Protein AF-A0A177FK13-F1 (afdb_monomer)

Sequence (898 aa):
MCAEFEETIWEPNLYNSSQAAIFFPEDPGKGYSPIYGTWGGYDPDDDSSVFIERKGFCKDAYTLSHDICSAAGRTSLLLWASTICNPTVEFGWPKDWRDTLLVSNTTIVKSSTFIPPTAPGPNHCSIIVNNTIHRCTSDVCIVERNNCTEINSAVDKRCFCKGMDLQNKCNATAIERTELNLWLNKTCEDIPEYPGLPNGWEDGLMLMNTSYQDQSDFSWPSCLEANGCFDVLNRTEQDCSTFLCDLDPRGGNCSATTVGFKASCFCRPVGYETTCKGNCKLSWEREGYLKWLNSTCSSVADWNGLPRNWLTLLRVQDDELLPWNWRIQITPTKALDATEPLPPRECPSTASSLVAFAAVNAAMALLVPVFGRRDVMKKLTRGRCGHRGSRMWLLTGPATVMLHVTSNVIGAYIIKSTPGYSAVQVGQLVLLWCTRPRITWMIIALIPWQAEDAIYFSVASSTLLAEVILQALGAYYMGVATNYARVQKFYQVGRLQQAPRGKDAAVMYAGSIMWLSVMFIAVATCLWSMLGMSNYVAAVAFTIRGFKRKAARSKSLAEARVMKVRSLRTNLDAWSPTGADLEREKQALGNAYTETIRALEALARAWQALQTYVTSDTERLVTASKALRQQRERGPAGNAEEAYFRAYSIWIQLPSKQLVDLGASKGAFAQLNSAVRANRAASTDQINSTSMEITFLKAALVKTQVKVRTLQFLIDEYRKQRQQTPRYAVSENGLVLKHISDLQHQLYNYPNSRKPTQHQELSHLRQIDAALVRGVSLGTQLQNLIGGGQNTGGDQDSVASLEASIRNQETKQRSELRVLQAWNELCTFCAQVGAEHARLTKIWAGLEKKRRKEDEERRKGNGALLKKIALRSIAGMFGCWAAQWVWWVGYVRASGDE

Organism: NCBI:txid254056

Foldseek 3Di:
DFPCCCPQQNVVFKDWLVRCCVVCVPDRPPFDDDDDDDPDDDDCVPGPTIGGPLLSNLLCLQPVLVPRDDLQRNLQSNLVNCVVNVDDVSSVQDPVNNVSHQEDDPQKAFLVVLDADPDPDPKDPVVVLVVQQVVQWDFGFYDDPSHRPDTGTIGRLQSNQLSPPVVVPIDDDLARLQQRLQSSCLRPVPHPNRPDDDVCSVVSAQAPDPQWDAPVPDDDQPFCPPPCLCVQLVVQQVVQKDWGFYADPVRSHGPDTGIIGGLLSSQQCAADCRSRNPILPQLCSLLVVLVSNCVSRVPHPPRPRYDPCSVVSNADELCLLALDPDFQDQDPPPPPDDPDPDPPPDDDDLVNVVVVLVVVLVVLQVVLVVCLFLVNVCVVVVNPGRDDPDPCLVVLLVVVLVVLLVVLLVVLVVQCPPPSNVPDDSVVSSLCCLLFQHPNLCLLVCCLVPVPRCRNVSSNSSPVSNNVVSVVSNLVSLVSLLVSCVVSVLVDPPRQVPYPQSVLSNLQNQLSVLLVVLVVVLVVLLCCLVVVCVVVVVCVCPPDPPQVVVLVVLLVVLVVVLVVLVVLLVVLVVLPDPDPVQVVVVVLCPVLSVLLSVLSVLLSVLSVLSNCLSPVLVVQLVVLVVVVVVCVVVDPDDCSVVSNVVSLVCNQCVLVVSLVSLVSSVVSLVSSLVSLVVVLVVLVVVLVVLVVVLVVLVVLLVLLVVLLVLLVVLVVVQVVVCVVCVPDNDDSLNSLVVVLVVLVVVCVVCVPVDDVVSVSSNVSSVVVNVVVVVVQDSVNVSCLQCVNDPDDPHPCSHNVNSVVVSVVSVVVSVVSVVSSVSSVVVNVSSVVVVVSSVVSSVVSVVSNVVSVVVVVVVVVPCSVSSVVSSVSSVVSSVSSSVSSVSSVSSVSSSNDDD

Solvent-accessible surface area (backbone atoms only — not comparable to full-atom values): 49100 Å² total; per-residue (Å²): 92,53,56,64,45,57,73,71,39,47,54,78,26,56,31,45,51,75,54,44,48,67,78,39,72,91,54,80,80,77,53,52,64,82,87,75,88,72,93,80,90,80,74,63,95,83,49,97,36,53,28,34,44,61,63,58,32,44,24,38,52,58,66,48,32,70,79,40,20,42,66,32,29,27,30,39,49,46,40,49,47,38,76,75,54,62,78,42,66,91,35,72,41,58,98,60,52,72,79,76,42,51,58,69,44,99,56,35,41,52,46,91,76,65,73,74,84,81,72,91,65,96,49,66,45,64,58,56,51,51,52,40,46,57,73,26,44,43,63,27,21,40,71,54,95,67,37,61,78,46,80,44,60,20,28,32,44,62,58,31,29,54,67,57,64,54,84,88,69,43,77,57,55,63,52,54,46,29,45,49,49,40,48,43,46,76,72,28,66,91,39,90,67,30,83,66,80,62,91,68,52,76,81,63,46,42,57,74,47,96,62,42,44,58,59,90,76,62,82,75,63,89,47,35,74,81,75,59,34,44,56,56,51,51,48,41,42,58,77,28,44,43,72,22,35,38,66,32,94,90,69,68,31,65,70,46,77,45,62,27,25,34,47,61,61,41,35,65,76,43,30,70,64,72,59,40,65,85,54,30,76,47,50,62,38,33,26,49,45,53,51,48,51,43,74,72,31,68,85,36,84,92,57,72,33,63,61,98,60,45,78,62,56,51,38,49,49,79,81,67,66,49,83,57,99,72,79,85,54,85,62,79,72,80,72,76,85,62,95,64,89,74,76,83,82,76,74,81,49,75,66,56,55,52,49,53,54,49,51,55,31,50,51,46,46,57,48,48,62,58,55,35,27,27,71,50,31,18,60,75,48,74,61,77,41,56,57,91,89,52,71,58,28,73,55,50,6,57,50,50,37,52,51,54,51,50,52,35,46,52,53,30,49,53,48,32,68,38,91,68,32,66,86,57,58,47,70,61,50,30,39,52,60,36,42,57,58,66,55,52,61,59,52,43,71,50,42,69,78,40,56,89,77,44,48,50,45,46,38,30,52,10,44,50,52,21,47,52,53,36,48,58,54,11,43,55,55,36,48,49,43,34,52,41,34,58,77,53,46,53,81,43,87,69,56,34,71,80,20,99,49,22,66,31,32,46,38,18,44,50,11,24,48,47,23,54,53,33,46,52,51,34,49,52,54,47,48,45,57,72,68,32,44,71,58,44,50,53,41,51,61,50,69,75,67,47,42,70,54,48,37,49,52,48,33,52,49,27,50,54,47,30,51,48,46,50,49,51,49,50,52,59,69,64,62,64,58,90,50,81,77,46,50,54,56,58,58,72,44,51,68,36,52,59,44,31,54,55,27,47,52,52,52,31,50,50,34,51,48,51,32,42,47,60,42,60,45,46,50,47,31,53,52,21,50,50,45,35,52,54,33,72,75,73,44,90,82,70,68,33,59,60,50,26,51,54,31,44,51,53,67,60,46,48,34,58,53,50,49,56,60,52,55,64,31,49,56,30,53,51,50,34,46,50,53,44,51,54,52,36,50,54,44,49,53,50,43,52,53,50,51,50,53,45,52,52,45,50,53,51,40,53,57,42,50,51,53,46,50,54,46,49,52,52,51,50,52,50,53,50,51,50,69,75,38,73,90,59,83,77,48,75,60,58,55,48,54,49,53,46,51,54,52,49,50,49,54,66,76,40,68,88,71,73,50,77,62,58,60,52,49,49,54,48,50,53,53,53,44,59,38,38,77,70,69,44,50,72,68,58,55,42,32,51,44,54,55,73,60,95,81,68,84,80,57,70,75,8,46,52,48,33,52,52,50,41,52,54,48,53,54,49,43,53,54,47,50,52,53,39,48,56,34,49,53,51,49,53,48,44,53,52,53,49,51,53,52,54,50,52,48,52,52,32,53,53,48,34,55,51,44,54,50,54,49,53,53,56,74,55,40,72,59,56,55,52,37,53,52,46,52,53,51,49,52,30,50,50,48,32,34,53,16,26,43,41,19,48,57,10,41,52,61,48,62,52,81,134

Nearest PDB structures (foldseek):
  8snb-assembly1_1G  TM=4.358E-01  e=2.616E+00  Strongylocentrotus purpuratus
  6h2f-assembly1_A  TM=2.635E-01  e=2.616E+00  Aeromonas hydrophila subsp. hydrophila AL09-71
  3zx6-assembly1_B  TM=2.070E-01  e=9.097E+00  Archaeoglobus fulgidus DSM 4304

Structure (mmCIF, N/CA/C/O backbone):
data_AF-A0A177FK13-F1
#
_entry.id   AF-A0A177FK13-F1
#
loop_
_atom_site.group_PDB
_atom_site.id
_atom_site.type_symbol
_atom_site.label_atom_id
_atom_site.label_alt_id
_atom_site.label_comp_id
_atom_site.label_asym_id
_atom_site.label_entity_id
_atom_site.label_seq_id
_atom_site.pdbx_PDB_ins_code
_atom_site.Cartn_x
_atom_site.Cartn_y
_atom_site.Cartn_z
_atom_site.occupancy
_atom_site.B_iso_or_equiv
_atom_site.auth_seq_id
_atom_site.auth_comp_id
_atom_site.auth_asym_id
_atom_site.auth_atom_id
_atom_site.pdbx_PDB_model_num
ATOM 1 N N . MET A 1 1 ? -47.833 47.103 73.560 1.00 62.91 1 MET A N 1
ATOM 2 C CA . MET A 1 1 ? -47.678 48.336 74.367 1.00 62.91 1 MET A CA 1
ATOM 3 C C . MET A 1 1 ? -48.602 48.264 75.580 1.00 62.91 1 MET A C 1
ATOM 5 O O . MET A 1 1 ? -49.504 47.431 75.566 1.00 62.91 1 MET A O 1
ATOM 9 N N . CYS A 1 2 ? -48.330 49.041 76.632 1.00 75.19 2 CYS A N 1
ATOM 10 C CA . CYS A 1 2 ? -49.189 49.144 77.816 1.00 75.19 2 CYS A CA 1
ATOM 11 C C . CYS A 1 2 ? -50.267 50.196 77.570 1.00 75.19 2 CYS A C 1
ATOM 13 O O . CYS A 1 2 ? -49.928 51.356 77.355 1.00 75.19 2 CYS A O 1
ATOM 15 N N . ALA A 1 3 ? -51.530 49.782 77.522 1.00 72.62 3 ALA A N 1
ATOM 16 C CA . ALA A 1 3 ? -52.647 50.712 77.435 1.00 72.62 3 ALA A CA 1
ATOM 17 C C . ALA A 1 3 ? -52.785 51.449 78.775 1.00 72.62 3 ALA A C 1
ATOM 19 O O . ALA A 1 3 ? -52.510 50.857 79.813 1.00 72.62 3 ALA A O 1
ATOM 20 N N . GLU A 1 4 ? -53.157 52.732 78.746 1.00 76.31 4 GLU A N 1
ATOM 21 C CA . GLU A 1 4 ? -53.508 53.513 79.950 1.00 76.31 4 GLU A CA 1
ATOM 22 C C . GLU A 1 4 ? -52.390 53.622 81.010 1.00 76.31 4 GLU A C 1
ATOM 24 O O . GLU A 1 4 ? -52.654 53.969 82.158 1.00 76.31 4 GLU A O 1
ATOM 29 N N . PHE A 1 5 ? -51.129 53.357 80.636 1.00 78.56 5 PHE A N 1
ATOM 30 C CA . PHE A 1 5 ? -49.981 53.367 81.554 1.00 78.56 5 PHE A CA 1
ATOM 31 C C . PHE A 1 5 ? -49.844 54.686 82.329 1.00 78.56 5 PHE A C 1
ATOM 33 O O . PHE A 1 5 ? -49.585 54.658 83.535 1.00 78.56 5 PHE A O 1
ATOM 40 N N . GLU A 1 6 ? -50.020 55.822 81.643 1.00 74.56 6 GLU A N 1
ATOM 41 C CA . GLU A 1 6 ? -49.971 57.144 82.273 1.00 74.56 6 GLU A CA 1
ATOM 42 C C . GLU A 1 6 ? -51.058 57.284 83.345 1.00 74.56 6 GLU A C 1
ATOM 44 O O . GLU A 1 6 ? -50.731 57.529 84.500 1.00 74.56 6 GLU A O 1
ATOM 49 N N . GLU A 1 7 ? -52.321 57.012 83.019 1.00 76.81 7 GLU A N 1
ATOM 50 C CA . GLU A 1 7 ? -53.451 57.210 83.940 1.00 76.81 7 GLU A CA 1
ATOM 51 C C . GLU A 1 7 ? -53.471 56.222 85.122 1.00 76.81 7 GLU A C 1
ATOM 53 O O . GLU A 1 7 ? -53.893 56.574 86.222 1.00 76.81 7 GLU A O 1
ATOM 58 N N . THR A 1 8 ? -53.027 54.973 84.931 1.00 77.19 8 THR A N 1
ATOM 59 C CA . THR A 1 8 ? -53.198 53.911 85.950 1.00 77.19 8 THR A CA 1
ATOM 60 C C . THR A 1 8 ? -51.973 53.627 86.805 1.00 77.19 8 THR A C 1
ATOM 62 O O . THR A 1 8 ? -52.128 53.170 87.936 1.00 77.19 8 THR A O 1
ATOM 65 N N . ILE A 1 9 ? -50.762 53.864 86.298 1.00 78.75 9 ILE A N 1
ATOM 66 C CA . ILE A 1 9 ? -49.523 53.590 87.043 1.00 78.75 9 ILE A CA 1
ATOM 67 C C . ILE A 1 9 ? -48.768 54.886 87.332 1.00 78.75 9 ILE A C 1
ATOM 69 O O . ILE A 1 9 ? -48.221 55.042 88.425 1.00 78.75 9 ILE A O 1
ATOM 73 N N . TRP A 1 10 ? -48.721 55.813 86.372 1.00 77.56 10 TRP A N 1
ATOM 74 C CA . TRP A 1 10 ? -47.893 57.014 86.476 1.00 77.56 10 TRP A CA 1
ATOM 75 C C . TRP A 1 10 ? -48.559 58.121 87.306 1.00 77.56 10 TRP A C 1
ATOM 77 O O . TRP A 1 10 ? -48.040 58.489 88.359 1.00 77.56 10 TRP A O 1
ATOM 87 N N . GLU A 1 11 ? -49.723 58.613 86.879 1.00 76.81 11 GLU A N 1
ATOM 88 C CA . GLU A 1 11 ? -50.460 59.721 87.503 1.00 76.81 11 GLU A CA 1
ATOM 89 C C . GLU A 1 11 ? -50.818 59.498 88.981 1.00 76.81 11 GLU A C 1
ATOM 91 O O . GLU A 1 11 ? -50.577 60.410 89.775 1.00 76.81 11 GLU A O 1
ATOM 96 N N . PRO A 1 12 ? -51.308 58.317 89.418 1.00 78.12 12 PRO A N 1
ATOM 97 C CA . PRO A 1 12 ? -51.702 58.107 90.814 1.00 78.12 12 PRO A CA 1
ATOM 98 C C . PRO A 1 12 ? -50.533 58.171 91.802 1.00 78.12 12 PRO A C 1
ATOM 100 O O . PRO A 1 12 ? -50.743 58.335 93.001 1.00 78.12 12 PRO A O 1
ATOM 103 N N . ASN A 1 13 ? -49.303 58.026 91.304 1.00 75.56 13 ASN A N 1
ATOM 104 C CA . ASN A 1 13 ? -48.088 57.986 92.108 1.00 75.56 13 ASN A CA 1
ATOM 105 C C . ASN A 1 13 ? -47.290 59.304 92.059 1.00 75.56 13 ASN A C 1
ATOM 107 O O . ASN A 1 13 ? -46.201 59.370 92.639 1.00 75.56 13 ASN A O 1
ATOM 111 N N . LEU A 1 14 ? -47.809 60.340 91.385 1.00 74.31 14 LEU A N 1
ATOM 112 C CA . LEU A 1 14 ? -47.206 61.670 91.276 1.00 74.31 14 LEU A CA 1
ATOM 113 C C . LEU A 1 14 ? -47.786 62.633 92.320 1.00 74.31 14 LEU A C 1
ATOM 115 O O . LEU A 1 14 ? -48.996 62.813 92.428 1.00 74.31 14 LEU A O 1
ATOM 119 N N . TYR A 1 15 ? -46.905 63.311 93.050 1.00 67.19 15 TYR A N 1
ATOM 120 C CA . TYR A 1 15 ? -47.265 64.275 94.086 1.00 67.19 15 TYR A CA 1
ATOM 121 C C . TYR A 1 15 ? -46.550 65.601 93.854 1.00 67.19 15 TYR A C 1
ATOM 123 O O . TYR A 1 15 ? -45.364 65.620 93.528 1.00 67.19 15 TYR A O 1
ATOM 131 N N . ASN A 1 16 ? -47.236 66.721 94.084 1.00 65.88 16 ASN A N 1
ATOM 132 C CA . ASN A 1 16 ? -46.571 68.026 94.119 1.00 65.88 16 ASN A CA 1
ATOM 133 C C . ASN A 1 16 ? -45.847 68.265 95.465 1.00 65.88 16 ASN A C 1
ATOM 135 O O . ASN A 1 16 ? -46.046 67.528 96.434 1.00 65.88 16 ASN A O 1
ATOM 139 N N . SER A 1 17 ? -45.027 69.315 95.562 1.00 58.69 17 SER A N 1
ATOM 140 C CA . SER A 1 17 ? -44.140 69.562 96.710 1.00 58.69 17 SER A CA 1
ATOM 141 C C . SER A 1 17 ? -44.900 69.717 98.019 1.00 58.69 17 SER A C 1
ATOM 143 O O . SER A 1 17 ? -44.480 69.199 99.054 1.00 58.69 17 SER A O 1
ATOM 145 N N . SER A 1 18 ? -46.057 70.377 97.967 1.00 58.28 18 SER A N 1
ATOM 146 C CA . SER A 1 18 ? -46.928 70.549 99.125 1.00 58.28 18 SER A CA 1
ATOM 147 C C . SER A 1 18 ? -47.584 69.241 99.578 1.00 58.28 18 SER A C 1
ATOM 149 O O . SER A 1 18 ? -47.705 69.009 100.778 1.00 58.28 18 SER A O 1
ATOM 151 N N . GLN A 1 19 ? -47.958 68.356 98.650 1.00 63.28 19 GLN A N 1
ATOM 152 C CA . GLN A 1 19 ? -48.532 67.045 98.965 1.00 63.28 19 GLN A CA 1
ATOM 153 C C . GLN A 1 19 ? -47.472 66.067 99.483 1.00 63.28 19 GLN A C 1
ATOM 155 O O . GLN A 1 19 ? -47.714 65.363 100.465 1.00 63.28 19 GLN A O 1
ATOM 160 N N . ALA A 1 20 ? -46.278 66.067 98.885 1.00 60.34 20 ALA A N 1
ATOM 161 C CA . ALA A 1 20 ? -45.162 65.237 99.324 1.00 60.34 20 ALA A CA 1
ATOM 162 C C . ALA A 1 20 ? -44.740 65.561 100.771 1.00 60.34 20 ALA A C 1
ATOM 164 O O . ALA A 1 20 ? -44.464 64.650 101.549 1.00 60.34 20 ALA A O 1
ATOM 165 N N . ALA A 1 21 ? -44.770 66.841 101.168 1.00 55.94 21 ALA A N 1
ATOM 166 C CA . ALA A 1 21 ? -44.464 67.263 102.537 1.00 55.94 21 ALA A CA 1
ATOM 167 C C . ALA A 1 21 ? -45.475 66.755 103.588 1.00 55.94 21 ALA A C 1
ATOM 169 O O . ALA A 1 21 ? -45.113 66.584 104.750 1.00 55.94 21 ALA A O 1
ATOM 170 N N . ILE A 1 22 ? -46.730 66.501 103.196 1.00 58.25 22 ILE A N 1
ATOM 171 C CA . ILE A 1 22 ? -47.779 65.984 104.092 1.00 58.25 22 ILE A CA 1
ATOM 172 C C . ILE A 1 22 ? -47.681 64.461 104.233 1.00 58.25 22 ILE A C 1
ATOM 174 O O . ILE A 1 22 ? -47.828 63.936 105.335 1.00 58.25 22 ILE A O 1
ATOM 178 N N . PHE A 1 23 ? -47.446 63.752 103.128 1.00 56.72 23 PHE A N 1
ATOM 179 C CA . PHE A 1 23 ? -47.427 62.286 103.113 1.00 56.72 23 PHE A CA 1
ATOM 180 C C . PHE A 1 23 ? -46.110 61.675 103.610 1.00 56.72 23 PHE A C 1
ATOM 182 O O . PHE A 1 23 ? -46.125 60.564 104.139 1.00 56.72 23 PHE A O 1
ATOM 189 N N . PHE A 1 24 ? -44.988 62.400 103.516 1.00 59.88 24 PHE A N 1
ATOM 190 C CA . PHE A 1 24 ? -43.671 61.948 103.987 1.00 59.88 24 PHE A CA 1
ATOM 191 C C . PHE A 1 24 ? -43.085 62.902 105.048 1.00 59.88 24 PHE A C 1
ATOM 193 O O . PHE A 1 24 ? -42.040 63.515 104.821 1.00 59.88 24 PHE A O 1
ATOM 200 N N . PRO A 1 25 ? -43.734 63.053 106.220 1.00 52.41 25 PRO A N 1
ATOM 201 C CA . PRO A 1 25 ? -43.374 64.082 107.199 1.00 52.41 25 PRO A CA 1
ATOM 202 C C . PRO A 1 25 ? -42.007 63.861 107.867 1.00 52.41 25 PRO A C 1
ATOM 204 O O . PRO A 1 25 ? -41.445 64.800 108.425 1.00 52.41 25 PRO A O 1
ATOM 207 N N . GLU A 1 26 ? -41.458 62.643 107.813 1.00 47.91 26 GLU A N 1
ATOM 208 C CA . GLU A 1 26 ? -40.188 62.298 108.470 1.00 47.91 26 GLU A CA 1
ATOM 209 C C . GLU A 1 26 ? -38.937 62.557 107.606 1.00 47.91 26 GLU A C 1
ATOM 211 O O . GLU A 1 26 ? -37.829 62.507 108.129 1.00 47.91 26 GLU A O 1
ATOM 216 N N . ASP A 1 27 ? -39.078 62.864 106.309 1.00 53.53 27 ASP A N 1
ATOM 217 C CA . ASP A 1 27 ? -37.943 63.049 105.383 1.00 53.53 27 ASP A CA 1
ATOM 218 C C . ASP A 1 27 ? -38.315 63.983 104.195 1.00 53.53 27 ASP A C 1
ATOM 220 O O . ASP A 1 27 ? -38.438 63.537 103.045 1.00 53.53 27 ASP A O 1
ATOM 224 N N . PRO A 1 28 ? -38.510 65.298 104.423 1.00 44.94 28 PRO A N 1
ATOM 225 C CA . PRO A 1 28 ? -38.805 66.246 103.349 1.00 44.94 28 PRO A CA 1
ATOM 226 C C . PRO A 1 28 ? -37.598 66.360 102.401 1.00 44.94 28 PRO A C 1
ATOM 228 O O . PRO A 1 28 ? -36.581 66.961 102.740 1.00 44.94 28 PRO A O 1
ATOM 231 N N . GLY A 1 29 ? -37.696 65.748 101.213 1.00 50.88 29 GLY A N 1
ATOM 232 C CA . GLY A 1 29 ? -36.662 65.802 100.166 1.00 50.88 29 GLY A CA 1
ATOM 233 C C . GLY A 1 29 ? -36.241 64.466 99.535 1.00 50.88 29 GLY A C 1
ATOM 234 O O . GLY A 1 29 ? -35.371 64.471 98.670 1.00 50.88 29 GLY A O 1
ATOM 235 N N . LYS A 1 30 ? -36.832 63.322 99.918 1.00 46.78 30 LYS A N 1
ATOM 236 C CA . LYS A 1 30 ? -36.516 61.993 99.331 1.00 46.78 30 LYS A CA 1
ATOM 237 C C . LYS A 1 30 ? -37.490 61.498 98.254 1.00 46.78 30 LYS A C 1
ATOM 239 O O . LYS A 1 30 ? -37.498 60.310 97.930 1.00 46.78 30 LYS A O 1
ATOM 244 N N . GLY A 1 31 ? -38.301 62.379 97.679 1.00 50.47 31 GLY A N 1
ATOM 245 C CA . GLY A 1 31 ? -39.054 62.032 96.479 1.00 50.47 31 GLY A CA 1
ATOM 246 C C . GLY A 1 31 ? -38.134 62.017 95.254 1.00 50.47 31 GLY A C 1
ATOM 247 O O . GLY A 1 31 ? -37.232 62.844 95.129 1.00 50.47 31 GLY A O 1
ATOM 248 N N . TYR A 1 32 ? -38.342 61.063 94.353 1.00 49.25 32 TYR A N 1
ATOM 249 C CA . TYR A 1 32 ? -37.590 60.989 93.102 1.00 49.25 32 TYR A CA 1
ATOM 250 C C . TYR A 1 32 ? -38.207 61.991 92.115 1.00 49.25 32 TYR A C 1
ATOM 252 O O . TYR A 1 32 ? -39.390 61.855 91.800 1.00 49.25 32 TYR A O 1
ATOM 260 N N . SER A 1 33 ? -37.442 62.989 91.660 1.00 44.31 33 SER A N 1
ATOM 261 C CA . SER A 1 33 ? -37.850 63.856 90.546 1.00 44.31 33 SER A CA 1
ATOM 262 C C . SER A 1 33 ? -37.437 63.179 89.232 1.00 44.31 33 SER A C 1
ATOM 264 O O . SER A 1 33 ? -36.247 62.891 89.047 1.00 44.31 33 SER A O 1
ATOM 266 N N . PRO A 1 34 ? -38.384 62.816 88.352 1.00 47.81 34 PRO A N 1
ATOM 267 C CA . PRO A 1 34 ? -38.055 62.152 87.100 1.00 47.81 34 PRO A CA 1
ATOM 268 C C . PRO A 1 34 ? -37.473 63.158 86.094 1.00 47.81 34 PRO A C 1
ATOM 270 O O . PRO A 1 34 ? -38.148 64.093 85.677 1.00 47.81 34 PRO A O 1
ATOM 273 N N . ILE A 1 35 ? -36.242 62.929 85.627 1.00 39.88 35 ILE A N 1
ATOM 274 C CA . ILE A 1 35 ? -35.742 63.568 84.400 1.00 39.88 35 ILE A CA 1
ATOM 275 C C . ILE A 1 35 ? -36.371 62.822 83.221 1.00 39.88 35 ILE A C 1
ATOM 277 O O . ILE A 1 35 ? -36.004 61.676 82.949 1.00 39.88 35 ILE A O 1
ATOM 281 N N . TYR A 1 36 ? -37.309 63.461 82.520 1.00 40.44 36 TYR A N 1
ATOM 282 C CA . TYR A 1 36 ? -37.855 62.946 81.265 1.00 40.44 36 TYR A CA 1
ATOM 283 C C . TYR A 1 36 ? -37.291 63.743 80.084 1.00 40.44 36 TYR A C 1
ATOM 285 O O . TYR A 1 36 ? -37.563 64.929 79.915 1.00 40.44 36 TYR A O 1
ATOM 293 N N . GLY A 1 37 ? -36.495 63.079 79.246 1.00 35.78 37 GLY A N 1
ATOM 294 C CA . GLY A 1 37 ? -36.051 63.613 77.961 1.00 35.78 37 GLY A CA 1
ATOM 295 C C . GLY A 1 37 ? -37.187 63.559 76.938 1.00 35.78 37 GLY A C 1
ATOM 296 O O . GLY A 1 37 ? -37.418 62.518 76.335 1.00 35.78 37 GLY A O 1
ATOM 297 N N . THR A 1 38 ? -37.891 64.685 76.817 1.00 43.06 38 THR A N 1
ATOM 298 C CA . THR A 1 38 ? -38.758 65.198 75.735 1.00 43.06 38 THR A CA 1
ATOM 299 C C . THR A 1 38 ? -39.225 64.265 74.606 1.00 43.06 38 THR A C 1
ATOM 301 O O . THR A 1 38 ? -38.413 63.787 73.819 1.00 43.06 38 THR A O 1
ATOM 304 N N . TRP A 1 39 ? -40.535 64.315 74.329 1.00 40.28 39 TRP A N 1
ATOM 305 C CA . TRP A 1 39 ? -41.020 64.973 73.101 1.00 40.28 39 TRP A CA 1
ATOM 306 C C . TRP A 1 39 ? -42.079 66.039 73.454 1.00 40.28 39 TRP A C 1
ATOM 308 O O . TRP A 1 39 ? -43.269 65.828 73.281 1.00 40.28 39 TRP A O 1
ATOM 318 N N . GLY A 1 40 ? -41.606 67.193 73.946 1.00 40.06 40 GLY A N 1
ATOM 319 C CA . GLY A 1 40 ? -42.317 68.482 73.940 1.00 40.06 40 GLY A CA 1
ATOM 320 C C . GLY A 1 40 ? -43.314 68.770 75.074 1.00 40.06 40 GLY A C 1
ATOM 321 O O . GLY A 1 40 ? -44.471 68.386 74.970 1.00 40.06 40 GLY A O 1
ATOM 322 N N . GLY A 1 41 ? -42.903 69.587 76.063 1.00 41.28 41 GLY A N 1
ATOM 323 C CA . GLY A 1 41 ? -43.833 70.509 76.739 1.00 41.28 41 GLY A CA 1
ATOM 324 C C . GLY A 1 41 ? -43.940 70.546 78.271 1.00 41.28 41 GLY A C 1
ATOM 325 O O . GLY A 1 41 ? -44.977 70.990 78.744 1.00 41.28 41 GLY A O 1
ATOM 326 N N . TYR A 1 42 ? -42.923 70.158 79.043 1.00 37.75 42 TYR A N 1
ATOM 327 C CA . TYR A 1 42 ? -42.692 70.667 80.408 1.00 37.75 42 TYR A CA 1
ATOM 328 C C . TYR A 1 42 ? -41.180 70.656 80.651 1.00 37.75 42 TYR A C 1
ATOM 330 O O . TYR A 1 42 ? -40.542 69.633 80.402 1.00 37.75 42 TYR A O 1
ATOM 338 N N . ASP A 1 43 ? -40.613 71.804 81.023 1.00 40.91 43 ASP A N 1
ATOM 339 C CA . ASP A 1 43 ? -39.190 71.986 81.327 1.00 40.91 43 ASP A CA 1
ATOM 340 C C . ASP A 1 43 ? -39.013 71.920 82.855 1.00 40.91 43 ASP A C 1
ATOM 342 O O . ASP A 1 43 ? -39.414 72.859 83.546 1.00 40.91 43 ASP A O 1
ATOM 346 N N . PRO A 1 44 ? -38.502 70.808 83.414 1.00 42.62 44 PRO A N 1
ATOM 347 C CA . PRO A 1 44 ? -38.391 70.632 84.857 1.00 42.62 44 PRO A CA 1
ATOM 348 C C . PRO A 1 44 ? -37.193 71.355 85.476 1.00 42.62 44 PRO A C 1
ATOM 350 O O . PRO A 1 44 ? -37.070 71.322 86.700 1.00 42.62 44 PRO A O 1
ATOM 353 N N . ASP A 1 45 ? -36.318 72.006 84.697 1.00 45.12 45 ASP A N 1
ATOM 354 C CA . ASP A 1 45 ? -35.234 72.796 85.299 1.00 45.12 45 ASP A CA 1
ATOM 355 C C . ASP A 1 45 ? -35.791 73.966 86.145 1.00 45.12 45 ASP A C 1
ATOM 357 O O . ASP A 1 45 ? -35.100 74.455 87.040 1.00 45.12 45 ASP A O 1
ATOM 361 N N . ASP A 1 46 ? -37.062 74.348 85.943 1.00 48.75 46 ASP A N 1
ATOM 362 C CA . ASP A 1 46 ? -37.754 75.415 86.680 1.00 48.75 46 ASP A CA 1
ATOM 363 C C . ASP A 1 46 ? -38.741 74.925 87.762 1.00 48.75 46 ASP A C 1
ATOM 365 O O . ASP A 1 46 ? -39.320 75.745 88.480 1.00 48.75 46 ASP A O 1
ATOM 369 N N . ASP A 1 47 ? -38.938 73.610 87.940 1.00 48.00 47 ASP A N 1
ATOM 370 C CA . ASP A 1 47 ? -39.956 73.103 88.869 1.00 48.00 47 ASP A CA 1
ATOM 371 C C . ASP A 1 47 ? -39.484 71.875 89.664 1.00 48.00 47 ASP A C 1
ATOM 373 O O . ASP A 1 47 ? -39.802 70.714 89.406 1.00 48.00 47 ASP A O 1
ATOM 377 N N . SER A 1 48 ? -38.730 72.161 90.725 1.00 49.38 48 SER A N 1
ATOM 378 C CA . SER A 1 48 ? -38.284 71.206 91.752 1.00 49.38 48 SER A CA 1
ATOM 379 C C . SER A 1 48 ? -39.427 70.645 92.623 1.00 49.38 48 SER A C 1
ATOM 381 O O . SER A 1 48 ? -39.191 70.199 93.749 1.00 49.38 48 SER A O 1
ATOM 383 N N . SER A 1 49 ? -40.672 70.671 92.131 1.00 52.78 49 SER A N 1
ATOM 384 C CA . SER A 1 49 ? -41.865 70.444 92.940 1.00 52.78 49 SER A CA 1
ATOM 385 C C . SER A 1 49 ? -42.662 69.173 92.641 1.00 52.78 49 SER A C 1
ATOM 387 O O . SER A 1 49 ? -43.673 68.981 93.302 1.00 52.78 49 SER A O 1
ATOM 389 N N . VAL A 1 50 ? -42.234 68.265 91.754 1.00 58.78 50 VAL A N 1
ATOM 390 C CA . VAL A 1 50 ? -42.957 66.994 91.517 1.00 58.78 50 VAL A CA 1
ATOM 391 C C . VAL A 1 50 ? -42.141 65.778 91.962 1.00 58.78 50 VAL A C 1
ATOM 393 O O . VAL A 1 50 ? -40.991 65.588 91.572 1.00 58.78 50 VAL A O 1
ATOM 396 N N . PHE A 1 51 ? -42.757 64.935 92.787 1.00 61.94 51 PHE A N 1
ATOM 397 C CA . PHE A 1 51 ? -42.151 63.782 93.438 1.00 61.94 51 PHE A CA 1
ATOM 398 C C . PHE A 1 51 ? -42.968 62.519 93.163 1.00 61.94 51 PHE A C 1
ATOM 400 O O . PHE A 1 51 ? -44.187 62.523 93.314 1.00 61.94 51 PHE A O 1
ATOM 407 N N . ILE A 1 52 ? -42.298 61.419 92.814 1.00 70.50 52 ILE A N 1
ATOM 408 C CA . ILE A 1 52 ? -42.946 60.104 92.700 1.00 70.50 52 ILE A CA 1
ATOM 409 C C . ILE A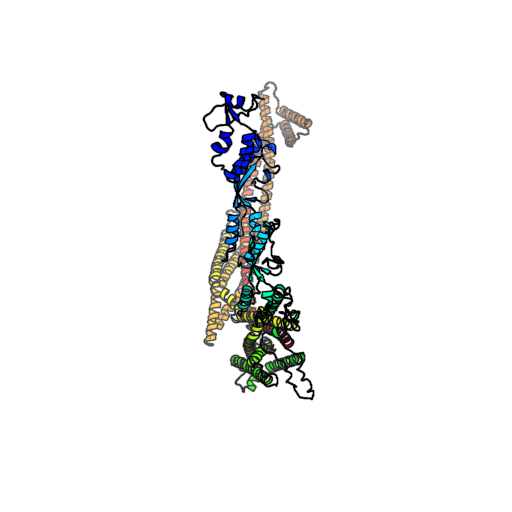 1 52 ? -42.843 59.348 94.028 1.00 70.50 52 ILE A C 1
ATOM 411 O O . ILE A 1 52 ? -41.748 59.210 94.590 1.00 70.50 52 ILE A O 1
ATOM 415 N N . GLU A 1 53 ? -43.955 58.771 94.496 1.00 76.00 53 GLU A N 1
ATOM 416 C CA . GLU A 1 53 ? -43.911 57.749 95.544 1.00 76.00 53 GLU A CA 1
ATOM 417 C C . GLU A 1 53 ? -43.322 56.461 94.960 1.00 76.00 53 GLU A C 1
ATOM 419 O O . GLU A 1 53 ? -44.013 55.607 94.406 1.00 76.00 53 GLU A O 1
ATOM 424 N N . ARG A 1 54 ? -42.004 56.299 95.106 1.00 74.75 54 ARG A N 1
ATOM 425 C CA . ARG A 1 54 ? -41.272 55.149 94.560 1.00 74.75 54 ARG A CA 1
ATOM 426 C C . ARG A 1 54 ? -41.866 53.808 95.005 1.00 74.75 54 ARG A C 1
ATOM 428 O O . ARG A 1 54 ? -41.894 52.877 94.214 1.00 74.75 54 ARG A O 1
ATOM 435 N N . LYS A 1 55 ? -42.347 53.689 96.247 1.00 74.31 55 LYS A N 1
ATOM 436 C CA . LYS A 1 55 ? -42.913 52.430 96.761 1.00 74.31 55 LYS A CA 1
ATOM 437 C C . LYS A 1 55 ? -44.246 52.074 96.092 1.00 74.31 55 LYS A C 1
ATOM 439 O O . LYS A 1 55 ? -44.417 50.912 95.726 1.00 74.31 55 LYS A O 1
ATOM 444 N N . GLY A 1 56 ? -45.133 53.054 95.919 1.00 77.50 56 GLY A N 1
ATOM 445 C CA . GLY A 1 56 ? -46.407 52.916 95.209 1.00 77.50 56 GLY A CA 1
ATOM 446 C C . GLY A 1 56 ? -46.183 52.610 93.733 1.00 77.50 56 GLY A C 1
ATOM 447 O O . GLY A 1 56 ? -46.544 51.530 93.275 1.00 77.50 56 GLY A O 1
ATOM 448 N N . PHE A 1 57 ? -45.410 53.456 93.044 1.00 82.94 57 PHE A N 1
ATOM 449 C CA . PHE A 1 57 ? -45.084 53.275 91.628 1.00 82.94 57 PHE A CA 1
ATOM 450 C C . PHE A 1 57 ? -44.455 51.907 91.344 1.00 82.94 57 PHE A C 1
ATOM 452 O O . PHE A 1 57 ? -44.879 51.202 90.434 1.00 82.94 57 PHE A O 1
ATOM 459 N N . CYS A 1 58 ? -43.450 51.498 92.125 1.00 82.00 58 CYS A N 1
ATOM 460 C CA . CYS A 1 58 ? -42.789 50.216 91.906 1.00 82.00 58 CYS A CA 1
ATOM 461 C C . CYS A 1 58 ? -43.730 49.037 92.148 1.00 82.00 58 CYS A C 1
ATOM 463 O O . CYS A 1 58 ? -43.655 48.054 91.415 1.00 82.00 58 CYS A O 1
ATOM 465 N N . LYS A 1 59 ? -44.624 49.124 93.135 1.00 82.12 59 LYS A N 1
ATOM 466 C CA . LYS A 1 59 ? -45.634 48.094 93.381 1.00 82.12 59 LYS A CA 1
ATOM 467 C C . LYS A 1 59 ? -46.619 48.004 92.218 1.00 82.12 59 LYS A C 1
ATOM 469 O O . LYS A 1 59 ? -46.781 46.922 91.653 1.00 82.12 59 LYS A O 1
ATOM 474 N N . ASP A 1 60 ? -47.167 49.139 91.805 1.00 83.62 60 ASP A N 1
ATOM 475 C CA . ASP A 1 60 ? -48.169 49.238 90.745 1.00 83.62 60 ASP A CA 1
ATOM 476 C C . ASP A 1 60 ? -47.602 48.846 89.375 1.00 83.62 60 ASP A C 1
ATOM 478 O O . ASP A 1 60 ? -48.237 48.101 88.629 1.00 83.62 60 ASP A O 1
ATOM 482 N N . ALA A 1 61 ? -46.354 49.226 89.080 1.00 82.88 61 ALA A N 1
ATOM 483 C CA . ALA A 1 61 ? -45.632 48.812 87.878 1.00 82.88 61 ALA A CA 1
ATOM 484 C C . ALA A 1 61 ? -45.567 47.286 87.723 1.00 82.88 61 ALA A C 1
ATOM 486 O O . ALA A 1 61 ? -45.561 46.785 86.599 1.00 82.88 61 ALA A O 1
ATOM 487 N N . TYR A 1 62 ? -45.546 46.523 88.819 1.00 83.25 62 TYR A N 1
ATOM 488 C CA . TYR A 1 62 ? -45.558 45.062 88.761 1.00 83.25 62 TYR A CA 1
ATOM 489 C C . TYR A 1 62 ? -46.952 44.463 88.809 1.00 83.25 62 TYR A C 1
ATOM 491 O O . TYR A 1 62 ? -47.260 43.576 88.010 1.00 83.25 62 TYR A O 1
ATOM 499 N N . THR A 1 63 ? -47.798 44.937 89.721 1.00 80.06 63 THR A N 1
ATOM 500 C CA . THR A 1 63 ? -49.132 44.367 89.914 1.00 80.06 63 THR A CA 1
ATOM 501 C C . THR A 1 63 ? -50.060 44.704 88.756 1.00 80.06 63 THR A C 1
ATOM 503 O O . THR A 1 63 ? -50.696 43.801 88.226 1.00 80.06 63 THR A O 1
ATOM 506 N N . LEU A 1 64 ? -50.085 45.961 88.304 1.00 80.69 64 LEU A N 1
ATOM 507 C CA . LEU A 1 64 ? -51.028 46.429 87.283 1.00 80.69 64 LEU A CA 1
ATOM 508 C C . LEU A 1 64 ? -50.548 46.160 85.855 1.00 80.69 64 LEU A C 1
ATOM 510 O O . LEU A 1 64 ? -51.364 45.993 84.952 1.00 80.69 64 LEU A O 1
ATOM 514 N N . SER A 1 65 ? -49.236 46.026 85.628 1.00 76.62 65 SER A N 1
ATOM 515 C CA . SER A 1 65 ? -48.709 45.711 84.289 1.00 76.62 65 SER A CA 1
ATOM 516 C C . SER A 1 65 ? -49.160 44.356 83.745 1.00 76.62 65 SER A C 1
ATOM 518 O O . SER A 1 65 ? -49.073 44.128 82.540 1.00 76.62 65 SER A O 1
ATOM 520 N N . HIS A 1 66 ? -49.640 43.452 84.601 1.00 76.56 66 HIS A N 1
ATOM 521 C CA . HIS A 1 66 ? -50.257 42.198 84.171 1.00 76.56 66 HIS A CA 1
ATOM 522 C C . HIS A 1 66 ? -51.542 42.425 83.372 1.00 76.56 66 HIS A C 1
ATOM 524 O O . HIS A 1 66 ? -51.778 41.701 82.407 1.00 76.56 66 HIS A O 1
ATOM 530 N N . ASP A 1 67 ? -52.322 43.432 83.758 1.00 78.88 67 ASP A N 1
ATOM 531 C CA . ASP A 1 67 ? -53.675 43.641 83.251 1.00 78.88 67 ASP A CA 1
ATOM 532 C C . ASP A 1 67 ? -53.697 44.637 82.089 1.00 78.88 67 ASP A C 1
ATOM 534 O O . ASP A 1 67 ? -54.469 44.477 81.145 1.00 78.88 67 ASP A O 1
ATOM 538 N N . ILE A 1 68 ? -52.811 45.637 82.118 1.00 78.00 68 ILE A N 1
ATOM 539 C CA . ILE A 1 68 ? -52.853 46.756 81.163 1.00 78.00 68 ILE A CA 1
ATOM 540 C C . ILE A 1 68 ? -51.833 46.640 80.020 1.00 78.00 68 ILE A C 1
ATOM 542 O O . ILE A 1 68 ? -51.870 47.407 79.057 1.00 78.00 68 ILE A O 1
ATOM 546 N N . CYS A 1 69 ? -50.900 45.684 80.084 1.00 75.88 69 CYS A N 1
ATOM 547 C CA . CYS A 1 69 ? -49.848 45.526 79.081 1.00 75.88 69 CYS A CA 1
ATOM 548 C C . CYS A 1 69 ? -49.961 44.232 78.272 1.00 75.88 69 CYS A C 1
ATOM 550 O O . CYS A 1 69 ? -50.063 43.137 78.815 1.00 75.88 69 CYS A O 1
ATOM 552 N N . SER A 1 70 ? -49.747 44.330 76.951 1.00 76.44 70 SER A N 1
ATOM 553 C CA . SER A 1 70 ? -49.331 43.168 76.141 1.00 76.44 70 SER A CA 1
ATOM 554 C C . SER A 1 70 ? -48.083 42.520 76.756 1.00 76.44 70 SER A C 1
ATOM 556 O O . SER A 1 70 ? -47.230 43.257 77.247 1.00 76.44 70 SER A O 1
ATOM 558 N N . ALA A 1 71 ? -47.881 41.209 76.639 1.00 71.19 71 ALA A N 1
ATOM 559 C CA . ALA A 1 71 ? -46.765 40.527 77.305 1.00 71.19 71 ALA A CA 1
ATOM 560 C C . ALA A 1 71 ? -45.355 41.080 76.949 1.00 71.19 71 ALA A C 1
ATOM 562 O O . ALA A 1 71 ? -44.504 41.228 77.832 1.00 71.19 71 ALA A O 1
ATOM 563 N N . ALA A 1 72 ? -45.123 41.497 75.694 1.00 69.88 72 ALA A N 1
ATOM 564 C CA . ALA A 1 72 ? -43.903 42.215 75.292 1.00 69.88 72 ALA A CA 1
ATOM 565 C C . ALA A 1 72 ? -43.809 43.619 75.918 1.00 69.88 72 ALA A C 1
ATOM 567 O O . ALA A 1 72 ? -42.767 44.006 76.444 1.00 69.88 72 ALA A O 1
ATOM 568 N N . GLY A 1 73 ? -44.918 44.367 75.919 1.00 73.31 73 GLY A N 1
ATOM 569 C CA . GLY A 1 73 ? -45.020 45.673 76.581 1.00 73.31 73 GLY A CA 1
ATOM 570 C C . GLY A 1 73 ? -44.783 45.592 78.090 1.00 73.31 73 GLY A C 1
ATOM 571 O O . GLY A 1 73 ? -44.059 46.417 78.634 1.00 73.31 73 GLY A O 1
ATOM 572 N N . ARG A 1 74 ? -45.302 44.549 78.743 1.00 80.62 74 ARG A N 1
ATOM 573 C CA . ARG A 1 74 ? -45.070 44.250 80.154 1.00 80.62 74 ARG A CA 1
ATOM 574 C C . ARG A 1 74 ? -43.596 43.974 80.412 1.00 80.62 74 ARG A C 1
ATOM 576 O O . ARG A 1 74 ? -43.021 44.535 81.332 1.00 80.62 74 ARG A O 1
ATOM 583 N N . THR A 1 75 ? -42.973 43.147 79.575 1.00 78.56 75 THR A N 1
ATOM 584 C CA . THR A 1 75 ? -41.539 42.847 79.681 1.00 78.56 75 THR A CA 1
ATOM 585 C C . THR A 1 75 ? -40.699 44.117 79.555 1.00 78.56 75 THR A C 1
ATOM 587 O O . THR A 1 75 ? -39.825 44.358 80.385 1.00 78.56 75 THR A O 1
ATOM 590 N N . SER A 1 76 ? -41.014 44.966 78.573 1.00 76.06 76 SER A N 1
ATOM 591 C CA . SER A 1 76 ? -40.369 46.269 78.393 1.00 76.06 76 SER A CA 1
ATOM 592 C C . SER A 1 76 ? -40.556 47.180 79.612 1.00 76.06 76 SER A C 1
ATOM 594 O O . SER A 1 76 ? -39.580 47.747 80.102 1.00 76.06 76 SER A O 1
ATOM 596 N N . LEU A 1 77 ? -41.784 47.290 80.131 1.00 79.50 77 LEU A N 1
ATOM 597 C CA . LEU A 1 77 ? -42.108 48.124 81.288 1.00 79.50 77 LEU A CA 1
ATOM 598 C C . LEU A 1 77 ? -41.390 47.643 82.553 1.00 79.50 77 LEU A C 1
ATOM 600 O O . LEU A 1 77 ? -40.794 48.449 83.255 1.00 79.50 77 LEU A O 1
ATOM 604 N N . LEU A 1 78 ? -41.403 46.338 82.832 1.00 82.31 78 LEU A N 1
ATOM 605 C CA . LEU A 1 78 ? -40.768 45.766 84.020 1.00 82.31 78 LEU A CA 1
ATOM 606 C C . LEU A 1 78 ? -39.243 45.853 83.963 1.00 82.31 78 LEU A C 1
ATOM 608 O O . LEU A 1 78 ? -38.607 46.126 84.980 1.00 82.31 78 LEU A O 1
ATOM 612 N N . LEU A 1 79 ? -38.638 45.665 82.787 1.00 80.44 79 LEU A N 1
ATOM 613 C CA . LEU A 1 79 ? -37.200 45.864 82.609 1.00 80.44 79 LEU A CA 1
ATOM 614 C C . LEU A 1 79 ? -36.806 47.314 82.891 1.00 80.44 79 LEU A C 1
ATOM 616 O O . LEU A 1 79 ? -35.896 47.541 83.690 1.00 80.44 79 LEU A O 1
ATOM 620 N N . TRP A 1 80 ? -37.535 48.280 82.327 1.00 77.94 80 TRP A N 1
ATOM 621 C CA . TRP A 1 80 ? -37.312 49.698 82.595 1.00 77.94 80 TRP A CA 1
ATOM 622 C C . TRP A 1 80 ? -37.556 50.050 84.069 1.00 77.94 80 TRP A C 1
ATOM 624 O O . TRP A 1 80 ? -36.658 50.563 84.737 1.00 77.94 80 TRP A O 1
ATOM 634 N N . ALA A 1 81 ? -38.712 49.684 84.627 1.00 77.81 81 ALA A N 1
ATOM 635 C CA . ALA A 1 81 ? -39.056 49.946 86.023 1.00 77.81 81 ALA A CA 1
ATOM 636 C C . ALA A 1 81 ? -38.033 49.329 86.988 1.00 77.81 81 ALA A C 1
ATOM 638 O O . ALA A 1 81 ? -37.696 49.940 87.999 1.00 77.81 81 ALA A O 1
ATOM 639 N N . SER A 1 82 ? -37.445 48.172 86.660 1.00 80.75 82 SER A N 1
ATOM 640 C CA . SER A 1 82 ? -36.409 47.552 87.494 1.00 80.75 82 SER A CA 1
ATOM 641 C C . SER A 1 82 ? -35.150 48.410 87.659 1.00 80.75 82 SER A C 1
ATOM 643 O O . SER A 1 82 ? -34.501 48.327 88.704 1.00 80.75 82 SER A O 1
ATOM 645 N N . THR A 1 83 ? -34.827 49.262 86.677 1.00 77.56 83 THR A N 1
ATOM 646 C CA . THR A 1 83 ? -33.683 50.186 86.760 1.00 77.56 83 THR A CA 1
ATOM 647 C C . THR A 1 83 ? -33.911 51.296 87.790 1.00 77.56 83 THR A C 1
ATOM 649 O O . THR A 1 83 ? -32.961 51.752 88.421 1.00 77.56 83 THR A O 1
ATOM 652 N N . ILE A 1 84 ? -35.174 51.671 88.015 1.00 74.62 84 ILE A N 1
ATOM 653 C CA . ILE A 1 84 ? -35.594 52.697 88.977 1.00 74.62 84 ILE A CA 1
ATOM 654 C C . ILE A 1 84 ? -35.857 52.061 90.345 1.00 74.62 84 ILE A C 1
ATOM 656 O O . ILE A 1 84 ? -35.445 52.572 91.384 1.00 74.62 84 ILE A O 1
ATOM 660 N N . CYS A 1 85 ? -36.541 50.923 90.371 1.00 77.81 85 CYS A N 1
ATOM 661 C CA . CYS A 1 85 ? -37.075 50.325 91.587 1.00 77.81 85 CYS A CA 1
ATOM 662 C C . CYS A 1 85 ? -36.047 49.530 92.390 1.00 77.81 85 CYS A C 1
ATOM 664 O O . CYS A 1 85 ? -36.197 49.432 93.602 1.00 77.81 85 CYS A O 1
ATOM 666 N N . ASN A 1 86 ? -34.998 49.005 91.746 1.00 75.12 86 ASN A N 1
ATOM 667 C CA . ASN A 1 86 ? -34.108 47.990 92.317 1.00 75.12 86 ASN A CA 1
ATOM 668 C C . ASN A 1 86 ? -34.917 46.884 93.037 1.00 75.12 86 ASN A C 1
ATOM 670 O O . ASN A 1 86 ? -34.969 46.856 94.266 1.00 75.12 86 ASN A O 1
ATOM 674 N N . PRO A 1 87 ? -35.637 46.043 92.276 1.00 72.06 87 PRO A N 1
ATOM 675 C CA . PRO A 1 87 ? -36.801 45.306 92.756 1.00 72.06 87 PRO A CA 1
ATOM 676 C C . PRO A 1 87 ? -36.485 44.391 93.941 1.00 72.06 87 PRO A C 1
ATOM 678 O O . PRO A 1 87 ? -35.657 43.484 93.852 1.00 72.06 87 PRO A O 1
ATOM 681 N N . THR A 1 88 ? -37.193 44.622 95.044 1.00 72.75 88 THR A N 1
ATOM 682 C CA . THR A 1 88 ? -37.174 43.809 96.261 1.00 72.75 88 THR A CA 1
ATOM 683 C C . THR A 1 88 ? -38.584 43.304 96.569 1.00 72.75 88 THR A C 1
ATOM 685 O O . THR A 1 88 ? -39.582 43.836 96.077 1.00 72.75 88 THR A O 1
ATOM 688 N N . VAL A 1 89 ? -38.676 42.296 97.442 1.00 73.56 89 VAL A N 1
ATOM 689 C CA . VAL A 1 89 ? -39.961 41.743 97.911 1.00 73.56 89 VAL A CA 1
ATOM 690 C C . VAL A 1 89 ? -40.822 42.813 98.601 1.00 73.56 89 VAL A C 1
ATOM 692 O O . VAL A 1 89 ? -42.045 42.723 98.597 1.00 73.56 89 VAL A O 1
ATOM 695 N N . GLU A 1 90 ? -40.204 43.870 99.138 1.00 70.81 90 GLU A N 1
ATOM 696 C CA . GLU A 1 90 ? -40.904 44.990 99.780 1.00 70.81 90 GLU A CA 1
ATOM 697 C C . GLU A 1 90 ? -41.786 45.798 98.817 1.00 70.81 90 GLU A C 1
ATOM 699 O O . GLU A 1 90 ? -42.753 46.419 99.259 1.00 70.81 90 GLU A O 1
ATOM 704 N N . PHE A 1 91 ? -41.493 45.762 97.512 1.00 75.31 91 PHE A N 1
ATOM 705 C CA . PHE A 1 91 ? -42.319 46.374 96.467 1.00 75.31 91 PHE A CA 1
ATOM 706 C C . PHE A 1 91 ? -43.337 45.396 95.864 1.00 75.31 91 PHE A C 1
ATOM 708 O O . PHE A 1 91 ? -44.005 45.733 94.898 1.00 75.31 91 PHE A O 1
ATOM 715 N N . GLY A 1 92 ? -43.468 44.176 96.396 1.00 73.88 92 GLY A N 1
ATOM 716 C CA . GLY A 1 92 ? -44.386 43.162 95.864 1.00 73.88 92 GLY A CA 1
ATOM 717 C C . GLY A 1 92 ? -43.870 42.418 94.628 1.00 73.88 92 GLY A C 1
ATOM 718 O O . GLY A 1 92 ? -44.607 41.620 94.054 1.00 73.88 92 GLY A O 1
ATOM 719 N N . TRP A 1 93 ? -42.610 42.635 94.233 1.00 84.31 93 TRP A N 1
ATOM 720 C CA . TRP A 1 93 ? -41.973 41.870 93.161 1.00 84.31 93 TRP A CA 1
ATOM 721 C C . TRP A 1 93 ? -41.465 40.536 93.731 1.00 84.31 93 TRP A C 1
ATOM 723 O O . TRP A 1 93 ? -40.746 40.534 94.737 1.00 84.31 93 TRP A O 1
ATOM 733 N N . PRO A 1 94 ? -41.788 39.391 93.114 1.00 81.12 94 PRO A N 1
ATOM 734 C CA . PRO A 1 94 ? -41.229 38.108 93.508 1.00 81.12 94 PRO A CA 1
ATOM 735 C C . PRO A 1 94 ? -39.726 38.056 93.185 1.00 81.12 94 PRO A C 1
ATOM 737 O O . PRO A 1 94 ? -39.232 38.766 92.306 1.00 81.12 94 PRO A O 1
ATOM 740 N N . LYS A 1 95 ? -38.963 37.230 93.915 1.00 76.56 95 LYS A N 1
ATOM 741 C CA . LYS A 1 95 ? -37.492 37.151 93.764 1.00 76.56 95 LYS A CA 1
ATOM 742 C C . LYS A 1 95 ? -37.061 36.719 92.354 1.00 76.56 95 LYS A C 1
ATOM 744 O O . LYS A 1 95 ? -35.985 37.091 91.902 1.00 76.56 95 LYS A O 1
ATOM 749 N N . ASP A 1 96 ? -37.922 35.976 91.681 1.00 77.19 96 ASP A N 1
ATOM 750 C CA . ASP A 1 96 ? -37.811 35.392 90.348 1.00 77.19 96 ASP A CA 1
ATOM 751 C C . ASP A 1 96 ? -38.606 36.175 89.289 1.00 77.19 96 ASP A C 1
ATOM 753 O O . ASP A 1 96 ? -38.887 35.668 88.210 1.00 77.19 96 ASP A O 1
ATOM 757 N N . TRP A 1 97 ? -38.954 37.443 89.538 1.00 79.31 97 TRP A N 1
ATOM 758 C CA . TRP A 1 97 ? -39.746 38.243 88.592 1.00 79.31 97 TRP A CA 1
ATOM 759 C C . TRP A 1 97 ? -39.169 38.283 87.165 1.00 79.31 97 TRP A C 1
ATOM 761 O O . TRP A 1 97 ? -39.929 38.416 86.206 1.00 79.31 97 TRP A O 1
ATOM 771 N N . ARG A 1 98 ? -37.843 38.155 87.001 1.00 75.12 98 ARG A N 1
ATOM 772 C CA . ARG A 1 98 ? -37.190 38.109 85.682 1.00 75.12 98 ARG A CA 1
ATOM 773 C C . ARG A 1 98 ? -37.567 36.865 84.879 1.00 75.12 98 ARG A C 1
ATOM 775 O O . ARG A 1 98 ? -37.619 36.954 83.658 1.00 75.12 98 ARG A O 1
ATOM 782 N N . ASP A 1 99 ? -37.895 35.763 85.545 1.00 74.50 99 ASP A N 1
ATOM 783 C CA . ASP A 1 99 ? -38.313 34.512 84.902 1.00 74.50 99 ASP A CA 1
ATOM 784 C C . ASP A 1 99 ? -39.722 34.634 84.299 1.00 74.50 99 ASP A C 1
ATOM 786 O O . ASP A 1 99 ? -40.111 33.851 83.437 1.00 74.50 99 ASP A O 1
ATOM 790 N N . THR A 1 100 ? -40.478 35.666 84.698 1.00 68.75 100 THR A N 1
ATOM 791 C CA . THR A 1 100 ? -41.800 35.992 84.137 1.00 68.75 100 THR A CA 1
ATOM 792 C C . THR A 1 100 ? -41.737 36.879 82.885 1.00 68.75 100 THR A C 1
ATOM 794 O O . THR A 1 100 ? -42.776 37.208 82.312 1.00 68.75 100 THR A O 1
ATOM 797 N N . LEU A 1 101 ? -40.536 37.284 82.450 1.00 73.81 101 LEU A N 1
ATOM 798 C CA . LEU A 1 101 ? -40.332 38.129 81.272 1.00 73.81 101 LEU A CA 1
ATOM 799 C C . LEU A 1 101 ? -40.254 37.292 79.988 1.00 73.81 101 LEU A C 1
ATOM 801 O O . LEU A 1 101 ? -39.534 36.298 79.920 1.00 73.81 101 LEU A O 1
ATOM 805 N N . LEU A 1 102 ? -40.916 37.748 78.922 1.00 69.56 102 LEU A N 1
ATOM 806 C CA . LEU A 1 102 ? -40.781 37.159 77.587 1.00 69.56 102 LEU A CA 1
ATOM 807 C C . LEU A 1 102 ? -39.579 37.778 76.871 1.00 69.56 102 LEU A C 1
ATOM 809 O O . LEU A 1 102 ? -39.701 38.780 76.160 1.00 69.56 102 LEU A O 1
ATOM 813 N N . VAL A 1 103 ? -38.412 37.169 77.074 1.00 67.94 103 VAL A N 1
ATOM 814 C CA . VAL A 1 103 ? -37.145 37.559 76.442 1.00 67.94 103 VAL A CA 1
ATOM 815 C C . VAL A 1 103 ? -36.675 36.455 75.500 1.00 67.94 103 VAL A C 1
ATOM 817 O O . VAL A 1 103 ? -36.779 35.272 75.820 1.00 67.94 103 VAL A O 1
ATOM 820 N N . SER A 1 104 ? -36.134 36.834 74.339 1.00 61.16 104 SER A N 1
ATOM 821 C CA . SER A 1 104 ? -35.521 35.886 73.399 1.00 61.16 104 SER A CA 1
ATOM 822 C C . SER A 1 104 ? -34.424 35.059 74.094 1.00 61.16 104 SER A C 1
ATOM 824 O O . SER A 1 104 ? -33.400 35.603 74.503 1.00 61.16 104 SER A O 1
ATOM 826 N N . ASN A 1 105 ? -34.620 33.744 74.197 1.00 65.88 105 ASN A N 1
ATOM 827 C CA . ASN A 1 105 ? -33.675 32.772 74.767 1.00 65.88 105 ASN A CA 1
ATOM 828 C C . ASN A 1 105 ? -33.623 31.513 73.869 1.00 65.88 105 ASN A C 1
ATOM 830 O O . ASN A 1 105 ? -34.310 31.451 72.857 1.00 65.88 105 ASN A O 1
ATOM 834 N N . THR A 1 106 ? -32.845 30.484 74.206 1.00 59.88 106 THR A N 1
ATOM 835 C CA . THR A 1 106 ? -32.663 29.260 73.396 1.00 59.88 106 THR A CA 1
ATOM 836 C C . THR A 1 106 ? -33.963 28.514 73.057 1.00 59.88 106 THR A C 1
ATOM 838 O O . THR A 1 106 ? -34.035 27.830 72.030 1.00 59.88 106 THR A O 1
ATOM 841 N N . THR A 1 107 ? -35.003 28.673 73.879 1.00 68.62 107 THR A N 1
ATOM 842 C CA . THR A 1 107 ? -36.342 28.093 73.688 1.00 68.62 107 THR A CA 1
ATOM 843 C C . THR A 1 107 ? -37.282 28.965 72.855 1.00 68.62 107 THR A C 1
ATOM 845 O O . THR A 1 107 ? -38.287 28.457 72.375 1.00 68.62 107 THR A O 1
ATOM 848 N N . ILE A 1 108 ? -36.968 30.244 72.641 1.00 77.12 108 ILE A N 1
ATOM 849 C CA . ILE A 1 108 ? -37.809 31.193 71.904 1.00 77.12 108 ILE A CA 1
ATOM 850 C C . ILE A 1 108 ? -37.034 31.666 70.674 1.00 77.12 108 ILE A C 1
ATOM 852 O O . ILE A 1 108 ? -36.076 32.428 70.781 1.00 77.12 108 ILE A O 1
ATOM 856 N N . VAL A 1 109 ? -37.435 31.199 69.492 1.00 80.75 109 VAL A N 1
ATOM 857 C CA . VAL A 1 109 ? -36.687 31.422 68.245 1.00 80.75 109 VAL A CA 1
ATOM 858 C C . VAL A 1 109 ? -37.463 32.332 67.308 1.00 80.75 109 VAL A C 1
ATOM 860 O O . VAL A 1 109 ? -38.682 32.235 67.210 1.00 80.75 109 VAL A O 1
ATOM 863 N N . LYS A 1 110 ? -36.761 33.218 66.592 1.00 80.62 110 LYS A N 1
ATOM 864 C CA . LYS A 1 110 ? -37.376 34.097 65.589 1.00 80.62 110 LYS A CA 1
ATOM 865 C C . LYS A 1 110 ? -38.190 33.274 64.589 1.00 80.62 110 LYS A C 1
ATOM 867 O O . LYS A 1 110 ? -37.679 32.313 64.013 1.00 80.62 110 LYS A O 1
ATOM 872 N N . SER A 1 111 ? -39.436 33.685 64.350 1.00 80.56 111 SER A N 1
ATOM 873 C CA . SER A 1 111 ? -40.340 32.980 63.432 1.00 80.56 111 SER A CA 1
ATOM 874 C C . SER A 1 111 ? -39.752 32.875 62.016 1.00 80.56 111 SER A C 1
ATOM 876 O O . SER A 1 111 ? -39.819 31.825 61.385 1.00 80.56 111 SER A O 1
ATOM 878 N N . SER A 1 112 ? -39.028 33.907 61.564 1.00 76.25 112 SER A N 1
ATOM 879 C CA . SER A 1 112 ? -38.363 33.938 60.253 1.00 76.25 112 SER A CA 1
ATOM 880 C C . SER A 1 112 ? -37.250 32.901 60.062 1.00 76.25 112 SER A C 1
ATOM 882 O O . SER A 1 112 ? -36.923 32.573 58.925 1.00 76.25 112 SER A O 1
ATOM 884 N N . THR A 1 113 ? -36.664 32.376 61.141 1.00 76.25 113 THR A N 1
ATOM 885 C CA . THR A 1 113 ? -35.626 31.334 61.079 1.00 76.25 113 THR A CA 1
ATOM 886 C C . THR A 1 113 ? -36.163 29.948 61.436 1.00 76.25 113 THR A C 1
ATOM 888 O O . THR A 1 113 ? -35.448 28.959 61.293 1.00 76.25 113 THR A O 1
ATOM 891 N N . PHE A 1 114 ? -37.412 29.859 61.900 1.00 79.81 114 PHE A N 1
ATOM 892 C CA . PHE A 1 114 ? -38.080 28.616 62.279 1.00 79.81 114 PHE A CA 1
ATOM 893 C C . PHE A 1 114 ? -38.903 28.076 61.103 1.00 79.81 114 PHE A C 1
ATOM 895 O O . PHE A 1 114 ? -40.132 28.050 61.125 1.00 79.81 114 PHE A O 1
ATOM 902 N N . ILE A 1 115 ? -38.203 27.699 60.031 1.00 76.69 115 ILE A N 1
ATOM 903 C CA . ILE A 1 115 ? -38.820 27.287 58.767 1.00 76.69 115 ILE A CA 1
ATOM 904 C C . ILE A 1 115 ? -39.020 25.761 58.778 1.00 76.69 115 ILE A C 1
ATOM 906 O O . ILE A 1 115 ? -38.026 25.032 58.887 1.00 76.69 115 ILE A O 1
ATOM 910 N N . PRO A 1 116 ? -40.264 25.256 58.675 1.00 73.44 116 PRO A N 1
ATOM 911 C CA . PRO A 1 116 ? -40.519 23.830 58.511 1.00 73.44 116 PRO A CA 1
ATOM 912 C C . PRO A 1 116 ? -40.162 23.362 57.087 1.00 73.44 116 PRO A C 1
ATOM 914 O O . PRO A 1 116 ? -40.145 24.178 56.161 1.00 73.44 116 PRO A O 1
ATOM 917 N N . PRO A 1 117 ? -39.900 22.060 56.877 1.00 68.69 117 PRO A N 1
ATOM 918 C CA . PRO A 1 117 ? -39.647 21.518 55.544 1.00 68.69 117 PRO A CA 1
ATOM 919 C C . PRO A 1 117 ? -40.830 21.801 54.601 1.00 68.69 117 PRO A C 1
ATOM 921 O O . PRO A 1 117 ? -41.994 21.608 54.954 1.00 68.69 117 PRO A O 1
ATOM 924 N N . THR A 1 118 ? -40.529 22.285 53.395 1.00 60.03 118 THR A N 1
ATOM 925 C CA . THR A 1 118 ? -41.494 22.764 52.388 1.00 60.03 118 THR A CA 1
ATOM 926 C C . THR A 1 118 ? -41.985 21.668 51.437 1.00 60.03 118 THR A C 1
ATOM 928 O O . THR A 1 118 ? -42.386 21.976 50.314 1.00 60.03 118 THR A O 1
ATOM 931 N N . ALA A 1 119 ? -41.954 20.402 51.864 1.00 54.56 119 ALA A N 1
ATOM 932 C CA . ALA A 1 119 ? -42.216 19.240 51.018 1.00 54.56 119 ALA A CA 1
ATOM 933 C C . ALA A 1 119 ? -43.454 19.432 50.108 1.00 54.56 119 ALA A C 1
ATOM 935 O O . ALA A 1 119 ? -44.557 19.692 50.607 1.00 54.56 119 ALA A O 1
ATOM 936 N N . PRO A 1 120 ? -43.304 19.316 48.777 1.00 46.31 120 PRO A N 1
ATOM 937 C CA . PRO A 1 120 ? -44.410 19.421 47.844 1.00 46.31 120 PRO A CA 1
ATOM 938 C C . PRO A 1 120 ? -45.156 18.085 47.812 1.00 46.31 120 PRO A C 1
ATOM 940 O O . PRO A 1 120 ? -44.820 17.187 47.043 1.00 46.31 120 PRO A O 1
ATOM 943 N N . GLY A 1 121 ? -46.188 17.948 48.637 1.00 50.59 121 GLY A N 1
ATOM 944 C CA . GLY A 1 121 ? -47.084 16.802 48.569 1.00 50.59 121 GLY A CA 1
ATOM 945 C C . GLY A 1 121 ? -48.520 17.137 48.983 1.00 50.59 121 GLY A C 1
ATOM 946 O O . GLY A 1 121 ? -48.773 18.131 49.666 1.00 50.59 121 GLY A O 1
ATOM 947 N N . PRO A 1 122 ? -49.505 16.350 48.513 1.00 46.56 122 PRO A N 1
ATOM 948 C CA . PRO A 1 122 ? -50.934 16.652 48.659 1.00 46.56 122 PRO A CA 1
ATOM 949 C C . PRO A 1 122 ? -51.456 16.547 50.107 1.00 46.56 122 PRO A C 1
ATOM 951 O O . PRO A 1 122 ? -52.566 16.999 50.407 1.00 46.56 122 PRO A O 1
ATOM 954 N N . ASN A 1 123 ? -50.667 15.994 51.032 1.00 54.88 123 ASN A N 1
ATOM 955 C CA . ASN A 1 123 ? -51.139 15.567 52.345 1.00 54.88 123 ASN A CA 1
ATOM 956 C C . ASN A 1 123 ? -50.607 16.445 53.492 1.00 54.88 123 ASN A C 1
ATOM 958 O O . ASN A 1 123 ? -49.752 16.036 54.263 1.00 54.88 123 ASN A O 1
ATOM 962 N N . HIS A 1 124 ? -51.177 17.645 53.627 1.00 57.66 124 HIS A N 1
ATOM 963 C CA . HIS A 1 124 ? -51.690 18.300 54.851 1.00 57.66 124 HIS A CA 1
ATOM 964 C C . HIS A 1 124 ? -50.900 18.296 56.197 1.00 57.66 124 HIS A C 1
ATOM 966 O O . HIS A 1 124 ? -51.403 18.884 57.157 1.00 57.66 124 HIS A O 1
ATOM 972 N N . CYS A 1 125 ? -49.683 17.748 56.342 1.00 68.12 125 CYS A N 1
ATOM 973 C CA . CYS A 1 125 ? -48.905 17.898 57.589 1.00 68.12 125 CYS A CA 1
ATOM 974 C C . CYS A 1 125 ? -48.375 19.332 57.750 1.00 68.12 125 CYS A C 1
ATOM 976 O O . CYS A 1 125 ? -48.323 19.845 58.867 1.00 68.12 125 CYS A O 1
ATOM 978 N N . SER A 1 126 ? -48.061 20.014 56.643 1.00 71.25 126 SER A N 1
ATOM 979 C CA . SER A 1 126 ? -47.624 21.417 56.637 1.00 71.25 126 SER A CA 1
ATOM 980 C C . SER A 1 126 ? -48.659 22.355 57.263 1.00 71.25 126 SER A C 1
ATOM 982 O O . SER A 1 126 ? -48.292 23.272 57.987 1.00 71.25 126 SER A O 1
ATOM 984 N N . ILE A 1 127 ? -49.956 22.089 57.070 1.00 73.69 127 ILE A N 1
ATOM 985 C CA . ILE A 1 127 ? -51.045 22.867 57.679 1.00 73.69 127 ILE A CA 1
ATOM 986 C C . ILE A 1 127 ? -51.034 22.709 59.201 1.00 73.69 127 ILE A C 1
ATOM 988 O O . ILE A 1 127 ? -51.157 23.694 59.921 1.00 73.69 127 ILE A O 1
ATOM 992 N N . ILE A 1 128 ? -50.866 21.487 59.711 1.00 77.50 128 ILE A N 1
ATOM 993 C CA . ILE A 1 128 ? -50.843 21.221 61.157 1.00 77.50 128 ILE A CA 1
ATOM 994 C C . ILE A 1 128 ? -49.601 21.843 61.796 1.00 77.50 128 ILE A C 1
ATOM 996 O O . ILE A 1 128 ? -49.713 22.498 62.833 1.00 77.50 128 ILE A O 1
ATOM 1000 N N . VAL A 1 129 ? -48.441 21.685 61.153 1.00 81.06 129 VAL A N 1
ATOM 1001 C CA . VAL A 1 129 ? -47.178 22.293 61.584 1.00 81.06 129 VAL A CA 1
ATOM 1002 C C . VAL A 1 129 ? -47.313 23.817 61.608 1.00 81.06 129 VAL A C 1
ATOM 1004 O O . VAL A 1 129 ? -47.116 24.416 62.660 1.00 81.06 129 VAL A O 1
ATOM 1007 N N . ASN A 1 130 ? -47.756 24.441 60.512 1.00 82.62 130 ASN A N 1
ATOM 1008 C CA . ASN A 1 130 ? -47.921 25.895 60.419 1.00 82.62 130 ASN A CA 1
ATOM 1009 C C . ASN A 1 130 ? -48.969 26.433 61.399 1.00 82.62 130 ASN A C 1
ATOM 1011 O O . ASN A 1 130 ? -48.740 27.460 62.031 1.00 82.62 130 ASN A O 1
ATOM 1015 N N . ASN A 1 131 ? -50.091 25.732 61.588 1.00 82.56 131 ASN A N 1
ATOM 1016 C CA . ASN A 1 131 ? -51.101 26.114 62.575 1.00 82.56 131 ASN A CA 1
ATOM 1017 C C . ASN A 1 131 ? -50.551 26.041 64.004 1.00 82.56 131 ASN A C 1
ATOM 1019 O O . ASN A 1 131 ? -50.895 26.878 64.835 1.00 82.56 131 ASN A O 1
ATOM 1023 N N . THR A 1 132 ? -49.703 25.055 64.302 1.00 84.31 132 THR A N 1
ATOM 1024 C CA . THR A 1 132 ? -49.071 24.920 65.622 1.00 84.31 132 THR A CA 1
ATOM 1025 C C . THR A 1 132 ? -48.002 25.991 65.823 1.00 84.31 132 THR A C 1
ATOM 1027 O O . THR A 1 132 ? -47.993 26.632 66.869 1.00 84.31 132 THR A O 1
ATOM 1030 N N . ILE A 1 133 ? -47.181 26.269 64.802 1.00 85.75 133 ILE A N 1
ATOM 1031 C CA . ILE A 1 133 ? -46.239 27.400 64.787 1.00 85.75 133 ILE A CA 1
ATOM 1032 C C . ILE A 1 133 ? -46.991 28.701 65.066 1.00 85.75 133 ILE A C 1
ATOM 1034 O O . ILE A 1 133 ? -46.625 29.425 65.984 1.00 85.75 133 ILE A O 1
ATOM 1038 N N . HIS A 1 134 ? -48.081 28.970 64.343 1.00 83.44 134 HIS A N 1
ATOM 1039 C CA . HIS A 1 134 ? -48.872 30.186 64.520 1.00 83.44 134 HIS A CA 1
ATOM 1040 C C . HIS A 1 134 ? -49.486 30.276 65.925 1.00 83.44 134 HIS A C 1
ATOM 1042 O O . HIS A 1 134 ? -49.483 31.350 66.521 1.00 83.44 134 HIS A O 1
ATOM 1048 N N . ARG A 1 135 ? -50.003 29.173 66.484 1.00 84.31 135 ARG A N 1
ATOM 1049 C CA . ARG A 1 135 ? -50.536 29.153 67.862 1.00 84.31 135 ARG A CA 1
ATOM 1050 C C . ARG A 1 135 ? -49.464 29.391 68.923 1.00 84.31 135 ARG A C 1
ATOM 1052 O O . ARG A 1 135 ? -49.779 29.928 69.975 1.00 84.31 135 ARG A O 1
ATOM 1059 N N . CYS A 1 136 ? -48.232 28.978 68.647 1.00 86.12 136 CYS A N 1
ATOM 1060 C CA . CYS A 1 136 ? -47.087 29.119 69.543 1.00 86.12 136 CYS A CA 1
ATOM 1061 C C . CYS A 1 136 ? -46.209 30.332 69.215 1.00 86.12 136 CYS A C 1
ATOM 1063 O O . CYS A 1 136 ? -45.124 30.473 69.779 1.00 86.12 136 CYS A O 1
ATOM 1065 N N . THR A 1 137 ? -46.654 31.192 68.297 1.00 85.81 137 THR A N 1
ATOM 1066 C CA . THR A 1 137 ? -45.978 32.447 67.983 1.00 85.81 137 THR A CA 1
ATOM 1067 C C . THR A 1 137 ? -46.519 33.535 68.895 1.00 85.81 137 THR A C 1
ATOM 1069 O O . THR A 1 137 ? -47.726 33.753 68.975 1.00 85.81 137 THR A O 1
ATOM 1072 N N . SER A 1 138 ? -45.614 34.247 69.550 1.00 81.19 138 SER A N 1
ATOM 1073 C CA . SER A 1 138 ? -45.919 35.448 70.319 1.00 81.19 138 SER A CA 1
ATOM 1074 C C . SER A 1 138 ? -44.923 36.545 69.975 1.00 81.19 138 SER A C 1
ATOM 1076 O O . SER A 1 138 ? -43.797 36.260 69.565 1.00 81.19 138 SER A O 1
ATOM 1078 N N . ASP A 1 139 ? -45.310 37.796 70.181 1.00 80.31 139 ASP A N 1
ATOM 1079 C CA . ASP A 1 139 ? -44.371 38.906 70.088 1.00 80.31 139 ASP A CA 1
ATOM 1080 C C . ASP A 1 139 ? -43.497 38.941 71.341 1.00 80.31 139 ASP A C 1
ATOM 1082 O O . ASP A 1 139 ? -43.993 38.972 72.471 1.00 80.31 139 ASP A O 1
ATOM 1086 N N . VAL A 1 140 ? -42.184 38.903 71.134 1.00 78.81 140 VAL A N 1
ATOM 1087 C CA . VAL A 1 140 ? -41.178 38.795 72.190 1.00 78.81 140 VAL A CA 1
ATOM 1088 C C . VAL A 1 140 ? -40.198 39.949 72.072 1.00 78.81 140 VAL A C 1
ATOM 1090 O O . VAL A 1 140 ? -39.886 40.434 70.984 1.00 78.81 140 VAL A O 1
ATOM 1093 N N . CYS A 1 141 ? -39.718 40.394 73.224 1.00 74.12 141 CYS A N 1
ATOM 1094 C CA . CYS A 1 141 ? -38.751 41.463 73.325 1.00 74.12 141 CYS A CA 1
ATOM 1095 C C . CYS A 1 141 ? -37.314 40.943 73.131 1.00 74.12 141 CYS A C 1
ATOM 1097 O O . CYS A 1 141 ? -36.890 39.981 73.784 1.00 74.12 141 CYS A O 1
ATOM 1099 N N . ILE A 1 142 ? -36.536 41.603 72.271 1.00 73.50 142 ILE A N 1
ATOM 1100 C CA . ILE A 1 142 ? -35.080 41.439 72.212 1.00 73.50 142 ILE A CA 1
ATOM 1101 C C . ILE A 1 142 ? -34.464 42.393 73.232 1.00 73.50 142 ILE A C 1
ATOM 1103 O O . ILE A 1 142 ? -34.651 43.606 73.152 1.00 73.50 142 ILE A O 1
ATOM 1107 N N . VAL A 1 143 ? -33.755 41.834 74.214 1.00 69.38 143 VAL A N 1
ATOM 1108 C CA . VAL A 1 143 ? -33.191 42.607 75.322 1.00 69.38 143 VAL A CA 1
ATOM 1109 C C . VAL A 1 143 ? -31.702 42.833 75.107 1.00 69.38 143 VAL A C 1
ATOM 1111 O O . VAL A 1 143 ? -30.924 41.882 75.085 1.00 69.38 143 VAL A O 1
ATOM 1114 N N . GLU A 1 144 ? -31.292 44.099 75.055 1.00 70.12 144 GLU A N 1
ATOM 1115 C CA . GLU A 1 144 ? -29.891 44.504 75.185 1.00 70.12 144 GLU A CA 1
ATOM 1116 C C . GLU A 1 144 ? -29.739 45.423 76.398 1.00 70.12 144 GLU A C 1
ATOM 1118 O O . GLU A 1 144 ? -30.454 46.411 76.543 1.00 70.12 144 GLU A O 1
ATOM 1123 N N . ARG A 1 145 ? -28.800 45.096 77.297 1.00 64.56 145 ARG A N 1
ATOM 1124 C CA . ARG A 1 145 ? -28.470 45.904 78.492 1.00 64.56 145 ARG A CA 1
ATOM 1125 C C . ARG A 1 145 ? -29.700 46.341 79.316 1.00 64.56 145 ARG A C 1
ATOM 1127 O O . ARG A 1 145 ? -29.794 47.495 79.717 1.00 64.56 145 ARG A O 1
ATOM 1134 N N . ASN A 1 146 ? -30.615 45.408 79.602 1.00 67.31 146 ASN A N 1
ATOM 1135 C CA . ASN A 1 146 ? -31.870 45.642 80.340 1.00 67.31 146 ASN A CA 1
ATOM 1136 C C . ASN A 1 146 ? -32.870 46.592 79.655 1.00 67.31 146 ASN A C 1
ATOM 1138 O O . ASN A 1 146 ? -33.766 47.095 80.326 1.00 67.31 146 ASN A O 1
ATOM 1142 N N . ASN A 1 147 ? -32.761 46.814 78.342 1.00 68.69 147 ASN A N 1
ATOM 1143 C CA . ASN A 1 147 ? -33.774 47.532 77.577 1.00 68.69 147 ASN A CA 1
ATOM 1144 C C . ASN A 1 147 ? -34.324 46.671 76.436 1.00 68.69 147 ASN A C 1
ATOM 1146 O O . ASN A 1 147 ? -33.595 45.873 75.847 1.00 68.69 147 ASN A O 1
ATOM 1150 N N . CYS A 1 148 ? -35.607 46.853 76.134 1.00 73.81 148 CYS A N 1
ATOM 1151 C CA . CYS A 1 148 ? -36.246 46.241 74.982 1.00 73.81 148 CYS A CA 1
ATOM 1152 C C . CYS A 1 148 ? -35.896 47.034 73.725 1.00 73.81 148 CYS A C 1
ATOM 1154 O O . CYS A 1 148 ? -36.393 48.143 73.545 1.00 73.81 148 CYS A O 1
ATOM 1156 N N . THR A 1 149 ? -35.021 46.504 72.875 1.00 73.06 149 THR A N 1
ATOM 1157 C CA . THR A 1 149 ? -34.564 47.226 71.679 1.00 73.06 149 THR A CA 1
ATOM 1158 C C . THR A 1 149 ? -35.466 46.991 70.474 1.00 73.06 149 THR A C 1
ATOM 1160 O O . THR A 1 149 ? -35.650 47.894 69.663 1.00 73.06 149 THR A O 1
ATOM 1163 N N . GLU A 1 150 ? -36.056 45.801 70.364 1.00 77.31 150 GLU A N 1
ATOM 1164 C CA . GLU A 1 150 ? -36.907 45.416 69.238 1.00 77.31 150 GLU A CA 1
ATOM 1165 C C . GLU A 1 150 ? -37.966 44.397 69.683 1.00 77.31 150 GLU A C 1
ATOM 1167 O O . GLU A 1 150 ? -37.686 43.506 70.490 1.00 77.31 150 GLU A O 1
ATOM 1172 N N . ILE A 1 151 ? -39.179 44.509 69.137 1.00 76.00 151 ILE A N 1
ATOM 1173 C CA . ILE A 1 151 ? -40.243 43.512 69.297 1.00 76.00 151 ILE A CA 1
ATOM 1174 C C . ILE A 1 151 ? -40.272 42.662 68.027 1.00 76.00 151 ILE A C 1
ATOM 1176 O O . ILE A 1 151 ? -40.482 43.190 66.940 1.00 76.00 151 ILE A O 1
ATOM 1180 N N . ASN A 1 152 ? -40.070 41.352 68.166 1.00 79.38 152 ASN A N 1
ATOM 1181 C CA . ASN A 1 152 ? -40.084 40.405 67.053 1.00 79.38 152 ASN A CA 1
ATOM 1182 C C . ASN A 1 152 ? -41.050 39.253 67.333 1.00 79.38 152 ASN A C 1
ATOM 1184 O O . ASN A 1 152 ? -41.108 38.744 68.454 1.00 79.38 152 ASN A O 1
ATOM 1188 N N . SER A 1 153 ? -41.751 38.783 66.301 1.00 81.38 153 SER A N 1
ATOM 1189 C CA . SER A 1 153 ? -42.557 37.566 66.406 1.00 81.38 153 SER A CA 1
ATOM 1190 C C . SER A 1 153 ? -41.640 36.346 66.521 1.00 81.38 153 SER A C 1
ATOM 1192 O O . SER A 1 153 ? -40.809 36.064 65.647 1.00 81.38 153 SER A O 1
ATOM 1194 N N . ALA A 1 154 ? -41.784 35.613 67.617 1.00 82.25 154 ALA A N 1
ATOM 1195 C CA . ALA A 1 154 ? -40.962 34.462 67.941 1.00 82.25 154 ALA A CA 1
ATOM 1196 C C . ALA A 1 154 ? -41.833 33.261 68.313 1.00 82.25 154 ALA A C 1
ATOM 1198 O O . ALA A 1 154 ? -42.903 33.403 68.901 1.00 82.25 154 ALA A O 1
ATOM 1199 N N . VAL A 1 155 ? -41.362 32.075 67.944 1.00 85.94 155 VAL A N 1
ATOM 1200 C CA . VAL A 1 155 ? -42.007 30.796 68.229 1.00 85.94 155 VAL A CA 1
ATOM 1201 C C . VAL A 1 155 ? -41.419 30.248 69.519 1.00 85.94 155 VAL A C 1
ATOM 1203 O O . VAL A 1 155 ? -40.203 30.055 69.619 1.00 85.94 155 VAL A O 1
ATOM 1206 N N . ASP A 1 156 ? -42.278 29.964 70.493 1.00 85.19 156 ASP A N 1
ATOM 1207 C CA . ASP A 1 156 ? -41.890 29.181 71.660 1.00 85.19 156 ASP A CA 1
ATOM 1208 C C . ASP A 1 156 ? -41.768 27.702 71.262 1.00 85.19 156 ASP A C 1
ATOM 1210 O O . ASP A 1 156 ? -42.763 27.020 70.990 1.00 85.19 156 ASP A O 1
ATOM 1214 N N . LYS A 1 157 ? -40.529 27.199 71.241 1.00 84.81 157 LYS A N 1
ATOM 1215 C CA . LYS A 1 157 ? -40.216 25.798 70.946 1.00 84.81 157 LYS A CA 1
ATOM 1216 C C . LYS A 1 157 ? -40.884 24.847 71.928 1.00 84.81 157 LYS A C 1
ATOM 1218 O O . LYS A 1 157 ? -41.303 23.779 71.502 1.00 84.81 157 LYS A O 1
ATOM 1223 N N . ARG A 1 158 ? -41.023 25.201 73.212 1.00 84.69 158 ARG A N 1
ATOM 1224 C CA . ARG A 1 158 ? -41.679 24.317 74.191 1.00 84.69 158 ARG A CA 1
ATOM 1225 C C . ARG A 1 158 ? -43.160 24.173 73.885 1.00 84.69 158 ARG A C 1
ATOM 1227 O O . ARG A 1 158 ? -43.658 23.050 73.839 1.00 84.69 158 ARG A O 1
ATOM 1234 N N . CYS A 1 159 ? -43.843 25.286 73.611 1.00 86.62 159 CYS A N 1
ATOM 1235 C CA . CYS A 1 159 ? -45.228 25.269 73.139 1.00 86.62 159 CYS A CA 1
ATOM 1236 C C . CYS A 1 159 ? -45.367 24.431 71.865 1.00 86.62 159 CYS A C 1
ATOM 1238 O O . CYS A 1 159 ? -46.230 23.553 71.795 1.00 86.62 159 CYS A O 1
ATOM 1240 N N . PHE A 1 160 ? -44.494 24.680 70.882 1.00 88.50 160 PHE A N 1
ATOM 1241 C CA . PHE A 1 160 ? -44.524 23.985 69.604 1.00 88.50 160 PHE A CA 1
ATOM 1242 C C . PHE A 1 160 ? -44.333 22.480 69.806 1.00 88.50 160 PHE A C 1
ATOM 1244 O O . PHE A 1 160 ? -45.259 21.715 69.551 1.00 88.50 160 PHE A O 1
ATOM 1251 N N . CYS A 1 161 ? -43.190 22.057 70.350 1.00 87.31 161 CYS A N 1
ATOM 1252 C CA . CYS A 1 161 ? -42.822 20.652 70.514 1.00 87.31 161 CYS A CA 1
ATOM 1253 C C . CYS A 1 161 ? -43.825 19.874 71.378 1.00 87.31 161 CYS A C 1
ATOM 1255 O O . CYS A 1 161 ? -44.180 18.753 71.029 1.00 87.31 161 CYS A O 1
ATOM 1257 N N . LYS A 1 162 ? -44.390 20.478 72.432 1.00 85.06 162 LYS A N 1
ATOM 1258 C CA . LYS A 1 162 ? -45.460 19.856 73.232 1.00 85.06 162 LYS A CA 1
ATOM 1259 C C . LYS A 1 162 ? -46.730 19.569 72.418 1.00 85.06 162 LYS A C 1
ATOM 1261 O O . LYS A 1 162 ? -47.441 18.604 72.689 1.00 85.06 162 LYS A O 1
ATOM 1266 N N . GLY A 1 163 ? -47.048 20.417 71.437 1.00 77.88 163 GLY A N 1
ATOM 1267 C CA . GLY A 1 163 ? -48.208 20.259 70.552 1.00 77.88 163 GLY A CA 1
ATOM 1268 C C . GLY A 1 163 ? -48.001 19.264 69.403 1.00 77.88 163 GLY A C 1
ATOM 1269 O O . GLY A 1 163 ? -48.985 18.822 68.789 1.00 77.88 163 GLY A O 1
ATOM 1270 N N . MET A 1 164 ? -46.747 18.897 69.127 1.00 79.31 164 MET A N 1
ATOM 1271 C CA . MET A 1 164 ? -46.353 18.037 68.014 1.00 79.31 164 MET A CA 1
ATOM 1272 C C . MET A 1 164 ? -46.497 16.549 68.362 1.00 79.31 164 MET A C 1
ATOM 1274 O O . MET A 1 164 ? -45.529 15.865 68.662 1.00 79.31 164 MET A O 1
ATOM 1278 N N . ASP A 1 165 ? -47.726 16.040 68.250 1.00 70.25 165 ASP A N 1
ATOM 1279 C CA . ASP A 1 165 ? -48.024 14.603 68.128 1.00 70.25 165 ASP A CA 1
ATOM 1280 C C . ASP A 1 165 ? -48.550 14.331 66.712 1.00 70.25 165 ASP A C 1
ATOM 1282 O O . ASP A 1 165 ? -49.751 14.407 66.443 1.00 70.25 165 ASP A O 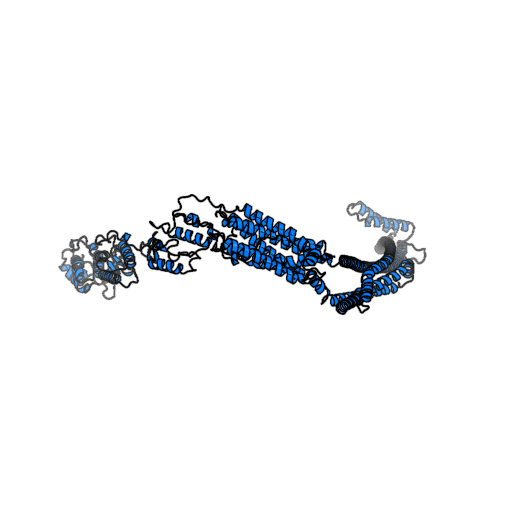1
ATOM 1286 N N . LEU A 1 166 ? -47.632 14.135 65.767 1.00 64.62 166 LEU A N 1
ATOM 1287 C CA . LEU A 1 166 ? -47.968 14.051 64.343 1.00 64.62 166 LEU A CA 1
ATOM 1288 C C . LEU A 1 166 ? -48.436 12.667 63.902 1.00 64.62 166 LEU A C 1
ATOM 1290 O O . LEU A 1 166 ? -49.201 12.582 62.940 1.00 64.62 166 LEU A O 1
ATOM 1294 N N . GLN A 1 167 ? -48.027 11.603 64.598 1.00 59.75 167 GLN A N 1
ATOM 1295 C CA . GLN A 1 167 ? -48.357 10.230 64.203 1.00 59.75 167 GLN A CA 1
ATOM 1296 C C . GLN A 1 167 ? -49.862 9.973 64.163 1.00 59.75 167 GLN A C 1
ATOM 1298 O O . GLN A 1 167 ? -50.336 9.241 63.298 1.00 59.75 167 GLN A O 1
ATOM 1303 N N . ASN A 1 168 ? -50.609 10.623 65.052 1.00 62.25 168 ASN A N 1
ATOM 1304 C CA . ASN A 1 168 ? -52.060 10.489 65.127 1.00 62.25 168 ASN A CA 1
ATOM 1305 C C . ASN A 1 168 ? -52.814 11.535 64.294 1.00 62.25 168 ASN A C 1
ATOM 1307 O O . ASN A 1 168 ? -54.035 11.450 64.165 1.00 62.25 168 ASN A O 1
ATOM 1311 N N . LYS A 1 169 ? -52.118 12.548 63.758 1.00 67.44 169 LYS A N 1
ATOM 1312 C CA . LYS A 1 169 ? -52.755 13.764 63.230 1.00 67.44 169 LYS A CA 1
ATOM 1313 C C . LYS A 1 169 ? -52.570 13.984 61.732 1.00 67.44 169 LYS A C 1
ATOM 1315 O O . LYS A 1 169 ? -53.355 14.742 61.168 1.00 67.44 169 LYS A O 1
ATOM 1320 N N . CYS A 1 170 ? -51.600 13.349 61.068 1.00 72.94 170 CYS A N 1
ATOM 1321 C CA . CYS A 1 170 ? -51.471 13.472 59.614 1.00 72.94 170 CYS A CA 1
ATOM 1322 C C . CYS A 1 170 ? -51.058 12.182 58.891 1.00 72.94 170 CYS A C 1
ATOM 1324 O O . CYS A 1 170 ? -50.303 11.360 59.401 1.00 72.94 170 CYS A O 1
ATOM 1326 N N . ASN A 1 171 ? -51.552 12.026 57.659 1.00 69.81 171 ASN A N 1
ATOM 1327 C CA . ASN A 1 171 ? 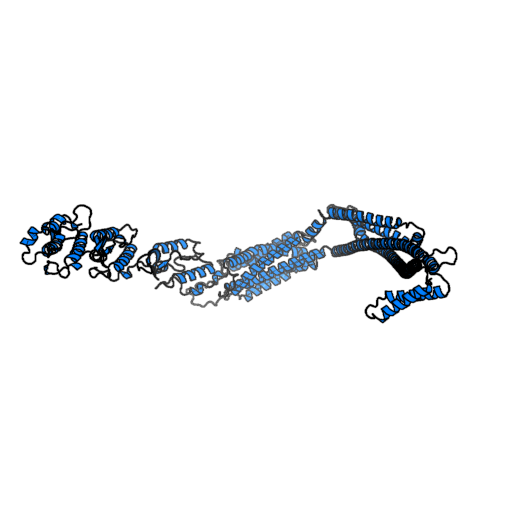-51.243 10.898 56.782 1.00 69.81 171 ASN A CA 1
ATOM 1328 C C . ASN A 1 171 ? -50.137 11.278 55.775 1.00 69.81 171 ASN A C 1
ATOM 1330 O O . ASN A 1 171 ? -50.409 11.500 54.594 1.00 69.81 171 ASN A O 1
ATOM 1334 N N . ALA A 1 172 ? -48.902 11.416 56.269 1.00 69.62 172 ALA A N 1
ATOM 1335 C CA . ALA A 1 172 ? -47.731 11.775 55.462 1.00 69.62 172 ALA A CA 1
ATOM 1336 C C . ALA A 1 172 ? -47.274 10.623 54.553 1.00 69.62 172 ALA A C 1
ATOM 1338 O O . ALA A 1 172 ? -47.243 9.463 54.992 1.00 69.62 172 ALA A O 1
ATOM 1339 N N . THR A 1 173 ? -46.821 10.949 53.339 1.00 72.75 173 THR A N 1
ATOM 1340 C CA . THR A 1 173 ? -46.015 10.035 52.511 1.00 72.75 173 THR A CA 1
ATOM 1341 C C . THR A 1 173 ? -44.685 9.701 53.203 1.00 72.75 173 THR A C 1
ATOM 1343 O O . THR A 1 173 ? -44.267 10.370 54.150 1.00 72.75 173 THR A O 1
ATOM 1346 N N . ALA A 1 174 ? -44.000 8.641 52.764 1.00 75.12 174 ALA A N 1
ATOM 1347 C CA . ALA A 1 174 ? -42.774 8.179 53.421 1.00 75.12 174 ALA A CA 1
ATOM 1348 C C . ALA A 1 174 ? -41.632 9.217 53.388 1.00 75.12 174 ALA A C 1
ATOM 1350 O O . ALA A 1 174 ? -40.909 9.361 54.375 1.00 75.12 174 ALA A O 1
ATOM 1351 N N . ILE A 1 175 ? -41.497 9.971 52.289 1.00 75.50 175 ILE A N 1
ATOM 1352 C CA . ILE A 1 175 ? -40.480 11.024 52.160 1.00 75.50 175 ILE A CA 1
ATOM 1353 C C . ILE A 1 175 ? -40.832 12.255 53.006 1.00 75.50 175 ILE A C 1
ATOM 1355 O O . ILE A 1 175 ? -39.989 12.717 53.766 1.00 75.50 175 ILE A O 1
ATOM 1359 N N . GLU A 1 176 ? -42.095 12.699 53.006 1.00 73.94 176 GLU A N 1
ATOM 1360 C CA . GLU A 1 176 ? -42.561 13.790 53.879 1.00 73.94 176 GLU A CA 1
ATOM 1361 C C . GLU A 1 176 ? -42.347 13.450 55.358 1.00 73.94 176 GLU A C 1
ATOM 1363 O O . GLU A 1 176 ? -41.916 14.291 56.143 1.00 73.94 176 GLU A O 1
ATOM 1368 N N . ARG A 1 177 ? -42.602 12.194 55.745 1.00 77.12 177 ARG A N 1
ATOM 1369 C CA . ARG A 1 177 ? -42.348 11.704 57.104 1.00 77.12 177 ARG A CA 1
ATOM 1370 C C . ARG A 1 177 ? -40.860 11.704 57.444 1.00 77.12 177 ARG A C 1
ATOM 1372 O O . ARG A 1 177 ? -40.510 12.011 58.576 1.00 77.12 177 ARG A O 1
ATOM 1379 N N . THR A 1 178 ? -40.001 11.379 56.480 1.00 79.38 178 THR A N 1
ATOM 1380 C CA . THR A 1 178 ? -38.540 11.397 56.644 1.00 79.38 178 THR A CA 1
ATOM 1381 C C . THR A 1 178 ? -38.044 12.820 56.888 1.00 79.38 178 THR A C 1
ATOM 1383 O O . THR A 1 178 ? -37.396 13.069 57.901 1.00 79.38 178 THR A O 1
ATOM 1386 N N . GLU A 1 179 ? -38.410 13.772 56.023 1.00 77.50 179 GLU A N 1
ATOM 1387 C CA . GLU A 1 179 ? -38.028 15.183 56.175 1.00 77.50 179 GLU A CA 1
ATOM 1388 C C . GLU A 1 179 ? -38.544 15.778 57.490 1.00 77.50 179 GLU A C 1
ATOM 1390 O O . GLU A 1 179 ? -37.811 16.467 58.202 1.00 77.50 179 GLU A O 1
ATOM 1395 N N . LEU A 1 180 ? -39.799 15.473 57.835 1.00 79.44 180 LEU A N 1
ATOM 1396 C CA . LEU A 1 180 ? -40.452 15.978 59.035 1.00 79.44 180 LEU A CA 1
ATOM 1397 C C . LEU A 1 180 ? -39.858 15.381 60.314 1.00 79.44 180 LEU A C 1
ATOM 1399 O O . LEU A 1 180 ? -39.607 16.128 61.253 1.00 79.44 180 LEU A O 1
ATOM 1403 N N . ASN A 1 181 ? -39.589 14.073 60.358 1.00 82.69 181 ASN A N 1
ATOM 1404 C CA . ASN A 1 181 ? -38.965 13.435 61.519 1.00 82.69 181 ASN A CA 1
ATOM 1405 C C . ASN A 1 181 ? -37.535 13.941 61.743 1.00 82.69 181 ASN A C 1
ATOM 1407 O O . ASN A 1 181 ? -37.189 14.249 62.879 1.00 82.69 181 ASN A O 1
ATOM 1411 N N . LEU A 1 182 ? -36.733 14.091 60.679 1.00 83.44 182 LEU A N 1
ATOM 1412 C CA . LEU A 1 182 ? -35.382 14.663 60.773 1.00 83.44 182 LEU A CA 1
ATOM 1413 C C . LEU A 1 182 ? -35.420 16.093 61.323 1.00 83.44 182 LEU A C 1
ATOM 1415 O O . LEU A 1 182 ? -34.672 16.436 62.239 1.00 83.44 182 LEU A O 1
ATOM 1419 N N . TRP A 1 183 ? -36.334 16.916 60.801 1.00 83.38 183 TRP A N 1
ATOM 1420 C CA . TRP A 1 183 ? -36.497 18.291 61.261 1.00 83.38 183 TRP A CA 1
ATOM 1421 C C . TRP A 1 183 ? -37.003 18.364 62.707 1.00 83.38 183 TRP A C 1
ATOM 1423 O O . TRP A 1 183 ? -36.484 19.162 63.486 1.00 83.38 183 TRP A O 1
ATOM 1433 N N . LEU A 1 184 ? -37.968 17.526 63.100 1.00 84.56 184 LEU A N 1
ATOM 1434 C CA . LEU A 1 184 ? -38.480 17.474 64.473 1.00 84.56 184 LEU A CA 1
ATOM 1435 C C . LEU A 1 184 ? -37.445 16.968 65.462 1.00 84.56 184 LEU A C 1
ATOM 1437 O O . LEU A 1 184 ? -37.359 17.544 66.540 1.00 84.56 184 LEU A O 1
ATOM 1441 N N . ASN A 1 185 ? -36.657 15.949 65.104 1.00 85.56 185 ASN A N 1
ATOM 1442 C CA . ASN A 1 185 ? -35.576 15.472 65.960 1.00 85.56 185 ASN A CA 1
ATOM 1443 C C . ASN A 1 185 ? -34.642 16.639 66.281 1.00 85.56 185 ASN A C 1
ATOM 1445 O O . ASN A 1 185 ? -34.529 17.076 67.417 1.00 85.56 185 ASN A O 1
ATOM 1449 N N . LYS A 1 186 ? -34.129 17.292 65.239 1.00 83.00 186 LYS A N 1
ATOM 1450 C CA . LYS A 1 186 ? -33.257 18.457 65.387 1.00 83.00 186 LYS A CA 1
ATOM 1451 C C . LYS A 1 186 ? -33.886 19.614 66.172 1.00 83.00 186 LYS A C 1
ATOM 1453 O O . LYS A 1 186 ? -33.181 20.375 66.829 1.00 83.00 186 LYS A O 1
ATOM 1458 N N . THR A 1 187 ? -35.193 19.814 66.039 1.00 83.50 187 THR A N 1
ATOM 1459 C CA . THR A 1 187 ? -35.876 20.997 66.577 1.00 83.50 187 THR A CA 1
ATOM 1460 C C . THR A 1 187 ? -36.374 20.801 68.011 1.00 83.50 187 THR A C 1
ATOM 1462 O O . THR A 1 187 ? -36.415 21.775 68.767 1.00 83.50 187 THR A O 1
ATOM 1465 N N . CYS A 1 188 ? -36.756 19.575 68.373 1.00 86.50 188 CYS A N 1
ATOM 1466 C CA . CYS A 1 188 ? -37.504 19.252 69.586 1.00 86.50 188 CYS A CA 1
ATOM 1467 C C . CYS A 1 188 ? -36.842 18.208 70.496 1.00 86.50 188 CYS A C 1
ATOM 1469 O O . CYS A 1 188 ? -37.319 18.048 71.614 1.00 86.50 188 CYS A O 1
ATOM 1471 N N . GLU A 1 189 ? -35.775 17.521 70.071 1.00 83.38 189 GLU A N 1
ATOM 1472 C CA . GLU A 1 189 ? -35.099 16.483 70.876 1.00 83.38 189 GLU A CA 1
ATOM 1473 C C . GLU A 1 189 ? -34.623 17.009 72.239 1.00 83.38 189 GLU A C 1
ATOM 1475 O O . GLU A 1 189 ? -34.809 16.344 73.255 1.00 83.38 189 GLU A O 1
ATOM 1480 N N . ASP A 1 190 ? -34.122 18.246 72.287 1.00 81.06 190 ASP A N 1
ATOM 1481 C CA . ASP A 1 190 ? -33.640 18.885 73.520 1.00 81.06 190 ASP A CA 1
ATOM 1482 C C . ASP A 1 190 ? -34.766 19.407 74.442 1.00 81.06 190 ASP A C 1
ATOM 1484 O O . ASP A 1 190 ? -34.491 20.015 75.481 1.00 81.06 190 ASP A O 1
ATOM 1488 N N . ILE A 1 191 ? -36.042 19.235 74.069 1.00 85.19 191 ILE A N 1
ATOM 1489 C CA . ILE A 1 191 ? -37.197 19.743 74.821 1.00 85.19 191 ILE A CA 1
ATOM 1490 C C . ILE A 1 191 ? -37.814 18.613 75.665 1.00 85.19 191 ILE A C 1
ATOM 1492 O O . ILE A 1 191 ? -38.419 17.703 75.101 1.00 85.19 191 ILE A O 1
ATOM 1496 N N . PRO A 1 192 ? -37.754 18.676 77.012 1.00 80.69 192 PRO A N 1
ATOM 1497 C CA . PRO A 1 192 ? -38.254 17.611 77.891 1.00 80.69 192 PRO A CA 1
ATOM 1498 C C . PRO A 1 192 ? -39.746 17.294 77.727 1.00 80.69 192 PRO A C 1
ATOM 1500 O O . PRO A 1 192 ? -40.180 16.181 78.006 1.00 80.69 192 PRO A O 1
ATOM 1503 N N . GLU A 1 193 ? -40.545 18.281 77.316 1.00 80.81 193 GLU A N 1
ATOM 1504 C CA . GLU A 1 193 ? -41.990 18.155 77.118 1.00 80.81 193 GLU A CA 1
ATOM 1505 C C . GLU A 1 193 ? -42.378 17.624 75.724 1.00 80.81 193 GLU A C 1
ATOM 1507 O O . GLU A 1 193 ? -43.571 17.499 75.430 1.00 80.81 193 GLU A O 1
ATOM 1512 N N . TYR A 1 194 ? -41.403 17.335 74.855 1.00 85.25 194 TYR A N 1
ATOM 1513 C CA . TYR A 1 194 ? -41.645 16.713 73.558 1.00 85.25 194 TYR A CA 1
ATOM 1514 C C . TYR A 1 194 ? -42.058 15.243 73.766 1.00 85.25 194 TYR A C 1
ATOM 1516 O O . TYR A 1 194 ? -41.316 14.498 74.404 1.00 85.25 194 TYR A O 1
ATOM 1524 N N . PRO A 1 195 ? -43.208 14.781 73.227 1.00 77.62 195 PRO A N 1
ATOM 1525 C CA . PRO A 1 195 ? -43.653 13.387 73.364 1.00 77.62 195 PRO A CA 1
ATOM 1526 C C . PRO A 1 195 ? -42.691 12.355 72.749 1.00 77.62 195 PRO A C 1
ATOM 1528 O O . PRO A 1 195 ? -42.875 11.156 72.954 1.00 77.62 195 PRO A O 1
ATOM 1531 N N . GLY A 1 196 ? -41.662 12.816 72.034 1.00 76.06 196 GLY A N 1
ATOM 1532 C CA . GLY A 1 196 ? -40.643 11.988 71.415 1.00 76.06 196 GLY A CA 1
ATOM 1533 C C . GLY A 1 196 ? -41.029 11.549 70.009 1.00 76.06 196 GLY A C 1
ATOM 1534 O O . GLY A 1 196 ? -42.189 11.604 69.594 1.00 76.06 196 GLY A O 1
ATOM 1535 N N . LEU A 1 197 ? -40.021 11.115 69.255 1.00 80.44 197 LEU A N 1
ATOM 1536 C CA . LEU A 1 197 ? -40.248 10.402 68.008 1.00 80.44 197 LEU A CA 1
ATOM 1537 C C . LEU A 1 197 ? -40.594 8.928 68.295 1.00 80.44 197 LEU A C 1
ATOM 1539 O O . LEU A 1 197 ? -40.262 8.402 69.356 1.00 80.44 197 LEU A O 1
ATOM 1543 N N . PRO A 1 198 ? -41.262 8.242 67.357 1.00 76.12 198 PRO A N 1
ATOM 1544 C CA . PRO A 1 198 ? -41.647 6.840 67.513 1.00 76.12 198 PRO A CA 1
ATOM 1545 C C . PRO A 1 198 ? -40.435 5.936 67.742 1.00 76.12 198 PRO A C 1
ATOM 1547 O O . PRO A 1 198 ? -39.380 6.149 67.147 1.00 76.12 198 PRO A O 1
ATOM 1550 N N . ASN A 1 199 ? -40.589 4.870 68.527 1.00 72.81 199 ASN A N 1
ATOM 1551 C CA . ASN A 1 199 ? -39.524 3.875 68.674 1.00 72.81 199 ASN A CA 1
ATOM 1552 C C . ASN A 1 199 ? -39.145 3.295 67.298 1.00 72.81 199 ASN A C 1
ATOM 1554 O O . ASN A 1 199 ? -40.016 2.815 66.572 1.00 72.81 199 ASN A O 1
ATOM 1558 N N . GLY A 1 200 ? -37.855 3.349 66.946 1.00 71.56 200 GLY A N 1
ATOM 1559 C CA . GLY A 1 200 ? -37.348 2.889 65.646 1.00 71.56 200 GLY A CA 1
ATOM 1560 C C . GLY A 1 200 ? -37.667 3.820 64.469 1.00 71.56 200 GLY A C 1
ATOM 1561 O O . GLY A 1 200 ? -37.672 3.378 63.325 1.00 71.56 200 GLY A O 1
ATOM 1562 N N . TRP A 1 201 ? -37.965 5.104 64.708 1.00 77.88 201 TRP A N 1
ATOM 1563 C CA . TRP A 1 201 ? -38.264 6.058 63.628 1.00 77.88 201 TRP A CA 1
ATOM 1564 C C . TRP A 1 201 ? -37.131 6.199 62.601 1.00 77.88 201 TRP A C 1
ATOM 1566 O O . TRP A 1 201 ? -37.416 6.455 61.430 1.00 77.88 201 TRP A O 1
ATOM 1576 N N . GLU A 1 202 ? -35.880 5.998 63.026 1.00 75.56 202 GLU A N 1
ATOM 1577 C CA . GLU A 1 202 ? -34.687 6.012 62.172 1.00 75.56 202 GLU A CA 1
ATOM 1578 C C . GLU A 1 202 ? -34.722 4.903 61.110 1.00 75.56 202 GLU A C 1
ATOM 1580 O O . GLU A 1 202 ? -34.354 5.137 59.959 1.00 75.56 202 GLU A O 1
ATOM 1585 N N . ASP A 1 203 ? -35.266 3.728 61.450 1.00 72.25 203 ASP A N 1
ATOM 1586 C CA . ASP A 1 203 ? -35.401 2.589 60.529 1.00 72.25 203 ASP A CA 1
ATOM 1587 C C . ASP A 1 203 ? -36.409 2.869 59.400 1.00 72.25 203 ASP A C 1
ATOM 1589 O O . ASP A 1 203 ? -36.402 2.214 58.355 1.00 72.25 203 ASP A O 1
ATOM 1593 N N . GLY A 1 204 ? -37.298 3.845 59.609 1.00 69.56 204 GLY A N 1
ATOM 1594 C CA . GLY A 1 204 ? -38.301 4.284 58.644 1.00 69.56 204 GLY A CA 1
ATOM 1595 C C . GLY A 1 204 ? -37.849 5.420 57.722 1.00 69.56 204 GLY A C 1
ATOM 1596 O O . GLY A 1 204 ? -38.659 5.864 56.904 1.00 69.56 204 GLY A O 1
ATOM 1597 N N . LEU A 1 205 ? -36.611 5.916 57.854 1.00 78.69 205 LEU A N 1
ATOM 1598 C CA . LEU A 1 205 ? 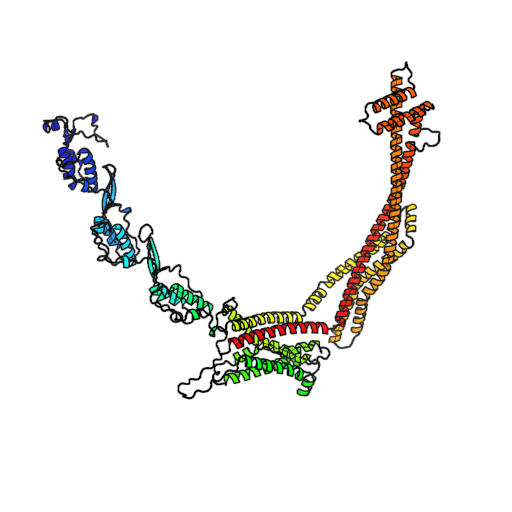-36.112 7.043 57.066 1.00 78.69 205 LEU A CA 1
ATOM 1599 C C . LEU A 1 205 ? -35.745 6.625 55.635 1.00 78.69 205 LEU A C 1
ATOM 1601 O O . LEU A 1 205 ? -34.968 5.699 55.398 1.00 78.69 205 LEU A O 1
ATOM 1605 N N . MET A 1 206 ? -36.266 7.365 54.659 1.00 79.38 206 MET A N 1
ATOM 1606 C CA . MET A 1 206 ? -35.972 7.193 53.234 1.00 79.38 206 MET A CA 1
ATOM 1607 C C . MET A 1 206 ? -34.698 7.954 52.853 1.00 79.38 206 MET A C 1
ATOM 1609 O O . MET A 1 206 ? -34.755 8.960 52.152 1.00 79.38 206 MET A O 1
ATOM 1613 N N . LEU A 1 207 ? -33.549 7.503 53.359 1.00 80.56 207 LEU A N 1
ATOM 1614 C CA . LEU A 1 207 ? -32.245 8.133 53.126 1.00 80.56 207 LEU A CA 1
ATOM 1615 C C . LEU A 1 207 ? -31.483 7.464 51.986 1.00 80.56 207 LEU A C 1
ATOM 1617 O O . LEU A 1 207 ? -31.545 6.241 51.822 1.00 80.56 207 LEU A O 1
ATOM 1621 N N . MET A 1 208 ? -30.684 8.254 51.267 1.00 73.62 208 MET A N 1
ATOM 1622 C CA . MET A 1 208 ? -29.662 7.695 50.389 1.00 73.62 208 MET A CA 1
ATOM 1623 C C . MET A 1 208 ? -28.623 6.949 51.238 1.00 73.62 208 MET A C 1
ATOM 1625 O O . MET A 1 208 ? -27.932 7.532 52.071 1.00 73.62 208 MET A O 1
ATOM 1629 N N . ASN A 1 209 ? -28.547 5.630 51.077 1.00 72.00 209 ASN A N 1
ATOM 1630 C CA . ASN A 1 209 ? -27.646 4.763 51.833 1.00 72.00 209 ASN A CA 1
ATOM 1631 C C . ASN A 1 209 ? -27.073 3.665 50.922 1.00 72.00 209 ASN A C 1
ATOM 1633 O O . ASN A 1 209 ? -27.365 3.618 49.731 1.00 72.00 209 ASN A O 1
ATOM 1637 N N . THR A 1 210 ? -26.296 2.732 51.476 1.00 63.88 210 THR A N 1
ATOM 1638 C CA . THR A 1 210 ? -25.693 1.618 50.715 1.00 63.88 210 THR A CA 1
ATOM 1639 C C . THR A 1 210 ? -26.700 0.644 50.087 1.00 63.88 210 THR A C 1
ATOM 1641 O O . THR A 1 210 ? -26.318 -0.174 49.252 1.00 63.88 210 THR A O 1
ATOM 1644 N N . SER A 1 211 ? -27.973 0.693 50.484 1.00 69.50 211 SER A N 1
ATOM 1645 C CA . SER A 1 211 ? -29.048 -0.161 49.962 1.00 69.50 211 SER A CA 1
ATOM 1646 C C . SER A 1 211 ? -29.755 0.427 48.734 1.00 69.50 211 SER A C 1
ATOM 1648 O O . SER A 1 211 ? -30.517 -0.294 48.077 1.00 69.50 211 SER A O 1
ATOM 1650 N N . TYR A 1 212 ? -29.510 1.703 48.424 1.00 77.44 212 TYR A N 1
ATOM 1651 C CA . TYR A 1 212 ? -30.066 2.410 47.274 1.00 77.44 212 TYR A CA 1
ATOM 1652 C C . TYR A 1 212 ? -28.953 2.787 46.291 1.00 77.44 212 TYR A C 1
ATOM 1654 O O . TYR A 1 212 ? -27.855 3.166 46.693 1.00 77.44 212 TYR A O 1
ATOM 1662 N N . GLN A 1 213 ? -29.229 2.649 44.996 1.00 76.12 213 GLN A N 1
ATOM 1663 C CA . GLN A 1 213 ? -28.326 3.073 43.924 1.00 76.12 213 GLN A CA 1
ATOM 1664 C C . GLN A 1 213 ? -28.906 4.298 43.220 1.00 76.12 213 GLN A C 1
ATOM 1666 O O . GLN A 1 213 ? -30.127 4.425 43.092 1.00 76.12 213 GLN A O 1
ATOM 1671 N N . ASP A 1 214 ? -28.024 5.205 42.804 1.00 76.12 214 ASP A N 1
ATOM 1672 C CA . ASP A 1 214 ? -28.409 6.403 42.063 1.00 76.12 214 ASP A CA 1
ATOM 1673 C C . ASP A 1 214 ? -28.831 6.004 40.645 1.00 76.12 214 ASP A C 1
ATOM 1675 O O . ASP A 1 214 ? -28.102 5.301 39.940 1.00 76.12 214 ASP A O 1
ATOM 1679 N N . GLN A 1 215 ? -30.021 6.444 40.240 1.00 75.75 215 GLN A N 1
ATOM 1680 C CA . GLN A 1 215 ? -30.555 6.184 38.908 1.00 75.75 215 GLN A CA 1
ATOM 1681 C C . GLN A 1 215 ? -29.728 6.880 37.811 1.00 75.75 215 GLN A C 1
ATOM 1683 O O . GLN A 1 215 ? -29.619 6.377 36.693 1.00 75.75 215 GLN A O 1
ATOM 1688 N N . SER A 1 216 ? -29.131 8.036 38.110 1.00 68.75 216 SER A N 1
ATOM 1689 C CA . SER A 1 216 ? -28.396 8.843 37.129 1.00 68.75 216 SER A CA 1
ATOM 1690 C C . SER A 1 216 ? -27.042 8.242 36.723 1.00 68.75 216 SER A C 1
ATOM 1692 O O . SER A 1 216 ? -26.598 8.455 35.594 1.00 68.75 216 SER A O 1
ATOM 1694 N N . ASP A 1 217 ? -26.447 7.412 37.584 1.00 68.31 217 ASP A N 1
ATOM 1695 C CA . ASP A 1 217 ? -25.156 6.745 37.359 1.00 68.31 217 ASP A CA 1
ATOM 1696 C C . ASP A 1 217 ? -25.296 5.290 36.868 1.00 68.31 217 ASP A C 1
ATOM 1698 O O . ASP A 1 217 ? -24.312 4.546 36.744 1.00 68.31 217 ASP A O 1
ATOM 1702 N N . PHE A 1 218 ? -26.518 4.852 36.556 1.00 79.25 218 PHE A N 1
ATOM 1703 C CA . PHE A 1 218 ? -26.777 3.465 36.201 1.00 79.25 218 PHE A CA 1
ATOM 1704 C C . PHE A 1 218 ? -26.367 3.141 34.753 1.00 79.25 218 PHE A C 1
ATOM 1706 O O . PHE A 1 218 ? -27.072 3.409 33.778 1.00 79.25 218 PHE A O 1
ATOM 1713 N N . SER A 1 219 ? -25.183 2.540 34.594 1.00 82.94 219 SER A N 1
ATOM 1714 C CA . SER A 1 219 ? -24.653 2.161 33.278 1.00 82.94 219 SER A CA 1
ATOM 1715 C C . SER A 1 219 ? -25.228 0.832 32.769 1.00 82.94 219 SER A C 1
ATOM 1717 O O . SER A 1 219 ? -24.990 -0.239 33.331 1.00 82.94 219 SER A O 1
ATOM 1719 N N . TRP A 1 220 ? -25.965 0.890 31.660 1.00 86.44 220 TRP A N 1
ATOM 1720 C CA . TRP A 1 220 ? -26.538 -0.284 31.000 1.00 86.44 220 TRP A CA 1
ATOM 1721 C C . TRP A 1 220 ? -25.546 -0.955 30.032 1.00 86.44 220 TRP A C 1
ATOM 1723 O O . TRP A 1 220 ? -24.820 -0.268 29.305 1.00 86.44 220 TRP A O 1
ATOM 1733 N N . PRO A 1 221 ? -25.519 -2.297 29.931 1.00 86.31 221 PRO A N 1
ATOM 1734 C CA . PRO A 1 221 ? -24.740 -2.969 28.904 1.00 86.31 221 PRO A CA 1
ATOM 1735 C C . PRO A 1 221 ? -25.319 -2.703 27.507 1.00 86.31 221 PRO A C 1
ATOM 1737 O O . PRO A 1 221 ? -26.506 -2.885 27.255 1.00 86.31 221 PRO A O 1
ATOM 1740 N N . SER A 1 222 ? -24.441 -2.355 26.561 1.00 82.69 222 SER A N 1
ATOM 1741 C CA . SER A 1 222 ? -24.801 -1.991 25.173 1.00 82.69 222 SER A CA 1
ATOM 1742 C C . SER A 1 222 ? -25.630 -3.023 24.387 1.00 82.69 222 SER A C 1
ATOM 1744 O O . SER A 1 222 ? -26.193 -2.699 23.350 1.00 82.69 222 SER A O 1
ATOM 1746 N N . CYS A 1 223 ? -25.710 -4.273 24.846 1.00 84.81 223 CYS A N 1
ATOM 1747 C CA . CYS A 1 223 ? -26.400 -5.359 24.148 1.00 84.81 223 CYS A CA 1
ATOM 1748 C C . CYS A 1 223 ? -27.895 -5.500 24.500 1.00 84.81 223 CYS A C 1
ATOM 1750 O O . CYS A 1 223 ? -28.560 -6.387 23.959 1.00 84.81 223 CYS A O 1
ATOM 1752 N N . LEU A 1 224 ? -28.432 -4.667 25.401 1.00 83.44 224 LEU A N 1
ATOM 1753 C CA . LEU A 1 224 ? -29.818 -4.779 25.885 1.00 83.44 224 LEU A CA 1
ATOM 1754 C C . LEU A 1 224 ? -30.872 -4.179 24.938 1.00 83.44 224 LEU A C 1
ATOM 1756 O O . LEU A 1 224 ? -32.051 -4.518 25.055 1.00 83.44 224 LEU A O 1
ATOM 1760 N N . GLU A 1 225 ? -30.463 -3.339 23.985 1.00 70.00 225 GLU A N 1
ATOM 1761 C CA . GLU A 1 225 ? -31.367 -2.636 23.059 1.00 70.00 225 GLU A CA 1
ATOM 1762 C C . GLU A 1 225 ? -32.026 -3.568 22.025 1.00 70.00 225 GLU A C 1
ATOM 1764 O O . GLU A 1 225 ? -33.075 -3.252 21.471 1.00 70.00 225 GLU A O 1
ATOM 1769 N N . ALA A 1 226 ? -31.441 -4.740 21.760 1.00 59.88 226 ALA A N 1
ATOM 1770 C CA . ALA A 1 226 ? -31.782 -5.526 20.577 1.00 59.88 226 ALA A CA 1
ATOM 1771 C C . ALA A 1 226 ? -33.135 -6.266 20.634 1.00 59.88 226 ALA A C 1
ATOM 1773 O O . ALA A 1 226 ? -33.647 -6.603 19.571 1.00 59.88 226 ALA A O 1
ATOM 1774 N N . ASN A 1 227 ? -33.728 -6.537 21.811 1.00 61.41 227 ASN A N 1
ATOM 1775 C CA . ASN A 1 227 ? -35.010 -7.271 21.909 1.00 61.41 227 ASN A CA 1
ATOM 1776 C C . ASN A 1 227 ? -35.864 -6.919 23.153 1.00 61.41 227 ASN A C 1
ATOM 1778 O O . ASN A 1 227 ? -36.331 -7.823 23.847 1.00 61.41 227 ASN A O 1
ATOM 1782 N N . GLY A 1 228 ? -36.036 -5.636 23.493 1.00 69.56 228 GLY A N 1
ATOM 1783 C CA . GLY A 1 228 ? -36.979 -5.199 24.547 1.00 69.56 228 GLY A CA 1
ATOM 1784 C C . GLY A 1 228 ? -36.627 -5.615 25.986 1.00 69.56 228 GLY A C 1
ATOM 1785 O O . GLY A 1 228 ? -37.384 -5.361 26.917 1.00 69.56 228 GLY A O 1
ATOM 1786 N N . CYS A 1 229 ? -35.467 -6.241 26.205 1.00 84.62 229 CYS A N 1
ATOM 1787 C CA . CYS A 1 229 ? -34.959 -6.525 27.551 1.00 84.62 229 CYS A CA 1
ATOM 1788 C C . CYS A 1 229 ? -34.621 -5.241 28.301 1.00 84.62 229 CYS A C 1
ATOM 1790 O O . CYS A 1 229 ? -34.864 -5.163 29.502 1.00 84.62 229 CYS A O 1
ATOM 1792 N N . PHE A 1 230 ? -34.128 -4.228 27.583 1.00 88.06 230 PHE A N 1
ATOM 1793 C CA . PHE A 1 230 ? -34.008 -2.890 28.139 1.00 88.06 230 PHE A CA 1
ATOM 1794 C C . PHE A 1 230 ? -35.342 -2.407 28.725 1.00 88.06 230 PHE A C 1
ATOM 1796 O O . PHE A 1 230 ? -35.351 -1.941 29.853 1.00 88.06 230 PHE A O 1
ATOM 1803 N N . ASP A 1 231 ? -36.475 -2.614 28.046 1.00 86.06 231 ASP A N 1
ATOM 1804 C CA . ASP A 1 231 ? -37.784 -2.173 28.547 1.00 86.06 231 ASP A CA 1
ATOM 1805 C C . ASP A 1 231 ? -38.209 -2.912 29.822 1.00 86.06 231 ASP A C 1
ATOM 1807 O O . ASP A 1 231 ? -38.755 -2.300 30.737 1.00 86.06 231 ASP A O 1
ATOM 1811 N N . VAL A 1 232 ? -37.946 -4.223 29.908 1.00 87.12 232 VAL A N 1
ATOM 1812 C CA . VAL A 1 232 ? -38.244 -5.025 31.110 1.00 87.12 232 VAL A CA 1
ATOM 1813 C C . VAL A 1 232 ? -37.389 -4.567 32.288 1.00 87.12 232 VAL A C 1
ATOM 1815 O O . VAL A 1 232 ? -37.906 -4.384 33.390 1.00 87.12 232 VAL A O 1
ATOM 1818 N N . LEU A 1 233 ? -36.090 -4.366 32.062 1.00 89.12 233 LEU A N 1
ATOM 1819 C CA . LEU A 1 233 ? -35.170 -3.933 33.108 1.00 89.12 233 LEU A CA 1
ATOM 1820 C C . LEU A 1 233 ? -35.429 -2.481 33.527 1.00 89.12 233 LEU A C 1
ATOM 1822 O O . LEU A 1 233 ? -35.484 -2.220 34.719 1.00 89.12 233 LEU A O 1
ATOM 1826 N N . ASN A 1 234 ? -35.674 -1.573 32.585 1.00 89.50 234 ASN A N 1
ATOM 1827 C CA . ASN A 1 234 ? -36.028 -0.176 32.848 1.00 89.50 234 ASN A CA 1
ATOM 1828 C C . ASN A 1 234 ? -37.366 -0.073 33.596 1.00 89.50 234 ASN A C 1
ATOM 1830 O O . ASN A 1 234 ? -37.486 0.685 34.549 1.00 89.50 234 ASN A O 1
ATOM 1834 N N . ARG A 1 235 ? -38.369 -0.890 33.244 1.00 89.25 235 ARG A N 1
ATOM 1835 C CA . ARG A 1 235 ? -39.619 -0.953 34.019 1.00 89.25 235 ARG A CA 1
ATOM 1836 C C . ARG A 1 235 ? -39.376 -1.465 35.437 1.00 89.25 235 ARG A C 1
ATOM 1838 O O . ARG A 1 235 ? -39.900 -0.892 36.377 1.00 89.25 235 ARG A O 1
ATOM 1845 N N . THR A 1 236 ? -38.553 -2.502 35.593 1.00 89.50 236 THR A N 1
ATOM 1846 C CA . THR A 1 236 ? -38.202 -3.038 36.920 1.00 89.50 236 THR A CA 1
ATOM 1847 C C . THR A 1 236 ? -37.434 -2.010 37.754 1.00 89.50 236 THR A C 1
ATOM 1849 O O . THR A 1 236 ? -37.661 -1.905 38.953 1.00 89.50 236 THR A O 1
ATOM 1852 N N . GLU A 1 237 ? -36.536 -1.242 37.134 1.00 89.94 237 GLU A N 1
ATOM 1853 C CA . GLU A 1 237 ? -35.848 -0.119 37.774 1.00 89.94 237 GLU A CA 1
ATOM 1854 C C . GLU A 1 237 ? -36.866 0.928 38.235 1.00 89.94 237 GLU A C 1
ATOM 1856 O O . GLU A 1 237 ? -36.902 1.235 39.420 1.00 89.94 237 GLU A O 1
ATOM 1861 N N . GLN A 1 238 ? -37.752 1.387 37.343 1.00 87.88 238 GLN A N 1
ATOM 1862 C CA . GLN A 1 238 ? -38.799 2.369 37.650 1.00 87.88 238 GLN A CA 1
ATOM 1863 C C . GLN A 1 238 ? -39.745 1.909 38.767 1.00 87.88 238 GLN A C 1
ATOM 1865 O O . GLN A 1 238 ? -40.040 2.691 39.666 1.00 87.88 238 GLN A O 1
ATOM 1870 N N . ASP A 1 239 ? -40.178 0.646 38.750 1.00 89.19 239 ASP A N 1
ATOM 1871 C CA . ASP A 1 239 ? -41.047 0.058 39.779 1.00 89.19 239 ASP A CA 1
ATOM 1872 C C . ASP A 1 239 ? -40.341 -0.048 41.146 1.00 89.19 239 ASP A C 1
ATOM 1874 O O . ASP A 1 239 ? -40.989 -0.090 42.193 1.00 89.19 239 ASP A O 1
ATOM 1878 N N . CYS A 1 240 ? -39.006 -0.088 41.144 1.00 89.31 240 CYS A N 1
ATOM 1879 C CA . CYS A 1 240 ? -38.165 -0.144 42.337 1.00 89.31 240 CYS A CA 1
ATOM 1880 C C . CYS A 1 240 ? -37.561 1.214 42.731 1.00 89.31 240 CYS A C 1
ATOM 1882 O O . CYS A 1 240 ? -36.825 1.276 43.727 1.00 89.31 240 CYS A O 1
ATOM 1884 N N . SER A 1 241 ? -37.856 2.274 41.977 1.00 87.88 241 SER A N 1
ATOM 1885 C CA . SER A 1 241 ? -37.423 3.642 42.243 1.00 87.88 241 SER A CA 1
ATOM 1886 C C . SER A 1 241 ? -38.319 4.317 43.274 1.00 87.88 241 SER A C 1
ATOM 1888 O O . SER A 1 241 ? -39.540 4.180 43.271 1.00 87.88 241 SER A O 1
ATOM 1890 N N . THR A 1 242 ? -37.706 5.098 44.157 1.00 85.06 242 THR A N 1
ATOM 1891 C CA . THR A 1 242 ? -38.402 5.968 45.105 1.00 85.06 242 THR A CA 1
ATOM 1892 C C . THR A 1 242 ? -37.643 7.280 45.250 1.00 85.06 242 THR A C 1
ATOM 1894 O O . THR A 1 242 ? -36.439 7.355 45.005 1.00 85.06 242 THR A O 1
ATOM 1897 N N . PHE A 1 243 ? -38.346 8.329 45.668 1.00 82.81 243 PHE A N 1
ATOM 1898 C CA . PHE A 1 243 ? -37.695 9.558 46.101 1.00 82.81 243 PHE A CA 1
ATOM 1899 C C . PHE A 1 243 ? -37.028 9.317 47.455 1.00 82.81 243 PHE A C 1
ATOM 1901 O O . PHE A 1 243 ? -37.659 8.799 48.382 1.00 82.81 243 PHE A O 1
ATOM 1908 N N . LEU A 1 244 ? -35.752 9.671 47.538 1.00 83.44 244 LEU A N 1
ATOM 1909 C CA . LEU A 1 244 ? -34.913 9.563 48.720 1.00 83.44 244 LEU A CA 1
ATOM 1910 C C . LEU A 1 244 ? -34.416 10.943 49.113 1.00 83.44 244 LEU A C 1
ATOM 1912 O O . LEU A 1 244 ? -34.247 11.830 48.278 1.00 83.44 244 LEU A O 1
ATOM 1916 N N . CYS A 1 245 ? -34.169 11.090 50.401 1.00 81.50 245 CYS A N 1
ATOM 1917 C CA . CYS A 1 245 ? -33.634 12.288 50.994 1.00 81.50 245 CYS A CA 1
ATOM 1918 C C . CYS A 1 245 ? -32.100 12.276 50.966 1.00 81.50 245 CYS A C 1
ATOM 1920 O O . CYS A 1 245 ? -31.479 11.330 51.463 1.00 81.50 245 CYS A O 1
ATOM 1922 N N . ASP A 1 246 ? -31.506 13.338 50.420 1.00 80.75 246 ASP A N 1
ATOM 1923 C CA . ASP A 1 246 ? -30.068 13.593 50.475 1.00 80.75 246 ASP A CA 1
ATOM 1924 C C . ASP A 1 246 ? -29.737 14.498 51.671 1.00 80.75 246 ASP A C 1
ATOM 1926 O O . ASP A 1 246 ? -30.200 15.644 51.762 1.00 80.75 246 ASP A O 1
ATOM 1930 N N . LEU A 1 247 ? -28.975 13.969 52.627 1.00 78.00 247 LEU A N 1
ATOM 1931 C CA . LEU A 1 247 ? -28.705 14.637 53.898 1.00 78.00 247 LEU A CA 1
ATOM 1932 C C . LEU A 1 247 ? -27.676 15.758 53.733 1.00 78.00 247 LEU A C 1
ATOM 1934 O O . LEU A 1 247 ? -26.585 15.541 53.217 1.00 78.00 247 LEU A O 1
ATOM 1938 N N . ASP A 1 248 ? -27.977 16.938 54.280 1.00 74.88 248 ASP A N 1
ATOM 1939 C CA . ASP A 1 248 ? -26.986 18.000 54.450 1.00 74.88 248 ASP A CA 1
ATOM 1940 C C . ASP A 1 248 ? -25.887 17.529 55.425 1.00 74.88 248 ASP A C 1
ATOM 1942 O O . ASP A 1 248 ? -26.183 17.327 56.614 1.00 74.88 248 ASP A O 1
ATOM 1946 N N . PRO A 1 249 ? -24.615 17.433 54.985 1.00 66.25 249 PRO A N 1
ATOM 1947 C CA . PRO A 1 249 ? -23.501 16.995 55.824 1.00 66.25 249 PRO A CA 1
ATOM 1948 C C . PRO A 1 249 ? -23.306 17.831 57.095 1.00 66.25 249 PRO A C 1
ATOM 1950 O O . PRO A 1 249 ? -22.678 17.366 58.043 1.00 66.25 249 PRO A O 1
ATOM 1953 N N . ARG A 1 250 ? -23.789 19.082 57.117 1.00 63.19 250 ARG A N 1
ATOM 1954 C CA . ARG A 1 250 ? -23.652 19.994 58.268 1.00 63.19 250 ARG A CA 1
ATOM 1955 C C . ARG A 1 250 ? -24.887 20.027 59.158 1.00 63.19 250 ARG A C 1
ATOM 1957 O O . ARG A 1 250 ? -24.794 20.440 60.310 1.00 63.19 250 ARG A O 1
ATOM 1964 N N . GLY A 1 251 ? -26.042 19.674 58.603 1.00 64.25 251 GLY A N 1
ATOM 1965 C CA . GLY A 1 251 ? -27.339 20.002 59.179 1.00 64.25 251 GLY A CA 1
ATOM 1966 C C . GLY A 1 251 ? -28.181 18.807 59.599 1.00 64.25 251 GLY A C 1
ATOM 1967 O O . GLY A 1 251 ? -29.123 19.037 60.357 1.00 64.25 251 GLY A O 1
ATOM 1968 N N . GLY A 1 252 ? -27.893 17.597 59.101 1.00 66.94 252 GLY A N 1
ATOM 1969 C CA . GLY A 1 252 ? -28.702 16.394 59.348 1.00 66.94 252 GLY A CA 1
ATOM 1970 C C . GLY A 1 252 ? -30.125 16.463 58.774 1.00 66.94 252 GLY A C 1
ATOM 1971 O O . GLY A 1 252 ? -30.937 15.582 59.029 1.00 66.94 252 GLY A O 1
ATOM 1972 N N . ASN A 1 253 ? -30.429 17.512 58.006 1.00 73.75 253 ASN A N 1
ATOM 1973 C CA . ASN A 1 253 ? -31.721 17.738 57.372 1.00 73.75 253 ASN A CA 1
ATOM 1974 C C . ASN A 1 253 ? -31.680 17.271 55.920 1.00 73.75 253 ASN A C 1
ATOM 1976 O O . ASN A 1 253 ? -30.612 17.195 55.313 1.00 73.75 253 ASN A O 1
ATOM 1980 N N . CYS A 1 254 ? -32.858 17.059 55.342 1.00 77.12 254 CYS A N 1
ATOM 1981 C CA . CYS A 1 254 ? -32.977 16.857 53.909 1.00 77.12 254 CYS A CA 1
ATOM 1982 C C . CYS A 1 254 ? -32.613 18.124 53.137 1.00 77.12 254 CYS A C 1
ATOM 1984 O O . CYS A 1 254 ? -33.260 19.156 53.311 1.00 77.12 254 CYS A O 1
ATOM 1986 N N . SER A 1 255 ? -31.574 18.051 52.309 1.00 74.00 255 SER A N 1
ATOM 1987 C CA . SER A 1 255 ? -31.124 19.165 51.469 1.00 74.00 255 SER A CA 1
ATOM 1988 C C . SER A 1 255 ? -31.767 19.138 50.082 1.00 74.00 255 SER A C 1
ATOM 1990 O O . SER A 1 255 ? -32.113 20.188 49.540 1.00 74.00 255 SER A O 1
ATOM 1992 N N . ALA A 1 256 ? -31.959 17.939 49.532 1.00 76.06 256 ALA A N 1
ATOM 1993 C CA . ALA A 1 256 ? -32.580 17.693 48.241 1.00 76.06 256 ALA A CA 1
ATOM 1994 C C . ALA A 1 256 ? -33.247 16.311 48.221 1.00 76.06 256 ALA A C 1
ATOM 1996 O O . ALA A 1 256 ? -32.929 15.437 49.031 1.00 76.06 256 ALA A O 1
ATOM 1997 N N . THR A 1 257 ? -34.162 16.115 47.271 1.00 77.50 257 THR A N 1
ATOM 1998 C CA . THR A 1 257 ? -34.732 14.801 46.965 1.00 77.50 257 THR A CA 1
ATOM 1999 C C . THR A 1 257 ? -34.143 14.269 45.661 1.00 77.50 257 THR A C 1
ATOM 2001 O O . THR A 1 257 ? -34.173 14.949 44.635 1.00 77.50 257 THR A O 1
ATOM 2004 N N . THR A 1 258 ? -33.622 13.043 45.698 1.00 80.69 258 THR A N 1
ATOM 2005 C CA . THR A 1 258 ? -33.034 12.348 44.541 1.00 80.69 258 THR A CA 1
ATOM 2006 C C . THR A 1 258 ? -33.802 11.059 44.285 1.00 80.69 258 THR A C 1
ATOM 2008 O O . THR A 1 258 ? -34.317 10.435 45.215 1.00 80.69 258 THR A O 1
ATOM 2011 N N . VAL A 1 259 ? -33.913 10.649 43.022 1.00 83.19 259 VAL A N 1
ATOM 2012 C CA . VAL A 1 259 ? -34.512 9.357 42.678 1.00 83.19 259 VAL A CA 1
ATOM 2013 C C . VAL A 1 259 ? -33.439 8.281 42.781 1.00 83.19 259 VAL A C 1
ATOM 2015 O O . VAL A 1 259 ? -32.474 8.280 42.019 1.00 83.19 259 VAL A O 1
ATOM 2018 N N . GLY A 1 260 ? -33.612 7.364 43.726 1.00 83.69 260 GLY A N 1
ATOM 2019 C CA . GLY A 1 260 ? -32.788 6.166 43.838 1.00 83.69 260 GLY A CA 1
ATOM 2020 C C . GLY A 1 260 ? -33.661 4.925 43.781 1.00 83.69 260 GLY A C 1
ATOM 2021 O O . GLY A 1 260 ? -34.824 4.950 44.189 1.00 83.69 260 GLY A O 1
ATOM 2022 N N . PHE A 1 261 ? -33.108 3.819 43.294 1.00 86.56 261 PHE A N 1
ATOM 2023 C CA . PHE A 1 261 ? -33.817 2.543 43.294 1.00 86.56 261 PHE A CA 1
ATOM 2024 C C . PHE A 1 261 ? -33.225 1.586 44.319 1.00 86.56 261 PHE A C 1
ATOM 2026 O O . PHE A 1 261 ? -32.022 1.560 44.596 1.00 86.56 261 PHE A O 1
ATOM 2033 N N . LYS A 1 262 ? -34.100 0.781 44.921 1.00 86.88 262 LYS A N 1
ATOM 2034 C CA . LYS A 1 262 ? -33.693 -0.203 45.922 1.00 86.88 262 LYS A CA 1
ATOM 2035 C C . LYS A 1 262 ? -33.048 -1.395 45.222 1.00 86.88 262 LYS A C 1
ATOM 2037 O O . LYS A 1 262 ? -33.748 -2.187 44.588 1.00 86.88 262 LYS A O 1
ATOM 2042 N N . ALA A 1 263 ? -31.738 -1.583 45.399 1.00 84.88 263 ALA A N 1
ATOM 2043 C CA . ALA A 1 263 ? -30.986 -2.637 44.708 1.00 84.88 263 ALA A CA 1
ATOM 2044 C C . ALA A 1 263 ? -31.572 -4.039 44.963 1.00 84.88 263 ALA A C 1
ATOM 2046 O O . ALA A 1 263 ? -31.679 -4.854 44.052 1.00 84.88 263 ALA A O 1
ATOM 2047 N N . SER A 1 264 ? -32.051 -4.308 46.184 1.00 88.31 264 SER A N 1
ATOM 2048 C CA . SER A 1 264 ? -32.703 -5.585 46.511 1.00 88.31 264 SER A CA 1
ATOM 2049 C C . SER A 1 264 ? -34.068 -5.786 45.843 1.00 88.31 264 SER A C 1
ATOM 2051 O O . SER A 1 264 ? -34.422 -6.925 45.547 1.00 88.31 264 SER A O 1
ATOM 2053 N N . CYS A 1 265 ? -34.822 -4.715 45.578 1.00 89.94 265 CYS A N 1
ATOM 2054 C CA . CYS A 1 265 ? -36.062 -4.785 44.802 1.00 89.94 265 CYS A CA 1
ATOM 2055 C C . CYS A 1 265 ? -35.750 -5.110 43.339 1.00 89.94 265 CYS A C 1
ATOM 2057 O O . CYS A 1 265 ? -36.326 -6.046 42.791 1.00 89.94 265 CYS A O 1
ATOM 2059 N N . PHE A 1 266 ? -34.782 -4.398 42.753 1.00 91.19 266 PHE A N 1
ATOM 2060 C CA . PHE A 1 266 ? -34.395 -4.557 41.353 1.00 91.19 266 PHE A CA 1
ATOM 2061 C C . PHE A 1 266 ? -33.766 -5.926 41.074 1.00 91.19 266 PHE A C 1
ATOM 2063 O O . PHE A 1 266 ? -34.151 -6.614 40.136 1.00 91.19 266 PHE A O 1
ATOM 2070 N N . CYS A 1 267 ? -32.820 -6.364 41.906 1.00 91.75 267 CYS A N 1
ATOM 2071 C CA . CYS A 1 267 ? -32.036 -7.565 41.636 1.00 91.75 267 CYS A CA 1
ATOM 2072 C C . CYS A 1 267 ? -32.802 -8.873 41.859 1.00 91.75 267 CYS A C 1
ATOM 2074 O O . CYS A 1 267 ? -32.536 -9.852 41.170 1.00 91.75 267 CYS A O 1
ATOM 2076 N N . ARG A 1 268 ? -33.770 -8.924 42.784 1.00 90.12 268 ARG A N 1
ATOM 2077 C CA . ARG A 1 268 ? -34.542 -10.150 43.078 1.00 90.12 268 ARG A CA 1
ATOM 2078 C C . ARG A 1 268 ? -35.224 -10.784 41.850 1.00 90.12 268 ARG A C 1
ATOM 2080 O O . ARG A 1 268 ? -35.077 -11.993 41.685 1.00 90.12 268 ARG A O 1
ATOM 2087 N N . PRO A 1 269 ? -35.950 -10.037 40.996 1.00 89.88 269 PRO A N 1
ATOM 2088 C CA . PRO A 1 269 ? -36.540 -10.573 39.766 1.00 89.88 269 PRO A CA 1
ATOM 2089 C C . PRO A 1 269 ? -35.551 -10.665 38.590 1.00 89.88 269 PRO A C 1
ATOM 2091 O O . PRO A 1 269 ? -35.898 -11.226 37.546 1.00 89.88 269 PRO A O 1
ATOM 2094 N N . VAL A 1 270 ? -34.337 -10.119 38.726 1.00 90.50 270 VAL A N 1
ATOM 2095 C CA . VAL A 1 270 ? -33.341 -10.061 37.652 1.00 90.50 270 VAL A CA 1
ATOM 2096 C C . VAL A 1 270 ? -32.427 -11.284 37.693 1.00 90.50 270 VAL A C 1
ATOM 2098 O O . VAL A 1 270 ? -31.668 -11.498 38.637 1.00 90.50 270 VAL A O 1
ATOM 2101 N N . GLY A 1 271 ? -32.462 -12.082 36.629 1.00 89.38 271 GLY A N 1
ATOM 2102 C CA . GLY A 1 271 ? -31.624 -13.260 36.459 1.00 89.38 271 GLY A CA 1
ATOM 2103 C C . GLY A 1 271 ? -31.161 -13.461 35.020 1.00 89.38 271 GLY A C 1
ATOM 2104 O O . GLY A 1 271 ? -31.797 -13.039 34.048 1.00 89.38 271 GLY A O 1
ATOM 2105 N N . TYR A 1 272 ? -30.017 -14.127 34.893 1.00 88.19 272 TYR A N 1
ATOM 2106 C CA . TYR A 1 272 ? -29.454 -14.556 33.623 1.00 88.19 272 TYR A CA 1
ATOM 2107 C C . TYR A 1 272 ? -30.375 -15.604 32.974 1.00 88.19 272 TYR A C 1
ATOM 2109 O O . TYR A 1 272 ? -30.819 -16.541 33.630 1.00 88.19 272 TYR A O 1
ATOM 2117 N N . GLU A 1 273 ? -30.690 -15.421 31.687 1.00 82.25 273 GLU A N 1
ATOM 2118 C CA . GLU A 1 273 ? -31.660 -16.198 30.882 1.00 82.25 273 GLU A CA 1
ATOM 2119 C C . GLU A 1 273 ? -33.141 -16.145 31.296 1.00 82.25 273 GLU A C 1
ATOM 2121 O O . GLU A 1 273 ? -33.996 -16.387 30.439 1.00 82.25 273 GLU A O 1
ATOM 2126 N N . THR A 1 274 ? -33.473 -15.795 32.542 1.00 85.62 274 THR A N 1
ATOM 2127 C CA . THR A 1 274 ? -34.867 -15.672 33.005 1.00 85.62 274 THR A CA 1
ATOM 2128 C C . THR A 1 274 ? -35.480 -14.326 32.635 1.00 85.62 274 THR A C 1
ATOM 2130 O O . THR A 1 274 ? -36.580 -14.291 32.087 1.00 85.62 274 THR A O 1
ATOM 2133 N N . THR A 1 275 ? -34.766 -13.224 32.872 1.00 86.06 275 THR A N 1
ATOM 2134 C CA . THR A 1 275 ? -35.275 -11.866 32.611 1.00 86.06 275 THR A CA 1
ATOM 2135 C C . THR A 1 275 ? -35.089 -11.466 31.153 1.00 86.06 275 THR A C 1
ATOM 2137 O O . THR A 1 275 ? -35.987 -10.914 30.527 1.00 86.06 275 THR A O 1
ATOM 2140 N N . CYS A 1 276 ? -33.928 -11.786 30.581 1.00 79.69 276 CYS A N 1
ATOM 2141 C CA . CYS A 1 276 ? -33.534 -11.340 29.246 1.00 79.69 276 CYS A CA 1
ATOM 2142 C C . CYS A 1 276 ? -33.181 -12.514 28.337 1.00 79.69 276 CYS A C 1
ATOM 2144 O O . CYS A 1 276 ? -32.056 -12.639 27.844 1.00 79.69 276 CYS A O 1
ATOM 2146 N N . LYS A 1 277 ? -34.162 -13.392 28.108 1.00 80.81 277 LYS A N 1
ATOM 2147 C CA . LYS A 1 277 ? -33.969 -14.601 27.309 1.00 80.81 277 LYS A CA 1
ATOM 2148 C C . LYS A 1 277 ? -33.547 -14.259 25.880 1.00 80.81 277 LYS A C 1
ATOM 2150 O O . LYS A 1 277 ? -34.306 -13.692 25.101 1.00 80.81 277 LYS A O 1
ATOM 2155 N N . GLY A 1 278 ? -32.332 -14.663 25.520 1.00 71.50 278 GLY A N 1
ATOM 2156 C CA . GLY A 1 278 ? -31.813 -14.525 24.163 1.00 71.50 278 GLY A CA 1
ATOM 2157 C C . GLY A 1 278 ? -31.237 -13.153 23.800 1.00 71.50 278 GLY A C 1
ATOM 2158 O O . GLY A 1 278 ? -30.969 -12.941 22.619 1.00 71.50 278 GLY A O 1
ATOM 2159 N N . ASN A 1 279 ? -31.001 -12.268 24.772 1.00 78.19 279 ASN A N 1
ATOM 2160 C CA . ASN A 1 279 ? -30.213 -11.048 24.568 1.00 78.19 279 ASN A CA 1
ATOM 2161 C C . ASN A 1 279 ? -28.727 -11.276 24.853 1.00 78.19 279 ASN A C 1
ATOM 2163 O O . ASN A 1 279 ? -28.363 -12.245 25.517 1.00 78.19 279 ASN A O 1
ATOM 2167 N N . CYS A 1 280 ? -27.875 -10.389 24.324 1.00 82.50 280 CYS A N 1
ATOM 2168 C CA . CYS A 1 280 ? -26.425 -10.427 24.537 1.00 82.50 280 CYS A CA 1
ATOM 2169 C C . CYS A 1 280 ? -25.787 -11.772 24.136 1.00 82.50 280 CYS A C 1
ATOM 2171 O O . CYS A 1 280 ? -24.991 -12.344 24.879 1.00 82.50 280 CYS A O 1
ATOM 2173 N N . LYS A 1 281 ? -26.179 -12.313 22.973 1.00 80.31 281 LYS A N 1
ATOM 2174 C CA . LYS A 1 281 ? -25.748 -13.646 22.513 1.00 80.31 281 LYS A CA 1
ATOM 2175 C C . LYS A 1 281 ? -24.329 -13.682 21.961 1.00 80.31 281 LYS A C 1
ATOM 2177 O O . LYS A 1 281 ? -23.774 -14.770 21.840 1.00 80.31 281 LYS A O 1
ATOM 2182 N N . LEU A 1 282 ? -23.749 -12.547 21.566 1.00 87.00 282 LEU A N 1
ATOM 2183 C CA . LEU A 1 282 ? -22.351 -12.555 21.142 1.00 87.00 282 LEU A CA 1
ATOM 2184 C C . LEU A 1 282 ? -21.472 -12.866 22.351 1.00 87.00 282 LEU A C 1
ATOM 2186 O O . LEU A 1 282 ? -21.724 -12.379 23.450 1.00 87.00 282 LEU A O 1
ATOM 2190 N N . SER A 1 283 ? -20.399 -13.623 22.144 1.00 87.31 283 SER A N 1
ATOM 2191 C CA . SER A 1 283 ? -19.551 -14.089 23.248 1.00 87.31 283 SER A CA 1
ATOM 2192 C C . SER A 1 283 ? -19.021 -12.943 24.127 1.00 87.31 283 SER A C 1
ATOM 2194 O O . SER A 1 283 ? -18.861 -13.098 25.335 1.00 87.31 283 SER A O 1
ATOM 2196 N N . TRP A 1 284 ? -18.751 -11.775 23.532 1.00 87.44 284 TRP A N 1
ATOM 2197 C CA . TRP A 1 284 ? -18.283 -10.575 24.236 1.00 87.44 284 TRP A CA 1
ATOM 2198 C C . TRP A 1 284 ? -19.410 -9.755 24.868 1.00 87.44 284 TRP A C 1
ATOM 2200 O O . TRP A 1 284 ? -19.184 -9.102 25.883 1.00 87.44 284 TRP A O 1
ATOM 2210 N N . GLU A 1 285 ? -20.615 -9.807 24.306 1.00 89.75 285 GLU A N 1
ATOM 2211 C CA . GLU A 1 285 ? -21.803 -9.197 24.906 1.00 89.75 285 GLU A CA 1
ATOM 2212 C C . GLU A 1 285 ? -22.246 -9.992 26.131 1.00 89.75 285 GLU A C 1
ATOM 2214 O O . GLU A 1 285 ? -22.505 -9.396 27.171 1.00 89.75 285 GLU A O 1
ATOM 2219 N N . ARG A 1 286 ? -22.257 -11.331 26.043 1.00 89.88 286 ARG A N 1
ATOM 2220 C CA . ARG A 1 286 ? -22.549 -12.221 27.173 1.00 89.88 286 ARG A CA 1
ATOM 2221 C C . ARG A 1 286 ? -21.594 -11.965 28.327 1.00 89.88 286 ARG A C 1
ATOM 2223 O O . ARG A 1 286 ? -22.034 -11.833 29.463 1.00 89.88 286 ARG A O 1
ATOM 2230 N N . GLU A 1 287 ? -20.296 -11.889 28.044 1.00 89.38 287 GLU A N 1
ATOM 2231 C CA . GLU A 1 287 ? -19.291 -11.582 29.062 1.00 89.38 287 GLU A CA 1
ATOM 2232 C C . GLU A 1 287 ? -19.567 -10.230 29.734 1.00 89.38 287 GLU A C 1
ATOM 2234 O O . GLU A 1 287 ? -19.546 -10.146 30.962 1.00 89.38 287 GLU A O 1
ATOM 2239 N N . GLY A 1 288 ? -19.854 -9.187 28.945 1.00 89.62 288 GLY A N 1
ATOM 2240 C CA . GLY A 1 288 ? -20.206 -7.864 29.463 1.00 89.62 288 GLY A CA 1
ATOM 2241 C C . GLY A 1 288 ? -21.475 -7.887 30.316 1.00 89.62 288 GLY A C 1
ATOM 2242 O O . GLY A 1 288 ? -21.489 -7.318 31.402 1.00 89.62 288 GLY A O 1
ATOM 2243 N N . TYR A 1 289 ? -22.504 -8.607 29.871 1.00 90.62 289 TYR A N 1
ATOM 2244 C CA . TYR A 1 289 ? -23.773 -8.745 30.581 1.00 90.62 289 TYR A CA 1
ATOM 2245 C C . TYR A 1 289 ? -23.633 -9.513 31.899 1.00 90.62 289 TYR A C 1
ATOM 2247 O O . TYR A 1 289 ? -24.151 -9.073 32.919 1.00 90.62 289 TYR A O 1
ATOM 2255 N N . LEU A 1 290 ? -22.884 -10.619 31.915 1.00 91.81 290 LEU A N 1
ATOM 2256 C CA . LEU A 1 290 ? -22.610 -11.385 33.134 1.00 91.81 290 LEU A CA 1
ATOM 2257 C C . LEU A 1 290 ? -21.782 -10.581 34.142 1.00 91.81 290 LEU A C 1
ATOM 2259 O O . LEU A 1 290 ? -22.075 -10.611 35.335 1.00 91.81 290 LEU A O 1
ATOM 2263 N N . LYS A 1 291 ? -20.761 -9.848 33.672 1.00 92.44 291 LYS A N 1
ATOM 2264 C CA . LYS A 1 291 ? -19.959 -8.956 34.524 1.00 92.44 291 LYS A CA 1
ATOM 2265 C C . LYS A 1 291 ? -20.807 -7.842 35.120 1.00 92.44 291 LYS A C 1
ATOM 2267 O O . LYS A 1 291 ? -20.683 -7.595 36.313 1.00 92.44 291 LYS A O 1
ATOM 2272 N N . TRP A 1 292 ? -21.666 -7.230 34.307 1.00 91.81 292 TRP A N 1
ATOM 2273 C CA . TRP A 1 292 ? -22.608 -6.208 34.748 1.00 91.81 292 TRP A CA 1
ATOM 2274 C C . TRP A 1 292 ? -23.606 -6.759 35.776 1.00 91.81 292 TRP A C 1
ATOM 2276 O O . TRP A 1 292 ? -23.717 -6.205 36.861 1.00 91.81 292 TRP A O 1
ATOM 2286 N N . LEU A 1 293 ? -24.249 -7.904 35.507 1.00 91.75 293 LEU A N 1
ATOM 2287 C CA . LEU A 1 293 ? -25.153 -8.560 36.462 1.00 91.75 293 LEU A CA 1
ATOM 2288 C C . LEU A 1 293 ? -24.456 -8.824 37.799 1.00 91.75 293 LEU A C 1
ATOM 2290 O O . LEU A 1 293 ? -25.014 -8.538 38.855 1.00 91.75 293 LEU A O 1
ATOM 2294 N N . ASN A 1 294 ? -23.228 -9.349 37.753 1.00 92.81 294 ASN A N 1
ATOM 2295 C CA . ASN A 1 294 ? -22.440 -9.585 38.953 1.00 92.81 294 ASN A CA 1
ATOM 2296 C C . ASN A 1 294 ? -22.139 -8.271 39.686 1.00 92.81 294 ASN A C 1
ATOM 2298 O O . ASN A 1 294 ? -22.430 -8.175 40.867 1.00 92.81 294 ASN A O 1
ATOM 2302 N N . SER A 1 295 ? -21.616 -7.244 39.009 1.00 90.06 295 SER A N 1
ATOM 2303 C CA . SER A 1 295 ? -21.295 -5.969 39.668 1.00 90.06 295 SER A CA 1
ATOM 2304 C C . SER A 1 295 ? -22.517 -5.268 40.255 1.00 90.06 295 SER A C 1
ATOM 2306 O O . SER A 1 295 ? -22.400 -4.632 41.297 1.00 90.06 295 SER A O 1
ATOM 2308 N N . THR A 1 296 ? -23.674 -5.385 39.604 1.00 88.81 296 THR A N 1
ATOM 2309 C CA . THR A 1 296 ? -24.899 -4.692 40.013 1.00 88.81 296 THR A CA 1
ATOM 2310 C C . THR A 1 296 ? -25.608 -5.405 41.161 1.00 88.81 296 THR A C 1
ATOM 2312 O O . THR A 1 296 ? -26.108 -4.743 42.067 1.00 88.81 296 THR A O 1
ATOM 2315 N N . CYS A 1 297 ? -25.645 -6.741 41.145 1.00 90.75 297 CYS A N 1
ATOM 2316 C CA . CYS A 1 297 ? -26.514 -7.514 42.032 1.00 90.75 297 CYS A CA 1
ATOM 2317 C C . CYS A 1 297 ? -25.795 -8.452 43.008 1.00 90.75 297 CYS A C 1
ATOM 2319 O O . CYS A 1 297 ? -26.444 -8.960 43.920 1.00 90.75 297 CYS A O 1
ATOM 2321 N N . SER A 1 298 ? -24.476 -8.670 42.900 1.00 88.81 298 SER A N 1
ATOM 2322 C CA . SER A 1 298 ? -23.775 -9.621 43.784 1.00 88.81 298 SER A CA 1
ATOM 2323 C C . SER A 1 298 ? -23.743 -9.204 45.254 1.00 88.81 298 SER A C 1
ATOM 2325 O O . SER A 1 298 ? -23.507 -10.045 46.115 1.00 88.81 298 SER A O 1
ATOM 2327 N N . SER A 1 299 ? -23.919 -7.913 45.550 1.00 86.75 299 SER A N 1
ATOM 2328 C CA . SER A 1 299 ? -23.977 -7.390 46.921 1.00 86.75 299 SER A CA 1
ATOM 2329 C C . SER A 1 299 ? -25.338 -7.602 47.592 1.00 86.75 299 SER A C 1
ATOM 2331 O O . SER A 1 299 ? -25.453 -7.430 48.804 1.00 86.75 299 SER A O 1
ATOM 2333 N N . VAL A 1 300 ? -26.372 -7.980 46.832 1.00 88.31 300 VAL A N 1
ATOM 2334 C CA . VAL A 1 300 ? -27.724 -8.199 47.350 1.00 88.31 300 VAL A CA 1
ATOM 2335 C C . VAL A 1 300 ? -27.818 -9.591 47.975 1.00 88.31 300 VAL A C 1
ATOM 2337 O O . VAL A 1 300 ? -27.616 -10.602 47.303 1.00 88.31 300 VAL A O 1
ATOM 2340 N N . ALA A 1 301 ? -28.174 -9.645 49.260 1.00 86.38 301 ALA A N 1
ATOM 2341 C CA . ALA A 1 301 ? -28.404 -10.902 49.966 1.00 86.38 301 ALA A CA 1
ATOM 2342 C C . ALA A 1 301 ? -29.490 -11.753 49.276 1.00 86.38 301 ALA A C 1
ATOM 2344 O O . ALA A 1 301 ? -30.496 -11.227 48.793 1.00 86.38 301 ALA A O 1
ATOM 2345 N N . ASP A 1 302 ? -29.269 -13.069 49.240 1.00 86.38 302 ASP A N 1
ATOM 2346 C CA . ASP A 1 302 ? -30.148 -14.087 48.639 1.00 86.38 302 ASP A CA 1
ATOM 2347 C C . ASP A 1 302 ? -30.376 -13.977 47.120 1.00 86.38 302 ASP A C 1
ATOM 2349 O O . ASP A 1 302 ? -31.214 -14.688 46.554 1.00 86.38 302 ASP A O 1
ATOM 2353 N N . TRP A 1 303 ? -29.618 -13.128 46.420 1.00 92.06 303 TRP A N 1
ATOM 2354 C CA . TRP A 1 303 ? -29.687 -13.060 44.966 1.00 92.06 303 TRP A CA 1
ATOM 2355 C C . TRP A 1 303 ? -28.967 -14.247 44.308 1.00 92.06 303 TRP A C 1
ATOM 2357 O O . TRP A 1 303 ? -27.763 -14.435 44.458 1.00 92.06 303 TRP A O 1
ATOM 2367 N N . ASN A 1 304 ? -29.712 -15.032 43.522 1.00 89.62 304 ASN A N 1
ATOM 2368 C CA . ASN A 1 304 ? -29.222 -16.212 42.796 1.00 89.62 304 ASN A CA 1
ATOM 2369 C C . ASN A 1 304 ? -29.402 -16.074 41.272 1.00 89.62 304 ASN A C 1
ATOM 2371 O O . ASN A 1 304 ? -29.647 -17.056 40.572 1.00 89.62 304 ASN A O 1
ATOM 2375 N N . GLY A 1 305 ? -29.325 -14.846 40.749 1.00 89.50 305 GLY A N 1
ATOM 2376 C CA . GLY A 1 305 ? -29.579 -14.565 39.333 1.00 89.50 305 GLY A CA 1
ATOM 2377 C C . GLY A 1 305 ? -28.502 -15.080 38.372 1.00 89.50 305 GLY A C 1
ATOM 2378 O O . GLY A 1 305 ? -28.762 -15.173 37.175 1.00 89.50 305 GLY A O 1
ATOM 2379 N N . LEU A 1 306 ? -27.308 -15.436 38.859 1.00 92.50 306 LEU A N 1
ATOM 2380 C CA . LEU A 1 306 ? -26.249 -16.048 38.051 1.00 92.50 306 LEU A CA 1
ATOM 2381 C C . LEU A 1 306 ? -26.233 -17.575 38.218 1.00 92.50 306 LEU A C 1
ATOM 2383 O O . LEU A 1 306 ? -26.316 -18.074 39.341 1.00 92.50 306 LEU A O 1
ATOM 2387 N N . PRO A 1 307 ? -26.051 -18.348 37.132 1.00 90.56 307 PRO A N 1
ATOM 2388 C CA . PRO A 1 307 ? -25.889 -19.792 37.239 1.00 90.56 307 PRO A CA 1
ATOM 2389 C C . PRO A 1 307 ? -24.572 -20.137 37.949 1.00 90.56 307 PRO A C 1
ATOM 2391 O O . PRO A 1 307 ? -23.582 -19.413 37.842 1.00 90.56 307 PRO A O 1
ATOM 2394 N N . ARG A 1 308 ? -24.509 -21.286 38.636 1.00 89.50 308 ARG A N 1
ATOM 2395 C CA . ARG A 1 308 ? -23.317 -21.703 39.413 1.00 89.50 308 ARG A CA 1
ATOM 2396 C C . ARG A 1 308 ? -22.024 -21.732 38.587 1.00 89.50 308 ARG A C 1
ATOM 2398 O O . ARG A 1 308 ? -20.942 -21.517 39.118 1.00 89.50 308 ARG A O 1
ATOM 2405 N N . ASN A 1 309 ? -22.133 -21.985 37.286 1.00 89.00 309 ASN A N 1
ATOM 2406 C CA . ASN A 1 309 ? -21.024 -22.043 36.340 1.00 89.00 309 ASN A CA 1
ATOM 2407 C C . ASN A 1 309 ? -20.836 -20.742 35.534 1.00 89.00 309 ASN A C 1
ATOM 2409 O O . ASN A 1 309 ? -20.182 -20.778 34.494 1.00 89.00 309 ASN A O 1
ATOM 2413 N N . TRP A 1 310 ? -21.364 -19.591 35.963 1.00 90.81 310 TRP A N 1
ATOM 2414 C CA . TRP A 1 310 ? -21.312 -18.349 35.173 1.00 90.81 310 TRP A CA 1
ATOM 2415 C C . TRP A 1 310 ? -19.890 -17.908 34.786 1.00 90.81 310 TRP A C 1
ATOM 2417 O O . TRP A 1 310 ? -19.688 -17.375 33.698 1.00 90.81 310 TRP A O 1
ATOM 2427 N N . LEU A 1 311 ? -18.878 -18.205 35.611 1.00 90.62 311 LEU A N 1
ATOM 2428 C CA . LEU A 1 311 ? -17.470 -17.951 35.277 1.00 90.62 311 LEU A CA 1
ATOM 2429 C C . LEU A 1 311 ? -17.015 -18.710 34.021 1.00 90.62 311 LEU A C 1
ATOM 2431 O O . LEU A 1 311 ? -16.178 -18.218 33.268 1.00 90.62 311 LEU A O 1
ATOM 2435 N N . THR A 1 312 ? -17.578 -19.895 33.764 1.00 88.88 312 THR A N 1
ATOM 2436 C CA . THR A 1 312 ? -17.319 -20.640 32.522 1.00 88.88 312 THR A CA 1
ATOM 2437 C C . THR A 1 312 ? -17.986 -19.973 31.322 1.00 88.88 312 THR A C 1
ATOM 2439 O O . THR A 1 312 ? -17.398 -19.966 30.244 1.00 88.88 312 THR A O 1
ATOM 2442 N N . LEU A 1 313 ? -19.139 -19.323 31.522 1.00 89.06 313 LEU A N 1
ATOM 2443 C CA . LEU A 1 313 ? -19.873 -18.574 30.495 1.00 89.06 313 LEU A CA 1
ATOM 2444 C C . LEU A 1 313 ? -19.184 -17.254 30.108 1.00 89.06 313 LEU A C 1
ATOM 2446 O O . LEU A 1 313 ? -19.463 -16.711 29.040 1.00 89.06 313 LEU A O 1
ATOM 2450 N N . LEU A 1 314 ? -18.247 -16.747 30.918 1.00 89.69 314 LEU A N 1
ATOM 2451 C CA . LEU A 1 314 ? -17.392 -15.616 30.528 1.00 89.69 314 LEU A CA 1
ATOM 2452 C C . LEU A 1 314 ? -16.455 -15.962 29.365 1.00 89.69 314 LEU A C 1
ATOM 2454 O O . LEU A 1 314 ? -15.983 -15.072 28.659 1.00 89.69 314 LEU A O 1
ATOM 2458 N N . ARG A 1 315 ? -16.164 -17.251 29.168 1.00 90.50 315 ARG A N 1
ATOM 2459 C CA . ARG A 1 315 ? -15.329 -17.729 28.068 1.00 90.50 315 ARG A CA 1
ATOM 2460 C C . ARG A 1 315 ? -16.172 -17.915 26.812 1.00 90.50 315 ARG A C 1
ATOM 2462 O O . ARG A 1 315 ? -17.386 -18.122 26.879 1.00 90.50 315 ARG A O 1
ATOM 2469 N N . VAL A 1 316 ? -15.506 -17.860 25.661 1.00 91.75 316 VAL A N 1
ATOM 2470 C CA . VAL A 1 316 ? -16.106 -18.286 24.392 1.00 91.75 316 VAL A CA 1
ATOM 2471 C C . VAL A 1 316 ? -16.430 -19.773 24.512 1.00 91.75 316 VAL A C 1
ATOM 2473 O O . VAL A 1 316 ? -15.552 -20.566 24.856 1.00 91.75 316 VAL A O 1
ATOM 2476 N N . GLN A 1 317 ? -17.688 -20.120 24.277 1.00 88.81 317 GLN A N 1
ATOM 2477 C CA . GLN A 1 317 ? -18.163 -21.493 24.344 1.00 88.81 317 GLN A CA 1
ATOM 2478 C C . GLN A 1 317 ? -17.839 -22.229 23.049 1.00 88.81 317 GLN A C 1
ATOM 2480 O O . GLN A 1 317 ? -17.698 -21.625 21.980 1.00 88.81 317 GLN A O 1
ATOM 2485 N N . ASP A 1 318 ? -17.749 -23.554 23.134 1.00 85.75 318 ASP A N 1
ATOM 2486 C CA . ASP A 1 318 ? -17.436 -24.364 21.965 1.00 85.75 318 ASP A CA 1
ATOM 2487 C C . ASP A 1 318 ? -18.500 -24.234 20.883 1.00 85.75 318 ASP A C 1
ATOM 2489 O O . ASP A 1 318 ? -18.130 -24.251 19.710 1.00 85.75 318 ASP A O 1
ATOM 2493 N N . ASP A 1 319 ? -19.780 -24.059 21.238 1.00 84.88 319 ASP A N 1
ATOM 2494 C CA . ASP A 1 319 ? -20.908 -23.859 20.318 1.00 84.88 319 ASP A CA 1
ATOM 2495 C C . ASP A 1 319 ? -20.815 -22.547 19.513 1.00 84.88 319 ASP A C 1
ATOM 2497 O O . ASP A 1 319 ? -21.250 -22.502 18.360 1.00 84.88 319 ASP A O 1
ATOM 2501 N N . GLU A 1 320 ? -20.104 -21.547 20.036 1.00 89.75 320 GLU A N 1
ATOM 2502 C CA . GLU A 1 320 ? -19.895 -20.232 19.415 1.00 89.75 320 GLU A CA 1
ATOM 2503 C C . GLU A 1 320 ? -18.695 -20.167 18.467 1.00 89.75 320 GLU A C 1
ATOM 2505 O O . GLU A 1 320 ? -18.550 -19.197 17.718 1.00 89.75 320 GLU A O 1
ATOM 2510 N N . LEU A 1 321 ? -17.807 -21.166 18.494 1.00 91.56 321 LEU A N 1
ATOM 2511 C CA . LEU A 1 321 ? -16.571 -21.148 17.704 1.00 91.56 321 LEU A CA 1
ATOM 2512 C C . LEU A 1 321 ? -16.809 -21.243 16.199 1.00 91.56 321 LEU A C 1
ATOM 2514 O O . LEU A 1 321 ? -15.936 -20.843 15.427 1.00 91.56 321 LEU A O 1
ATOM 2518 N N . LEU A 1 322 ? -17.961 -21.765 15.779 1.00 91.12 322 LEU A N 1
ATOM 2519 C CA . LEU A 1 322 ? -18.299 -21.983 14.379 1.00 91.12 322 LEU A CA 1
ATOM 2520 C C . LEU A 1 322 ? -19.401 -21.013 13.929 1.00 91.12 322 LEU A C 1
ATOM 2522 O O . LEU A 1 322 ? -20.364 -20.803 14.659 1.00 91.12 322 LEU A O 1
ATOM 2526 N N . PRO A 1 323 ? -19.300 -20.450 12.715 1.00 89.81 323 PRO A N 1
ATOM 2527 C CA . PRO A 1 323 ? -20.257 -19.463 12.213 1.00 89.81 323 PRO A CA 1
ATOM 2528 C C . PRO A 1 323 ? -21.567 -20.077 11.686 1.00 89.81 323 PRO A C 1
ATOM 2530 O O . PRO A 1 323 ? -22.474 -19.346 11.293 1.00 89.81 323 PRO A O 1
ATOM 2533 N N . TRP A 1 324 ? -21.663 -21.406 11.617 1.00 85.44 324 TRP A N 1
ATOM 2534 C CA . TRP A 1 324 ? -22.855 -22.126 11.166 1.00 85.44 324 TRP A CA 1
ATOM 2535 C C . TRP A 1 324 ? -23.676 -22.623 12.352 1.00 85.44 324 TRP A C 1
ATOM 2537 O O . TRP A 1 324 ? -23.146 -23.045 13.374 1.00 85.44 324 TRP A O 1
ATOM 2547 N N . ASN A 1 325 ? -24.993 -22.628 12.163 1.00 78.12 325 ASN A N 1
ATOM 2548 C CA . ASN A 1 325 ? -25.981 -23.077 13.142 1.00 78.12 325 ASN A CA 1
ATOM 2549 C C . ASN A 1 325 ? -26.170 -24.603 13.190 1.00 78.12 325 ASN A C 1
ATOM 2551 O O . ASN A 1 325 ? -27.069 -25.085 13.872 1.00 78.12 325 ASN A O 1
ATOM 2555 N N . TRP A 1 326 ? -25.368 -25.362 12.447 1.00 74.25 326 TRP A N 1
ATOM 2556 C CA . TRP A 1 326 ? -25.410 -26.819 12.425 1.00 74.25 326 TRP A CA 1
ATOM 2557 C C . TRP A 1 326 ? -24.076 -27.387 12.897 1.00 74.25 326 TRP A C 1
ATOM 2559 O O . TRP A 1 326 ? -23.009 -26.823 12.643 1.00 74.25 326 TRP A O 1
ATOM 2569 N N . ARG A 1 327 ? -24.149 -28.536 13.569 1.00 68.31 327 ARG A N 1
ATOM 2570 C CA . ARG A 1 327 ? -22.997 -29.341 13.967 1.00 68.31 327 ARG A CA 1
ATOM 2571 C C . ARG A 1 327 ? -23.258 -30.798 13.656 1.00 68.31 327 ARG A C 1
ATOM 2573 O O . ARG A 1 327 ? -24.392 -31.266 13.680 1.00 68.31 327 ARG A O 1
ATOM 2580 N N . ILE A 1 328 ? -22.176 -31.486 13.343 1.00 64.25 328 ILE A N 1
ATOM 2581 C CA . ILE A 1 328 ? -22.136 -32.930 13.186 1.00 64.25 328 ILE A CA 1
ATOM 2582 C C . ILE A 1 328 ? -21.916 -33.454 14.602 1.00 64.25 328 ILE A C 1
ATOM 2584 O O . ILE A 1 328 ? -20.790 -33.450 15.066 1.00 64.25 328 ILE A O 1
ATOM 2588 N N . GLN A 1 329 ? -22.995 -33.795 15.307 1.00 58.75 329 GLN A N 1
ATOM 2589 C CA . GLN A 1 329 ? -22.923 -34.451 16.613 1.00 58.75 329 GLN A CA 1
ATOM 2590 C C . GLN A 1 329 ? -23.403 -35.885 16.444 1.00 58.75 329 GLN A C 1
ATOM 2592 O O . GLN A 1 329 ? -24.476 -36.109 15.875 1.00 58.75 329 GLN A O 1
ATOM 2597 N N . ILE A 1 330 ? -22.644 -36.855 16.951 1.00 57.41 330 ILE A N 1
ATOM 2598 C CA . ILE A 1 330 ? -23.191 -38.198 17.135 1.00 57.41 330 ILE A CA 1
ATOM 2599 C C . ILE A 1 330 ? -24.205 -38.081 18.265 1.00 57.41 330 ILE A C 1
ATOM 2601 O O . ILE A 1 330 ? -23.838 -37.946 19.428 1.00 57.41 330 ILE A O 1
ATOM 2605 N N . THR A 1 331 ? -25.495 -38.098 17.941 1.00 49.00 331 THR A N 1
ATOM 2606 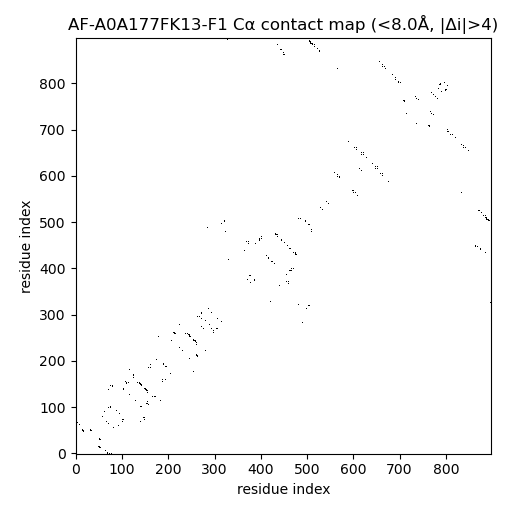C CA . THR A 1 331 ? -26.499 -38.282 18.986 1.00 49.00 331 THR A CA 1
ATOM 2607 C C . THR A 1 331 ? -26.341 -39.721 19.469 1.00 49.00 331 THR A C 1
ATOM 2609 O O . THR A 1 331 ? -26.523 -40.625 18.647 1.00 49.00 331 THR A O 1
ATOM 2612 N N . PRO A 1 332 ? -26.009 -39.986 20.747 1.00 51.41 332 PRO A N 1
ATOM 2613 C CA . PRO A 1 332 ? -26.194 -41.321 21.277 1.00 51.41 332 PRO A CA 1
ATOM 2614 C C . PRO A 1 332 ? -27.695 -41.582 21.175 1.00 51.41 332 PRO A C 1
ATOM 2616 O O . PRO A 1 332 ? -28.501 -40.980 21.886 1.00 51.41 332 PRO A O 1
ATOM 2619 N N . THR A 1 333 ? -28.096 -42.383 20.187 1.00 45.16 333 THR A N 1
ATOM 2620 C CA . THR A 1 333 ? -29.475 -42.845 20.061 1.00 45.16 333 THR A CA 1
ATOM 2621 C C . THR A 1 333 ? -29.870 -43.396 21.412 1.00 45.16 333 THR A C 1
ATOM 2623 O O . THR A 1 333 ? -29.147 -44.237 21.936 1.00 45.16 333 THR A O 1
ATOM 2626 N N . LYS A 1 334 ? -30.973 -42.875 21.959 1.00 43.22 334 LYS A N 1
ATOM 2627 C CA . LYS A 1 334 ? -31.627 -43.321 23.188 1.00 43.22 334 LYS A CA 1
ATOM 2628 C C . LYS A 1 334 ? -31.489 -44.839 23.352 1.00 43.22 334 LYS A C 1
ATOM 2630 O O . LYS A 1 334 ? -32.328 -45.588 22.869 1.00 43.22 334 LYS A O 1
ATOM 2635 N N . ALA A 1 335 ? -30.459 -45.267 24.072 1.00 41.25 335 ALA A N 1
ATOM 2636 C CA . ALA A 1 335 ? -30.433 -46.536 24.772 1.00 41.25 335 ALA A CA 1
ATOM 2637 C C . ALA A 1 335 ? -31.206 -46.313 26.077 1.00 41.25 335 ALA A C 1
ATOM 2639 O O . ALA A 1 335 ? -30.658 -46.362 27.170 1.00 41.25 335 ALA A O 1
ATOM 2640 N N . LEU A 1 336 ? -32.480 -45.945 25.940 1.00 47.84 336 LEU A N 1
ATOM 2641 C CA . LEU A 1 336 ? -33.459 -46.296 26.950 1.00 47.84 336 LEU A CA 1
ATOM 2642 C C . LEU A 1 336 ? -33.873 -47.718 26.556 1.00 47.84 336 LEU A C 1
ATOM 2644 O O . LEU A 1 336 ? -34.469 -47.911 25.501 1.00 47.84 336 LEU A O 1
ATOM 2648 N N . ASP A 1 337 ? -33.436 -48.685 27.361 1.00 49.06 337 ASP A N 1
ATOM 2649 C CA . ASP A 1 337 ? -33.915 -50.077 27.425 1.00 49.06 337 ASP A CA 1
ATOM 2650 C C . ASP A 1 337 ? -33.225 -51.174 26.588 1.00 49.06 337 ASP A C 1
ATOM 2652 O O . ASP A 1 337 ? -33.690 -52.311 26.598 1.00 49.06 337 ASP A O 1
ATOM 2656 N N . ALA A 1 338 ? -32.073 -50.930 25.952 1.00 47.59 338 ALA A N 1
ATOM 2657 C CA . ALA A 1 338 ? -31.266 -52.023 25.387 1.00 47.59 338 ALA A CA 1
ATOM 2658 C C . ALA A 1 338 ? -30.145 -52.435 26.358 1.00 47.59 338 ALA A C 1
ATOM 2660 O O . ALA A 1 338 ? -29.157 -51.726 26.522 1.00 47.59 338 ALA A O 1
ATOM 2661 N N . THR A 1 339 ? -30.303 -53.594 26.999 1.00 55.72 339 THR A N 1
ATOM 2662 C CA . THR A 1 339 ? -29.391 -54.182 28.001 1.00 55.72 339 THR A CA 1
ATOM 2663 C C . THR A 1 339 ? -28.085 -54.738 27.415 1.00 55.72 339 THR A C 1
ATOM 2665 O O . THR A 1 339 ? -27.337 -55.407 28.123 1.00 55.72 339 THR A O 1
ATOM 2668 N N . GLU A 1 340 ? -27.775 -54.460 26.146 1.00 55.62 340 GLU A N 1
ATOM 2669 C CA . GLU A 1 340 ? -26.509 -54.854 25.528 1.00 55.62 340 GLU A CA 1
ATOM 2670 C C . GLU A 1 340 ? -25.661 -53.625 25.162 1.00 55.62 340 GLU A C 1
ATOM 2672 O O . GLU A 1 340 ? -26.140 -52.728 24.459 1.00 55.62 340 GLU A O 1
ATOM 2677 N N . PRO A 1 341 ? -24.390 -53.566 25.608 1.00 49.22 341 PRO A N 1
ATOM 2678 C CA . PRO A 1 341 ? -23.472 -52.502 25.239 1.00 49.22 341 PRO A CA 1
ATOM 2679 C C . PRO A 1 341 ? -23.104 -52.655 23.760 1.00 49.22 341 PRO A C 1
ATOM 2681 O O . PRO A 1 341 ? -22.208 -53.416 23.397 1.00 49.22 341 PRO A O 1
ATOM 2684 N N . LEU A 1 342 ? -23.797 -51.924 22.886 1.00 53.81 342 LEU A N 1
ATOM 2685 C CA . LEU A 1 342 ? -23.336 -51.740 21.513 1.00 53.81 342 LEU A CA 1
ATOM 2686 C C . LEU A 1 342 ? -21.938 -51.099 21.553 1.00 53.81 342 LEU A C 1
ATOM 2688 O O . LEU A 1 342 ? -21.759 -50.094 22.249 1.00 53.81 342 LEU A O 1
ATOM 2692 N N . PRO A 1 343 ? -20.948 -51.647 20.823 1.00 56.38 343 PRO A N 1
ATOM 2693 C CA . PRO A 1 343 ? -19.608 -51.084 20.802 1.00 56.38 343 PRO A CA 1
ATOM 2694 C C . PRO A 1 343 ? -19.672 -49.622 20.336 1.00 56.38 343 PRO A C 1
ATOM 2696 O O . PRO A 1 343 ? -20.423 -49.317 19.398 1.00 56.38 343 PRO A O 1
ATOM 2699 N N . PRO A 1 344 ? -18.914 -48.710 20.974 1.00 53.88 344 PRO A N 1
ATOM 2700 C CA . PRO A 1 344 ? -18.875 -47.313 20.574 1.00 53.88 344 PRO A CA 1
ATOM 2701 C C . PRO A 1 344 ? -18.481 -47.242 19.099 1.00 53.88 344 PRO A C 1
ATOM 2703 O O . PRO A 1 344 ? -17.430 -47.733 18.689 1.00 53.88 344 PRO A O 1
ATOM 2706 N N . ARG A 1 345 ? -19.362 -46.680 18.267 1.00 57.81 345 ARG A N 1
ATOM 2707 C CA . ARG A 1 345 ? -19.032 -46.409 16.868 1.00 57.81 345 ARG A CA 1
ATOM 2708 C C . ARG A 1 345 ? -18.018 -45.272 16.847 1.00 57.81 345 ARG A C 1
ATOM 2710 O O . ARG A 1 345 ? -18.393 -44.116 17.012 1.00 57.81 345 ARG A O 1
ATOM 2717 N N . GLU A 1 346 ? -16.749 -45.615 16.663 1.00 61.50 346 GLU A N 1
ATOM 2718 C CA . GLU A 1 346 ? -15.662 -44.648 16.526 1.00 61.50 346 GLU A CA 1
ATOM 2719 C C . GLU A 1 346 ? -15.837 -43.818 15.247 1.00 61.50 346 GLU A C 1
ATOM 2721 O O . GLU A 1 346 ? -15.963 -44.348 14.137 1.00 61.50 346 GLU A O 1
ATOM 2726 N N . CYS A 1 347 ? -15.838 -42.494 15.399 1.00 64.62 347 CYS A N 1
ATOM 2727 C CA . CYS A 1 347 ? -15.689 -41.584 14.272 1.00 64.62 347 CYS A CA 1
ATOM 2728 C C . CYS A 1 347 ? -14.283 -41.733 13.669 1.00 64.62 347 CYS A C 1
ATOM 2730 O O . CYS A 1 347 ? -13.309 -41.921 14.402 1.00 64.62 347 CYS A O 1
ATOM 2732 N N . PRO A 1 348 ? -14.124 -41.605 12.340 1.00 67.81 348 PRO A N 1
ATOM 2733 C CA . PRO A 1 348 ? -12.798 -41.566 11.744 1.00 67.81 348 PRO A CA 1
ATOM 2734 C C . PRO A 1 348 ? -12.013 -40.381 12.316 1.00 67.81 348 PRO A C 1
ATOM 2736 O O . PRO A 1 348 ? -12.487 -39.244 12.297 1.00 67.81 348 PRO A O 1
ATOM 2739 N N . SER A 1 349 ? -10.794 -40.644 12.790 1.00 74.31 349 SER A N 1
ATOM 2740 C CA . SER A 1 349 ? -9.947 -39.611 13.386 1.00 74.31 349 SER A CA 1
ATOM 2741 C C . SER A 1 349 ? -9.718 -38.432 12.431 1.00 74.31 349 SER A C 1
ATOM 2743 O O . SER A 1 349 ? -9.685 -38.583 11.202 1.00 74.31 349 SER A O 1
ATOM 2745 N N . THR A 1 350 ? -9.484 -37.242 12.993 1.00 71.94 350 THR A N 1
ATOM 2746 C CA . THR A 1 350 ? -9.133 -36.031 12.227 1.00 71.94 350 THR A CA 1
ATOM 2747 C C . THR A 1 350 ? -8.001 -36.290 11.221 1.00 71.94 350 THR A C 1
ATOM 2749 O O . THR A 1 350 ? -8.043 -35.810 10.086 1.00 71.94 350 THR A O 1
ATOM 2752 N N . ALA A 1 351 ? -7.010 -37.103 11.600 1.00 75.12 351 ALA A N 1
ATOM 2753 C CA . ALA A 1 351 ? -5.910 -37.496 10.724 1.00 75.12 351 ALA A CA 1
ATOM 2754 C C . ALA A 1 351 ? -6.379 -38.341 9.527 1.00 75.12 351 ALA A C 1
ATOM 2756 O O . ALA A 1 351 ? -5.976 -38.064 8.399 1.00 75.12 351 ALA A O 1
ATOM 2757 N N . SER A 1 352 ? -7.266 -39.317 9.746 1.00 76.12 352 SER A N 1
ATOM 2758 C CA . SER A 1 352 ? -7.832 -40.155 8.679 1.00 76.12 352 SER A CA 1
ATOM 2759 C C . SER A 1 352 ? -8.598 -39.318 7.646 1.00 76.12 352 SER A C 1
ATOM 2761 O O . SER A 1 352 ? -8.381 -39.452 6.439 1.00 76.12 352 SER A O 1
ATOM 2763 N N . SER A 1 353 ? -9.400 -38.355 8.115 1.00 73.19 353 SER A N 1
ATOM 2764 C CA . SER A 1 353 ? -10.112 -37.415 7.241 1.00 73.19 353 SER A CA 1
ATOM 2765 C C . SER A 1 353 ? -9.148 -36.571 6.394 1.00 73.19 353 SER A C 1
ATOM 2767 O O . SER A 1 353 ? -9.331 -36.444 5.181 1.00 73.19 353 SER A O 1
ATOM 2769 N N . LEU A 1 354 ? -8.077 -36.038 6.998 1.00 74.06 354 LEU A N 1
ATOM 2770 C CA . LEU A 1 354 ? -7.046 -35.272 6.283 1.00 74.06 354 LEU A CA 1
ATOM 2771 C C . LEU A 1 354 ? -6.283 -36.122 5.252 1.00 74.06 354 LEU A C 1
ATOM 2773 O O . LEU A 1 354 ? -6.025 -35.643 4.146 1.00 74.06 354 LEU A O 1
ATOM 2777 N N . VAL A 1 355 ? -5.967 -37.382 5.571 1.00 79.12 355 VAL A N 1
ATOM 2778 C CA . VAL A 1 355 ? -5.308 -38.317 4.643 1.00 79.12 355 VAL A CA 1
ATOM 2779 C C . VAL A 1 355 ? -6.206 -38.630 3.447 1.00 79.12 355 VAL A C 1
ATOM 2781 O O . VAL A 1 355 ? -5.741 -38.559 2.308 1.00 79.12 355 VAL A O 1
ATOM 2784 N N . ALA A 1 356 ? -7.497 -38.896 3.665 1.00 80.12 356 ALA A N 1
ATOM 2785 C CA . ALA A 1 356 ? -8.448 -39.115 2.576 1.00 80.12 356 ALA A CA 1
ATOM 2786 C C . ALA A 1 356 ? -8.541 -37.887 1.648 1.00 80.12 356 ALA A C 1
ATOM 2788 O O . ALA A 1 356 ? -8.514 -38.026 0.421 1.00 80.12 356 ALA A O 1
ATOM 2789 N N . PHE A 1 357 ? -8.561 -36.671 2.211 1.00 75.50 357 PHE A N 1
ATOM 2790 C CA . PHE A 1 357 ? -8.521 -35.437 1.418 1.00 75.50 357 PHE A CA 1
ATOM 2791 C C . PHE A 1 357 ? -7.229 -35.290 0.607 1.00 75.50 357 PHE A C 1
ATOM 2793 O O . PHE A 1 357 ? -7.281 -34.877 -0.556 1.00 75.50 357 PHE A O 1
ATOM 2800 N N . ALA A 1 358 ? -6.077 -35.616 1.195 1.00 78.81 358 ALA A N 1
ATOM 2801 C CA . ALA A 1 358 ? -4.795 -35.569 0.501 1.00 78.81 358 ALA A CA 1
ATOM 2802 C C . ALA A 1 358 ? -4.744 -36.585 -0.652 1.00 78.81 358 ALA A C 1
ATOM 2804 O O . ALA A 1 358 ? -4.348 -36.226 -1.762 1.00 78.81 358 ALA A O 1
ATOM 2805 N N . ALA A 1 359 ? -5.221 -37.812 -0.427 1.00 83.44 359 ALA A N 1
ATOM 2806 C CA . ALA A 1 359 ? -5.237 -38.881 -1.422 1.00 83.44 359 ALA A CA 1
ATOM 2807 C C . ALA A 1 359 ? -6.108 -38.538 -2.642 1.00 83.44 359 ALA A C 1
ATOM 2809 O O . ALA A 1 359 ? -5.652 -38.664 -3.779 1.00 83.44 359 ALA A O 1
ATOM 2810 N N . VAL A 1 360 ? -7.331 -38.033 -2.429 1.00 83.81 360 VAL A N 1
ATOM 2811 C CA . VAL A 1 360 ? -8.223 -37.622 -3.532 1.00 83.81 360 VAL A CA 1
ATOM 2812 C C . VAL A 1 360 ? -7.604 -36.482 -4.345 1.00 83.81 360 VAL A C 1
ATOM 2814 O O . VAL A 1 360 ? -7.635 -36.502 -5.577 1.00 83.81 360 VAL A O 1
ATOM 2817 N N . ASN A 1 361 ? -6.991 -35.502 -3.678 1.00 83.50 361 ASN A N 1
ATOM 2818 C CA . ASN A 1 361 ? -6.307 -34.403 -4.358 1.00 83.50 361 ASN A CA 1
ATOM 2819 C C . ASN A 1 361 ? -5.076 -34.867 -5.148 1.00 83.50 361 ASN A C 1
ATOM 2821 O O . ASN A 1 361 ? -4.865 -34.389 -6.264 1.00 83.50 361 ASN A O 1
ATOM 2825 N N . ALA A 1 362 ? -4.293 -35.803 -4.606 1.00 84.12 362 ALA A N 1
ATOM 2826 C CA . ALA A 1 362 ? -3.152 -36.397 -5.296 1.00 84.12 362 ALA A CA 1
ATOM 2827 C C . ALA A 1 362 ? -3.598 -37.189 -6.534 1.00 84.12 362 ALA A C 1
ATOM 2829 O O . ALA A 1 362 ? -3.044 -36.998 -7.616 1.00 84.12 362 ALA A O 1
ATOM 2830 N N . ALA A 1 363 ? -4.657 -37.997 -6.417 1.00 87.56 363 ALA A N 1
ATOM 2831 C CA . ALA A 1 363 ? -5.237 -38.714 -7.549 1.00 87.56 363 ALA A CA 1
ATOM 2832 C C . ALA A 1 363 ? -5.682 -37.743 -8.655 1.00 87.56 363 ALA A C 1
ATOM 2834 O O . ALA A 1 363 ? -5.299 -37.902 -9.813 1.00 87.56 363 ALA A O 1
ATOM 2835 N N . MET A 1 364 ? -6.407 -36.673 -8.311 1.00 85.12 364 MET A N 1
ATOM 2836 C CA . MET A 1 364 ? -6.812 -35.657 -9.289 1.00 85.12 364 MET A CA 1
ATOM 2837 C C . MET A 1 364 ? -5.616 -34.928 -9.917 1.00 85.12 364 MET A C 1
ATOM 2839 O O . MET A 1 364 ? -5.640 -34.634 -11.113 1.00 85.12 364 MET A O 1
ATOM 2843 N N . ALA A 1 365 ? -4.556 -34.657 -9.151 1.00 84.19 365 ALA A N 1
ATOM 2844 C CA . ALA A 1 365 ? -3.333 -34.040 -9.663 1.00 84.19 365 ALA A CA 1
ATOM 2845 C C . ALA A 1 365 ? -2.597 -34.931 -10.680 1.00 84.19 365 ALA A C 1
ATOM 2847 O O . ALA A 1 365 ? -1.983 -34.402 -11.605 1.00 84.19 365 ALA A O 1
ATOM 2848 N N . LEU A 1 366 ? -2.695 -36.258 -10.550 1.00 86.38 366 LEU A N 1
ATOM 2849 C CA . LEU A 1 366 ? -2.110 -37.223 -11.487 1.00 86.38 366 LEU A CA 1
ATOM 2850 C C . LEU A 1 366 ? -2.990 -37.456 -12.722 1.00 86.38 366 LEU A C 1
ATOM 2852 O O . LEU A 1 366 ? -2.489 -37.499 -13.845 1.00 86.38 366 LEU A O 1
ATOM 2856 N N . LEU A 1 367 ? -4.306 -37.584 -12.537 1.00 86.56 367 LEU A N 1
ATOM 2857 C CA . LEU A 1 367 ? -5.230 -37.933 -13.620 1.00 86.56 367 LEU A CA 1
ATOM 2858 C C . LEU A 1 367 ? -5.487 -36.762 -14.580 1.00 86.56 367 LEU A C 1
ATOM 2860 O O . LEU A 1 367 ? -5.607 -36.970 -15.789 1.00 86.56 367 LEU A O 1
ATOM 2864 N N . VAL A 1 368 ? -5.549 -35.523 -14.080 1.00 86.69 368 VAL A N 1
ATOM 2865 C CA . VAL A 1 368 ? -5.903 -34.356 -14.907 1.00 86.69 368 VAL A CA 1
ATOM 2866 C C . VAL A 1 368 ? -4.864 -34.038 -15.994 1.00 86.69 368 VAL A C 1
ATOM 2868 O O . VAL A 1 368 ? -5.285 -33.776 -17.120 1.00 86.69 368 VAL A O 1
ATOM 2871 N N . PRO A 1 369 ? -3.539 -34.112 -15.762 1.00 84.12 369 PRO A N 1
ATOM 2872 C CA . PRO A 1 369 ? -2.553 -33.999 -16.839 1.00 84.12 369 PRO A CA 1
ATOM 2873 C C . PRO A 1 369 ? -2.682 -35.099 -17.900 1.00 84.12 369 PRO A C 1
ATOM 2875 O O . PRO A 1 369 ? -2.572 -34.813 -19.092 1.00 84.12 369 PRO A O 1
ATOM 2878 N N . VAL A 1 370 ? -2.962 -36.340 -17.486 1.00 87.06 370 VAL A N 1
ATOM 2879 C CA . VAL A 1 370 ? -3.073 -37.494 -18.394 1.00 87.06 370 VAL A CA 1
ATOM 2880 C C . VAL A 1 370 ? -4.301 -37.364 -19.292 1.00 87.06 370 VAL A C 1
ATOM 2882 O O . VAL A 1 370 ? -4.175 -37.384 -20.516 1.00 87.06 370 VAL A O 1
ATOM 2885 N N . PHE A 1 371 ? -5.485 -37.168 -18.708 1.00 85.25 371 PHE A N 1
ATOM 2886 C CA . PHE A 1 371 ? -6.727 -37.028 -19.474 1.00 85.25 371 PHE A CA 1
ATOM 2887 C C . PHE A 1 371 ? -6.851 -35.668 -20.161 1.00 85.25 371 PHE A C 1
ATOM 2889 O O . PHE A 1 371 ? -7.453 -35.562 -21.226 1.00 85.25 371 PHE A O 1
ATOM 2896 N N . GLY A 1 372 ? -6.251 -34.630 -19.583 1.00 83.12 372 GLY A N 1
ATOM 2897 C CA . GLY A 1 372 ? -6.210 -33.284 -20.139 1.00 83.12 372 GLY A CA 1
ATOM 2898 C C . GLY A 1 372 ? -5.271 -33.126 -21.328 1.00 83.12 372 GLY A C 1
ATOM 2899 O O . GLY A 1 372 ? -5.370 -32.135 -22.057 1.00 83.12 372 GLY A O 1
ATOM 2900 N N . ARG A 1 373 ? -4.371 -34.092 -21.556 1.00 86.56 373 ARG A N 1
ATOM 2901 C CA . ARG A 1 373 ? -3.516 -34.106 -22.739 1.00 86.56 373 ARG A CA 1
ATOM 2902 C C . ARG A 1 373 ? -4.381 -34.163 -23.993 1.00 86.56 373 ARG A C 1
ATOM 2904 O O . ARG A 1 373 ? -5.230 -35.040 -24.157 1.00 86.56 373 ARG A O 1
ATOM 2911 N N . ARG A 1 374 ? -4.106 -33.249 -24.922 1.00 85.19 374 ARG A N 1
ATOM 2912 C CA . ARG A 1 374 ? -4.855 -33.084 -26.172 1.00 85.19 374 ARG A CA 1
ATOM 2913 C C . ARG A 1 374 ? -5.096 -34.393 -26.932 1.00 85.19 374 ARG A C 1
ATOM 2915 O O . ARG A 1 374 ? -6.213 -34.630 -27.376 1.00 85.19 374 ARG A O 1
ATOM 2922 N N . ASP A 1 375 ? -4.069 -35.226 -27.074 1.00 86.50 375 ASP A N 1
ATOM 2923 C CA . ASP A 1 375 ? -4.137 -36.461 -27.869 1.00 86.50 375 ASP A CA 1
ATOM 2924 C C . ASP A 1 375 ? -5.068 -37.499 -27.227 1.00 86.50 375 ASP A C 1
ATOM 2926 O O . ASP A 1 375 ? -5.859 -38.151 -27.911 1.00 86.50 375 ASP A O 1
ATOM 2930 N N . VAL A 1 376 ? -5.026 -37.592 -25.894 1.00 87.88 376 VAL A N 1
ATOM 2931 C CA . VAL A 1 376 ? -5.905 -38.462 -25.105 1.00 87.88 376 VAL A CA 1
ATOM 2932 C C . VAL A 1 376 ? -7.342 -37.969 -25.215 1.00 87.88 376 VAL A C 1
ATOM 2934 O O . VAL A 1 376 ? -8.234 -38.749 -25.539 1.00 87.88 376 VAL A O 1
ATOM 2937 N N . MET A 1 377 ? -7.561 -36.662 -25.053 1.00 85.31 377 MET A N 1
ATOM 2938 C CA . MET A 1 377 ? -8.880 -36.049 -25.191 1.00 85.31 377 MET A CA 1
ATOM 2939 C C . MET A 1 377 ? -9.453 -36.233 -26.605 1.00 85.31 377 MET A C 1
ATOM 2941 O O . MET A 1 377 ? -10.633 -36.548 -26.757 1.00 85.31 377 MET A O 1
ATOM 2945 N N . LYS A 1 378 ? -8.623 -36.114 -27.650 1.00 86.94 378 LYS A N 1
ATOM 2946 C CA . LYS A 1 378 ? -9.020 -36.375 -29.042 1.00 86.94 378 LYS A CA 1
ATOM 2947 C C . LYS A 1 378 ? -9.451 -37.827 -29.236 1.00 86.94 378 LYS A C 1
ATOM 2949 O O . LYS A 1 378 ? -10.470 -38.074 -29.875 1.00 86.94 378 LYS A O 1
ATOM 2954 N N . LYS A 1 379 ? -8.725 -38.786 -28.656 1.00 91.00 379 LYS A N 1
ATOM 2955 C CA . LYS A 1 379 ? -9.079 -40.211 -28.725 1.00 91.00 379 LYS A CA 1
ATOM 2956 C C . LYS A 1 379 ? -10.369 -40.514 -27.955 1.00 91.00 379 LYS A C 1
ATOM 2958 O O . LYS A 1 379 ? -11.264 -41.154 -28.501 1.00 91.00 379 LYS A O 1
ATOM 2963 N N . LEU A 1 380 ? -10.496 -39.998 -26.732 1.00 87.88 380 LEU A N 1
ATOM 2964 C CA . LEU A 1 380 ? -11.650 -40.222 -25.856 1.00 87.88 380 LEU A CA 1
ATOM 2965 C C . LEU A 1 380 ? -12.947 -39.663 -26.455 1.00 87.88 380 LEU A C 1
ATOM 2967 O O . LEU A 1 380 ? -14.001 -40.285 -26.383 1.00 87.88 380 LEU A O 1
ATOM 2971 N N . THR A 1 381 ? -12.860 -38.504 -27.101 1.00 87.31 381 THR A N 1
ATOM 2972 C CA . THR A 1 381 ? -14.022 -37.792 -27.655 1.00 87.31 381 THR A CA 1
ATOM 2973 C C . THR A 1 381 ? -14.266 -38.101 -29.130 1.00 87.31 381 THR A C 1
ATOM 2975 O O . THR A 1 381 ? -15.020 -37.387 -29.795 1.00 87.31 381 THR A O 1
ATOM 2978 N N . ARG A 1 382 ? -13.622 -39.158 -29.655 1.00 89.25 382 ARG A N 1
ATOM 2979 C CA . ARG A 1 382 ? -13.706 -39.590 -31.061 1.00 89.25 382 ARG A CA 1
ATOM 2980 C C . ARG A 1 382 ? -13.471 -38.434 -32.041 1.00 89.25 382 ARG A C 1
ATOM 2982 O O . ARG A 1 382 ? -14.172 -38.281 -33.035 1.00 89.25 382 ARG A O 1
ATOM 2989 N N . GLY A 1 383 ? -12.503 -37.584 -31.719 1.00 81.69 383 GLY A N 1
ATOM 2990 C CA . GLY A 1 383 ? -12.100 -36.446 -32.531 1.00 81.69 383 GLY A CA 1
ATOM 2991 C C . GLY A 1 383 ? -12.928 -35.177 -32.352 1.00 81.69 383 GLY A C 1
ATOM 2992 O O . GLY A 1 383 ? -12.581 -34.192 -32.982 1.00 81.69 383 GLY A O 1
ATOM 2993 N N . ARG A 1 384 ? -13.974 -35.131 -31.512 1.00 82.56 384 ARG A N 1
ATOM 2994 C CA . ARG A 1 384 ? -14.757 -33.890 -31.313 1.00 82.56 384 ARG A CA 1
ATOM 2995 C C . ARG A 1 384 ? -13.994 -32.832 -30.505 1.00 82.56 384 ARG A C 1
ATOM 2997 O O . ARG A 1 384 ? -14.038 -31.650 -30.845 1.00 82.56 384 ARG A O 1
ATOM 3004 N N . CYS A 1 385 ? -13.250 -33.246 -29.480 1.00 82.62 385 CYS A N 1
ATOM 3005 C CA . CYS A 1 385 ? -12.427 -32.372 -28.640 1.00 82.62 385 CYS A CA 1
ATOM 3006 C C . CYS A 1 385 ? -10.932 -32.511 -28.983 1.00 82.62 385 CYS A C 1
ATOM 3008 O O . CYS A 1 385 ? -10.509 -33.467 -29.627 1.00 82.62 385 CYS A O 1
ATOM 3010 N N . GLY A 1 386 ? -10.100 -31.570 -28.519 1.00 77.62 386 GLY A N 1
ATOM 3011 C CA . GLY A 1 386 ? -8.638 -31.682 -28.644 1.00 77.62 386 GLY A CA 1
ATOM 3012 C C . GLY A 1 386 ? -8.047 -31.171 -29.965 1.00 77.62 386 GLY A C 1
ATOM 3013 O O . GLY A 1 386 ? -6.945 -31.561 -30.342 1.00 77.62 386 GLY A O 1
ATOM 3014 N N . HIS A 1 387 ? -8.734 -30.277 -30.678 1.00 81.25 387 HIS A N 1
ATOM 3015 C CA . HIS A 1 387 ? -8.144 -29.567 -31.819 1.00 81.25 387 HIS A CA 1
ATOM 3016 C C . HIS A 1 387 ? -7.235 -28.416 -31.363 1.00 81.25 387 HIS A C 1
ATOM 3018 O O . HIS A 1 387 ? -7.509 -27.751 -30.359 1.00 81.25 387 HIS A O 1
ATOM 3024 N N . ARG A 1 388 ? -6.154 -28.151 -32.112 1.00 78.00 388 ARG A N 1
ATOM 3025 C CA . ARG A 1 388 ? -5.247 -27.021 -31.843 1.00 78.00 388 ARG A CA 1
ATOM 3026 C C . ARG A 1 388 ? -6.032 -25.708 -31.956 1.00 78.00 388 ARG A C 1
ATOM 3028 O O . ARG A 1 388 ? -6.690 -25.473 -32.961 1.00 78.00 388 ARG A O 1
ATOM 3035 N N . GLY A 1 389 ? -5.989 -24.882 -30.910 1.00 70.50 389 GLY A N 1
ATOM 3036 C CA . GLY A 1 389 ? -6.713 -23.604 -30.863 1.00 70.50 389 GLY A CA 1
ATOM 3037 C C . GLY A 1 389 ? -8.227 -23.708 -30.634 1.00 70.50 389 GLY A C 1
ATOM 3038 O O . GLY A 1 389 ? -8.915 -22.693 -30.720 1.00 70.50 389 GLY A O 1
ATOM 3039 N N . SER A 1 390 ? -8.766 -24.895 -30.328 1.00 79.06 390 SER A N 1
ATOM 3040 C CA . SER A 1 390 ? -10.196 -25.042 -30.040 1.00 79.06 390 SER A CA 1
ATOM 3041 C C . SER A 1 390 ? -10.621 -24.217 -28.821 1.00 79.06 390 SER A C 1
ATOM 3043 O O . SER A 1 390 ? -9.975 -24.258 -27.774 1.00 79.06 390 SER A O 1
ATOM 3045 N N . ARG A 1 391 ? -11.754 -23.512 -28.932 1.00 81.12 391 ARG A N 1
ATOM 3046 C CA . ARG A 1 391 ? -12.396 -22.775 -27.826 1.00 81.12 391 ARG A CA 1
ATOM 3047 C C . ARG A 1 391 ? -13.155 -23.677 -26.852 1.00 81.12 391 ARG A C 1
ATOM 3049 O O . ARG A 1 391 ? -13.789 -23.184 -25.926 1.00 81.12 391 ARG A O 1
ATOM 3056 N N . MET A 1 392 ? -13.093 -24.993 -27.043 1.00 81.75 392 MET A N 1
ATOM 3057 C CA . MET A 1 392 ? -13.849 -25.961 -26.251 1.00 81.75 392 MET A CA 1
ATOM 3058 C C . MET A 1 392 ? -13.502 -25.947 -24.759 1.00 81.75 392 MET A C 1
ATOM 3060 O O . MET A 1 392 ? -14.303 -26.407 -23.952 1.00 81.75 392 MET A O 1
ATOM 3064 N N . TRP A 1 393 ? -12.376 -25.335 -24.378 1.00 83.12 393 TRP A N 1
ATOM 3065 C CA . TRP A 1 393 ? -12.045 -25.083 -22.979 1.00 83.12 393 TRP A CA 1
ATOM 3066 C C . TRP A 1 393 ? -13.107 -24.261 -22.225 1.00 83.12 393 TRP A C 1
ATOM 3068 O O . TRP A 1 393 ? -13.235 -24.423 -21.009 1.00 83.12 393 TRP A O 1
ATOM 3078 N N . LEU A 1 394 ? -13.894 -23.440 -22.940 1.00 86.31 394 LEU A N 1
ATOM 3079 C CA . LEU A 1 394 ? -15.050 -22.704 -22.410 1.00 86.31 394 LEU A CA 1
ATOM 3080 C C . LEU A 1 394 ? -16.215 -23.617 -22.017 1.00 86.31 394 LEU A C 1
ATOM 3082 O O . LEU A 1 394 ? -17.006 -23.239 -21.163 1.00 86.31 394 LEU A O 1
ATOM 3086 N N . LEU A 1 395 ? -16.321 -24.804 -22.620 1.00 89.25 395 LEU A N 1
ATOM 3087 C CA . LEU A 1 395 ? -17.324 -25.810 -22.273 1.00 89.25 395 LEU A CA 1
ATOM 3088 C C . LEU A 1 395 ? -16.784 -26.775 -21.212 1.00 89.25 395 LEU A C 1
ATOM 3090 O O . LEU A 1 395 ? -17.473 -27.085 -20.241 1.00 89.25 395 LEU A O 1
ATOM 3094 N N . THR A 1 396 ? -15.539 -27.235 -21.367 1.00 87.25 396 THR A N 1
ATOM 3095 C CA . THR A 1 396 ? -14.949 -28.213 -20.443 1.00 87.25 396 THR A CA 1
ATOM 3096 C C . THR A 1 396 ? -14.642 -27.623 -19.067 1.00 87.25 396 THR A C 1
ATOM 3098 O O . THR A 1 396 ? -14.661 -28.364 -18.094 1.00 87.25 396 THR A O 1
ATOM 3101 N N . GLY A 1 397 ? -14.424 -26.308 -18.937 1.00 88.31 397 GLY A N 1
ATOM 3102 C CA . GLY A 1 397 ? -14.301 -25.646 -17.629 1.00 88.31 397 GLY A CA 1
ATOM 3103 C C . GLY A 1 397 ? -15.580 -25.758 -16.783 1.00 88.31 397 GLY A C 1
ATOM 3104 O O . GLY A 1 397 ? -15.544 -26.389 -15.729 1.00 88.31 397 GLY A O 1
ATOM 3105 N N . PRO A 1 398 ? -16.730 -25.225 -17.242 1.00 92.19 398 PRO A N 1
ATOM 3106 C CA . PRO A 1 398 ? -18.015 -25.382 -16.561 1.00 92.19 398 PRO A CA 1
ATOM 3107 C C . PRO A 1 398 ? -18.424 -26.842 -16.350 1.00 92.19 398 PRO A C 1
ATOM 3109 O O . PRO A 1 398 ? -18.933 -27.175 -15.285 1.00 92.19 398 PRO A O 1
ATOM 3112 N N . ALA A 1 399 ? -18.153 -27.735 -17.309 1.00 89.88 399 ALA A N 1
ATOM 3113 C CA . ALA A 1 399 ? -18.406 -29.166 -17.126 1.00 89.88 399 ALA A CA 1
ATOM 3114 C C . ALA A 1 399 ? -17.607 -29.746 -15.942 1.00 89.88 399 ALA A C 1
ATOM 3116 O O . ALA A 1 399 ? -18.162 -30.483 -15.130 1.00 89.88 399 ALA A O 1
ATOM 3117 N N . THR A 1 400 ? -16.336 -29.360 -15.786 1.00 88.94 400 THR A N 1
ATOM 3118 C CA . THR A 1 400 ? -15.516 -29.730 -14.620 1.00 88.94 400 THR A CA 1
ATOM 3119 C C . THR A 1 400 ? -16.106 -29.192 -13.315 1.00 88.94 400 THR A C 1
ATOM 3121 O O . THR A 1 400 ? -16.147 -29.919 -12.324 1.00 88.94 400 THR A O 1
ATOM 3124 N N . VAL A 1 401 ? -16.623 -27.957 -13.302 1.00 91.69 401 VAL A N 1
ATOM 3125 C CA . VAL A 1 401 ? -17.335 -27.415 -12.129 1.00 91.69 401 VAL A CA 1
ATOM 3126 C C . VAL A 1 401 ? -18.558 -28.259 -11.796 1.00 91.69 401 VAL A C 1
ATOM 3128 O O . VAL A 1 401 ? -18.718 -28.653 -10.645 1.00 91.69 401 VAL A O 1
ATOM 3131 N N . MET A 1 402 ? -19.389 -28.576 -12.792 1.00 93.38 402 MET A N 1
ATOM 3132 C CA . MET A 1 402 ? -20.590 -29.389 -12.591 1.00 93.38 402 MET A CA 1
ATOM 3133 C C . MET A 1 402 ? -20.248 -30.769 -12.034 1.00 93.38 402 MET A C 1
ATOM 3135 O O . MET A 1 402 ? -20.911 -31.222 -11.105 1.00 93.38 402 MET A O 1
ATOM 3139 N N . LEU A 1 403 ? -19.185 -31.412 -12.523 1.00 89.75 403 LEU A N 1
ATOM 3140 C CA . LEU A 1 403 ? -18.712 -32.690 -11.986 1.00 89.75 403 LEU A CA 1
ATOM 3141 C C . LEU A 1 403 ? -18.249 -32.568 -10.529 1.00 89.75 403 LEU A C 1
ATOM 3143 O O . LEU A 1 403 ? -18.626 -33.396 -9.700 1.00 89.75 403 LEU A O 1
ATOM 3147 N N . HIS A 1 404 ? -17.491 -31.522 -10.188 1.00 89.25 404 HIS A N 1
ATOM 3148 C CA . HIS A 1 404 ? -17.068 -31.278 -8.806 1.00 89.25 404 HIS A CA 1
ATOM 3149 C C . HIS A 1 404 ? -18.251 -31.022 -7.869 1.00 89.25 404 HIS A C 1
ATOM 3151 O O . HIS A 1 404 ? -18.320 -31.612 -6.792 1.00 89.25 404 HIS A O 1
ATOM 3157 N N . VAL A 1 405 ? -19.195 -30.174 -8.278 1.00 92.38 405 VAL A N 1
ATOM 3158 C CA . VAL A 1 405 ? -20.395 -29.875 -7.488 1.00 92.38 405 VAL A CA 1
ATOM 3159 C C . VAL A 1 405 ? -21.266 -31.122 -7.347 1.00 92.38 405 VAL A C 1
ATOM 3161 O O . VAL A 1 405 ? -21.699 -31.426 -6.243 1.00 92.38 405 VAL A O 1
ATOM 3164 N N . THR A 1 406 ? -21.455 -31.899 -8.414 1.00 92.06 406 THR A N 1
ATOM 3165 C CA . THR A 1 406 ? -22.225 -33.155 -8.369 1.00 92.06 406 THR A CA 1
ATOM 3166 C C . THR A 1 406 ? -21.577 -34.169 -7.428 1.00 92.06 406 THR A C 1
ATOM 3168 O O . THR A 1 406 ? -22.265 -34.775 -6.612 1.00 92.06 406 THR A O 1
ATOM 3171 N N . SER A 1 407 ? -20.249 -34.313 -7.468 1.00 89.44 407 SER A N 1
ATOM 3172 C CA . SER A 1 407 ? -19.516 -35.163 -6.523 1.00 89.44 407 SER A CA 1
ATOM 3173 C C . SER A 1 407 ? -19.723 -34.712 -5.072 1.00 89.44 407 SER A C 1
ATOM 3175 O O . SER A 1 407 ? -19.979 -35.549 -4.205 1.00 89.44 407 SER A O 1
ATOM 3177 N N . ASN A 1 408 ? -19.698 -33.400 -4.810 1.00 90.62 408 ASN A N 1
ATOM 3178 C CA . ASN A 1 408 ? -20.021 -32.853 -3.492 1.00 90.62 408 ASN A CA 1
ATOM 3179 C C . ASN A 1 408 ? -21.476 -33.148 -3.091 1.00 90.62 408 ASN A C 1
ATOM 3181 O O . ASN A 1 408 ? -21.729 -33.490 -1.942 1.00 90.62 408 ASN A O 1
ATOM 3185 N N . VAL A 1 409 ? -22.436 -33.037 -4.014 1.00 92.62 409 VAL A N 1
ATOM 3186 C CA . VAL A 1 409 ? -23.856 -33.324 -3.744 1.00 92.62 409 VAL A CA 1
ATOM 3187 C C . VAL A 1 409 ? -24.045 -34.788 -3.357 1.00 92.62 409 VAL A C 1
ATOM 3189 O O . VAL A 1 409 ? -24.704 -35.062 -2.357 1.00 92.62 409 VAL A O 1
ATOM 3192 N N . ILE A 1 410 ? -23.428 -35.718 -4.091 1.00 90.62 410 ILE A N 1
ATOM 3193 C CA . ILE A 1 410 ? -23.485 -37.153 -3.781 1.00 90.62 410 ILE A CA 1
ATOM 3194 C C . ILE A 1 410 ? -22.911 -37.415 -2.385 1.00 90.62 410 ILE A C 1
ATOM 3196 O O . ILE A 1 410 ? -23.572 -38.048 -1.567 1.00 90.62 410 ILE A O 1
ATOM 3200 N N . GLY A 1 411 ? -21.724 -36.881 -2.076 1.00 87.06 411 GLY A N 1
ATOM 3201 C CA . GLY A 1 411 ? -21.121 -37.047 -0.751 1.00 87.06 411 GLY A CA 1
ATOM 3202 C C . GLY A 1 411 ? -21.988 -36.472 0.374 1.00 87.06 411 GLY A C 1
ATOM 3203 O O . GLY A 1 411 ? -22.130 -37.089 1.427 1.00 87.06 411 GLY A O 1
ATOM 3204 N N . ALA A 1 412 ? -22.621 -35.321 0.145 1.00 88.12 412 ALA A N 1
ATOM 3205 C CA . ALA A 1 412 ? -23.489 -34.688 1.128 1.00 88.12 412 ALA A CA 1
ATOM 3206 C C . ALA A 1 412 ? -24.799 -35.459 1.324 1.00 88.12 412 ALA A C 1
ATOM 3208 O O . ALA A 1 412 ? -25.301 -35.547 2.444 1.00 88.12 412 ALA A O 1
ATOM 3209 N N . TYR A 1 413 ? -25.326 -36.064 0.259 1.00 90.25 413 TYR A N 1
ATOM 3210 C CA . TYR A 1 413 ? -26.490 -36.939 0.331 1.00 90.25 413 TYR A CA 1
ATOM 3211 C C . TYR A 1 413 ? -26.187 -38.237 1.087 1.00 90.25 413 TYR A C 1
ATOM 3213 O O . TYR A 1 413 ? -27.004 -38.665 1.900 1.00 90.25 413 TYR A O 1
ATOM 3221 N N . ILE A 1 414 ? -25.002 -38.827 0.876 1.00 88.25 414 ILE A N 1
ATOM 3222 C CA . ILE A 1 414 ? -24.539 -39.993 1.642 1.00 88.25 414 ILE A CA 1
ATOM 3223 C C . ILE A 1 414 ? -24.490 -39.647 3.131 1.00 88.25 414 ILE A C 1
ATOM 3225 O O . ILE A 1 414 ? -25.094 -40.359 3.924 1.00 88.25 414 ILE A O 1
ATOM 3229 N N . ILE A 1 415 ? -23.864 -38.523 3.505 1.00 83.31 415 ILE A N 1
ATOM 3230 C CA . ILE A 1 415 ? -23.803 -38.082 4.909 1.00 83.31 415 ILE A CA 1
ATOM 3231 C C . ILE A 1 415 ? -25.203 -37.895 5.480 1.00 83.31 415 ILE A C 1
ATOM 3233 O O . ILE A 1 415 ? -25.497 -38.446 6.531 1.00 83.31 415 ILE A O 1
ATOM 3237 N N . LYS A 1 416 ? -26.088 -37.184 4.776 1.00 84.81 416 LYS A N 1
ATOM 3238 C CA . LYS A 1 416 ? -27.467 -36.974 5.234 1.00 84.81 416 LYS A CA 1
ATOM 3239 C C . LYS A 1 416 ? -28.245 -38.287 5.410 1.00 84.81 416 LYS A C 1
ATOM 3241 O O . LYS A 1 416 ? -29.124 -38.359 6.265 1.00 84.81 416 LYS A O 1
ATOM 3246 N N . SER A 1 417 ? -27.938 -39.300 4.598 1.00 85.38 417 SER A N 1
ATOM 3247 C CA . SER A 1 417 ? -28.573 -40.624 4.653 1.00 85.38 417 SER A CA 1
ATOM 3248 C C . SER A 1 417 ? -28.008 -41.515 5.765 1.00 85.38 417 SER A C 1
ATOM 3250 O O . SER A 1 417 ? -28.632 -42.515 6.115 1.00 85.38 417 SER A O 1
ATOM 3252 N N . THR A 1 418 ? -26.851 -41.174 6.338 1.00 79.69 418 THR A N 1
ATOM 3253 C CA . THR A 1 418 ? -26.266 -41.906 7.464 1.00 79.69 418 THR A CA 1
ATOM 3254 C C . THR A 1 418 ? -27.077 -41.639 8.744 1.00 79.69 418 THR A C 1
ATOM 3256 O O . THR A 1 418 ? -27.302 -40.473 9.090 1.00 79.69 418 THR A O 1
ATOM 3259 N N . PRO A 1 419 ? -27.511 -42.684 9.483 1.00 77.06 419 PRO A N 1
ATOM 3260 C CA . PRO A 1 419 ? -28.251 -42.518 10.734 1.00 77.06 419 PRO A CA 1
ATOM 3261 C C . PRO A 1 419 ? -27.511 -41.600 11.717 1.00 77.06 419 PRO A C 1
ATOM 3263 O O . PRO A 1 419 ? -26.327 -41.799 11.971 1.00 77.06 419 PRO A O 1
ATOM 3266 N N . GLY A 1 420 ? -28.211 -40.593 12.247 1.00 70.06 420 GLY A N 1
ATOM 3267 C CA . GLY A 1 420 ? -27.641 -39.551 13.116 1.00 70.06 420 GLY A CA 1
ATOM 3268 C C 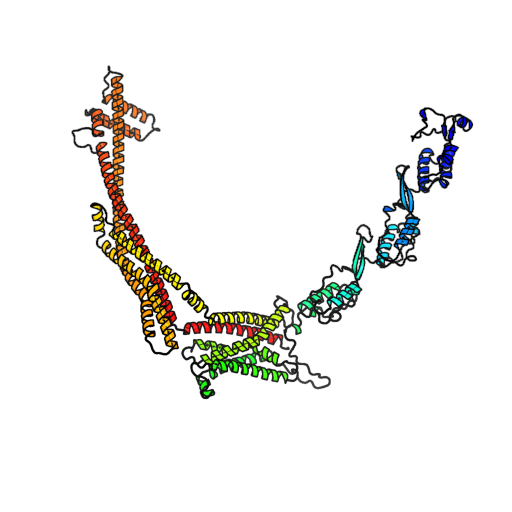. GLY A 1 420 ? -27.340 -38.213 12.422 1.00 70.06 420 GLY A C 1
ATOM 3269 O O . GLY A 1 420 ? -27.210 -37.203 13.102 1.00 70.06 420 GLY A O 1
ATOM 3270 N N . TYR A 1 421 ? -27.320 -38.155 11.083 1.00 73.69 421 TYR A N 1
ATOM 3271 C CA . TYR A 1 421 ? -26.947 -36.948 10.318 1.00 73.69 421 TYR A CA 1
ATOM 3272 C C . TYR A 1 421 ? -28.075 -36.361 9.453 1.00 73.69 421 TYR A C 1
ATOM 3274 O O . TYR A 1 421 ? -27.838 -35.541 8.562 1.00 73.69 421 TYR A O 1
ATOM 3282 N N . SER A 1 422 ? -29.328 -36.730 9.723 1.00 76.81 422 SER A N 1
ATOM 3283 C CA . SER A 1 422 ? -30.489 -36.314 8.920 1.00 76.81 422 SER A CA 1
ATOM 3284 C C . SER A 1 422 ? -30.733 -34.796 8.914 1.00 76.81 422 SER A C 1
ATOM 3286 O O . SER A 1 422 ? -31.283 -34.266 7.943 1.00 76.81 422 SER A O 1
ATOM 3288 N N . ALA A 1 423 ? -30.292 -34.087 9.961 1.00 80.12 423 ALA A N 1
ATOM 3289 C CA . ALA A 1 423 ? -30.436 -32.638 10.115 1.00 80.12 423 ALA A CA 1
ATOM 3290 C C . ALA A 1 423 ? -29.472 -31.809 9.239 1.00 80.12 423 ALA A C 1
ATOM 3292 O O . ALA A 1 423 ? -29.624 -30.591 9.138 1.00 80.12 423 ALA A O 1
ATOM 3293 N N . VAL A 1 424 ? -28.482 -32.437 8.590 1.00 80.50 424 VAL A N 1
ATOM 3294 C CA . VAL A 1 424 ? -27.475 -31.723 7.794 1.00 80.50 424 VAL A CA 1
ATOM 3295 C C . VAL A 1 424 ? -28.093 -31.149 6.514 1.00 80.50 424 VAL A C 1
ATOM 3297 O O . VAL A 1 424 ? -28.710 -31.851 5.705 1.00 80.50 424 VAL A O 1
ATOM 3300 N N . GLN A 1 425 ? -27.891 -29.850 6.285 1.00 87.69 425 GLN A N 1
ATOM 3301 C CA . GLN A 1 425 ? -28.332 -29.182 5.062 1.00 87.69 425 GLN A CA 1
ATOM 3302 C C . GLN A 1 425 ? -27.357 -29.467 3.910 1.00 87.69 425 GLN A C 1
ATOM 3304 O O . GLN A 1 425 ? -26.231 -28.969 3.886 1.00 87.69 425 GLN A O 1
ATOM 3309 N N . VAL A 1 426 ? -27.814 -30.231 2.912 1.00 88.50 426 VAL A N 1
ATOM 3310 C CA . VAL A 1 426 ? -27.003 -30.658 1.752 1.00 88.50 426 VAL A CA 1
ATOM 3311 C C . VAL A 1 426 ? -26.354 -29.468 1.040 1.00 88.50 426 VAL A C 1
ATOM 3313 O O . VAL A 1 426 ? -25.157 -29.492 0.774 1.00 88.50 426 VAL A O 1
ATOM 3316 N N . GLY A 1 427 ? -27.116 -28.402 0.767 1.00 88.31 427 GLY A N 1
ATOM 3317 C CA . GLY A 1 427 ? -26.607 -27.229 0.047 1.00 88.31 427 GLY A CA 1
ATOM 3318 C C . GLY A 1 427 ? -25.469 -26.514 0.781 1.00 88.31 427 GLY A C 1
ATOM 3319 O O . GLY A 1 427 ? -24.474 -26.137 0.163 1.00 88.31 427 GLY A O 1
ATOM 3320 N N . GLN A 1 428 ? -25.577 -26.396 2.106 1.00 88.31 428 GLN A N 1
ATOM 3321 C CA . GLN A 1 428 ? -24.540 -25.801 2.947 1.00 88.31 428 GLN A CA 1
ATOM 3322 C C . GLN A 1 428 ? -23.258 -26.640 2.927 1.00 88.31 428 GLN A C 1
ATOM 3324 O O . GLN A 1 428 ? -22.167 -26.099 2.756 1.00 88.31 428 GLN A O 1
ATOM 3329 N N . LEU A 1 429 ? -23.382 -27.967 3.003 1.00 87.62 429 LEU A N 1
ATOM 3330 C CA . LEU A 1 429 ? -22.227 -28.861 2.953 1.00 87.62 429 LEU A CA 1
ATOM 3331 C C . LEU A 1 429 ? -21.539 -28.858 1.577 1.00 87.62 429 LEU A C 1
ATOM 3333 O O . LEU A 1 429 ? -20.312 -28.872 1.491 1.00 87.62 429 LEU A O 1
ATOM 3337 N N . VAL A 1 430 ? -22.316 -28.773 0.494 1.00 90.69 430 VAL A N 1
ATOM 3338 C CA . VAL A 1 430 ? -21.788 -28.677 -0.877 1.00 90.69 430 VAL A CA 1
ATOM 3339 C C . VAL A 1 430 ? -20.956 -27.411 -1.065 1.00 90.69 430 VAL A C 1
ATOM 3341 O O . VAL A 1 430 ? -19.847 -27.487 -1.600 1.00 90.69 430 VAL A O 1
ATOM 3344 N N . LEU A 1 431 ? -21.473 -26.263 -0.617 1.00 89.38 431 LEU A N 1
ATOM 3345 C CA . LEU A 1 431 ? -20.777 -24.978 -0.690 1.00 89.38 431 LEU A CA 1
ATOM 3346 C C . LEU A 1 431 ? -19.557 -24.933 0.237 1.00 89.38 431 LEU A C 1
ATOM 3348 O O . LEU A 1 431 ? -1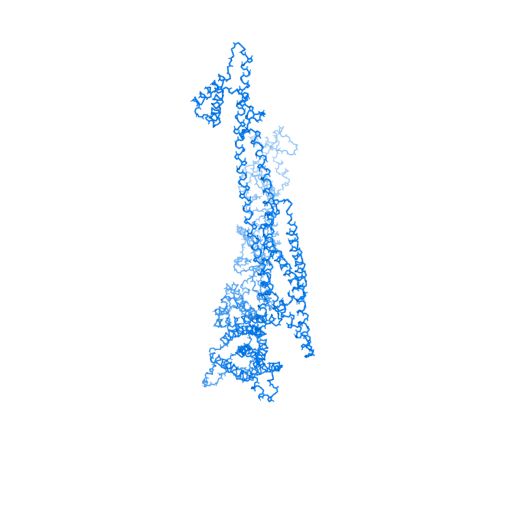8.503 -24.446 -0.174 1.00 89.38 431 LEU A O 1
ATOM 3352 N N . LEU A 1 432 ? -19.659 -25.506 1.440 1.00 90.12 432 LEU A N 1
ATOM 3353 C CA . LEU A 1 432 ? -18.521 -25.691 2.338 1.00 90.12 432 LEU A CA 1
ATOM 3354 C C . LEU A 1 432 ? -17.413 -26.482 1.632 1.00 90.12 432 LEU A C 1
ATOM 3356 O O . LEU A 1 432 ? -16.265 -26.063 1.601 1.00 90.12 432 LEU A O 1
ATOM 3360 N N . TRP A 1 433 ? -17.738 -27.590 0.970 1.00 90.06 433 TRP A N 1
ATOM 3361 C CA . TRP A 1 433 ? -16.754 -28.390 0.239 1.00 90.06 433 TRP A CA 1
ATOM 3362 C C . TRP A 1 433 ? -16.194 -27.733 -1.023 1.00 90.06 433 TRP A C 1
ATOM 3364 O O . TRP A 1 433 ? -15.197 -28.228 -1.565 1.00 90.06 433 TRP A O 1
ATOM 3374 N N . CYS A 1 434 ? -16.772 -26.624 -1.489 1.00 91.19 434 CYS A N 1
ATOM 3375 C CA . CYS A 1 434 ? -16.176 -25.811 -2.546 1.00 91.19 434 CYS A CA 1
ATOM 3376 C C . CYS A 1 434 ? -14.954 -25.018 -2.064 1.00 91.19 434 CYS A C 1
ATOM 3378 O O . CYS A 1 434 ? -14.115 -24.691 -2.903 1.00 91.19 434 CYS A O 1
ATOM 3380 N N . THR A 1 435 ? -14.796 -24.782 -0.753 1.00 91.75 435 THR A N 1
ATOM 3381 C CA . THR A 1 435 ? -13.608 -24.119 -0.181 1.00 91.75 435 THR A CA 1
ATOM 3382 C C . THR A 1 435 ? -12.383 -25.033 -0.089 1.00 91.75 435 THR A C 1
ATOM 3384 O O . THR A 1 435 ? -11.310 -24.572 0.302 1.00 91.75 435 THR A O 1
ATOM 3387 N N . ARG A 1 436 ? -12.532 -26.332 -0.401 1.00 89.12 436 ARG A N 1
ATOM 3388 C CA . ARG A 1 436 ? -11.456 -27.327 -0.297 1.00 89.12 436 ARG A CA 1
ATOM 3389 C C . ARG A 1 436 ? -10.253 -26.947 -1.154 1.00 89.12 436 ARG A C 1
ATOM 3391 O O . ARG A 1 436 ? -10.444 -26.656 -2.337 1.00 89.12 436 ARG A O 1
ATOM 3398 N N . PRO A 1 437 ? -9.024 -27.011 -0.603 1.00 85.06 437 PRO A N 1
ATOM 3399 C CA . PRO A 1 437 ? -7.829 -26.797 -1.395 1.00 85.06 437 PRO A CA 1
ATOM 3400 C C . PRO A 1 437 ? -7.723 -27.908 -2.438 1.00 85.06 437 PRO A C 1
ATOM 3402 O O . PRO A 1 437 ? -7.744 -29.096 -2.107 1.00 85.06 437 PRO A O 1
ATOM 3405 N N . ARG A 1 438 ? -7.600 -27.517 -3.708 1.00 86.12 438 ARG A N 1
ATOM 3406 C CA . ARG A 1 438 ? -7.376 -28.442 -4.826 1.00 86.12 438 ARG A CA 1
ATOM 3407 C C . ARG A 1 438 ? -5.949 -28.315 -5.318 1.00 86.12 438 ARG A C 1
ATOM 3409 O O . ARG A 1 438 ? -5.449 -27.207 -5.406 1.00 86.12 438 ARG A O 1
ATOM 3416 N N . ILE A 1 439 ? -5.284 -29.414 -5.665 1.00 86.25 439 ILE A N 1
ATOM 3417 C CA . ILE A 1 439 ? -3.925 -29.368 -6.255 1.00 86.25 439 ILE A CA 1
ATOM 3418 C C . ILE A 1 439 ? -3.987 -29.254 -7.788 1.00 86.25 439 ILE A C 1
ATOM 3420 O O . ILE A 1 439 ? -3.028 -28.850 -8.441 1.00 86.25 439 ILE A O 1
ATOM 3424 N N . THR A 1 440 ? -5.148 -29.535 -8.383 1.00 83.19 440 THR A N 1
ATOM 3425 C CA . THR A 1 440 ? -5.356 -29.605 -9.835 1.00 83.19 440 THR A CA 1
ATOM 3426 C C . THR A 1 440 ? -4.955 -28.332 -10.591 1.00 83.19 440 THR A C 1
ATOM 3428 O O . THR A 1 440 ? -4.530 -28.422 -11.742 1.00 83.19 440 THR A O 1
ATOM 3431 N N . TRP A 1 441 ? -5.011 -27.152 -9.959 1.00 84.94 441 TRP A N 1
ATOM 3432 C CA . TRP A 1 441 ? -4.567 -25.891 -10.568 1.00 84.94 441 TRP A CA 1
ATOM 3433 C C . TRP A 1 441 ? -3.074 -25.886 -10.935 1.00 84.94 441 TRP A C 1
ATOM 3435 O O . TRP A 1 441 ? -2.678 -25.123 -11.815 1.00 84.94 441 TRP A O 1
ATOM 3445 N N . MET A 1 442 ? -2.242 -26.758 -10.345 1.00 85.25 442 MET A N 1
ATOM 3446 C CA . MET A 1 442 ? -0.813 -26.857 -10.675 1.00 85.25 442 MET A CA 1
ATOM 3447 C C . MET A 1 442 ? -0.556 -27.185 -12.150 1.00 85.25 442 MET A C 1
ATOM 3449 O O . MET A 1 442 ? 0.513 -26.867 -12.664 1.00 85.25 442 MET A O 1
ATOM 3453 N N . ILE A 1 443 ? -1.544 -27.716 -12.881 1.00 84.50 443 ILE A N 1
ATOM 3454 C CA . ILE A 1 443 ? -1.438 -27.914 -14.333 1.00 84.50 443 ILE A CA 1
ATOM 3455 C C . ILE A 1 443 ? -1.172 -26.607 -15.104 1.00 84.50 443 ILE A C 1
ATOM 3457 O O . ILE A 1 443 ? -0.608 -26.634 -16.197 1.00 84.50 443 ILE A O 1
ATOM 3461 N N . ILE A 1 444 ? -1.505 -25.446 -14.524 1.00 81.25 444 ILE A N 1
ATOM 3462 C CA . ILE A 1 444 ? -1.170 -24.120 -15.067 1.00 81.25 444 ILE A CA 1
ATOM 3463 C C . ILE A 1 444 ? 0.355 -23.944 -15.186 1.00 81.25 444 ILE A C 1
ATOM 3465 O O . ILE A 1 444 ? 0.826 -23.298 -16.125 1.00 81.25 444 ILE A O 1
ATOM 3469 N N . ALA A 1 445 ? 1.143 -24.572 -14.306 1.00 81.19 445 ALA A N 1
ATOM 3470 C CA . ALA A 1 445 ? 2.606 -24.559 -14.370 1.00 81.19 445 ALA A CA 1
ATOM 3471 C C . ALA A 1 445 ? 3.173 -25.278 -15.604 1.00 81.19 445 ALA A C 1
ATOM 3473 O O . ALA A 1 445 ? 4.328 -25.052 -15.959 1.00 81.19 445 ALA A O 1
ATOM 3474 N N . LEU A 1 446 ? 2.364 -26.079 -16.306 1.00 79.94 446 LEU A N 1
ATOM 3475 C CA . LEU A 1 446 ? 2.758 -26.709 -17.567 1.00 79.94 446 LEU A CA 1
ATOM 3476 C C . LEU A 1 446 ? 2.587 -25.779 -18.780 1.00 79.94 446 LEU A C 1
ATOM 3478 O O . LEU A 1 446 ? 3.173 -26.051 -19.830 1.00 79.94 446 LEU A O 1
ATOM 3482 N N . ILE A 1 447 ? 1.848 -24.662 -18.655 1.00 77.06 447 ILE A N 1
ATOM 3483 C CA . ILE A 1 447 ? 1.663 -23.693 -19.753 1.00 77.06 447 ILE A CA 1
ATOM 3484 C C . ILE A 1 447 ? 3.018 -23.145 -20.246 1.00 77.06 447 ILE A C 1
ATOM 3486 O O . ILE A 1 447 ? 3.245 -23.176 -21.454 1.00 77.06 447 ILE A O 1
ATOM 3490 N N . PRO A 1 448 ? 3.947 -22.683 -19.378 1.00 70.50 448 PRO A N 1
ATOM 3491 C CA . PRO A 1 448 ? 5.274 -22.222 -19.795 1.00 70.50 448 PRO A CA 1
ATOM 3492 C C . PRO A 1 448 ? 6.156 -23.259 -20.497 1.00 70.50 448 PRO A C 1
ATOM 3494 O O . PRO A 1 448 ? 6.983 -22.862 -21.318 1.00 70.50 448 PRO A O 1
ATOM 3497 N N . TRP A 1 449 ? 6.032 -24.542 -20.135 1.00 70.31 449 TRP A N 1
ATOM 3498 C CA . TRP A 1 449 ? 6.945 -25.606 -20.574 1.00 70.31 449 TRP A CA 1
ATOM 3499 C C . TRP A 1 449 ? 6.635 -26.060 -22.007 1.00 70.31 449 TRP A C 1
ATOM 3501 O O . TRP A 1 449 ? 7.553 -26.301 -22.780 1.00 70.31 449 TRP A O 1
ATOM 3511 N N . GLN A 1 450 ? 5.358 -26.117 -22.403 1.00 69.44 450 GLN A N 1
ATOM 3512 C CA . GLN A 1 450 ? 4.935 -26.576 -23.740 1.00 69.44 450 GLN A CA 1
ATOM 3513 C C . GLN A 1 450 ? 4.016 -25.574 -24.456 1.00 69.44 450 GLN A C 1
ATOM 3515 O O . GLN A 1 450 ? 3.071 -25.946 -25.160 1.00 69.44 450 GLN A O 1
ATOM 3520 N N . ALA A 1 451 ? 4.287 -24.279 -24.266 1.00 59.16 451 ALA A N 1
ATOM 3521 C CA . ALA A 1 451 ? 3.515 -23.194 -24.871 1.00 59.16 451 ALA A CA 1
ATOM 3522 C C . ALA A 1 451 ? 3.488 -23.262 -26.410 1.00 59.16 451 ALA A C 1
ATOM 3524 O O . ALA A 1 451 ? 2.481 -22.897 -27.014 1.00 59.16 451 ALA A O 1
ATOM 3525 N N . GLU A 1 452 ? 4.568 -23.740 -27.037 1.00 58.22 452 GLU A N 1
ATOM 3526 C CA . GLU A 1 452 ? 4.736 -23.758 -28.499 1.00 58.22 452 GLU A CA 1
ATOM 3527 C C . GLU A 1 452 ? 3.764 -24.732 -29.189 1.00 58.22 452 GLU A C 1
ATOM 3529 O O . GLU A 1 452 ? 3.116 -24.383 -30.183 1.00 58.22 452 GLU A O 1
ATOM 3534 N N . ASP A 1 453 ? 3.544 -25.909 -28.598 1.00 67.44 453 ASP A N 1
ATOM 3535 C CA . ASP A 1 453 ? 2.630 -26.922 -29.143 1.00 67.44 453 ASP A CA 1
ATOM 3536 C C . ASP A 1 453 ? 1.191 -26.802 -28.624 1.00 67.44 453 ASP A C 1
ATOM 3538 O O . ASP A 1 453 ? 0.278 -27.476 -29.126 1.00 67.44 453 ASP A O 1
ATOM 3542 N N . ALA A 1 454 ? 0.977 -25.930 -27.629 1.00 71.31 454 ALA A N 1
ATOM 3543 C CA . ALA A 1 454 ? -0.299 -25.686 -26.958 1.00 71.31 454 ALA A CA 1
ATOM 3544 C C . ALA A 1 454 ? -1.005 -26.980 -26.492 1.00 71.31 454 ALA A C 1
ATOM 3546 O O . ALA A 1 454 ? -2.236 -27.034 -26.431 1.00 71.31 454 ALA A O 1
ATOM 3547 N N . ILE A 1 455 ? -0.236 -28.030 -26.168 1.00 82.00 455 ILE A N 1
ATOM 3548 C CA . ILE A 1 455 ? -0.751 -29.375 -25.844 1.00 82.00 455 ILE A CA 1
ATOM 3549 C C . ILE A 1 455 ? -1.634 -29.332 -24.595 1.00 82.00 455 ILE A C 1
ATOM 3551 O O . ILE A 1 455 ? -2.720 -29.908 -24.591 1.00 82.00 455 ILE A O 1
ATOM 3555 N N . TYR A 1 456 ? -1.195 -28.602 -23.566 1.00 82.06 456 TYR A N 1
ATOM 3556 C CA . TYR A 1 456 ? -1.913 -28.460 -22.297 1.00 82.06 456 TYR A CA 1
ATOM 3557 C C . TYR A 1 456 ? -2.696 -27.152 -22.172 1.00 82.06 456 TYR A C 1
ATOM 3559 O O . TYR A 1 456 ? -3.299 -26.899 -21.134 1.00 82.06 456 TYR A O 1
ATOM 3567 N N . PHE A 1 457 ? -2.722 -26.315 -23.214 1.00 81.38 457 PHE A N 1
ATOM 3568 C CA . PHE A 1 457 ? -3.382 -25.012 -23.135 1.00 81.38 457 PHE A CA 1
ATOM 3569 C C . PHE A 1 457 ? -4.876 -25.158 -22.818 1.00 81.38 457 PHE A C 1
ATOM 3571 O O . PHE A 1 457 ? -5.368 -24.548 -21.877 1.00 81.38 457 PHE A O 1
ATOM 3578 N N . SER A 1 458 ? -5.581 -26.032 -23.547 1.00 82.81 458 SER A N 1
ATOM 3579 C CA . SER A 1 458 ? -7.022 -26.239 -23.351 1.00 82.81 458 SER A CA 1
ATOM 3580 C C . SER A 1 458 ? -7.352 -26.745 -21.946 1.00 82.81 458 SER A C 1
ATOM 3582 O O . SER A 1 458 ? -8.274 -26.222 -21.326 1.00 82.81 458 SER A O 1
ATOM 3584 N N . VAL A 1 459 ? -6.615 -27.738 -21.430 1.00 87.06 459 VAL A N 1
ATOM 3585 C CA . VAL A 1 459 ? -6.863 -28.251 -20.074 1.00 87.06 459 VAL A CA 1
ATOM 3586 C C . VAL A 1 459 ? -6.510 -27.206 -19.026 1.00 87.06 459 VAL A C 1
ATOM 3588 O O . VAL A 1 459 ? -7.311 -26.968 -18.133 1.00 87.06 459 VAL A O 1
ATOM 3591 N N . ALA A 1 460 ? -5.375 -26.520 -19.153 1.00 85.38 460 ALA A N 1
ATOM 3592 C CA . ALA A 1 460 ? -4.969 -25.528 -18.170 1.00 85.38 460 ALA A CA 1
ATOM 3593 C C . ALA A 1 460 ? -5.937 -24.335 -18.126 1.00 85.38 460 ALA A C 1
ATOM 3595 O O . ALA A 1 460 ? -6.282 -23.877 -17.039 1.00 85.38 460 ALA A O 1
ATOM 3596 N N . SER A 1 461 ? -6.448 -23.884 -19.277 1.00 83.94 461 SER A N 1
ATOM 3597 C CA . SER A 1 461 ? -7.497 -22.859 -19.343 1.00 83.94 461 SER A CA 1
ATOM 3598 C C . SER A 1 461 ? -8.822 -23.334 -18.743 1.00 83.94 461 SER A C 1
ATOM 3600 O O . SER A 1 461 ? -9.447 -22.580 -18.002 1.00 83.94 461 SER A O 1
ATOM 3602 N N . SER A 1 462 ? -9.249 -24.574 -19.008 1.00 87.75 462 SER A N 1
ATOM 3603 C CA . SER A 1 462 ? -10.455 -25.135 -18.383 1.00 87.75 462 SER A CA 1
ATOM 3604 C C . SER A 1 462 ? -10.323 -25.295 -16.879 1.00 87.75 462 SER A C 1
ATOM 3606 O O . SER A 1 462 ? -11.257 -24.952 -16.164 1.00 87.75 462 SER A O 1
ATOM 3608 N N . THR A 1 463 ? -9.182 -25.786 -16.397 1.00 88.56 463 THR A N 1
ATOM 3609 C CA . THR A 1 463 ? -8.908 -25.929 -14.966 1.00 88.56 463 THR A CA 1
ATOM 3610 C C . THR A 1 463 ? -8.871 -24.569 -14.286 1.00 88.56 463 THR A C 1
ATOM 3612 O O . THR A 1 463 ? -9.471 -24.414 -13.231 1.00 88.56 463 THR A O 1
ATOM 3615 N N . LEU A 1 464 ? -8.238 -23.564 -14.903 1.00 85.56 464 LEU A N 1
ATOM 3616 C CA . LEU A 1 464 ? -8.242 -22.197 -14.384 1.00 85.56 464 LEU A CA 1
ATOM 3617 C C . LEU A 1 464 ? -9.669 -21.637 -14.301 1.00 85.56 464 LEU A C 1
ATOM 3619 O O . LEU A 1 464 ? -10.047 -21.095 -13.269 1.00 85.56 464 LEU A O 1
ATOM 3623 N N . LEU A 1 465 ? -10.472 -21.793 -15.360 1.00 86.56 465 LEU A N 1
ATOM 3624 C CA . LEU A 1 465 ? -11.865 -21.340 -15.375 1.00 86.56 465 LEU A CA 1
ATOM 3625 C C . LEU A 1 465 ? -12.708 -22.052 -14.309 1.00 86.56 465 LEU A C 1
ATOM 3627 O O . LEU A 1 465 ? -13.454 -21.403 -13.580 1.00 86.56 465 LEU A O 1
ATOM 3631 N N . ALA A 1 466 ? -12.572 -23.375 -14.203 1.00 90.12 466 ALA A N 1
ATOM 3632 C CA . ALA A 1 466 ? -13.279 -24.165 -13.205 1.00 90.12 466 ALA A CA 1
ATOM 3633 C C . ALA A 1 466 ? -12.909 -23.729 -11.785 1.00 90.12 466 ALA A C 1
ATOM 3635 O O . ALA A 1 466 ? -13.780 -23.557 -10.935 1.00 90.12 466 ALA A O 1
ATOM 3636 N N . GLU A 1 467 ? -11.623 -23.493 -11.547 1.00 89.12 467 GLU A N 1
ATOM 3637 C CA . GLU A 1 467 ? -11.126 -23.076 -10.249 1.00 89.12 467 GLU A CA 1
ATOM 3638 C C . GLU A 1 467 ? -11.609 -21.671 -9.883 1.00 89.12 467 GLU A C 1
ATOM 3640 O O . GLU A 1 467 ? -12.053 -21.479 -8.761 1.00 89.12 467 GLU A O 1
ATOM 3645 N N . VAL A 1 468 ? -11.647 -20.717 -10.819 1.00 88.12 468 VAL A N 1
ATOM 3646 C CA . VAL A 1 468 ? -12.237 -19.386 -10.573 1.00 88.12 468 VAL A CA 1
ATOM 3647 C C . VAL A 1 468 ? -13.694 -19.498 -10.118 1.00 88.12 468 VAL A C 1
ATOM 3649 O O . VAL A 1 468 ? -14.080 -18.874 -9.131 1.00 88.12 468 VAL A O 1
ATOM 3652 N N . ILE A 1 469 ? -14.502 -20.315 -10.799 1.00 90.62 469 ILE A N 1
ATOM 3653 C CA . ILE A 1 469 ? -15.914 -20.508 -10.441 1.00 90.62 469 ILE A CA 1
ATOM 3654 C C . ILE A 1 469 ? -16.035 -21.173 -9.064 1.00 90.62 469 ILE A C 1
ATOM 3656 O O . ILE A 1 469 ? -16.816 -20.731 -8.225 1.00 90.62 469 ILE A O 1
ATOM 3660 N N . LEU A 1 470 ? -15.249 -22.215 -8.797 1.00 90.88 470 LEU A N 1
ATOM 3661 C CA . LEU A 1 470 ? -15.301 -22.926 -7.521 1.00 90.88 470 LEU A CA 1
ATOM 3662 C C . LEU A 1 470 ? -14.779 -22.071 -6.353 1.00 90.88 470 LEU A C 1
ATOM 3664 O O . LEU A 1 470 ? -15.322 -22.160 -5.255 1.00 90.88 470 LEU A O 1
ATOM 3668 N N . GLN A 1 471 ? -13.774 -21.223 -6.586 1.00 91.62 471 GLN A N 1
ATOM 3669 C CA . GLN A 1 471 ? -13.291 -20.226 -5.627 1.00 91.62 471 GLN A CA 1
ATOM 3670 C C . GLN A 1 471 ? -14.368 -19.173 -5.349 1.00 91.62 471 GLN A C 1
ATOM 3672 O O . GLN A 1 471 ? -14.554 -18.799 -4.196 1.00 91.62 471 GLN A O 1
ATOM 3677 N N . ALA A 1 472 ? -15.132 -18.748 -6.363 1.00 91.06 472 ALA A N 1
ATOM 3678 C CA . ALA A 1 472 ? -16.267 -17.843 -6.176 1.00 91.06 472 ALA A CA 1
ATOM 3679 C C . ALA A 1 472 ? -17.388 -18.482 -5.336 1.00 91.06 472 ALA A C 1
ATOM 3681 O O . ALA A 1 472 ? -17.930 -17.832 -4.447 1.00 91.06 472 ALA A O 1
ATOM 3682 N N . LEU A 1 473 ? -17.691 -19.767 -5.553 1.00 92.31 473 LEU A N 1
ATOM 3683 C CA . LEU A 1 473 ? -18.649 -20.504 -4.719 1.00 92.31 473 LEU A CA 1
ATOM 3684 C C . LEU A 1 473 ? -18.142 -20.669 -3.275 1.00 92.31 473 LEU A C 1
ATOM 3686 O O . LEU A 1 473 ? -18.898 -20.471 -2.327 1.00 92.31 473 LEU A O 1
ATOM 3690 N N . GLY A 1 474 ? -16.856 -20.989 -3.098 1.00 91.44 474 GLY A N 1
ATOM 3691 C CA . GLY A 1 474 ? -16.224 -21.091 -1.779 1.00 91.44 474 GLY A CA 1
ATOM 3692 C C . GLY A 1 474 ? -16.076 -19.744 -1.055 1.00 91.44 474 GLY A C 1
ATOM 3693 O O . GLY A 1 474 ? -16.055 -19.704 0.178 1.00 91.44 474 GLY A O 1
ATOM 3694 N N . ALA A 1 475 ? -16.035 -18.633 -1.796 1.00 93.50 475 ALA A N 1
ATOM 3695 C CA . ALA A 1 475 ? -15.907 -17.284 -1.248 1.00 93.50 475 ALA A CA 1
ATOM 3696 C C . ALA A 1 475 ? -17.000 -16.964 -0.226 1.00 93.50 475 ALA A C 1
ATOM 3698 O O . ALA A 1 475 ? -16.730 -16.269 0.750 1.00 93.50 475 ALA A O 1
ATOM 3699 N N . TYR A 1 476 ? -18.208 -17.503 -0.421 1.00 92.94 476 TYR A N 1
ATOM 3700 C CA . TYR A 1 476 ? -19.319 -17.334 0.511 1.00 92.94 476 TYR A CA 1
ATOM 3701 C C . TYR A 1 476 ? -18.944 -17.800 1.927 1.00 92.94 476 TYR A C 1
ATOM 3703 O O . TYR A 1 476 ? -19.033 -17.021 2.871 1.00 92.94 476 TYR A O 1
ATOM 3711 N N . TYR A 1 477 ? -18.429 -19.024 2.077 1.00 92.94 477 TYR A N 1
ATOM 3712 C CA . TYR A 1 477 ? -18.056 -19.586 3.383 1.00 92.94 477 TYR A CA 1
ATOM 3713 C C . TYR A 1 477 ? -16.834 -18.896 4.002 1.00 92.94 477 TYR A C 1
ATOM 3715 O O . TYR A 1 477 ? -16.811 -18.639 5.205 1.00 92.94 477 TYR A O 1
ATOM 3723 N N . MET A 1 478 ? -15.840 -18.542 3.183 1.00 94.56 478 MET A N 1
ATOM 3724 C CA . MET A 1 478 ? -14.663 -17.784 3.632 1.00 94.56 478 MET A CA 1
ATOM 3725 C C . MET A 1 478 ? -15.045 -16.377 4.119 1.00 94.56 478 MET A C 1
ATOM 3727 O O . MET A 1 478 ? -14.553 -15.905 5.149 1.00 94.56 478 MET A O 1
ATOM 3731 N N . GLY A 1 479 ? -15.955 -15.714 3.403 1.00 95.62 479 GLY A N 1
ATOM 3732 C CA . GLY A 1 479 ? -16.510 -14.415 3.770 1.00 95.62 479 GLY A CA 1
ATOM 3733 C C . GLY A 1 479 ? -17.346 -14.484 5.044 1.00 95.62 479 GLY A C 1
ATOM 3734 O O . GLY A 1 479 ? -17.132 -13.677 5.947 1.00 95.62 479 GLY A O 1
ATOM 3735 N N . VAL A 1 480 ? -18.233 -15.479 5.158 1.00 94.38 480 VAL A N 1
ATOM 3736 C CA . VAL A 1 480 ? -19.048 -15.721 6.360 1.00 94.38 480 VAL A CA 1
ATOM 3737 C C . VAL A 1 480 ? -18.162 -15.961 7.580 1.00 94.38 480 VAL A C 1
ATOM 3739 O O . VAL A 1 480 ? -18.354 -15.289 8.590 1.00 94.38 480 VAL A O 1
ATOM 3742 N N . ALA A 1 481 ? -17.153 -16.834 7.483 1.00 95.50 481 ALA A N 1
ATOM 3743 C CA . ALA A 1 481 ? -16.214 -17.086 8.577 1.00 95.50 481 ALA A CA 1
ATOM 3744 C C . ALA A 1 481 ? -15.473 -15.806 9.002 1.00 95.50 481 ALA A C 1
ATOM 3746 O O . ALA A 1 481 ? -15.407 -15.489 10.188 1.00 95.50 481 ALA A O 1
ATOM 3747 N N . THR A 1 482 ? -14.980 -15.026 8.038 1.00 96.56 482 THR A N 1
ATOM 3748 C CA . THR A 1 482 ? -14.268 -13.772 8.329 1.00 96.56 482 THR A CA 1
ATOM 3749 C C . THR A 1 482 ? -15.178 -12.732 8.983 1.00 96.56 482 THR A C 1
ATOM 3751 O O . THR A 1 482 ? -14.800 -12.108 9.976 1.00 96.56 482 THR A O 1
ATOM 3754 N N . ASN A 1 483 ? -16.394 -12.542 8.463 1.00 96.56 483 ASN A N 1
ATOM 3755 C CA . ASN A 1 483 ? -17.343 -11.594 9.043 1.00 96.56 483 ASN A CA 1
ATOM 3756 C C . ASN A 1 483 ? -17.799 -12.038 10.438 1.00 96.56 483 ASN A C 1
ATOM 3758 O O . ASN A 1 483 ? -17.911 -11.204 11.331 1.00 96.56 483 ASN A O 1
ATOM 3762 N N . TYR A 1 484 ? -18.011 -13.336 10.644 1.00 94.88 484 TYR A N 1
ATOM 3763 C CA . TYR A 1 484 ? -18.379 -13.873 11.946 1.00 94.88 484 TYR A CA 1
ATOM 3764 C C . TYR A 1 484 ? -17.279 -13.641 12.987 1.00 94.88 484 TYR A C 1
ATOM 3766 O O . TYR A 1 484 ? -17.558 -13.080 14.042 1.00 94.88 484 TYR A O 1
ATOM 3774 N N . ALA A 1 485 ? -16.014 -13.943 12.670 1.00 95.44 485 ALA A N 1
ATOM 3775 C CA . ALA A 1 485 ? -14.893 -13.635 13.562 1.00 95.44 485 ALA A CA 1
ATOM 3776 C C . ALA A 1 485 ? -14.742 -12.137 13.851 1.00 95.44 485 ALA A C 1
ATOM 3778 O O . ALA A 1 485 ? -14.398 -11.761 14.972 1.00 95.44 485 ALA A O 1
ATOM 3779 N N . ARG A 1 486 ? -15.027 -11.273 12.868 1.00 96.19 486 ARG A N 1
ATOM 3780 C CA . ARG A 1 486 ? -15.059 -9.818 13.065 1.00 96.19 486 ARG A CA 1
ATOM 3781 C C . ARG A 1 486 ? -16.144 -9.416 14.068 1.00 96.19 486 ARG A C 1
ATOM 3783 O O . ARG A 1 486 ? -15.844 -8.682 15.003 1.00 96.19 486 ARG A O 1
ATOM 3790 N N . VAL A 1 487 ? -17.375 -9.898 13.889 1.00 92.50 487 VAL A N 1
ATOM 3791 C CA . VAL A 1 487 ? -18.524 -9.582 14.762 1.00 92.50 487 VAL A CA 1
ATOM 3792 C C . VAL A 1 487 ? -18.325 -10.141 16.177 1.00 92.50 487 VAL A C 1
ATOM 3794 O O . VAL A 1 487 ? -18.607 -9.455 17.157 1.00 92.50 487 VAL A O 1
ATOM 3797 N N . GLN A 1 488 ? -17.754 -11.340 16.297 1.00 91.56 488 GLN A N 1
ATOM 3798 C CA . GLN A 1 488 ? -17.429 -11.978 17.577 1.00 91.56 488 GLN A CA 1
ATOM 3799 C C . GLN A 1 488 ? -16.140 -11.446 18.230 1.00 91.56 488 GLN A C 1
ATOM 3801 O O . GLN A 1 488 ? -15.788 -11.868 19.330 1.00 91.56 488 GLN A O 1
ATOM 3806 N N . LYS A 1 489 ? -15.418 -10.527 17.571 1.00 93.06 489 LYS A N 1
ATOM 3807 C CA . LYS A 1 489 ? -14.119 -9.988 18.016 1.00 93.06 489 LYS A CA 1
ATOM 3808 C C . LYS A 1 489 ? -13.038 -11.063 18.221 1.00 93.06 489 LYS A C 1
ATOM 3810 O O . LYS A 1 489 ? -12.092 -10.869 18.979 1.00 93.06 489 LYS A O 1
ATOM 3815 N N . PHE A 1 490 ? -13.115 -12.177 17.497 1.00 94.69 490 PHE A N 1
ATOM 3816 C CA . PHE A 1 490 ? -12.150 -13.281 17.585 1.00 94.69 490 PHE A CA 1
ATOM 3817 C C . PHE A 1 490 ? -10.752 -12.936 17.061 1.00 94.69 490 PHE A C 1
ATOM 3819 O O . PHE A 1 490 ? -9.788 -13.606 17.420 1.00 94.69 490 PHE A O 1
ATOM 3826 N N . TYR A 1 491 ? -10.617 -11.870 16.267 1.00 94.25 491 TYR A N 1
ATOM 3827 C CA . TYR A 1 491 ? -9.312 -11.344 15.854 1.00 94.25 491 TYR A CA 1
ATOM 3828 C C . TYR A 1 491 ? -8.579 -10.565 16.964 1.00 94.25 491 TYR A C 1
ATOM 3830 O O . TYR A 1 491 ? -7.418 -10.206 16.780 1.00 94.25 491 TYR A O 1
ATOM 3838 N N . GLN A 1 492 ? -9.219 -10.295 18.109 1.00 92.75 492 GLN A N 1
ATOM 3839 C CA . GLN A 1 492 ? -8.549 -9.686 19.259 1.00 92.75 492 GLN A CA 1
ATOM 3840 C C . GLN A 1 492 ? -7.635 -10.700 19.955 1.00 92.75 492 GLN A C 1
ATOM 3842 O O . GLN A 1 492 ? -8.015 -11.847 20.210 1.00 92.75 492 GLN A O 1
ATOM 3847 N N . VAL A 1 493 ? -6.420 -10.262 20.287 1.00 89.44 493 VAL A N 1
ATOM 3848 C CA . VAL A 1 493 ? -5.416 -11.092 20.963 1.00 89.44 493 VAL A CA 1
ATOM 3849 C C . VAL A 1 493 ? -5.977 -11.604 22.292 1.00 89.44 493 VAL A C 1
ATOM 3851 O O . VAL A 1 493 ? -6.563 -10.848 23.058 1.00 89.44 493 VAL A O 1
ATOM 3854 N N . GLY A 1 494 ? -5.818 -12.901 22.564 1.00 86.50 494 GLY A N 1
ATOM 3855 C CA . GLY A 1 494 ? -6.256 -13.517 23.822 1.00 86.50 494 GLY A CA 1
ATOM 3856 C C . GLY A 1 494 ? -7.706 -14.006 23.847 1.00 86.50 494 GLY A C 1
ATOM 3857 O O . GLY A 1 494 ? -8.013 -14.898 24.634 1.00 86.50 494 GLY A O 1
ATOM 3858 N N . ARG A 1 495 ? -8.582 -13.525 22.950 1.00 89.88 495 ARG A N 1
ATOM 3859 C CA . ARG A 1 495 ? -10.028 -13.825 22.989 1.00 89.88 495 ARG A CA 1
ATOM 3860 C C . ARG A 1 495 ? -10.340 -15.322 22.947 1.00 89.88 495 ARG A C 1
ATOM 3862 O O . ARG A 1 495 ? -11.163 -15.809 23.713 1.00 89.88 495 ARG A O 1
ATOM 3869 N N . LEU A 1 496 ? -9.668 -16.045 22.056 1.00 93.38 496 LEU A N 1
ATOM 3870 C CA . LEU A 1 496 ? -9.869 -17.480 21.854 1.00 93.38 496 LEU A CA 1
ATOM 3871 C C . LEU A 1 496 ? -8.940 -18.356 22.714 1.00 93.38 496 LEU A C 1
ATOM 3873 O O . LEU A 1 496 ? -9.053 -19.573 22.676 1.00 93.38 496 LEU A O 1
ATOM 3877 N N . GLN A 1 497 ? -8.012 -17.794 23.495 1.00 89.69 497 GLN A N 1
ATOM 3878 C CA . GLN A 1 497 ? -6.998 -18.607 24.188 1.00 89.69 497 GLN A CA 1
ATOM 3879 C C . GLN A 1 497 ? -7.578 -19.527 25.267 1.00 89.69 497 GLN A C 1
ATOM 3881 O O . GLN A 1 497 ? -7.007 -20.582 25.528 1.00 89.69 497 GLN A O 1
ATOM 3886 N N . GLN A 1 498 ? -8.686 -19.122 25.890 1.00 86.69 498 GLN A N 1
ATOM 3887 C CA . GLN A 1 498 ? -9.309 -19.856 26.995 1.00 86.69 498 GLN A CA 1
ATOM 3888 C C . GLN A 1 498 ? -10.423 -20.813 26.549 1.00 86.69 498 GLN A C 1
ATOM 3890 O O . GLN A 1 498 ? -10.960 -21.536 27.386 1.00 86.69 498 GLN A O 1
ATOM 3895 N N . ALA A 1 499 ? -10.792 -20.800 25.266 1.00 89.50 499 ALA A N 1
ATOM 3896 C CA . ALA A 1 499 ? -11.792 -21.717 24.733 1.00 89.50 499 ALA A CA 1
ATOM 3897 C C . ALA A 1 499 ? -11.139 -23.077 24.430 1.00 89.50 499 ALA A C 1
ATOM 3899 O O . ALA A 1 499 ? -10.047 -23.075 23.847 1.00 89.50 499 ALA A O 1
ATOM 3900 N N . PRO A 1 500 ? -11.787 -24.212 24.756 1.00 85.81 500 PRO A N 1
ATOM 3901 C CA . PRO A 1 500 ? -11.230 -25.554 24.551 1.00 85.81 500 PRO A CA 1
ATOM 3902 C C . PRO A 1 500 ? -10.648 -25.771 23.146 1.00 85.81 500 PRO A C 1
ATOM 3904 O O . PRO A 1 500 ? -9.543 -26.290 23.011 1.00 85.81 500 PRO A O 1
ATOM 3907 N N . ARG A 1 501 ? -11.325 -25.264 22.103 1.00 88.56 501 ARG A N 1
ATOM 3908 C CA . ARG A 1 501 ? -10.873 -25.341 20.695 1.00 88.56 501 ARG A CA 1
ATOM 3909 C C . ARG A 1 501 ? -10.556 -23.991 20.059 1.00 88.56 501 ARG A C 1
ATOM 3911 O O . ARG A 1 501 ? -10.519 -23.839 18.835 1.00 88.56 501 ARG A O 1
ATOM 3918 N N . GLY A 1 502 ? -10.311 -22.973 20.876 1.00 92.12 502 GLY A N 1
ATOM 3919 C CA . GLY A 1 502 ? -10.117 -21.622 20.365 1.00 92.12 502 GLY A CA 1
ATOM 3920 C C . GLY A 1 502 ? -8.847 -21.454 19.524 1.00 92.12 502 GLY A C 1
ATOM 3921 O O . GLY A 1 502 ? -8.837 -20.645 18.598 1.00 92.12 502 GLY A O 1
ATOM 3922 N N . LYS A 1 503 ? -7.799 -22.257 19.762 1.00 93.56 503 LYS A N 1
ATOM 3923 C CA . LYS A 1 503 ? -6.592 -22.262 18.912 1.00 93.56 503 LYS A CA 1
ATOM 3924 C C . LYS A 1 503 ? -6.902 -22.722 17.485 1.00 93.56 503 LYS A C 1
ATOM 3926 O O . LYS A 1 503 ? -6.464 -22.078 16.536 1.00 93.56 503 LYS A O 1
ATOM 3931 N N . ASP A 1 504 ? -7.683 -23.786 17.324 1.00 93.38 504 ASP A N 1
ATOM 3932 C CA . ASP A 1 504 ? -8.051 -24.309 16.005 1.00 93.38 504 ASP A CA 1
ATOM 3933 C C . ASP A 1 504 ? -9.014 -23.371 15.273 1.00 93.38 504 ASP A C 1
ATOM 3935 O O . ASP A 1 504 ? -8.834 -23.090 14.085 1.00 93.38 504 ASP A O 1
ATOM 3939 N N . ALA A 1 505 ? -9.969 -22.784 16.001 1.00 94.31 505 ALA A N 1
ATOM 3940 C CA . ALA A 1 505 ? -10.829 -21.734 15.467 1.00 94.31 505 ALA A CA 1
ATOM 3941 C C . ALA A 1 505 ? -10.013 -20.508 15.016 1.00 94.31 505 ALA A C 1
ATOM 3943 O O . ALA A 1 505 ? -10.258 -19.964 13.940 1.00 94.31 505 ALA A O 1
ATOM 3944 N N . ALA A 1 506 ? -8.991 -20.099 15.775 1.00 95.19 506 ALA A N 1
ATOM 3945 C CA . ALA A 1 506 ? -8.102 -19.008 15.379 1.00 95.19 506 ALA A CA 1
ATOM 3946 C C . ALA A 1 506 ? -7.356 -19.325 14.073 1.00 95.19 506 ALA A C 1
ATOM 3948 O O . ALA A 1 506 ? -7.275 -18.467 13.195 1.00 95.19 506 ALA A O 1
ATOM 3949 N N . VAL A 1 507 ? -6.870 -20.562 13.904 1.00 95.31 507 VAL A N 1
ATOM 3950 C CA . VAL A 1 507 ? -6.249 -21.026 12.651 1.00 95.31 507 VAL A CA 1
ATOM 3951 C C . VAL A 1 507 ? -7.253 -20.975 11.495 1.00 95.31 507 VAL A C 1
ATOM 3953 O O . VAL A 1 507 ? -6.920 -20.464 10.425 1.00 95.31 507 VAL A O 1
ATOM 3956 N N . MET A 1 508 ? -8.497 -21.413 11.714 1.00 95.94 508 MET A N 1
ATOM 3957 C CA . MET A 1 508 ? -9.568 -21.313 10.718 1.00 95.94 508 MET A CA 1
ATOM 3958 C C . MET A 1 508 ? -9.777 -19.855 10.280 1.00 95.94 508 MET A C 1
ATOM 3960 O O . MET A 1 508 ? -9.677 -19.542 9.094 1.00 95.94 508 MET A O 1
ATOM 3964 N N . TYR A 1 509 ? -9.998 -18.936 11.223 1.00 97.19 509 TYR A N 1
ATOM 3965 C CA . TYR A 1 509 ? -10.256 -17.523 10.922 1.00 97.19 509 TYR A CA 1
ATOM 3966 C C . TYR A 1 509 ? -9.045 -16.776 10.349 1.00 97.19 509 TYR A C 1
ATOM 3968 O O . TYR A 1 509 ? -9.218 -15.832 9.571 1.00 97.19 509 TYR A O 1
ATOM 3976 N N . ALA A 1 510 ? -7.824 -17.201 10.687 1.00 96.12 510 ALA A N 1
ATOM 3977 C CA . ALA A 1 510 ? -6.599 -16.723 10.051 1.00 96.12 510 ALA A CA 1
ATOM 3978 C C . ALA A 1 510 ? -6.524 -17.177 8.584 1.00 96.12 510 ALA A C 1
ATOM 3980 O O . ALA A 1 510 ? -6.205 -16.384 7.697 1.00 96.12 510 ALA A O 1
ATOM 3981 N N . GLY A 1 511 ? -6.888 -18.432 8.308 1.00 95.81 511 GLY A N 1
ATOM 3982 C CA . GLY A 1 511 ? -6.985 -18.957 6.950 1.00 95.81 511 GLY A CA 1
ATOM 3983 C C . GLY A 1 511 ? -7.994 -18.193 6.091 1.00 95.81 511 GLY A C 1
ATOM 3984 O O . GLY A 1 511 ? -7.681 -17.849 4.951 1.00 95.81 511 GLY A O 1
ATOM 3985 N N . SER A 1 512 ? -9.171 -17.852 6.634 1.00 96.50 512 SER A N 1
ATOM 3986 C CA . SER A 1 512 ? -10.210 -17.145 5.867 1.00 96.50 512 SER A CA 1
ATOM 3987 C C . SER A 1 512 ? -9.811 -15.714 5.495 1.00 96.50 512 SER A C 1
ATOM 3989 O O . SER A 1 512 ? -9.991 -15.307 4.345 1.00 96.50 512 SER A O 1
ATOM 3991 N N . ILE A 1 513 ? -9.219 -14.955 6.427 1.00 96.69 513 ILE A N 1
ATOM 3992 C CA . ILE A 1 513 ? -8.772 -13.579 6.150 1.00 96.69 513 ILE A CA 1
ATOM 3993 C C . ILE A 1 513 ? -7.542 -13.552 5.234 1.00 96.69 513 ILE A C 1
ATOM 3995 O O . ILE A 1 513 ? -7.447 -12.703 4.341 1.00 96.69 513 ILE A O 1
ATOM 3999 N N . MET A 1 514 ? -6.626 -14.516 5.392 1.00 96.06 514 MET A N 1
ATOM 4000 C CA . MET A 1 514 ? -5.496 -14.688 4.479 1.00 96.06 514 MET A CA 1
ATOM 4001 C C . MET A 1 514 ? -5.990 -14.996 3.064 1.00 96.06 514 MET A C 1
ATOM 4003 O O . MET A 1 514 ? -5.518 -14.383 2.108 1.00 96.06 514 MET A O 1
ATOM 4007 N N . TRP A 1 515 ? -6.985 -15.878 2.927 1.00 96.12 515 TRP A N 1
ATOM 4008 C CA . TRP A 1 515 ? -7.578 -16.211 1.635 1.00 96.12 515 TRP A CA 1
ATOM 4009 C C . TRP A 1 515 ? -8.205 -14.987 0.962 1.00 96.12 515 TRP A C 1
ATOM 4011 O O . TRP A 1 515 ? -7.902 -14.728 -0.199 1.00 96.12 515 TRP A O 1
ATOM 4021 N N . LEU A 1 516 ? -9.003 -14.188 1.683 1.00 94.12 516 LEU A N 1
ATOM 4022 C CA . LEU A 1 516 ? -9.607 -12.962 1.136 1.00 94.12 516 LEU A CA 1
ATOM 4023 C C . LEU A 1 516 ? -8.545 -11.969 0.649 1.00 94.12 516 LEU A C 1
ATOM 4025 O O . LEU A 1 516 ? -8.679 -11.390 -0.431 1.00 94.12 516 LEU A O 1
ATOM 4029 N N . SER A 1 517 ? -7.470 -11.816 1.421 1.00 93.00 517 SER A N 1
ATOM 4030 C CA . SER A 1 517 ? -6.362 -10.916 1.095 1.00 93.00 517 SER A CA 1
ATOM 4031 C C . SER A 1 517 ? -5.628 -11.371 -0.169 1.00 93.00 517 SER A C 1
ATOM 4033 O O . SER A 1 517 ? -5.426 -10.585 -1.097 1.00 93.00 517 SER A O 1
ATOM 4035 N N . VAL A 1 518 ? -5.269 -12.658 -0.246 1.00 92.56 518 VAL A N 1
ATOM 4036 C CA . VAL A 1 518 ? -4.594 -13.218 -1.423 1.00 92.56 518 VAL A CA 1
ATOM 4037 C C . VAL A 1 518 ? -5.513 -13.207 -2.639 1.00 92.56 518 VAL A C 1
ATOM 4039 O O . VAL A 1 518 ? -5.052 -12.857 -3.722 1.00 92.56 518 VAL A O 1
ATOM 4042 N N . MET A 1 519 ? -6.798 -13.531 -2.487 1.00 88.56 519 MET A N 1
ATOM 4043 C CA . MET A 1 519 ? -7.758 -13.528 -3.590 1.00 88.56 519 MET A CA 1
ATOM 4044 C C . MET A 1 519 ? -7.925 -12.125 -4.175 1.00 88.56 519 MET A C 1
ATOM 4046 O O . MET A 1 519 ? -7.880 -11.963 -5.393 1.00 88.56 519 MET A O 1
ATOM 4050 N N . PHE A 1 520 ? -8.028 -11.092 -3.333 1.00 88.56 520 PHE A N 1
ATOM 4051 C CA . PHE A 1 520 ? -8.066 -9.704 -3.795 1.00 88.56 520 PHE A CA 1
ATOM 4052 C C . PHE A 1 520 ? -6.811 -9.340 -4.603 1.00 88.56 520 PHE A C 1
ATOM 4054 O O . PHE A 1 520 ? -6.916 -8.811 -5.711 1.00 88.56 520 PHE A O 1
ATOM 4061 N N . ILE A 1 521 ? -5.621 -9.691 -4.101 1.00 86.25 521 ILE A N 1
ATOM 4062 C CA . ILE A 1 521 ? -4.350 -9.460 -4.804 1.00 86.25 521 ILE A CA 1
ATOM 4063 C C . ILE A 1 521 ? -4.287 -10.269 -6.110 1.00 86.25 521 ILE A C 1
ATOM 4065 O O . ILE A 1 521 ? -3.855 -9.753 -7.143 1.00 86.25 521 ILE A O 1
ATOM 4069 N N . ALA A 1 522 ? -4.729 -11.525 -6.106 1.00 85.25 522 ALA A N 1
ATOM 4070 C CA . ALA A 1 522 ? -4.741 -12.400 -7.274 1.00 85.25 522 ALA A CA 1
ATOM 4071 C C . ALA A 1 522 ? -5.682 -11.863 -8.361 1.00 85.25 522 ALA A C 1
ATOM 4073 O O . ALA A 1 522 ? -5.287 -11.768 -9.522 1.00 85.25 522 ALA A O 1
ATOM 4074 N N . VAL A 1 523 ? -6.889 -11.428 -7.994 1.00 82.88 523 VAL A N 1
ATOM 4075 C CA . VAL A 1 523 ? -7.837 -10.788 -8.914 1.00 82.88 523 VAL A CA 1
ATOM 4076 C C . VAL A 1 523 ? -7.268 -9.472 -9.434 1.00 82.88 523 VAL A C 1
ATOM 4078 O O . VAL A 1 523 ? -7.248 -9.268 -10.645 1.00 82.88 523 VAL A O 1
ATOM 4081 N N . ALA A 1 524 ? -6.726 -8.610 -8.571 1.00 81.25 524 ALA A N 1
ATOM 4082 C CA . ALA A 1 524 ? -6.122 -7.344 -8.984 1.00 81.25 524 ALA A CA 1
ATOM 4083 C C . ALA A 1 524 ? -4.945 -7.556 -9.951 1.00 81.25 524 ALA A C 1
ATOM 4085 O O . ALA A 1 524 ? -4.862 -6.894 -10.983 1.00 81.25 524 ALA A O 1
ATOM 4086 N N . THR A 1 525 ? -4.059 -8.516 -9.674 1.00 78.50 525 THR A N 1
ATOM 4087 C CA . THR A 1 525 ? -2.925 -8.852 -10.553 1.00 78.50 525 THR A CA 1
ATOM 4088 C C . THR A 1 525 ? -3.369 -9.512 -11.858 1.00 78.50 525 THR A C 1
ATOM 4090 O O . THR A 1 525 ? -2.776 -9.229 -12.907 1.00 78.50 525 THR A O 1
ATOM 4093 N N . CYS A 1 526 ? -4.420 -10.339 -11.832 1.00 72.69 526 CYS A N 1
ATOM 4094 C CA . CYS A 1 526 ? -5.036 -10.910 -13.029 1.00 72.69 526 CYS A CA 1
ATOM 4095 C C . CYS A 1 526 ? -5.684 -9.823 -13.887 1.00 72.69 526 CYS A C 1
ATOM 4097 O O . CYS A 1 526 ? -5.376 -9.750 -15.073 1.00 72.69 526 CYS A O 1
ATOM 4099 N N . LEU A 1 527 ? -6.490 -8.933 -13.303 1.00 73.38 527 LEU A N 1
ATOM 4100 C CA . LEU A 1 527 ? -7.084 -7.783 -13.990 1.00 73.38 527 LEU A CA 1
ATOM 4101 C C . LEU A 1 527 ? -5.999 -6.865 -14.555 1.00 73.38 527 LEU A C 1
ATOM 4103 O O . LEU A 1 527 ? -6.057 -6.505 -15.725 1.00 73.38 527 LEU A O 1
ATOM 4107 N N . TRP A 1 528 ? -4.951 -6.563 -13.787 1.00 74.88 528 TRP A N 1
ATOM 4108 C CA . TRP A 1 528 ? -3.820 -5.757 -14.256 1.00 74.88 528 TRP A CA 1
ATOM 4109 C C . TRP A 1 528 ? -3.106 -6.390 -15.458 1.00 74.88 528 TRP A C 1
ATOM 4111 O O . TRP A 1 528 ? -2.662 -5.692 -16.375 1.00 74.88 528 TRP A O 1
ATOM 4121 N N . SER A 1 529 ? -3.000 -7.721 -15.461 1.00 64.88 529 SER A N 1
ATOM 4122 C CA . SER A 1 529 ? -2.366 -8.492 -16.532 1.00 64.88 529 SER A CA 1
ATOM 4123 C C . SER A 1 529 ? -3.278 -8.652 -17.759 1.00 64.88 529 SER A C 1
ATOM 4125 O O . SER A 1 529 ? -2.793 -8.507 -18.879 1.00 64.88 529 SER A O 1
ATOM 4127 N N . MET A 1 530 ? -4.583 -8.891 -17.571 1.00 61.78 530 MET A N 1
ATOM 4128 C CA . MET A 1 530 ? -5.586 -9.064 -18.636 1.00 61.78 530 MET A CA 1
ATOM 4129 C C . MET A 1 530 ? -5.968 -7.753 -19.316 1.00 61.78 530 MET A C 1
ATOM 4131 O O . MET A 1 530 ? -6.009 -7.693 -20.541 1.00 61.78 530 MET A O 1
ATOM 4135 N N . LEU A 1 531 ? -6.158 -6.678 -18.545 1.00 62.31 531 LEU A N 1
ATOM 4136 C CA . LEU A 1 531 ? -6.338 -5.322 -19.077 1.00 62.31 531 LEU A CA 1
ATOM 4137 C C . LEU A 1 531 ? -5.064 -4.813 -19.765 1.00 62.31 531 LEU A C 1
ATOM 4139 O O . LEU A 1 531 ? -5.037 -3.706 -20.300 1.00 62.31 531 LEU A O 1
ATOM 4143 N N . GLY A 1 532 ? -3.988 -5.611 -19.728 1.00 50.75 532 GLY A N 1
ATOM 4144 C CA . GLY A 1 532 ? -2.731 -5.322 -20.380 1.00 50.75 532 GLY A CA 1
ATOM 4145 C C . GLY A 1 532 ? -2.182 -3.982 -19.939 1.00 50.75 532 GLY A C 1
ATOM 4146 O O . GLY A 1 532 ? -1.468 -3.376 -20.722 1.00 50.75 532 GLY A O 1
ATOM 4147 N N . MET A 1 533 ? -2.498 -3.490 -18.733 1.00 49.97 533 MET A N 1
ATOM 4148 C CA . MET A 1 533 ? -2.187 -2.115 -18.339 1.00 49.97 533 MET A CA 1
ATOM 4149 C C . MET A 1 533 ? -0.682 -1.839 -18.321 1.00 49.97 533 MET A C 1
ATOM 4151 O O . MET A 1 533 ? -0.283 -0.701 -18.505 1.00 49.97 533 MET A O 1
ATOM 4155 N N . SER A 1 534 ? 0.189 -2.851 -18.256 1.00 48.34 534 SER A N 1
ATOM 4156 C CA . SER A 1 534 ? 1.623 -2.648 -18.520 1.00 48.34 534 SER A CA 1
ATOM 4157 C C . SER A 1 534 ? 1.915 -2.272 -19.979 1.00 48.34 534 SER A C 1
ATOM 4159 O O . SER A 1 534 ? 2.734 -1.397 -20.240 1.00 48.34 534 SER A O 1
ATOM 4161 N N . ASN A 1 535 ? 1.218 -2.897 -20.929 1.00 49.91 535 ASN A N 1
ATOM 4162 C CA . ASN A 1 535 ? 1.312 -2.618 -22.358 1.00 49.91 535 ASN A CA 1
ATOM 4163 C C . ASN A 1 535 ? 0.404 -1.465 -22.780 1.00 49.91 535 ASN A C 1
ATOM 4165 O O . ASN A 1 535 ? 0.730 -0.817 -23.754 1.00 49.91 535 ASN A O 1
ATOM 4169 N N . TYR A 1 536 ? -0.689 -1.182 -22.072 1.00 45.72 536 TYR A N 1
ATOM 4170 C CA . TYR A 1 536 ? -1.613 -0.083 -22.334 1.00 45.72 536 TYR A CA 1
ATOM 4171 C C . TYR A 1 536 ? -1.111 1.208 -21.691 1.00 45.72 536 TYR A C 1
ATOM 4173 O O . TYR A 1 536 ? -1.207 2.238 -22.322 1.00 45.72 536 TYR A O 1
ATOM 4181 N N . VAL A 1 537 ? -0.455 1.196 -20.527 1.00 44.75 537 VAL A N 1
ATOM 4182 C CA . VAL A 1 537 ? 0.268 2.376 -20.013 1.00 44.75 537 VAL A CA 1
ATOM 4183 C C . VAL A 1 537 ? 1.524 2.621 -20.847 1.00 44.75 537 VAL A C 1
ATOM 4185 O O . VAL A 1 537 ? 1.767 3.760 -21.225 1.00 44.75 537 VAL A O 1
ATOM 4188 N N . ALA A 1 538 ? 2.270 1.582 -21.246 1.00 43.28 538 ALA A N 1
ATOM 4189 C CA . ALA A 1 538 ? 3.379 1.749 -22.190 1.00 43.28 538 ALA A CA 1
ATOM 4190 C C . ALA A 1 538 ? 2.892 2.199 -23.577 1.00 43.28 538 ALA A C 1
ATOM 4192 O O . ALA A 1 538 ? 3.458 3.129 -24.140 1.00 43.28 538 ALA A O 1
ATOM 4193 N N . ALA A 1 539 ? 1.819 1.616 -24.117 1.00 40.66 539 ALA A N 1
ATOM 4194 C CA . ALA A 1 539 ? 1.275 1.981 -25.419 1.00 40.66 539 ALA A CA 1
ATOM 4195 C C . ALA A 1 539 ? 0.550 3.319 -25.374 1.00 40.66 539 ALA A C 1
ATOM 4197 O O . ALA A 1 539 ? 0.787 4.095 -26.274 1.00 40.66 539 ALA A O 1
ATOM 4198 N N . VAL A 1 540 ? -0.254 3.670 -24.373 1.00 40.19 540 VAL A N 1
ATOM 4199 C CA . VAL A 1 540 ? -0.962 4.965 -24.270 1.00 40.19 540 VAL A CA 1
ATOM 4200 C C . VAL A 1 540 ? -0.004 6.098 -23.898 1.00 40.19 540 VAL A C 1
ATOM 4202 O O . VAL A 1 540 ? -0.118 7.184 -24.473 1.00 40.19 540 VAL A O 1
ATOM 4205 N N . ALA A 1 541 ? 1.021 5.849 -23.070 1.00 40.22 541 ALA A N 1
ATOM 4206 C CA . ALA A 1 541 ? 2.135 6.791 -22.914 1.00 40.22 541 ALA A CA 1
ATOM 4207 C C . ALA A 1 541 ? 2.916 6.984 -24.232 1.00 40.22 541 ALA A C 1
ATOM 4209 O O . ALA A 1 541 ? 3.483 8.058 -24.454 1.00 40.22 541 ALA A O 1
ATOM 4210 N N . PHE A 1 542 ? 2.907 5.987 -25.132 1.00 43.28 542 PHE A N 1
ATOM 4211 C CA . PHE A 1 542 ? 3.542 6.056 -26.454 1.00 43.28 542 PHE A CA 1
ATOM 4212 C C . PHE A 1 542 ? 2.635 6.511 -27.617 1.00 43.28 542 PHE A C 1
ATOM 4214 O O . PHE A 1 542 ? 3.140 7.116 -28.552 1.00 43.28 542 PHE A O 1
ATOM 4221 N N . THR A 1 543 ? 1.326 6.262 -27.642 1.00 44.91 543 THR A N 1
ATOM 4222 C CA . THR A 1 543 ? 0.576 6.280 -28.915 1.00 44.91 543 THR A CA 1
ATOM 4223 C C . THR A 1 543 ? -0.346 7.467 -29.120 1.00 44.91 543 THR A C 1
ATOM 4225 O O . THR A 1 543 ? -0.591 7.767 -30.282 1.00 44.91 543 THR A O 1
ATOM 4228 N N . ILE A 1 544 ? -0.835 8.190 -28.098 1.00 43.38 544 ILE A N 1
ATOM 4229 C CA . ILE A 1 544 ? -1.991 9.078 -28.377 1.00 43.38 544 ILE A CA 1
ATOM 4230 C C . ILE A 1 544 ? -1.803 10.578 -28.087 1.00 43.38 544 ILE A C 1
ATOM 4232 O O . ILE A 1 544 ? -2.379 11.381 -28.814 1.00 43.38 544 ILE A O 1
ATOM 4236 N N . ARG A 1 545 ? -0.939 11.039 -27.167 1.00 42.72 545 ARG A N 1
ATOM 4237 C CA . ARG A 1 545 ? -0.704 12.509 -27.017 1.00 42.72 545 ARG A CA 1
ATOM 4238 C C . ARG A 1 545 ? 0.749 12.948 -26.827 1.00 42.72 545 ARG A C 1
ATOM 4240 O O . ARG A 1 545 ? 1.091 14.087 -27.146 1.00 42.72 545 ARG A O 1
ATOM 4247 N N . GLY A 1 546 ? 1.627 12.048 -26.384 1.00 45.56 546 GLY A N 1
ATOM 4248 C CA . GLY A 1 546 ? 3.034 12.359 -26.125 1.00 45.56 546 GLY A CA 1
ATOM 4249 C C . GLY A 1 546 ? 3.916 12.377 -27.373 1.00 45.56 546 GLY A C 1
ATOM 4250 O O . GLY A 1 546 ? 4.763 13.254 -27.482 1.00 45.56 546 GLY A O 1
ATOM 4251 N N . PHE A 1 547 ? 3.726 11.453 -28.324 1.00 52.38 547 PHE A N 1
ATOM 4252 C CA . PHE A 1 547 ? 4.668 11.276 -29.437 1.00 52.38 547 PHE A CA 1
ATOM 4253 C C . PHE A 1 547 ? 4.596 12.361 -30.497 1.00 52.38 547 PHE A C 1
ATOM 4255 O O . PHE A 1 547 ? 5.645 12.852 -30.868 1.00 52.38 547 PHE A O 1
ATOM 4262 N N . LYS A 1 548 ? 3.417 12.817 -30.936 1.00 57.44 548 LYS A N 1
ATOM 4263 C CA . LYS A 1 548 ? 3.361 13.943 -31.887 1.00 57.44 548 LYS A CA 1
ATOM 4264 C C . LYS A 1 548 ? 3.951 15.220 -31.282 1.00 57.44 548 LYS A C 1
ATOM 4266 O O . LYS A 1 548 ? 4.727 15.894 -31.943 1.00 57.44 548 LYS A O 1
ATOM 4271 N N . ARG A 1 549 ? 3.676 15.511 -30.001 1.00 63.16 549 ARG A N 1
ATOM 4272 C CA . ARG A 1 549 ? 4.254 16.673 -29.296 1.00 63.16 549 ARG A CA 1
ATOM 4273 C C . ARG A 1 549 ? 5.752 16.516 -29.019 1.00 63.16 549 ARG A C 1
ATOM 4275 O O . ARG A 1 549 ? 6.495 17.468 -29.224 1.00 63.16 549 ARG A O 1
ATOM 4282 N N . LYS A 1 550 ? 6.214 15.342 -28.573 1.00 63.38 550 LYS A N 1
ATOM 4283 C CA . LYS A 1 550 ? 7.644 15.064 -28.350 1.00 63.38 550 LYS A CA 1
ATOM 4284 C C . LYS A 1 550 ? 8.407 14.997 -29.665 1.00 63.38 550 LYS A C 1
ATOM 4286 O O . LYS A 1 550 ? 9.463 15.592 -29.730 1.00 63.38 550 LYS A O 1
ATOM 4291 N N . ALA A 1 551 ? 7.872 14.373 -30.709 1.00 65.00 551 ALA A N 1
ATOM 4292 C CA . ALA A 1 551 ? 8.466 14.351 -32.042 1.00 65.00 551 ALA A CA 1
ATOM 4293 C C . ALA A 1 551 ? 8.487 15.747 -32.667 1.00 65.00 551 ALA A C 1
ATOM 4295 O O . ALA A 1 551 ? 9.501 16.106 -33.240 1.00 65.00 551 ALA A O 1
ATOM 4296 N N . ALA A 1 552 ? 7.447 16.573 -32.487 1.00 70.62 552 ALA A N 1
ATOM 4297 C CA . ALA A 1 552 ? 7.462 17.973 -32.919 1.00 70.62 552 ALA A CA 1
ATOM 4298 C C . ALA A 1 552 ? 8.494 18.810 -32.145 1.00 70.62 552 ALA A C 1
ATOM 4300 O O . ALA A 1 552 ? 9.264 19.533 -32.764 1.00 70.62 552 ALA A O 1
ATOM 4301 N N . ARG A 1 553 ? 8.581 18.663 -30.812 1.00 75.38 553 ARG A N 1
ATOM 4302 C CA . ARG A 1 553 ? 9.623 19.318 -29.995 1.00 75.38 553 ARG A CA 1
ATOM 4303 C C . ARG A 1 553 ? 11.027 18.811 -30.323 1.00 75.38 553 ARG A C 1
ATOM 4305 O O . ARG A 1 553 ? 11.972 19.585 -30.329 1.00 75.38 553 ARG A O 1
ATOM 4312 N N . SER A 1 554 ? 11.184 17.518 -30.583 1.00 73.31 554 SER A N 1
ATOM 4313 C CA . SER A 1 554 ? 12.452 16.914 -30.994 1.00 73.31 554 SER A CA 1
ATOM 4314 C C . SER A 1 554 ? 12.825 17.314 -32.417 1.00 73.31 554 SER A C 1
ATOM 4316 O O . SER A 1 554 ? 14.005 17.505 -32.674 1.00 73.31 554 SER A O 1
ATOM 4318 N N . LYS A 1 555 ? 11.844 17.501 -33.308 1.00 79.12 555 LYS A N 1
ATOM 4319 C CA . LYS A 1 555 ? 12.017 18.047 -34.657 1.00 79.12 555 LYS A CA 1
ATOM 4320 C C . LYS A 1 555 ? 12.494 19.491 -34.579 1.00 79.12 555 LYS A C 1
ATOM 4322 O O . LYS A 1 555 ? 13.564 19.772 -35.096 1.00 79.12 555 LYS A O 1
ATOM 4327 N N . SER A 1 556 ? 11.772 20.362 -33.872 1.00 81.12 556 SER A N 1
ATOM 4328 C CA . SER A 1 556 ? 12.154 21.772 -33.731 1.00 81.12 556 SER A CA 1
ATOM 4329 C C . SER A 1 556 ? 13.505 21.922 -33.029 1.00 81.12 556 SER A C 1
ATOM 4331 O O . SER A 1 556 ? 14.313 22.766 -33.402 1.00 81.12 556 SER A O 1
ATOM 4333 N N . LEU A 1 557 ? 13.792 21.071 -32.035 1.00 83.38 557 LEU A N 1
ATOM 4334 C CA . LEU A 1 557 ? 15.098 21.034 -31.384 1.00 83.38 557 LEU A CA 1
ATOM 4335 C C . LEU A 1 557 ? 16.191 20.564 -32.349 1.00 83.38 557 LEU A C 1
ATOM 4337 O O . LEU A 1 557 ? 17.249 21.179 -32.377 1.00 83.38 557 LEU A O 1
ATOM 4341 N N . ALA A 1 558 ? 15.965 19.503 -33.126 1.00 78.38 558 ALA A N 1
ATOM 4342 C CA . ALA A 1 558 ? 16.935 19.028 -34.109 1.00 78.38 558 ALA A CA 1
ATOM 4343 C C . ALA A 1 558 ? 17.182 20.080 -35.202 1.00 78.38 558 ALA A C 1
ATOM 4345 O O . ALA A 1 558 ? 18.334 20.355 -35.506 1.00 78.38 558 ALA A O 1
ATOM 4346 N N . GLU A 1 559 ? 16.139 20.742 -35.707 1.00 82.69 559 GLU A N 1
ATOM 4347 C CA . GLU A 1 559 ? 16.237 21.847 -36.673 1.00 82.69 559 GLU A CA 1
ATOM 4348 C C . GLU A 1 559 ? 17.046 23.021 -36.117 1.00 82.69 559 GLU A C 1
ATOM 4350 O O . GLU A 1 559 ? 18.006 23.465 -36.747 1.00 82.69 559 GLU A O 1
ATOM 4355 N N . ALA A 1 560 ? 16.735 23.469 -34.898 1.00 84.19 560 ALA A N 1
ATOM 4356 C CA . ALA A 1 560 ? 17.492 24.524 -34.232 1.00 84.19 560 ALA A CA 1
ATOM 4357 C C . ALA A 1 560 ? 18.972 24.142 -34.051 1.00 84.19 560 ALA A C 1
ATOM 4359 O O . ALA A 1 560 ? 19.857 24.991 -34.151 1.00 84.19 560 ALA A O 1
ATOM 4360 N N . ARG A 1 561 ? 19.268 22.858 -33.811 1.00 85.50 561 ARG A N 1
ATOM 4361 C CA . ARG A 1 561 ? 20.645 22.358 -33.669 1.00 85.50 561 ARG A CA 1
ATOM 4362 C C . ARG A 1 561 ? 21.360 22.233 -35.009 1.00 85.50 561 ARG A C 1
ATOM 4364 O O . ARG A 1 561 ? 22.527 22.598 -35.072 1.00 85.50 561 ARG A O 1
ATOM 4371 N N . VAL A 1 562 ? 20.678 21.815 -36.078 1.00 84.19 562 VAL A N 1
ATOM 4372 C CA . VAL A 1 562 ? 21.220 21.865 -37.447 1.00 84.19 562 VAL A CA 1
ATOM 4373 C C . VAL A 1 562 ? 21.601 23.302 -37.799 1.00 84.19 562 VAL A C 1
ATOM 4375 O O . VAL A 1 562 ? 22.720 23.536 -38.251 1.00 84.19 562 VAL A O 1
ATOM 4378 N N . MET A 1 563 ? 20.718 24.269 -37.528 1.00 85.12 563 MET A N 1
ATOM 4379 C CA . MET A 1 563 ? 21.000 25.691 -37.753 1.00 85.12 563 MET A CA 1
ATOM 4380 C C . MET A 1 563 ? 22.188 26.177 -36.922 1.00 85.12 563 MET A C 1
ATOM 4382 O O . MET A 1 563 ? 23.055 26.855 -37.459 1.00 85.12 563 MET A O 1
ATOM 4386 N N . LYS A 1 564 ? 22.290 25.761 -35.654 1.00 85.31 564 LYS A N 1
ATOM 4387 C CA . LYS A 1 564 ? 23.438 26.084 -34.796 1.00 85.31 564 LYS A CA 1
ATOM 4388 C C . LYS A 1 564 ? 24.756 25.489 -35.311 1.00 85.31 564 LYS A C 1
ATOM 4390 O O . LYS A 1 564 ? 25.779 26.156 -35.277 1.00 85.31 564 LYS A O 1
ATOM 4395 N N . VAL A 1 565 ? 24.773 24.244 -35.790 1.00 83.94 565 VAL A N 1
ATOM 4396 C CA . VAL A 1 565 ? 26.001 23.647 -36.355 1.00 83.94 565 VAL A CA 1
ATOM 4397 C C . VAL A 1 565 ? 26.383 24.329 -37.671 1.00 83.94 565 VAL A C 1
ATOM 4399 O O . VAL A 1 565 ? 27.562 24.571 -37.913 1.00 83.94 565 VAL A O 1
ATOM 4402 N N . ARG A 1 566 ? 25.399 24.713 -38.493 1.00 86.19 566 ARG A N 1
ATOM 4403 C CA . ARG A 1 566 ? 25.646 25.528 -39.692 1.00 86.19 566 ARG A CA 1
ATOM 4404 C C . ARG A 1 566 ? 26.178 26.915 -39.340 1.00 86.19 566 ARG A C 1
ATOM 4406 O O . ARG A 1 566 ? 27.112 27.351 -39.995 1.00 86.19 566 ARG A O 1
ATOM 4413 N N . SER A 1 567 ? 25.662 27.565 -38.295 1.00 83.25 567 SER A N 1
ATOM 4414 C CA . SER A 1 567 ? 26.183 28.864 -37.851 1.00 83.25 567 SER A CA 1
ATOM 4415 C C . SER A 1 567 ? 27.597 28.749 -37.281 1.00 83.25 567 SER A C 1
ATOM 4417 O O . SER A 1 567 ? 28.424 29.625 -37.483 1.00 83.25 567 SER A O 1
ATOM 4419 N N . LEU A 1 568 ? 27.907 27.647 -36.591 1.00 83.38 568 LEU A N 1
ATOM 4420 C CA . LEU A 1 568 ? 29.272 27.347 -36.157 1.00 83.38 568 LEU A CA 1
ATOM 4421 C C . LEU A 1 568 ? 30.206 27.220 -37.362 1.00 83.38 568 LEU A C 1
ATOM 4423 O O . LEU A 1 568 ? 31.272 27.824 -37.369 1.00 83.38 568 LEU A O 1
ATOM 4427 N N . ARG A 1 569 ? 29.784 26.510 -38.410 1.00 84.00 569 ARG A N 1
ATOM 4428 C CA . ARG A 1 569 ? 30.541 26.466 -39.661 1.00 84.00 569 ARG A CA 1
ATOM 4429 C C . ARG A 1 569 ? 30.730 27.860 -40.258 1.00 84.00 569 ARG A C 1
ATOM 4431 O O . ARG A 1 569 ? 31.864 28.220 -40.529 1.00 84.00 569 ARG A O 1
ATOM 4438 N N . THR A 1 570 ? 29.667 28.649 -40.421 1.00 81.88 570 THR A N 1
ATOM 4439 C CA . THR A 1 570 ? 29.803 29.996 -41.000 1.00 81.88 570 THR A CA 1
ATOM 4440 C C . THR A 1 570 ? 30.686 30.894 -40.149 1.00 81.88 570 THR A C 1
ATOM 4442 O O . THR A 1 570 ? 31.409 31.697 -40.708 1.00 81.88 570 THR A O 1
ATOM 4445 N N . ASN A 1 571 ? 30.680 30.748 -38.822 1.00 78.31 571 ASN A N 1
ATOM 4446 C CA . ASN A 1 571 ? 31.576 31.493 -37.937 1.00 78.31 571 ASN A CA 1
ATOM 4447 C C . ASN A 1 571 ? 33.035 31.048 -38.090 1.00 78.31 571 ASN A C 1
ATOM 4449 O O . ASN A 1 571 ? 33.924 31.882 -37.986 1.00 78.31 571 ASN A O 1
ATOM 4453 N N . LEU A 1 572 ? 33.288 29.759 -38.345 1.00 79.69 572 LEU A N 1
ATOM 4454 C CA . LEU A 1 572 ? 34.629 29.244 -38.631 1.00 79.69 572 LEU A CA 1
ATOM 4455 C C . LEU A 1 572 ? 35.119 29.658 -40.029 1.00 79.69 572 LEU A C 1
ATOM 4457 O O . LEU A 1 572 ? 36.303 29.934 -40.200 1.00 79.69 572 LEU A O 1
ATOM 4461 N N . ASP A 1 573 ? 34.221 29.719 -41.013 1.00 76.12 573 ASP A N 1
ATOM 4462 C CA . ASP A 1 573 ? 34.518 30.194 -42.370 1.00 76.12 573 ASP A CA 1
ATOM 4463 C C . ASP A 1 573 ? 34.722 31.725 -42.384 1.00 76.12 573 ASP A C 1
ATOM 4465 O O . ASP A 1 573 ? 35.630 32.231 -43.040 1.00 76.12 573 ASP A O 1
ATOM 4469 N N . ALA A 1 574 ? 33.913 32.462 -41.614 1.00 71.62 574 ALA A N 1
ATOM 4470 C CA . ALA A 1 574 ? 34.005 33.912 -41.424 1.00 71.62 574 ALA A CA 1
ATOM 4471 C C . ALA A 1 574 ? 35.087 34.327 -40.421 1.00 71.62 574 ALA A C 1
ATOM 4473 O O . ALA A 1 574 ? 35.333 35.524 -40.265 1.00 71.62 574 ALA A O 1
ATOM 4474 N N . TRP A 1 575 ? 35.749 33.369 -39.763 1.00 68.06 575 TRP A N 1
ATOM 4475 C CA . TRP A 1 575 ? 36.998 33.602 -39.046 1.00 68.06 575 TRP A CA 1
ATOM 4476 C C . TRP A 1 575 ? 38.077 33.924 -40.092 1.00 68.06 575 TRP A C 1
ATOM 4478 O O . TRP A 1 575 ? 38.870 33.087 -40.526 1.00 68.06 575 TRP A O 1
ATOM 4488 N N . SER A 1 576 ? 38.010 35.163 -40.574 1.00 60.25 576 SER A N 1
ATOM 4489 C CA . SER A 1 576 ? 38.949 35.795 -41.480 1.00 60.25 576 SER A CA 1
ATOM 4490 C C . SER A 1 576 ? 39.684 36.840 -40.661 1.00 60.25 576 SER A C 1
ATOM 4492 O O . SER A 1 576 ? 39.149 37.921 -40.401 1.00 60.25 576 SER A O 1
ATOM 4494 N N . PRO A 1 577 ? 40.877 36.508 -40.180 1.00 57.00 577 PRO A N 1
ATOM 4495 C CA . PRO A 1 577 ? 41.631 37.442 -39.385 1.00 57.00 577 PRO A CA 1
ATOM 4496 C C . PRO A 1 577 ? 42.027 38.686 -40.204 1.00 57.00 577 PRO A C 1
ATOM 4498 O O . PRO A 1 577 ? 42.676 38.579 -41.239 1.00 57.00 577 PRO A O 1
ATOM 4501 N N . THR A 1 578 ? 41.633 39.888 -39.773 1.00 56.31 578 THR A N 1
ATOM 4502 C CA . THR A 1 578 ? 42.022 41.137 -40.448 1.00 56.31 578 THR A CA 1
ATOM 4503 C C . THR A 1 578 ? 43.451 41.529 -40.063 1.00 56.31 578 THR A C 1
ATOM 4505 O O . THR A 1 578 ? 43.706 42.019 -38.965 1.00 56.31 578 THR A O 1
ATOM 4508 N N . GLY A 1 579 ? 44.400 41.313 -40.977 1.00 61.28 579 GLY A N 1
ATOM 4509 C CA . GLY A 1 579 ? 45.802 41.725 -40.834 1.00 61.28 579 GLY A CA 1
ATOM 4510 C C . GLY A 1 579 ? 46.797 40.638 -41.251 1.00 61.28 579 GLY A C 1
ATOM 4511 O O . GLY A 1 579 ? 46.548 39.450 -41.061 1.00 61.28 579 GLY A O 1
ATOM 4512 N N . ALA A 1 580 ? 47.942 41.047 -41.806 1.00 62.19 580 ALA A N 1
ATOM 4513 C CA . ALA A 1 580 ? 48.959 40.137 -42.349 1.00 62.19 580 ALA A CA 1
ATOM 4514 C C . ALA A 1 580 ? 49.522 39.139 -41.315 1.00 62.19 580 ALA A C 1
ATOM 4516 O O . ALA A 1 580 ? 49.818 37.998 -41.665 1.00 62.19 580 ALA A O 1
ATOM 4517 N N . ASP A 1 581 ? 49.619 39.537 -40.042 1.00 60.72 581 ASP A N 1
ATOM 4518 C CA . ASP A 1 581 ? 50.125 38.676 -38.962 1.00 60.72 581 ASP A CA 1
ATOM 4519 C C . ASP A 1 581 ? 49.174 37.523 -38.623 1.00 60.72 581 ASP A C 1
ATOM 4521 O O . ASP A 1 581 ? 49.600 36.461 -38.181 1.00 60.72 581 ASP A O 1
ATOM 4525 N N . LEU A 1 582 ? 47.880 37.712 -38.863 1.00 64.31 582 LEU A N 1
ATOM 4526 C CA . LEU A 1 582 ? 46.834 36.831 -38.367 1.00 64.31 582 LEU A CA 1
ATOM 4527 C C . LEU A 1 582 ? 46.396 35.814 -39.459 1.00 64.31 582 LEU A C 1
ATOM 4529 O O . LEU A 1 582 ? 45.945 34.717 -39.140 1.00 64.31 582 LEU A O 1
ATOM 4533 N N . GLU A 1 583 ? 46.675 36.084 -40.743 1.00 71.69 583 GLU A N 1
ATOM 4534 C CA . GLU A 1 583 ? 46.629 35.080 -41.831 1.00 71.69 583 GLU A CA 1
ATOM 4535 C C . GLU A 1 583 ? 47.723 34.003 -41.708 1.00 71.69 583 GLU A C 1
ATOM 4537 O O . GLU A 1 583 ? 47.500 32.835 -42.038 1.00 71.69 583 GLU A O 1
ATOM 4542 N N . ARG A 1 584 ? 48.895 34.353 -41.159 1.00 76.19 584 ARG A N 1
ATOM 4543 C CA . ARG A 1 584 ? 49.952 33.375 -40.849 1.00 76.19 584 ARG A CA 1
ATOM 4544 C C . ARG A 1 584 ? 49.476 32.347 -39.812 1.00 76.19 584 ARG A C 1
ATOM 4546 O O . ARG A 1 584 ? 49.727 31.153 -39.965 1.00 76.19 584 ARG A O 1
ATOM 4553 N N . GLU A 1 585 ? 48.716 32.790 -38.810 1.00 78.50 585 GLU A N 1
ATOM 4554 C CA . GLU A 1 585 ? 48.123 31.924 -37.779 1.00 78.50 585 GLU A CA 1
ATOM 4555 C C . GLU A 1 585 ? 47.066 30.967 -38.359 1.00 78.50 585 GLU A C 1
ATOM 4557 O O . GLU A 1 585 ? 46.977 29.803 -37.965 1.00 78.50 585 GLU A O 1
ATOM 4562 N N . LYS A 1 586 ? 46.292 31.415 -39.355 1.00 76.38 586 LYS A N 1
ATOM 4563 C CA . LYS A 1 586 ? 45.351 30.552 -40.086 1.00 76.38 586 LYS A CA 1
ATOM 4564 C C . LYS A 1 586 ? 46.076 29.460 -40.874 1.00 76.38 586 LYS A C 1
ATOM 4566 O O . LYS A 1 586 ? 45.640 28.309 -40.860 1.00 76.38 586 LYS A O 1
ATOM 4571 N N . GLN A 1 587 ? 47.200 29.785 -41.514 1.00 81.31 587 GLN A N 1
ATOM 4572 C CA . GLN A 1 587 ? 48.042 28.794 -42.194 1.00 81.31 587 GLN A CA 1
ATOM 4573 C C . GLN A 1 587 ? 48.642 27.773 -41.214 1.00 81.31 587 GLN A C 1
ATOM 4575 O O . GLN A 1 587 ? 48.741 26.595 -41.557 1.00 81.31 587 GLN A O 1
ATOM 4580 N N . ALA A 1 588 ? 48.947 28.183 -39.976 1.00 80.19 588 ALA A N 1
ATOM 4581 C CA . ALA A 1 588 ? 49.455 27.293 -38.928 1.00 80.19 588 ALA A CA 1
ATOM 4582 C C . ALA A 1 588 ? 48.454 26.195 -38.508 1.00 80.19 588 ALA A C 1
ATOM 4584 O O . ALA A 1 588 ? 48.860 25.147 -38.005 1.00 80.19 588 ALA A O 1
ATOM 4585 N N . LEU A 1 589 ? 47.150 26.382 -38.752 1.00 82.00 589 LEU A N 1
ATOM 4586 C CA . LEU A 1 589 ? 46.141 25.336 -38.538 1.00 82.00 589 LEU A CA 1
ATOM 4587 C C . LEU A 1 589 ? 46.168 24.236 -39.613 1.00 82.00 589 LEU A C 1
ATOM 4589 O O . LEU A 1 589 ? 45.714 23.118 -39.349 1.00 82.00 589 LEU A O 1
ATOM 4593 N N . GLY A 1 590 ? 46.692 24.527 -40.808 1.00 85.50 590 GLY A N 1
ATOM 4594 C CA . GLY A 1 590 ? 46.896 23.571 -41.899 1.00 85.50 590 GLY A CA 1
ATOM 4595 C C . GLY A 1 590 ? 45.704 22.636 -42.156 1.00 85.50 590 GLY A C 1
ATOM 4596 O O . GLY A 1 590 ? 44.550 23.057 -42.256 1.00 85.50 590 GLY A O 1
ATOM 4597 N N . ASN A 1 591 ? 45.985 21.331 -42.228 1.00 85.56 591 ASN A N 1
ATOM 4598 C CA . ASN A 1 591 ? 44.977 20.295 -42.484 1.00 85.56 591 ASN A CA 1
ATOM 4599 C C . ASN A 1 591 ? 43.937 20.158 -41.356 1.00 85.56 591 ASN A C 1
ATOM 4601 O O . ASN A 1 591 ? 42.828 19.692 -41.604 1.00 85.56 591 ASN A O 1
ATOM 4605 N N . ALA A 1 592 ? 44.246 20.580 -40.123 1.00 85.44 592 ALA A N 1
ATOM 4606 C CA . ALA A 1 592 ? 43.290 20.484 -39.018 1.00 85.44 592 ALA A CA 1
ATOM 4607 C C . ALA A 1 592 ? 42.058 21.376 -39.255 1.00 85.44 592 ALA A C 1
ATOM 4609 O O . ALA A 1 592 ? 40.946 21.018 -38.859 1.00 85.44 592 ALA A O 1
ATOM 4610 N N . TYR A 1 593 ? 42.234 22.508 -39.945 1.00 82.69 593 TYR A N 1
ATOM 4611 C CA . TYR A 1 593 ? 41.140 23.401 -40.322 1.00 82.69 593 TYR A CA 1
ATOM 4612 C C . TYR A 1 593 ? 40.208 22.753 -41.360 1.00 82.69 593 TYR A C 1
ATOM 4614 O O . TYR A 1 593 ? 38.996 22.672 -41.147 1.00 82.69 593 TYR A O 1
ATOM 4622 N N . THR A 1 594 ? 40.762 22.212 -42.448 1.00 84.44 594 THR A N 1
ATOM 4623 C CA . THR A 1 594 ? 39.977 21.600 -43.535 1.00 84.44 594 THR A CA 1
ATOM 4624 C C . THR A 1 594 ? 39.268 20.317 -43.096 1.00 84.44 594 THR A C 1
ATOM 4626 O O . THR A 1 594 ? 38.092 20.130 -43.419 1.00 84.44 594 THR A O 1
ATOM 4629 N N . GLU A 1 595 ? 39.919 19.468 -42.295 1.00 87.50 595 GLU A N 1
ATOM 4630 C CA . GLU A 1 595 ? 39.275 18.283 -41.714 1.00 87.50 595 GLU A CA 1
ATOM 4631 C C . GLU A 1 595 ? 38.144 18.655 -40.748 1.00 87.50 595 GLU A C 1
ATOM 4633 O O . GLU A 1 595 ? 37.105 17.991 -40.717 1.00 87.50 595 GLU A O 1
ATOM 4638 N N . THR A 1 596 ? 38.286 19.755 -40.001 1.00 86.06 596 THR A N 1
ATOM 4639 C CA . THR A 1 596 ? 37.215 20.245 -39.121 1.00 86.06 596 THR A CA 1
ATOM 4640 C C . THR A 1 596 ? 35.994 20.689 -39.915 1.00 86.06 596 THR A C 1
ATOM 4642 O O . THR A 1 596 ? 34.873 20.375 -39.515 1.00 86.06 596 THR A O 1
ATOM 4645 N N . ILE A 1 597 ? 36.169 21.367 -41.052 1.00 86.50 597 ILE A N 1
ATOM 4646 C CA . ILE A 1 597 ? 35.041 21.769 -41.907 1.00 86.50 597 ILE A CA 1
ATOM 4647 C C . ILE A 1 597 ? 34.261 20.534 -42.381 1.00 86.50 597 ILE A C 1
ATOM 4649 O O . ILE A 1 597 ? 33.035 20.487 -42.239 1.00 86.50 597 ILE A O 1
ATOM 4653 N N . ARG A 1 598 ? 34.954 19.487 -42.853 1.00 87.38 598 ARG A N 1
ATOM 4654 C CA . ARG A 1 598 ? 34.302 18.222 -43.246 1.00 87.38 598 ARG A CA 1
ATOM 4655 C C . ARG A 1 598 ? 33.630 17.526 -42.059 1.00 87.38 598 ARG A C 1
ATOM 4657 O O . ARG A 1 598 ? 32.529 16.985 -42.191 1.00 87.38 598 ARG A O 1
ATOM 4664 N N . ALA A 1 599 ? 34.247 17.570 -40.880 1.00 87.62 599 ALA A N 1
ATOM 4665 C CA . ALA A 1 599 ? 33.676 17.025 -39.652 1.00 87.62 599 ALA A CA 1
ATOM 4666 C C . ALA A 1 599 ? 32.415 17.785 -39.195 1.00 87.62 599 ALA A C 1
ATOM 4668 O O . ALA A 1 599 ? 31.457 17.160 -38.734 1.00 87.62 599 ALA A O 1
ATOM 4669 N N . LEU A 1 600 ? 32.359 19.111 -39.368 1.00 86.56 600 LEU A N 1
ATOM 4670 C CA . LEU A 1 600 ? 31.166 19.926 -39.103 1.00 86.56 600 LEU A CA 1
ATOM 4671 C C . LEU A 1 600 ? 30.029 19.605 -40.074 1.00 86.56 600 LEU A C 1
ATOM 4673 O O . LEU A 1 600 ? 28.873 19.528 -39.657 1.00 86.56 600 LEU A O 1
ATOM 4677 N N . GLU A 1 601 ? 30.336 19.361 -41.349 1.00 89.06 601 GLU A N 1
ATOM 4678 C CA . GLU A 1 601 ? 29.351 18.878 -42.324 1.00 89.06 601 GLU A CA 1
ATOM 4679 C C . GLU A 1 601 ? 28.787 17.511 -41.940 1.00 89.06 601 GLU A C 1
ATOM 4681 O O . GLU A 1 601 ? 27.573 17.299 -41.992 1.00 89.06 601 GLU A O 1
ATOM 4686 N N . ALA A 1 602 ? 29.650 16.580 -41.528 1.00 88.62 602 ALA A N 1
ATOM 4687 C CA . ALA A 1 602 ? 29.227 15.279 -41.024 1.00 88.62 602 ALA A CA 1
ATOM 4688 C C . ALA A 1 602 ? 28.326 15.425 -39.786 1.00 88.62 602 ALA A C 1
ATOM 4690 O O . ALA A 1 602 ? 27.255 14.819 -39.732 1.00 88.62 602 ALA A O 1
ATOM 4691 N N . LEU A 1 603 ? 28.691 16.300 -38.843 1.00 90.81 603 LEU A N 1
ATOM 4692 C CA . LEU A 1 603 ? 27.893 16.586 -37.650 1.00 90.81 603 LEU A CA 1
ATOM 4693 C C . LEU A 1 603 ? 26.524 17.198 -37.999 1.00 90.81 603 LEU A C 1
ATOM 4695 O O . LEU A 1 603 ? 25.507 16.795 -37.430 1.00 90.81 603 LEU A O 1
ATOM 4699 N N . ALA A 1 604 ? 26.468 18.131 -38.953 1.00 88.81 604 ALA A N 1
ATOM 4700 C CA . ALA A 1 604 ? 25.217 18.725 -39.427 1.00 88.81 604 ALA A CA 1
ATOM 4701 C C . ALA A 1 604 ? 24.308 17.680 -40.096 1.00 88.81 604 ALA A C 1
ATOM 4703 O O . ALA A 1 604 ? 23.112 17.617 -39.794 1.00 88.81 604 ALA A O 1
ATOM 4704 N N . ARG A 1 605 ? 24.877 16.817 -40.951 1.00 90.56 605 ARG A N 1
ATOM 4705 C CA . ARG A 1 605 ? 24.155 15.693 -41.570 1.00 90.56 605 ARG A CA 1
ATOM 4706 C C . ARG A 1 605 ? 23.624 14.718 -40.522 1.00 90.56 605 ARG A C 1
ATOM 4708 O O . ARG A 1 605 ? 22.484 14.280 -40.640 1.00 90.56 605 ARG A O 1
ATOM 4715 N N . ALA A 1 606 ? 24.388 14.437 -39.469 1.00 91.00 606 ALA A N 1
ATOM 4716 C CA . ALA A 1 606 ? 23.961 13.538 -38.401 1.00 91.00 606 ALA A CA 1
ATOM 4717 C C . ALA A 1 606 ? 22.803 14.110 -37.558 1.00 91.00 606 ALA A C 1
ATOM 4719 O O . ALA A 1 606 ? 21.891 13.375 -37.168 1.00 91.00 606 ALA A O 1
ATOM 4720 N N . TRP A 1 607 ? 22.777 15.427 -37.314 1.00 90.88 607 TRP A N 1
ATOM 4721 C CA . TRP A 1 607 ? 21.619 16.090 -36.697 1.00 90.88 607 TRP A CA 1
ATOM 4722 C C . TRP A 1 607 ? 20.377 16.048 -37.601 1.00 90.88 607 TRP A C 1
ATOM 4724 O O . TRP A 1 607 ? 19.269 15.804 -37.119 1.00 90.88 607 TRP A O 1
ATOM 4734 N N . GLN A 1 608 ? 20.554 16.215 -38.913 1.00 91.44 608 GLN A N 1
ATOM 4735 C CA . GLN A 1 608 ? 19.471 16.093 -39.894 1.00 91.44 608 GLN A CA 1
ATOM 4736 C C . GLN A 1 608 ? 18.954 14.645 -40.015 1.00 91.44 608 GLN A C 1
ATOM 4738 O O . GLN A 1 608 ? 17.747 14.410 -40.129 1.00 91.44 608 GLN A O 1
ATOM 4743 N N . ALA A 1 609 ? 19.842 13.654 -39.911 1.00 90.81 609 ALA A N 1
ATOM 4744 C CA . ALA A 1 609 ? 19.467 12.246 -39.842 1.00 90.81 609 ALA A CA 1
ATOM 4745 C C . ALA A 1 609 ? 18.623 11.956 -38.591 1.00 90.81 609 ALA A C 1
ATOM 4747 O O . ALA A 1 609 ? 17.627 11.242 -38.678 1.00 90.81 609 ALA A O 1
ATOM 4748 N N . LEU A 1 610 ? 18.945 12.566 -37.442 1.00 89.62 610 LEU A N 1
ATOM 4749 C CA . LEU A 1 610 ? 18.152 12.418 -36.216 1.00 89.62 610 LEU A CA 1
ATOM 4750 C C . LEU A 1 610 ? 16.745 13.009 -36.377 1.00 89.62 610 LEU A C 1
ATOM 4752 O O . LEU A 1 610 ? 15.763 12.407 -35.940 1.00 89.62 610 LEU A O 1
ATOM 4756 N N . GLN A 1 611 ? 16.629 14.168 -37.026 1.00 88.31 611 GLN A N 1
ATOM 4757 C CA . GLN A 1 611 ? 15.336 14.774 -37.348 1.00 88.31 611 GLN A CA 1
ATOM 4758 C C . GLN A 1 611 ? 14.489 13.832 -38.219 1.00 88.31 611 GLN A C 1
ATOM 4760 O O . GLN A 1 611 ? 13.324 13.581 -37.900 1.00 88.31 611 GLN A O 1
ATOM 4765 N N . THR A 1 612 ? 15.086 13.274 -39.276 1.00 88.75 612 THR A N 1
ATOM 4766 C CA . THR A 1 612 ? 14.435 12.322 -40.195 1.00 88.75 612 THR A CA 1
ATOM 4767 C C . THR A 1 612 ? 13.996 11.053 -39.460 1.00 88.75 612 THR A C 1
ATOM 4769 O O . THR A 1 612 ? 12.851 10.618 -39.596 1.00 88.75 612 THR A O 1
ATOM 4772 N N . TYR A 1 613 ? 14.860 10.531 -38.588 1.00 87.12 613 TYR A N 1
ATOM 4773 C CA . TYR A 1 613 ? 14.612 9.342 -37.776 1.00 87.12 613 TYR A CA 1
ATOM 4774 C C . TYR A 1 613 ? 13.395 9.487 -36.852 1.00 87.12 613 TYR A C 1
ATOM 4776 O O . TYR A 1 613 ? 12.530 8.609 -36.764 1.00 87.12 613 TYR A O 1
ATOM 4784 N N . VAL A 1 614 ? 13.311 10.619 -36.146 1.00 83.50 614 VAL A N 1
ATOM 4785 C CA . VAL A 1 614 ? 12.242 10.886 -35.171 1.00 83.50 614 VAL A CA 1
ATOM 4786 C C . VAL A 1 614 ? 10.905 11.200 -35.851 1.00 83.50 614 VAL A C 1
ATOM 4788 O O . VAL A 1 614 ? 9.853 11.018 -35.237 1.00 83.50 614 VAL A O 1
ATOM 4791 N N . THR A 1 615 ? 10.930 11.647 -37.107 1.00 83.56 615 THR A N 1
ATOM 4792 C CA . THR A 1 615 ? 9.738 12.059 -37.858 1.00 83.56 615 THR A CA 1
ATOM 4793 C C . THR A 1 615 ? 9.357 11.016 -38.908 1.00 83.56 615 THR A C 1
ATOM 4795 O O . THR A 1 615 ? 8.605 10.091 -38.600 1.00 83.56 615 THR A O 1
ATOM 4798 N N . SER A 1 616 ? 9.911 11.138 -40.115 1.00 86.88 616 SER A N 1
ATOM 4799 C CA . SER A 1 616 ? 9.592 10.331 -41.293 1.00 86.88 616 SER A CA 1
ATOM 4800 C C . SER A 1 616 ? 9.764 8.834 -41.044 1.00 86.88 616 SER A C 1
ATOM 4802 O O . SER A 1 616 ? 8.846 8.064 -41.318 1.00 86.88 616 SER A O 1
ATOM 4804 N N . ASP A 1 617 ? 10.896 8.391 -40.491 1.00 86.31 617 ASP A N 1
ATOM 4805 C CA . ASP A 1 617 ? 11.151 6.946 -40.361 1.00 86.31 617 ASP A CA 1
ATOM 4806 C C . ASP A 1 617 ? 10.253 6.300 -39.305 1.00 86.31 617 ASP A C 1
ATOM 4808 O O . ASP A 1 617 ? 9.750 5.189 -39.483 1.00 86.31 617 ASP A O 1
ATOM 4812 N N . THR A 1 618 ? 9.986 7.027 -38.219 1.00 83.38 618 THR A N 1
ATOM 4813 C CA . THR A 1 618 ? 9.043 6.580 -37.191 1.00 83.38 618 THR A CA 1
ATOM 4814 C C . THR A 1 618 ? 7.611 6.535 -37.738 1.00 83.38 618 THR A C 1
ATOM 4816 O O . THR A 1 618 ? 6.889 5.572 -37.480 1.00 83.38 618 THR A O 1
ATOM 4819 N N . GLU A 1 619 ? 7.193 7.525 -38.529 1.00 85.06 619 GLU A N 1
ATOM 4820 C CA . GLU A 1 619 ? 5.871 7.553 -39.164 1.00 85.06 619 GLU A CA 1
ATOM 4821 C C . GLU A 1 619 ? 5.697 6.445 -40.210 1.00 85.06 619 GLU A C 1
ATOM 4823 O O . GLU A 1 619 ? 4.662 5.769 -40.222 1.00 85.06 619 GLU A O 1
ATOM 4828 N N . ARG A 1 620 ? 6.724 6.187 -41.030 1.00 87.00 620 ARG A N 1
ATOM 4829 C CA . ARG A 1 620 ? 6.756 5.068 -41.983 1.00 87.00 620 ARG A CA 1
ATOM 4830 C C . ARG A 1 620 ? 6.610 3.729 -41.271 1.00 87.00 620 ARG A C 1
ATOM 4832 O O . ARG A 1 620 ? 5.770 2.926 -41.672 1.00 87.00 620 ARG A O 1
ATOM 4839 N N . LEU A 1 621 ? 7.348 3.507 -40.179 1.00 85.56 621 LEU A N 1
ATOM 4840 C CA . LEU A 1 621 ? 7.239 2.280 -39.386 1.00 85.56 621 LEU A CA 1
ATOM 4841 C C . LEU A 1 621 ? 5.837 2.107 -38.788 1.00 85.56 621 LEU A C 1
ATOM 4843 O O . LEU A 1 621 ? 5.272 1.014 -38.834 1.00 85.56 621 LEU A O 1
ATOM 4847 N N . VAL A 1 622 ? 5.253 3.177 -38.239 1.00 83.19 622 VAL A N 1
ATOM 4848 C CA . VAL A 1 622 ? 3.895 3.139 -37.678 1.00 83.19 622 VAL A CA 1
ATOM 4849 C C . VAL A 1 622 ? 2.870 2.829 -38.766 1.00 83.19 622 VAL A C 1
ATOM 4851 O O . VAL A 1 622 ? 2.025 1.954 -38.569 1.00 83.19 622 VAL A O 1
ATOM 4854 N N . THR A 1 623 ? 2.956 3.493 -39.914 1.00 87.56 623 THR A N 1
ATOM 4855 C CA . THR A 1 623 ? 2.035 3.298 -41.041 1.00 87.56 623 THR A CA 1
ATOM 4856 C C . THR A 1 623 ? 2.137 1.880 -41.596 1.00 87.56 623 THR A C 1
ATOM 4858 O O . THR A 1 623 ? 1.120 1.194 -41.696 1.00 87.56 623 THR A O 1
ATOM 4861 N N . ALA A 1 624 ? 3.356 1.386 -41.828 1.00 86.88 624 ALA A N 1
ATOM 4862 C CA . ALA A 1 624 ? 3.585 0.014 -42.272 1.00 86.88 624 ALA A CA 1
ATOM 4863 C C . ALA A 1 624 ? 3.093 -1.017 -41.240 1.00 86.88 624 ALA A C 1
ATOM 4865 O O . ALA A 1 624 ? 2.486 -2.020 -41.603 1.00 86.88 624 ALA A O 1
ATOM 4866 N N . SER A 1 625 ? 3.255 -0.747 -39.938 1.00 84.50 625 SER A N 1
ATOM 4867 C CA . SER A 1 625 ? 2.746 -1.637 -38.883 1.00 84.50 625 SER A CA 1
ATOM 4868 C C . SER A 1 625 ? 1.215 -1.718 -38.849 1.00 84.50 625 SER A C 1
ATOM 4870 O O . SER A 1 625 ? 0.661 -2.783 -38.572 1.00 84.50 625 SER A O 1
ATOM 4872 N N . LYS A 1 626 ? 0.519 -0.609 -39.141 1.00 86.25 626 LYS A N 1
ATOM 4873 C CA . LYS A 1 626 ? -0.946 -0.577 -39.245 1.00 86.25 626 LYS A CA 1
ATOM 4874 C C . LYS A 1 626 ? -1.421 -1.334 -40.480 1.00 86.25 626 LYS A C 1
ATOM 4876 O O . LYS A 1 626 ? -2.337 -2.142 -40.357 1.00 86.25 626 LYS A O 1
ATOM 4881 N N . ALA A 1 627 ? -0.768 -1.119 -41.622 1.00 85.94 627 ALA A N 1
ATOM 4882 C CA . ALA A 1 627 ? -1.063 -1.833 -42.859 1.00 85.94 627 ALA A CA 1
ATOM 4883 C C . ALA A 1 627 ? -0.889 -3.353 -42.686 1.00 85.94 627 ALA A C 1
ATOM 4885 O O . ALA A 1 627 ? -1.784 -4.113 -43.040 1.00 85.94 627 ALA A O 1
ATOM 4886 N N . LEU A 1 628 ? 0.191 -3.796 -42.028 1.00 84.00 628 LEU A N 1
ATOM 4887 C CA . LEU A 1 628 ? 0.425 -5.214 -41.730 1.00 84.00 628 LEU A CA 1
ATOM 4888 C C . LEU A 1 628 ? -0.669 -5.825 -40.836 1.00 84.00 628 LEU A C 1
ATOM 4890 O O . LEU A 1 628 ? -1.071 -6.969 -41.043 1.00 84.00 628 LEU A O 1
ATOM 4894 N N . ARG A 1 629 ? -1.177 -5.080 -39.843 1.00 81.75 629 ARG A N 1
ATOM 4895 C CA . ARG A 1 629 ? -2.298 -5.542 -39.002 1.00 81.75 629 ARG A CA 1
ATOM 4896 C C . ARG A 1 629 ? -3.589 -5.684 -39.804 1.00 81.75 629 ARG A C 1
ATOM 4898 O O . ARG A 1 629 ? -4.232 -6.721 -39.711 1.00 81.75 629 ARG A O 1
ATOM 4905 N N . GLN A 1 630 ? -3.921 -4.682 -40.617 1.00 84.75 630 GLN A N 1
ATOM 4906 C CA . GLN A 1 630 ? -5.108 -4.718 -41.476 1.00 84.75 630 GLN A CA 1
ATOM 4907 C C . GLN A 1 630 ? -5.035 -5.850 -42.508 1.00 84.75 630 GLN A C 1
ATOM 4909 O O . GLN A 1 630 ? -6.042 -6.502 -42.770 1.00 84.75 630 GLN A O 1
ATOM 4914 N N . GLN A 1 631 ? -3.850 -6.129 -43.059 1.00 84.00 631 GLN A N 1
ATOM 4915 C CA . GLN A 1 631 ? -3.652 -7.259 -43.968 1.00 84.00 631 GLN A CA 1
ATOM 4916 C C . GLN A 1 631 ? -3.863 -8.601 -43.253 1.00 84.00 631 GLN A C 1
ATOM 4918 O O . GLN A 1 631 ? -4.560 -9.466 -43.771 1.00 84.00 631 GLN A O 1
ATOM 4923 N N . ARG A 1 632 ? -3.352 -8.771 -42.025 1.00 80.44 632 ARG A N 1
ATOM 4924 C CA . ARG A 1 632 ? -3.597 -9.995 -41.236 1.00 80.44 632 ARG A CA 1
ATOM 4925 C C . ARG A 1 632 ? -5.080 -10.246 -40.945 1.00 80.44 632 ARG A C 1
ATOM 4927 O O . ARG A 1 632 ? -5.464 -11.401 -40.809 1.00 80.44 632 ARG A O 1
ATOM 4934 N N . GLU A 1 633 ? -5.896 -9.197 -40.864 1.00 79.81 633 GLU A N 1
ATOM 4935 C CA . GLU A 1 633 ? -7.352 -9.309 -40.693 1.00 79.81 633 GLU A CA 1
ATOM 4936 C C . GLU A 1 633 ? -8.088 -9.627 -42.005 1.00 79.81 633 GLU A C 1
ATOM 4938 O O . GLU A 1 633 ? -9.105 -10.314 -41.977 1.00 79.81 633 GLU A O 1
ATOM 4943 N N . ARG A 1 634 ? -7.588 -9.146 -43.153 1.00 80.00 634 ARG A N 1
ATOM 4944 C CA . ARG A 1 634 ? -8.253 -9.260 -44.469 1.00 80.00 634 ARG A CA 1
ATOM 4945 C C . ARG A 1 634 ? -7.745 -10.406 -45.356 1.00 80.00 634 ARG A C 1
ATOM 4947 O O . ARG A 1 634 ? -8.333 -10.651 -46.404 1.00 80.00 634 ARG A O 1
ATOM 4954 N N . GLY A 1 635 ? -6.696 -11.118 -44.945 1.00 69.50 635 GLY A N 1
ATOM 4955 C CA . GLY A 1 635 ? -6.094 -12.223 -45.700 1.00 69.50 635 GLY A CA 1
ATOM 4956 C C . GLY A 1 635 ? -4.804 -11.835 -46.447 1.00 69.50 635 GLY A C 1
ATOM 4957 O O . GLY A 1 635 ? -4.451 -10.659 -46.523 1.00 69.50 635 GLY A O 1
ATOM 4958 N N . PRO A 1 636 ? -4.053 -12.816 -46.984 1.00 69.44 636 PRO A N 1
ATOM 4959 C CA . PRO A 1 636 ? -2.628 -12.674 -47.319 1.00 69.44 636 PRO A CA 1
ATOM 4960 C C . PRO A 1 636 ? -2.286 -11.820 -48.556 1.00 69.44 636 PRO A C 1
ATOM 4962 O O . PRO A 1 636 ? -1.116 -11.731 -48.914 1.00 69.44 636 PRO A O 1
ATOM 4965 N N . ALA A 1 637 ? -3.233 -11.137 -49.195 1.00 56.50 637 ALA A N 1
ATOM 4966 C CA . ALA A 1 637 ? -2.942 -10.340 -50.387 1.00 56.50 637 ALA A CA 1
ATOM 4967 C C . ALA A 1 637 ? -2.323 -8.970 -50.027 1.00 56.50 637 ALA A C 1
ATOM 4969 O O . ALA A 1 637 ? -3.032 -8.063 -49.593 1.00 56.50 637 ALA A O 1
ATOM 4970 N N . GLY A 1 638 ? -1.005 -8.801 -50.209 1.00 69.00 638 GLY A N 1
ATOM 4971 C CA . GLY A 1 638 ? -0.370 -7.475 -50.187 1.00 69.00 638 GLY A CA 1
ATOM 4972 C C . GLY A 1 638 ? 1.107 -7.415 -49.774 1.00 69.00 638 GLY A C 1
ATOM 4973 O O . GLY A 1 638 ? 1.617 -8.264 -49.047 1.00 69.00 638 GLY A O 1
ATOM 4974 N N . ASN A 1 639 ? 1.771 -6.329 -50.181 1.00 85.12 639 ASN A N 1
ATOM 4975 C CA . ASN A 1 639 ? 3.193 -6.046 -49.925 1.00 85.12 639 ASN A CA 1
ATOM 4976 C C . ASN A 1 639 ? 3.451 -5.399 -48.540 1.00 85.12 639 ASN A C 1
ATOM 4978 O O . ASN A 1 639 ? 4.512 -4.809 -48.319 1.00 85.12 639 ASN A O 1
ATOM 4982 N N . ALA A 1 640 ? 2.492 -5.428 -47.598 1.00 86.06 640 ALA A N 1
ATOM 4983 C CA . ALA A 1 640 ? 2.622 -4.672 -46.344 1.00 86.06 640 ALA A CA 1
ATOM 4984 C C . ALA A 1 640 ? 3.658 -5.276 -45.384 1.00 86.06 640 ALA A C 1
ATOM 4986 O O . ALA A 1 640 ? 4.257 -4.548 -44.592 1.00 86.06 640 ALA A O 1
ATOM 4987 N N . GLU A 1 641 ? 3.900 -6.585 -45.470 1.00 86.19 641 GLU A N 1
ATOM 4988 C CA . GLU A 1 641 ? 4.962 -7.255 -44.716 1.00 86.19 641 GLU A CA 1
ATOM 4989 C C . GLU A 1 641 ? 6.347 -6.787 -45.167 1.00 86.19 641 GLU A C 1
ATOM 4991 O O . GLU A 1 641 ? 7.148 -6.358 -44.336 1.00 86.19 641 GLU A O 1
ATOM 4996 N N . GLU A 1 642 ? 6.597 -6.747 -46.477 1.00 89.75 642 GLU A N 1
ATOM 4997 C CA . GLU A 1 642 ? 7.848 -6.226 -47.030 1.00 89.75 642 GLU A CA 1
ATOM 4998 C C . GLU A 1 642 ? 8.047 -4.742 -46.675 1.00 89.75 642 GLU A C 1
ATOM 5000 O O . GLU A 1 642 ? 9.124 -4.340 -46.227 1.00 89.75 642 GLU A O 1
ATOM 5005 N N . ALA A 1 643 ? 6.992 -3.927 -46.792 1.00 88.25 643 ALA A N 1
ATOM 5006 C CA . ALA A 1 643 ? 7.030 -2.516 -46.410 1.00 88.25 643 ALA A CA 1
ATOM 5007 C C . ALA A 1 643 ? 7.347 -2.326 -44.914 1.00 88.25 643 ALA A C 1
ATOM 5009 O O . ALA A 1 643 ? 8.113 -1.428 -44.549 1.00 88.25 643 ALA A O 1
ATOM 5010 N N . TYR A 1 644 ? 6.802 -3.184 -44.044 1.00 88.81 644 TYR A N 1
ATOM 5011 C CA . TYR A 1 644 ? 7.105 -3.179 -42.614 1.00 88.81 644 TYR A CA 1
ATOM 5012 C C . TYR A 1 644 ? 8.552 -3.579 -42.336 1.00 88.81 644 TYR A C 1
ATOM 5014 O O . TYR A 1 644 ? 9.238 -2.862 -41.608 1.00 88.81 644 TYR A O 1
ATOM 5022 N N . PHE A 1 645 ? 9.038 -4.671 -42.933 1.00 89.12 645 PHE A N 1
ATOM 5023 C CA . PHE A 1 645 ? 10.423 -5.114 -42.764 1.00 89.12 645 PHE A CA 1
ATOM 5024 C C . PHE A 1 645 ? 11.422 -4.061 -43.242 1.00 89.12 645 PHE A C 1
ATOM 5026 O O . PHE A 1 645 ? 12.390 -3.783 -42.536 1.00 89.12 645 PHE A O 1
ATOM 5033 N N . ARG A 1 646 ? 11.156 -3.414 -44.382 1.00 91.19 646 ARG A N 1
ATOM 5034 C CA . ARG A 1 646 ? 11.996 -2.337 -44.919 1.00 91.19 646 ARG A CA 1
ATOM 5035 C C . ARG A 1 646 ? 12.008 -1.104 -44.010 1.00 91.19 646 ARG A C 1
ATOM 5037 O O . ARG A 1 646 ? 13.068 -0.550 -43.736 1.00 91.19 646 ARG A O 1
ATOM 5044 N N . ALA A 1 647 ? 10.850 -0.676 -43.506 1.00 88.00 647 ALA A N 1
ATOM 5045 C CA . ALA A 1 647 ? 10.784 0.438 -42.558 1.00 88.00 647 ALA A CA 1
ATOM 5046 C C . ALA A 1 647 ? 11.469 0.091 -41.223 1.00 88.00 647 ALA A C 1
ATOM 5048 O O . ALA A 1 647 ? 12.131 0.934 -40.618 1.00 88.00 647 ALA A O 1
ATOM 5049 N N . TYR A 1 648 ? 11.334 -1.156 -40.771 1.00 87.31 648 TYR A N 1
ATOM 5050 C CA . TYR A 1 648 ? 11.931 -1.636 -39.532 1.00 87.31 648 TYR A CA 1
ATOM 5051 C C . TYR A 1 648 ? 13.455 -1.754 -39.616 1.00 87.31 648 TYR A C 1
ATOM 5053 O O . TYR A 1 648 ? 14.138 -1.322 -38.688 1.00 87.31 648 TYR A O 1
ATOM 5061 N N . SER A 1 649 ? 13.996 -2.274 -40.724 1.00 89.62 649 SER A N 1
ATOM 5062 C CA . SER A 1 649 ? 15.443 -2.415 -40.927 1.00 89.62 649 SER A CA 1
ATOM 5063 C C . SER A 1 649 ? 16.154 -1.060 -40.935 1.00 89.62 649 SER A C 1
ATOM 5065 O O . SER A 1 649 ? 17.150 -0.884 -40.233 1.00 89.62 649 SER A O 1
ATOM 5067 N N . ILE A 1 650 ? 15.590 -0.063 -41.627 1.00 88.94 650 ILE A N 1
ATOM 5068 C CA . ILE A 1 650 ? 16.086 1.321 -41.597 1.00 88.94 650 ILE A CA 1
ATOM 5069 C C . ILE A 1 650 ? 16.069 1.848 -40.158 1.00 88.94 650 ILE A C 1
ATOM 5071 O O . ILE A 1 650 ? 17.064 2.373 -39.658 1.00 88.94 650 ILE A O 1
ATOM 5075 N N . TRP A 1 651 ? 14.954 1.658 -39.457 1.00 87.12 651 TRP A N 1
ATOM 5076 C CA . TRP A 1 651 ? 14.761 2.201 -38.118 1.00 87.12 651 TRP A CA 1
ATOM 5077 C C . TRP A 1 651 ? 15.645 1.559 -37.032 1.00 87.12 651 TRP A C 1
ATOM 5079 O O . TRP A 1 651 ? 15.949 2.206 -36.023 1.00 87.12 651 TRP A O 1
ATOM 5089 N N . ILE A 1 652 ? 16.070 0.306 -37.210 1.00 89.19 652 ILE A N 1
ATOM 5090 C CA . ILE A 1 652 ? 16.971 -0.372 -36.268 1.00 89.19 652 ILE A CA 1
ATOM 5091 C C . ILE A 1 652 ? 18.453 -0.131 -36.579 1.00 89.19 652 ILE A C 1
ATOM 5093 O O . ILE A 1 652 ? 19.241 0.008 -35.647 1.00 89.19 652 ILE A O 1
ATOM 5097 N N . GLN A 1 653 ? 18.836 -0.032 -37.857 1.00 92.00 653 GLN A N 1
ATOM 5098 C CA . GLN A 1 653 ? 20.241 0.092 -38.270 1.00 92.00 653 GLN A CA 1
ATOM 5099 C C . GLN A 1 653 ? 20.761 1.537 -38.265 1.00 92.00 653 GLN A C 1
ATOM 5101 O O . GLN A 1 653 ? 21.959 1.756 -38.068 1.00 92.00 653 GLN A O 1
ATOM 5106 N N . LEU A 1 654 ? 19.886 2.533 -38.466 1.00 91.81 654 LEU A N 1
ATOM 5107 C CA . LEU A 1 654 ? 20.310 3.929 -38.610 1.00 91.81 654 LEU A CA 1
ATOM 5108 C C . LEU A 1 654 ? 21.119 4.467 -37.409 1.00 91.81 654 LEU A C 1
ATOM 5110 O O . LEU A 1 654 ? 22.143 5.104 -37.660 1.00 91.81 654 LEU A O 1
ATOM 5114 N N . PRO A 1 655 ? 20.760 4.196 -36.132 1.00 92.94 655 PRO A N 1
ATOM 5115 C CA . PRO A 1 655 ? 21.565 4.638 -34.993 1.00 92.94 655 PRO A CA 1
ATOM 5116 C C . PRO A 1 655 ? 23.016 4.146 -35.022 1.00 92.94 655 PRO A C 1
ATOM 5118 O O . PRO A 1 655 ? 23.928 4.941 -34.809 1.00 92.94 655 PRO A O 1
ATOM 5121 N N . SER A 1 656 ? 23.238 2.865 -35.330 1.00 91.44 656 SER A N 1
ATOM 5122 C CA . SER A 1 656 ? 24.583 2.285 -35.400 1.00 91.44 656 SER A CA 1
ATOM 5123 C C . SER A 1 656 ? 25.395 2.909 -36.536 1.00 91.44 656 SER A C 1
ATOM 5125 O O . SER A 1 656 ? 26.549 3.273 -36.329 1.00 91.44 656 SER A O 1
ATOM 5127 N N . LYS A 1 657 ? 24.779 3.119 -37.709 1.00 93.31 657 LYS A N 1
ATOM 5128 C CA . LYS A 1 657 ? 25.427 3.802 -38.840 1.00 93.31 657 LYS A CA 1
ATOM 5129 C C . LYS A 1 657 ? 25.885 5.215 -38.458 1.00 93.31 657 LYS A C 1
ATOM 5131 O O . LYS A 1 657 ? 27.030 5.575 -38.696 1.00 93.31 657 LYS A O 1
ATOM 5136 N N . GLN A 1 658 ? 25.017 5.990 -37.807 1.00 94.31 658 GLN A N 1
ATOM 5137 C CA . GLN A 1 658 ? 25.337 7.364 -37.403 1.00 94.31 658 GLN A CA 1
ATOM 5138 C C . GLN A 1 658 ? 26.428 7.440 -36.326 1.00 94.31 658 GLN A C 1
ATOM 5140 O O . GLN A 1 658 ? 27.207 8.390 -36.317 1.00 94.31 658 GLN A O 1
ATOM 5145 N N . LEU A 1 659 ? 26.524 6.451 -35.434 1.00 92.50 659 LEU A N 1
ATOM 5146 C CA . LEU A 1 659 ? 27.619 6.379 -34.460 1.00 92.50 659 LEU A CA 1
ATOM 5147 C C . LEU A 1 659 ? 28.976 6.130 -35.120 1.00 92.50 659 LEU A C 1
ATOM 5149 O O . LEU A 1 659 ? 29.965 6.711 -34.677 1.00 92.50 659 LEU A O 1
ATOM 5153 N N . VAL A 1 660 ? 29.024 5.311 -36.175 1.00 91.69 660 VAL A N 1
ATOM 5154 C CA . VAL A 1 660 ? 30.248 5.094 -36.963 1.00 91.69 660 VAL A CA 1
ATOM 5155 C C . VAL A 1 660 ? 30.669 6.394 -37.652 1.00 91.69 660 VAL A C 1
ATOM 5157 O O . VAL A 1 660 ? 31.813 6.822 -37.492 1.00 91.69 660 VAL A O 1
ATOM 5160 N N . ASP A 1 661 ? 29.729 7.076 -38.315 1.00 88.12 661 ASP A N 1
ATOM 5161 C CA . ASP A 1 661 ? 29.984 8.350 -39.005 1.00 88.12 661 ASP A CA 1
ATOM 5162 C C . ASP A 1 661 ? 30.472 9.448 -38.029 1.00 88.12 661 ASP A C 1
ATOM 5164 O O . ASP A 1 661 ? 31.420 10.181 -38.318 1.00 88.12 661 ASP A O 1
ATOM 5168 N N . LEU A 1 662 ? 29.877 9.539 -36.830 1.00 90.75 662 LEU A N 1
ATOM 5169 C CA . LEU A 1 662 ? 30.308 10.468 -35.772 1.00 90.75 662 LEU A CA 1
ATOM 5170 C C . LEU A 1 662 ? 31.640 10.068 -35.124 1.00 90.75 662 LEU A C 1
ATOM 5172 O O . LEU A 1 662 ? 32.372 10.930 -34.631 1.00 90.75 662 LEU A O 1
ATOM 5176 N N . GLY A 1 663 ? 31.967 8.776 -35.101 1.00 88.25 663 GLY A N 1
ATOM 5177 C CA . GLY A 1 663 ? 33.264 8.286 -34.643 1.00 88.25 663 GLY A CA 1
ATOM 5178 C C . GLY A 1 663 ? 34.403 8.855 -35.487 1.00 88.25 663 GLY A C 1
ATOM 5179 O O . GLY A 1 663 ? 35.379 9.357 -34.929 1.00 88.25 663 GLY A O 1
ATOM 5180 N N . ALA A 1 664 ? 34.228 8.877 -36.812 1.00 85.56 664 ALA A N 1
ATOM 5181 C CA . ALA A 1 664 ? 35.203 9.434 -37.748 1.00 85.56 664 ALA A CA 1
ATOM 5182 C C . ALA A 1 664 ? 35.427 10.947 -37.544 1.00 85.56 664 ALA A C 1
ATOM 5184 O O . ALA A 1 664 ? 36.565 11.413 -37.567 1.00 85.56 664 ALA A O 1
ATOM 5185 N N . SER A 1 665 ? 34.374 11.722 -37.250 1.00 88.38 665 SER A N 1
ATOM 5186 C CA . SER A 1 665 ? 34.490 13.178 -37.045 1.00 88.38 665 SER A CA 1
ATOM 5187 C C . SER A 1 665 ? 35.170 13.571 -35.724 1.00 88.38 665 SER A C 1
ATOM 5189 O O . SER A 1 665 ? 35.659 14.691 -35.583 1.00 88.38 665 SER A O 1
ATOM 5191 N N . LYS A 1 666 ? 35.205 12.670 -34.730 1.00 90.44 666 LYS A N 1
ATOM 5192 C CA . LYS A 1 666 ? 35.791 12.939 -33.404 1.00 90.44 666 LYS A CA 1
ATOM 5193 C C . LYS A 1 666 ? 37.292 13.240 -33.484 1.00 90.44 666 LYS A C 1
ATOM 5195 O O . LYS A 1 666 ? 37.772 14.099 -32.747 1.00 90.44 666 LYS A O 1
ATOM 5200 N N . GLY A 1 667 ? 38.011 12.543 -34.368 1.00 87.44 667 GLY A N 1
ATOM 5201 C CA . GLY A 1 667 ? 39.452 12.728 -34.563 1.00 87.44 667 GLY A CA 1
ATOM 5202 C C . GLY A 1 667 ? 39.794 14.143 -35.030 1.00 87.44 667 GLY A C 1
ATOM 5203 O O . GLY A 1 667 ? 40.640 14.796 -34.425 1.00 87.44 667 GLY A O 1
ATOM 5204 N N . ALA A 1 668 ? 39.056 14.654 -36.019 1.00 88.06 668 ALA A N 1
ATOM 5205 C CA . ALA A 1 668 ? 39.250 16.000 -36.560 1.00 88.06 668 ALA A CA 1
ATOM 5206 C C . ALA A 1 668 ? 39.050 17.097 -35.496 1.00 88.06 668 ALA A C 1
ATOM 5208 O O . ALA A 1 668 ? 39.888 17.985 -35.351 1.00 88.06 668 ALA A O 1
ATOM 5209 N N . PHE A 1 669 ? 37.991 17.004 -34.679 1.00 89.44 669 PHE A N 1
ATOM 5210 C CA . PHE A 1 669 ? 37.753 17.975 -33.601 1.00 89.44 669 PHE A CA 1
ATOM 5211 C C . PHE A 1 669 ? 38.822 17.929 -32.505 1.00 89.44 669 PHE A C 1
ATOM 5213 O O . PHE A 1 669 ? 39.196 18.971 -31.963 1.00 89.44 669 PHE A O 1
ATOM 5220 N N . ALA A 1 670 ? 39.325 16.737 -32.173 1.00 88.25 670 ALA A N 1
ATOM 5221 C CA . ALA A 1 670 ? 40.409 16.589 -31.207 1.00 88.25 670 ALA A CA 1
ATOM 5222 C C . ALA A 1 670 ? 41.716 17.206 -31.730 1.00 88.25 670 ALA A C 1
ATOM 5224 O O . ALA A 1 670 ? 42.389 17.919 -30.984 1.00 88.25 670 ALA A O 1
ATOM 5225 N N . GLN A 1 671 ? 42.030 16.987 -33.011 1.00 89.44 671 GLN A N 1
ATOM 5226 C CA . GLN A 1 671 ? 43.212 17.543 -33.664 1.00 89.44 671 GLN A CA 1
ATOM 5227 C C . GLN A 1 671 ? 43.174 19.076 -33.694 1.00 89.44 671 GLN A C 1
ATOM 5229 O O . GLN A 1 671 ? 44.146 19.710 -33.283 1.00 89.44 671 GLN A O 1
ATOM 5234 N N . LEU A 1 672 ? 42.041 19.676 -34.081 1.00 88.62 672 LEU A N 1
ATOM 5235 C CA . LEU A 1 672 ? 41.881 21.132 -34.051 1.00 88.62 672 LEU A CA 1
ATOM 5236 C C . LEU A 1 672 ? 42.016 21.688 -32.630 1.00 88.62 672 LEU A C 1
ATOM 5238 O O . LEU A 1 672 ? 42.794 22.607 -32.408 1.00 88.62 672 LEU A O 1
ATOM 5242 N N . ASN A 1 673 ? 41.312 21.115 -31.650 1.00 90.25 673 ASN A N 1
ATOM 5243 C CA . ASN A 1 673 ? 41.388 21.586 -30.265 1.00 90.25 673 ASN A CA 1
ATOM 5244 C C . ASN A 1 673 ? 42.819 21.496 -29.700 1.00 90.25 673 ASN A C 1
ATOM 5246 O O . ASN A 1 673 ? 43.230 22.367 -28.937 1.00 90.25 673 ASN A O 1
ATOM 5250 N N . SER A 1 674 ? 43.587 20.472 -30.082 1.00 90.06 674 SER A N 1
ATOM 5251 C CA . SER A 1 674 ? 44.999 20.358 -29.705 1.00 90.06 674 SER A CA 1
ATOM 5252 C C . SER A 1 674 ? 45.846 21.470 -30.329 1.00 90.06 674 SER A C 1
ATOM 5254 O O . SER A 1 674 ? 46.588 22.134 -29.610 1.00 90.06 674 SER A O 1
ATOM 5256 N N . ALA A 1 675 ? 45.705 21.707 -31.638 1.00 88.94 675 ALA A N 1
ATOM 5257 C CA . ALA A 1 675 ? 46.446 22.750 -32.352 1.00 88.94 675 ALA A CA 1
ATOM 5258 C C . ALA A 1 675 ? 46.138 24.152 -31.797 1.00 88.94 675 ALA A C 1
ATOM 5260 O O . ALA A 1 675 ? 47.041 24.922 -31.486 1.00 88.94 675 ALA A O 1
ATOM 5261 N N . VAL A 1 676 ? 44.856 24.448 -31.576 1.00 88.69 676 VAL A N 1
ATOM 5262 C CA . VAL A 1 676 ? 44.381 25.719 -31.011 1.00 88.69 676 VAL A CA 1
ATOM 5263 C C . VAL A 1 676 ? 44.955 25.961 -29.613 1.00 88.69 676 VAL A C 1
ATOM 5265 O O . VAL A 1 676 ? 45.388 27.069 -29.306 1.00 88.69 676 VAL A O 1
ATOM 5268 N N . ARG A 1 677 ? 44.986 24.937 -28.749 1.00 89.81 677 ARG A N 1
ATOM 5269 C CA . ARG A 1 677 ? 45.555 25.067 -27.397 1.00 89.81 677 ARG A CA 1
ATOM 5270 C C . ARG A 1 677 ? 47.065 25.268 -27.415 1.00 89.81 677 ARG A C 1
ATOM 5272 O O . ARG A 1 677 ? 47.552 26.066 -26.621 1.00 89.81 677 ARG A O 1
ATOM 5279 N N . ALA A 1 678 ? 47.774 24.560 -28.294 1.00 90.38 678 ALA A N 1
ATOM 5280 C CA . ALA A 1 678 ? 49.218 24.704 -28.443 1.00 90.38 678 ALA A CA 1
ATOM 5281 C C . ALA A 1 678 ? 49.588 26.132 -28.877 1.00 90.38 678 ALA A C 1
ATOM 5283 O O . ALA A 1 678 ? 50.399 26.775 -28.217 1.00 90.38 678 ALA A O 1
ATOM 5284 N N . ASN A 1 679 ? 48.917 26.668 -29.903 1.00 88.81 679 ASN A N 1
ATOM 5285 C CA . ASN A 1 679 ? 49.172 28.031 -30.378 1.00 88.81 679 ASN A CA 1
ATOM 5286 C C . ASN A 1 679 ? 48.759 29.098 -29.354 1.00 88.81 679 ASN A C 1
ATOM 5288 O O . ASN A 1 679 ? 49.497 30.049 -29.126 1.00 88.81 679 ASN A O 1
ATOM 5292 N N . ARG A 1 680 ? 47.640 28.908 -28.640 1.00 92.06 680 ARG A N 1
ATOM 5293 C CA . ARG A 1 680 ? 47.241 29.800 -27.537 1.00 92.06 680 ARG A CA 1
ATOM 5294 C C . ARG A 1 680 ? 48.300 29.879 -26.434 1.00 92.06 680 ARG A C 1
ATOM 5296 O O . ARG A 1 680 ? 48.551 30.966 -25.911 1.00 92.06 680 ARG A O 1
ATOM 5303 N N . ALA A 1 681 ? 48.861 28.733 -26.043 1.00 89.75 681 ALA A N 1
ATOM 5304 C CA . ALA A 1 681 ? 49.914 28.673 -25.033 1.00 89.75 681 ALA A CA 1
ATOM 5305 C C . ALA A 1 681 ? 51.157 29.432 -25.516 1.00 89.75 681 ALA A C 1
ATOM 5307 O O . ALA A 1 681 ? 51.612 30.332 -24.818 1.00 89.75 681 ALA A O 1
ATOM 5308 N N . ALA A 1 682 ? 51.590 29.184 -26.757 1.00 89.50 682 ALA A N 1
ATOM 5309 C CA . ALA A 1 682 ? 52.702 29.907 -27.370 1.00 89.50 682 ALA A CA 1
ATOM 5310 C C . ALA A 1 682 ? 52.473 31.433 -27.408 1.00 89.50 682 ALA A C 1
ATOM 5312 O O . ALA A 1 682 ? 53.355 32.196 -27.019 1.00 89.50 682 ALA A O 1
ATOM 5313 N N . SER A 1 683 ? 51.274 31.900 -27.787 1.00 88.75 683 SER A N 1
ATOM 5314 C CA . SER A 1 683 ? 50.947 33.336 -27.767 1.00 88.75 683 SER A CA 1
ATOM 5315 C C . SER A 1 683 ? 50.931 33.922 -26.351 1.00 88.75 683 SER A C 1
ATOM 5317 O O . SER A 1 683 ? 51.305 35.075 -26.155 1.00 88.75 683 SER A O 1
ATOM 5319 N N . THR A 1 684 ? 50.496 33.148 -25.353 1.00 91.69 684 THR A N 1
ATOM 5320 C CA . THR A 1 684 ? 50.501 33.579 -23.946 1.00 91.69 684 THR A CA 1
ATOM 5321 C C . THR A 1 684 ? 51.930 33.743 -23.433 1.00 91.69 684 THR A C 1
ATOM 5323 O O . THR A 1 684 ? 52.234 34.751 -22.797 1.00 91.69 684 THR A O 1
ATOM 5326 N N . ASP A 1 685 ? 52.816 32.801 -23.754 1.00 90.69 685 ASP A N 1
ATOM 5327 C CA . ASP A 1 685 ? 54.233 32.872 -23.387 1.00 90.69 685 ASP A CA 1
ATOM 5328 C C . ASP A 1 685 ? 54.915 34.082 -24.038 1.00 90.69 685 ASP A C 1
ATOM 5330 O O . ASP A 1 685 ? 55.649 34.816 -23.372 1.00 90.69 685 ASP A O 1
ATOM 5334 N N . GLN A 1 686 ? 54.596 34.360 -25.306 1.00 90.19 686 GLN A N 1
ATOM 5335 C CA . GLN A 1 686 ? 55.094 35.536 -26.018 1.00 90.19 686 GLN A CA 1
ATOM 5336 C C . GLN A 1 686 ? 54.636 36.851 -25.359 1.00 90.19 686 GLN A C 1
ATOM 5338 O O . GLN A 1 686 ? 55.467 37.717 -25.085 1.00 90.19 686 GLN A O 1
ATOM 5343 N N . ILE A 1 687 ? 53.349 36.974 -25.008 1.00 91.62 687 ILE A N 1
ATOM 5344 C CA . ILE A 1 687 ? 52.811 38.154 -24.305 1.00 91.62 687 ILE A CA 1
ATOM 5345 C C . ILE A 1 687 ? 53.472 38.338 -22.937 1.00 91.62 687 ILE A C 1
ATOM 5347 O O . ILE A 1 687 ? 53.778 39.468 -22.549 1.00 91.62 687 ILE A O 1
ATOM 5351 N N . ASN A 1 688 ? 53.693 37.248 -22.198 1.00 92.00 688 ASN A N 1
ATOM 5352 C CA . ASN A 1 688 ? 54.361 37.295 -20.899 1.00 92.00 688 ASN A CA 1
ATOM 5353 C C . ASN A 1 688 ? 55.804 37.797 -21.041 1.00 92.00 688 ASN A C 1
ATOM 5355 O O . ASN A 1 688 ? 56.223 38.651 -20.259 1.00 92.00 688 ASN A O 1
ATOM 5359 N N . SER A 1 689 ? 56.531 37.334 -22.064 1.00 93.19 689 SER A N 1
ATOM 5360 C CA . SER A 1 689 ? 57.873 37.827 -22.396 1.00 93.19 689 SER A CA 1
ATOM 5361 C C . SER A 1 689 ? 57.859 39.330 -22.696 1.00 93.19 689 SER A C 1
ATOM 5363 O O . SER A 1 689 ? 58.584 40.092 -22.057 1.00 93.19 689 SER A O 1
ATOM 5365 N N . THR A 1 690 ? 56.968 39.787 -23.583 1.00 91.75 690 THR A N 1
ATOM 5366 C CA . THR A 1 690 ? 56.810 41.214 -23.915 1.00 91.75 690 THR A CA 1
ATOM 5367 C C . THR A 1 690 ? 56.429 42.049 -22.679 1.00 91.75 690 THR A C 1
ATOM 5369 O O . THR A 1 690 ? 56.951 43.142 -22.465 1.00 91.75 690 THR A O 1
ATOM 5372 N N . SER A 1 691 ? 55.563 41.533 -21.801 1.00 92.81 691 SER A N 1
ATOM 5373 C CA . SER A 1 691 ? 55.168 42.212 -20.558 1.00 92.81 691 SER A CA 1
ATOM 5374 C C . SER A 1 691 ? 56.324 42.355 -19.561 1.00 92.81 691 SER A C 1
ATOM 5376 O O . SER A 1 691 ? 56.411 43.368 -18.856 1.00 92.81 691 SER A O 1
ATOM 5378 N N . MET A 1 692 ? 57.208 41.356 -19.479 1.00 91.12 692 MET A N 1
ATOM 5379 C CA . MET A 1 692 ? 58.423 41.431 -18.664 1.00 91.12 692 MET A CA 1
ATOM 5380 C C . MET A 1 692 ? 59.394 42.477 -19.220 1.00 91.12 692 MET A C 1
ATOM 5382 O O . MET A 1 692 ? 59.892 43.296 -18.446 1.00 91.12 692 MET A O 1
ATOM 5386 N N . GLU A 1 693 ? 59.587 42.529 -20.543 1.00 92.19 693 GLU A N 1
ATOM 5387 C CA . GLU A 1 693 ? 60.394 43.570 -21.201 1.00 92.19 693 GLU A CA 1
ATOM 5388 C C . GLU A 1 693 ? 59.855 44.979 -20.906 1.00 92.19 693 GLU A C 1
ATOM 5390 O O . GLU A 1 693 ? 60.614 45.856 -20.494 1.00 92.19 693 GLU A O 1
ATOM 5395 N N . ILE A 1 694 ? 58.538 45.200 -21.022 1.00 91.12 694 ILE A N 1
ATOM 5396 C CA . ILE A 1 694 ? 57.908 46.493 -20.694 1.00 91.12 694 ILE A CA 1
ATOM 5397 C C . ILE A 1 694 ? 58.149 46.866 -19.228 1.00 91.12 694 ILE A C 1
ATOM 5399 O O . ILE A 1 694 ? 58.437 48.023 -18.919 1.00 91.12 694 ILE A O 1
ATOM 5403 N N . THR A 1 695 ? 58.032 45.901 -18.314 1.00 92.56 695 THR A N 1
ATOM 5404 C CA . THR A 1 695 ? 58.236 46.126 -16.875 1.00 92.56 695 THR A CA 1
ATOM 5405 C C . THR A 1 695 ? 59.684 46.510 -16.580 1.00 92.56 695 THR A C 1
ATOM 5407 O O . THR A 1 695 ? 59.927 47.459 -15.831 1.00 92.56 695 THR A O 1
ATOM 5410 N N . PHE A 1 696 ? 60.643 45.830 -17.212 1.00 92.38 696 PHE A N 1
ATOM 5411 C CA . PHE A 1 696 ? 62.062 46.163 -17.123 1.00 92.38 696 PHE A CA 1
ATOM 5412 C C . PHE A 1 696 ? 62.346 47.577 -17.653 1.00 92.38 696 PHE A C 1
ATOM 5414 O O . PHE A 1 696 ? 62.966 48.381 -16.956 1.00 92.38 696 PHE A O 1
ATOM 5421 N N . LEU A 1 697 ? 61.815 47.924 -18.831 1.00 92.00 697 LEU A N 1
ATOM 5422 C CA . LEU A 1 697 ? 61.966 49.258 -19.420 1.00 92.00 697 LEU A CA 1
ATOM 5423 C C . LEU A 1 697 ? 61.333 50.356 -18.550 1.00 92.00 697 LEU A C 1
ATOM 5425 O O . LEU A 1 697 ? 61.926 51.418 -18.376 1.00 92.00 697 LEU A O 1
ATOM 5429 N N . LYS A 1 698 ? 60.162 50.109 -17.947 1.00 91.94 698 LYS A N 1
ATOM 5430 C CA . LYS A 1 698 ? 59.517 51.051 -17.012 1.00 91.94 698 LYS A CA 1
ATOM 5431 C C . LYS A 1 698 ? 60.342 51.248 -15.739 1.00 91.94 698 LYS A C 1
ATOM 5433 O O . LYS A 1 698 ? 60.468 52.377 -15.270 1.00 91.94 698 LYS A O 1
ATOM 5438 N N . ALA A 1 699 ? 60.939 50.185 -15.199 1.00 89.19 699 ALA A N 1
ATOM 5439 C CA . ALA A 1 699 ? 61.839 50.290 -14.052 1.00 89.19 699 ALA A CA 1
ATOM 5440 C C . ALA A 1 699 ? 63.102 51.105 -14.391 1.00 89.19 699 ALA A C 1
ATOM 5442 O O . ALA A 1 699 ? 63.507 51.966 -13.604 1.00 89.19 699 ALA A O 1
ATOM 5443 N N . ALA A 1 700 ? 63.682 50.888 -15.577 1.00 89.31 700 ALA A N 1
ATOM 5444 C CA . ALA A 1 700 ? 64.788 51.693 -16.089 1.00 89.31 700 ALA A CA 1
ATOM 5445 C C . ALA A 1 700 ? 64.384 53.170 -16.242 1.00 89.31 700 ALA A C 1
ATOM 5447 O O . ALA A 1 700 ? 65.086 54.046 -15.739 1.00 89.31 700 ALA A O 1
ATOM 5448 N N . LEU A 1 701 ? 63.206 53.446 -16.816 1.00 91.06 701 LEU A N 1
ATOM 5449 C CA . LEU A 1 701 ? 62.673 54.801 -16.975 1.00 91.06 701 LEU A CA 1
ATOM 5450 C C . LEU A 1 701 ? 62.529 55.525 -15.632 1.00 91.06 701 LEU A C 1
ATOM 5452 O O . LEU A 1 701 ? 62.979 56.660 -15.504 1.00 91.06 701 LEU A O 1
ATOM 5456 N N . VAL A 1 702 ? 61.960 54.874 -14.612 1.00 88.81 702 VAL A N 1
ATOM 5457 C CA . VAL A 1 702 ? 61.836 55.457 -13.263 1.00 88.81 702 VAL A CA 1
ATOM 5458 C C . VAL A 1 702 ? 63.213 55.781 -12.683 1.00 88.81 702 VAL A C 1
ATOM 5460 O O . VAL A 1 702 ? 63.414 56.871 -12.144 1.00 88.81 702 VAL A O 1
ATOM 5463 N N . LYS A 1 703 ? 64.187 54.873 -12.826 1.00 87.62 703 LYS A N 1
ATOM 5464 C CA . LYS A 1 703 ? 65.563 55.099 -12.362 1.00 87.62 703 LYS A CA 1
ATOM 5465 C C . LYS A 1 703 ? 66.196 56.309 -13.057 1.00 87.62 703 LYS A C 1
ATOM 5467 O O . LYS A 1 703 ? 66.801 57.144 -12.382 1.00 87.62 703 LYS A O 1
ATOM 5472 N N . THR A 1 704 ? 66.021 56.439 -14.371 1.00 86.88 704 THR A N 1
ATOM 5473 C CA . THR A 1 704 ? 66.499 57.591 -15.151 1.00 86.88 704 THR A CA 1
ATOM 5474 C C . THR A 1 704 ? 65.779 58.882 -14.747 1.00 86.88 704 THR A C 1
ATOM 5476 O O . THR A 1 704 ? 66.431 59.900 -14.528 1.00 86.88 704 THR A O 1
ATOM 5479 N N . GLN A 1 705 ? 64.460 58.858 -14.541 1.00 87.56 705 GLN A N 1
ATOM 5480 C CA . GLN A 1 705 ? 63.689 60.025 -14.092 1.00 87.56 705 GLN A CA 1
ATOM 5481 C C . GLN A 1 705 ? 64.122 60.524 -12.707 1.00 87.56 705 GLN A C 1
ATOM 5483 O O . GLN A 1 705 ? 64.166 61.732 -12.481 1.00 87.56 705 GLN A O 1
ATOM 5488 N N . VAL A 1 706 ? 64.476 59.625 -11.782 1.00 86.50 706 VAL A N 1
ATOM 5489 C CA . VAL A 1 706 ? 65.041 60.019 -10.481 1.00 86.50 706 VAL A CA 1
ATOM 5490 C C . VAL A 1 706 ? 66.362 60.763 -10.676 1.00 86.50 706 VAL A C 1
ATOM 5492 O O . VAL A 1 706 ? 66.532 61.829 -10.091 1.00 86.50 706 VAL A O 1
ATOM 5495 N N . LYS A 1 707 ? 67.259 60.270 -11.545 1.00 85.94 707 LYS A N 1
ATOM 5496 C CA . LYS A 1 707 ? 68.511 60.978 -11.877 1.00 85.94 707 LYS A CA 1
ATOM 5497 C C . LYS A 1 707 ? 68.243 62.372 -12.449 1.00 85.94 707 LYS A C 1
ATOM 5499 O O . LYS A 1 707 ? 68.887 63.329 -12.030 1.00 85.94 707 LYS A O 1
ATOM 5504 N N . VAL A 1 708 ? 67.268 62.491 -13.354 1.00 86.56 708 VAL A N 1
ATOM 5505 C CA . VAL A 1 708 ? 66.834 63.774 -13.933 1.00 86.56 708 VAL A CA 1
ATOM 5506 C C . VAL A 1 708 ? 66.350 64.737 -12.844 1.00 86.56 708 VAL A C 1
ATOM 5508 O O . VAL A 1 708 ? 66.800 65.879 -12.819 1.00 86.56 708 VAL A O 1
ATOM 5511 N N . ARG A 1 709 ? 65.504 64.287 -11.905 1.00 86.81 709 ARG A N 1
ATOM 5512 C CA . ARG A 1 709 ? 65.016 65.128 -10.792 1.00 86.81 709 ARG A CA 1
ATOM 5513 C C . ARG A 1 709 ? 66.138 65.570 -9.858 1.00 86.81 709 ARG A C 1
ATOM 5515 O O . ARG A 1 709 ? 66.173 66.735 -9.479 1.00 86.81 709 ARG A O 1
ATOM 5522 N N . THR A 1 710 ? 67.054 64.666 -9.501 1.00 86.56 710 THR A N 1
ATOM 5523 C CA . THR A 1 710 ? 68.218 65.007 -8.668 1.00 86.56 710 THR A CA 1
ATOM 5524 C C . THR A 1 710 ? 69.085 66.057 -9.360 1.00 86.56 710 THR A C 1
ATOM 5526 O O . THR A 1 710 ? 69.460 67.044 -8.736 1.00 86.56 710 THR A O 1
ATOM 5529 N N . LEU A 1 711 ? 69.354 65.900 -10.661 1.00 86.25 711 LEU A N 1
ATOM 5530 C CA . LEU A 1 711 ? 70.099 66.892 -11.439 1.00 86.25 711 LEU A CA 1
ATOM 5531 C C . LEU A 1 711 ? 69.375 68.238 -11.524 1.00 86.25 711 LEU A C 1
ATOM 5533 O O . LEU A 1 711 ? 70.014 69.268 -11.342 1.00 86.25 711 LEU A O 1
ATOM 5537 N N . GLN A 1 712 ? 68.060 68.247 -11.760 1.00 88.31 712 GLN A N 1
ATOM 5538 C CA . GLN A 1 712 ? 67.258 69.477 -11.771 1.00 88.31 712 GLN A CA 1
ATOM 5539 C C . GLN A 1 712 ? 67.329 70.205 -10.428 1.00 88.31 712 GLN A C 1
ATOM 5541 O O . GLN A 1 712 ? 67.639 71.391 -10.402 1.00 88.31 712 GLN A O 1
ATOM 5546 N N . PHE A 1 713 ? 67.137 69.482 -9.322 1.00 89.19 713 PHE A N 1
ATOM 5547 C CA . PHE A 1 713 ? 67.250 70.040 -7.976 1.00 89.19 713 PHE A CA 1
ATOM 5548 C C . PHE A 1 713 ? 68.629 70.668 -7.727 1.00 89.19 713 PHE A C 1
ATOM 5550 O O . PHE A 1 713 ? 68.715 71.801 -7.257 1.00 89.19 713 PHE A O 1
ATOM 5557 N N . LEU A 1 714 ? 69.709 69.973 -8.102 1.00 88.00 714 LEU A N 1
ATOM 5558 C CA . LEU A 1 714 ? 71.069 70.502 -7.976 1.00 88.00 714 LEU A CA 1
ATOM 5559 C C . LEU A 1 714 ? 71.294 71.744 -8.844 1.00 88.00 714 LEU A C 1
ATOM 5561 O O . LEU A 1 714 ? 71.928 72.691 -8.389 1.00 88.00 714 LEU A O 1
ATOM 5565 N N . ILE A 1 715 ? 70.779 71.761 -10.076 1.00 87.94 715 ILE A N 1
ATOM 5566 C CA . ILE A 1 715 ? 70.868 72.920 -10.975 1.00 87.94 715 ILE A CA 1
ATOM 5567 C C . ILE A 1 715 ? 70.119 74.120 -10.386 1.00 87.94 715 ILE A C 1
ATOM 5569 O O . ILE A 1 715 ? 70.626 75.242 -10.441 1.00 87.94 715 ILE A O 1
ATOM 5573 N N . ASP A 1 716 ? 68.937 73.904 -9.816 1.00 87.00 716 ASP A N 1
ATOM 5574 C CA . ASP A 1 716 ? 68.128 74.969 -9.227 1.00 87.00 716 ASP A CA 1
ATOM 5575 C C . ASP A 1 716 ? 68.770 75.526 -7.949 1.00 87.00 716 ASP A C 1
ATOM 5577 O O . ASP A 1 716 ? 68.892 76.746 -7.812 1.00 87.00 716 ASP A O 1
ATOM 5581 N N . GLU A 1 717 ? 69.276 74.668 -7.057 1.00 88.00 717 GLU A N 1
ATOM 5582 C CA . GLU A 1 717 ? 70.044 75.098 -5.878 1.00 88.00 717 GLU A CA 1
ATOM 5583 C C . GLU A 1 717 ? 71.341 75.815 -6.270 1.00 88.00 717 GLU A C 1
ATOM 5585 O O . GLU A 1 717 ? 71.683 76.849 -5.690 1.00 88.00 717 GLU A O 1
ATOM 5590 N N . TYR A 1 718 ? 72.027 75.341 -7.314 1.00 86.19 718 TYR A N 1
ATOM 5591 C CA . TYR A 1 718 ? 73.206 76.009 -7.861 1.00 86.19 718 TYR A CA 1
ATOM 5592 C C . TYR A 1 718 ? 72.885 77.420 -8.351 1.00 86.19 718 TYR A C 1
ATOM 5594 O O . TYR A 1 718 ? 73.567 78.386 -7.994 1.00 86.19 718 TYR A O 1
ATOM 5602 N N . ARG A 1 719 ? 71.810 77.566 -9.135 1.00 86.69 719 ARG A N 1
ATOM 5603 C CA . ARG A 1 719 ? 71.334 78.868 -9.620 1.00 86.69 719 ARG A CA 1
ATOM 5604 C C . ARG A 1 719 ? 70.954 79.789 -8.465 1.00 86.69 719 ARG A C 1
ATOM 5606 O O . ARG A 1 719 ? 71.341 80.957 -8.480 1.00 86.69 719 ARG A O 1
ATOM 5613 N N . LYS A 1 720 ? 70.252 79.268 -7.458 1.00 87.25 720 LYS A N 1
ATOM 5614 C CA . LYS A 1 720 ? 69.816 80.022 -6.279 1.00 87.25 720 LYS A CA 1
ATOM 5615 C C . LYS A 1 720 ? 70.998 80.530 -5.452 1.00 87.25 720 LYS A C 1
ATOM 5617 O O . LYS A 1 720 ? 71.049 81.720 -5.150 1.00 87.25 720 LYS A O 1
ATOM 5622 N N . GLN A 1 721 ? 71.982 79.681 -5.148 1.00 83.31 721 GLN A N 1
ATOM 5623 C CA . GLN A 1 721 ? 73.189 80.102 -4.424 1.00 83.31 721 GLN A CA 1
ATOM 5624 C C . GLN A 1 721 ? 73.996 81.131 -5.217 1.00 83.31 721 GLN A C 1
ATOM 5626 O O . GLN A 1 721 ? 74.451 82.132 -4.664 1.00 83.31 721 GLN A O 1
ATOM 5631 N N . ARG A 1 722 ? 74.113 80.944 -6.536 1.00 81.94 722 ARG A N 1
ATOM 5632 C CA . ARG A 1 722 ? 74.794 81.907 -7.407 1.00 81.94 722 ARG A CA 1
ATOM 5633 C C . ARG A 1 722 ? 74.106 83.277 -7.422 1.00 81.94 722 ARG A C 1
ATOM 5635 O O . ARG A 1 722 ? 74.795 84.290 -7.505 1.00 81.94 722 ARG A O 1
ATOM 5642 N N . GLN A 1 723 ? 72.776 83.320 -7.321 1.00 81.69 723 GLN A N 1
ATOM 5643 C CA . GLN A 1 723 ? 72.009 84.568 -7.219 1.00 81.69 723 GLN A CA 1
ATOM 5644 C C . GLN A 1 723 ? 72.139 85.237 -5.841 1.00 81.69 723 GLN A C 1
ATOM 5646 O O . GLN A 1 723 ? 72.214 86.460 -5.770 1.00 81.69 723 GLN A O 1
ATOM 5651 N N . GLN A 1 724 ? 72.177 84.460 -4.754 1.00 80.06 724 GLN A N 1
ATOM 5652 C CA . GLN A 1 724 ? 72.215 84.986 -3.382 1.00 80.06 724 GLN A CA 1
ATOM 5653 C C . GLN A 1 724 ? 73.594 85.512 -2.960 1.00 80.06 724 GLN A C 1
ATOM 5655 O O . GLN A 1 724 ? 73.677 86.471 -2.195 1.00 80.06 724 GLN A O 1
ATOM 5660 N N . THR A 1 725 ? 74.681 84.921 -3.460 1.00 69.62 725 THR A N 1
ATOM 5661 C CA . THR A 1 725 ? 76.052 85.298 -3.077 1.00 69.62 725 THR A CA 1
ATOM 5662 C C . THR A 1 725 ? 76.943 85.529 -4.300 1.00 69.62 725 THR A C 1
ATOM 5664 O O . THR A 1 725 ? 77.859 84.750 -4.557 1.00 69.62 725 THR A O 1
ATOM 5667 N N . PRO A 1 726 ? 76.738 86.624 -5.057 1.00 64.44 726 PRO A N 1
ATOM 5668 C CA . PRO A 1 726 ? 77.476 86.880 -6.298 1.00 64.44 726 PRO A CA 1
ATOM 5669 C C . PRO A 1 726 ? 78.979 87.149 -6.096 1.00 64.44 726 PRO A C 1
ATOM 5671 O O . PRO A 1 726 ? 79.744 87.052 -7.051 1.00 64.44 726 PRO A O 1
ATOM 5674 N N . ARG A 1 727 ? 79.427 87.468 -4.868 1.00 58.78 727 ARG A N 1
ATOM 5675 C CA . ARG A 1 727 ? 80.845 87.743 -4.553 1.00 58.78 727 ARG A CA 1
ATOM 5676 C C . ARG A 1 727 ? 81.709 86.498 -4.305 1.00 58.78 727 ARG A C 1
ATOM 5678 O O . ARG A 1 727 ? 82.926 86.628 -4.333 1.00 58.78 727 ARG A O 1
ATOM 5685 N N . TYR A 1 728 ? 81.120 85.314 -4.117 1.00 63.41 728 TYR A N 1
ATOM 5686 C CA . TYR A 1 728 ? 81.853 84.050 -3.982 1.00 63.41 728 TYR A CA 1
ATOM 5687 C C . TYR A 1 728 ? 81.257 83.033 -4.954 1.00 63.41 728 TYR A C 1
ATOM 5689 O O . TYR A 1 728 ? 80.192 82.470 -4.709 1.00 63.41 728 TYR A O 1
ATOM 5697 N N . ALA A 1 729 ? 81.911 82.831 -6.098 1.00 62.72 729 ALA A N 1
ATOM 5698 C CA . ALA A 1 729 ? 81.439 81.888 -7.103 1.00 62.72 729 ALA A CA 1
ATOM 5699 C C . ALA A 1 729 ? 81.600 80.448 -6.588 1.00 62.72 729 ALA A C 1
ATOM 5701 O O . ALA A 1 729 ? 82.693 79.887 -6.610 1.00 62.72 729 ALA A O 1
ATOM 5702 N N . VAL A 1 730 ? 80.506 79.843 -6.122 1.00 76.38 730 VAL A N 1
ATOM 5703 C CA . VAL A 1 730 ? 80.453 78.401 -5.853 1.00 76.38 730 VAL A CA 1
ATOM 5704 C C . VAL A 1 730 ? 80.552 77.671 -7.200 1.00 76.38 730 VAL A C 1
ATOM 5706 O O . VAL A 1 730 ? 79.877 78.042 -8.165 1.00 76.38 730 VAL A O 1
ATOM 5709 N N . SER A 1 731 ? 81.420 76.663 -7.305 1.00 84.00 731 SER A N 1
ATOM 5710 C CA . SER A 1 731 ? 81.498 75.787 -8.483 1.00 84.00 731 SER A CA 1
ATOM 5711 C C . SER A 1 731 ? 80.427 74.692 -8.406 1.00 84.00 731 SER A C 1
ATOM 5713 O O . SER A 1 731 ? 80.041 74.288 -7.310 1.00 84.00 731 SER A O 1
ATOM 5715 N N . GLU A 1 732 ? 79.941 74.190 -9.550 1.00 83.88 732 GLU A N 1
ATOM 5716 C CA . GLU A 1 732 ? 78.948 73.095 -9.583 1.00 83.88 732 GLU A CA 1
ATOM 5717 C C . GLU A 1 732 ? 79.433 71.876 -8.780 1.00 83.88 732 GLU A C 1
ATOM 5719 O O . GLU A 1 732 ? 78.681 71.301 -7.997 1.00 83.88 732 GLU A O 1
ATOM 5724 N N . ASN A 1 733 ? 80.724 71.551 -8.903 1.00 85.75 733 ASN A N 1
ATOM 5725 C CA . ASN A 1 733 ? 81.370 70.478 -8.153 1.00 85.75 733 ASN A CA 1
ATOM 5726 C C . ASN A 1 733 ? 81.315 70.713 -6.629 1.00 85.75 733 ASN A C 1
ATOM 5728 O O . ASN A 1 733 ? 80.919 69.836 -5.865 1.00 85.75 733 ASN A O 1
ATOM 5732 N N . GLY A 1 734 ? 81.629 71.934 -6.179 1.00 81.88 734 GLY A N 1
ATOM 5733 C CA . GLY A 1 734 ? 81.582 72.286 -4.758 1.00 81.88 734 GLY A CA 1
ATOM 5734 C C . GLY A 1 734 ? 80.186 72.131 -4.143 1.00 81.88 734 GLY A C 1
ATOM 5735 O O . GLY A 1 734 ? 80.062 71.672 -3.008 1.00 81.88 734 GLY A O 1
ATOM 5736 N N . LEU A 1 735 ? 79.129 72.451 -4.899 1.00 86.12 735 LEU A N 1
ATOM 5737 C CA . LEU A 1 735 ? 77.748 72.261 -4.445 1.00 86.12 735 LEU A CA 1
ATOM 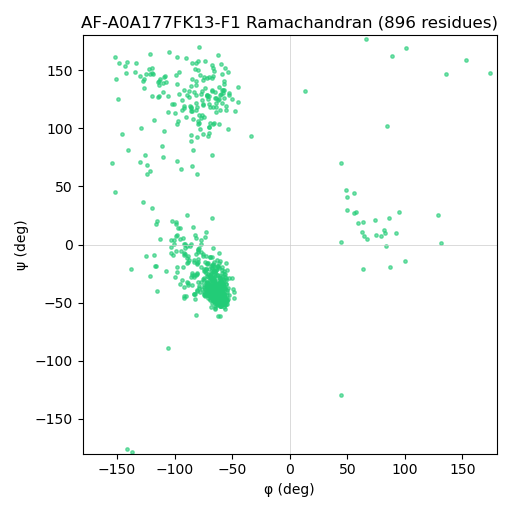5738 C C . LEU A 1 735 ? 77.384 70.777 -4.291 1.00 86.12 735 LEU A C 1
ATOM 5740 O O . LEU A 1 735 ? 76.766 70.397 -3.292 1.00 86.12 735 LEU A O 1
ATOM 5744 N N . VAL A 1 736 ? 77.743 69.950 -5.277 1.00 85.69 736 VAL A N 1
ATOM 5745 C CA . VAL A 1 736 ? 77.434 68.513 -5.266 1.00 85.69 736 VAL A CA 1
ATOM 5746 C C . VAL A 1 736 ? 78.189 67.808 -4.141 1.00 85.69 736 VAL A C 1
ATOM 5748 O O . VAL A 1 736 ? 77.572 67.053 -3.390 1.00 85.69 736 VAL A O 1
ATOM 5751 N N . LEU A 1 737 ? 79.477 68.110 -3.946 1.00 86.25 737 LEU A N 1
ATOM 5752 C CA . LEU A 1 737 ? 80.273 67.570 -2.838 1.00 86.25 737 LEU A CA 1
ATOM 5753 C C . LEU A 1 737 ? 79.690 67.933 -1.471 1.00 86.25 737 LEU A C 1
ATOM 5755 O O . LEU A 1 737 ? 79.649 67.086 -0.578 1.00 86.25 737 LEU A O 1
ATOM 5759 N N . LYS A 1 738 ? 79.177 69.161 -1.317 1.00 86.94 738 LYS A N 1
ATOM 5760 C CA . LYS A 1 738 ? 78.469 69.564 -0.098 1.00 86.94 738 LYS A CA 1
ATOM 5761 C C . LYS A 1 738 ? 77.232 68.695 0.143 1.00 86.94 738 LYS A C 1
ATOM 5763 O O . LYS A 1 738 ? 77.089 68.149 1.230 1.00 86.94 738 LYS A O 1
ATOM 5768 N N . HIS A 1 739 ? 76.388 68.493 -0.871 1.00 85.19 739 HIS A N 1
ATOM 5769 C CA . HIS A 1 739 ? 75.207 67.626 -0.753 1.00 85.19 739 HIS A CA 1
ATOM 5770 C C . HIS A 1 739 ? 75.564 66.165 -0.462 1.00 85.19 739 HIS A C 1
ATOM 5772 O O . HIS A 1 739 ? 74.884 65.513 0.328 1.00 85.19 739 HIS A O 1
ATOM 5778 N N . ILE A 1 740 ? 76.639 65.646 -1.064 1.00 88.31 740 ILE A N 1
ATOM 5779 C CA . ILE A 1 740 ? 77.166 64.311 -0.755 1.00 88.31 740 ILE A CA 1
ATOM 5780 C C . ILE A 1 740 ? 77.555 64.235 0.721 1.00 88.31 740 ILE A C 1
ATOM 5782 O O . ILE A 1 740 ? 77.121 63.313 1.408 1.00 88.31 740 ILE A O 1
ATOM 5786 N N . SER A 1 741 ? 78.330 65.206 1.210 1.00 87.94 741 SER A N 1
ATOM 5787 C CA . SER A 1 741 ? 78.768 65.270 2.605 1.00 87.94 741 SER A CA 1
ATOM 5788 C C . SER A 1 741 ? 77.580 65.350 3.566 1.00 87.94 741 SER A C 1
ATOM 5790 O O . SER A 1 741 ? 77.504 64.567 4.511 1.00 87.94 741 SER A O 1
ATOM 5792 N N . ASP A 1 742 ? 76.619 66.237 3.299 1.00 86.00 742 ASP A N 1
ATOM 5793 C CA . ASP A 1 742 ? 75.421 66.418 4.125 1.00 86.00 742 ASP A CA 1
ATOM 5794 C C . ASP A 1 742 ? 74.588 65.127 4.179 1.00 86.00 742 ASP A C 1
ATOM 5796 O O . ASP A 1 742 ? 74.184 64.677 5.254 1.00 86.00 742 ASP A O 1
ATOM 5800 N N . LEU A 1 743 ? 74.388 64.469 3.032 1.00 83.69 743 LEU A N 1
ATOM 5801 C CA . LEU A 1 743 ? 73.634 63.219 2.953 1.00 83.69 743 LEU A CA 1
ATOM 5802 C C . LEU A 1 743 ? 74.379 62.052 3.623 1.00 83.69 743 LEU A C 1
ATOM 5804 O O . LEU A 1 743 ? 73.760 61.233 4.303 1.00 83.69 743 LEU A O 1
ATOM 5808 N N . GLN A 1 744 ? 75.707 61.977 3.488 1.00 86.44 744 GLN A N 1
ATOM 5809 C CA . GLN A 1 744 ? 76.533 60.998 4.204 1.00 86.44 744 GLN A CA 1
ATOM 5810 C C . GLN A 1 744 ? 76.454 61.198 5.716 1.00 86.44 744 GLN A C 1
ATOM 5812 O O . GLN A 1 744 ? 76.301 60.225 6.453 1.00 86.44 744 GLN A O 1
ATOM 5817 N N . HIS A 1 745 ? 76.506 62.446 6.173 1.00 85.12 745 HIS A N 1
ATOM 5818 C CA . HIS A 1 745 ? 76.399 62.787 7.584 1.00 85.12 745 HIS A CA 1
ATOM 5819 C C . HIS A 1 745 ? 75.012 62.441 8.145 1.00 85.12 745 HIS A C 1
ATOM 5821 O O . HIS A 1 745 ? 74.908 61.916 9.255 1.00 85.12 745 HIS A O 1
ATOM 5827 N N . GLN A 1 746 ? 73.942 62.669 7.377 1.00 80.81 746 GLN A N 1
ATOM 5828 C CA . GLN A 1 746 ? 72.588 62.246 7.751 1.00 80.81 746 GLN A CA 1
ATOM 5829 C C . GLN A 1 746 ? 72.468 60.719 7.847 1.00 80.81 746 GLN A C 1
ATOM 5831 O O . GLN A 1 746 ? 71.909 60.208 8.819 1.00 80.81 746 GLN A O 1
ATOM 5836 N N . LEU A 1 747 ? 73.023 59.985 6.876 1.00 82.94 747 LEU A N 1
ATOM 5837 C CA . LEU A 1 747 ? 73.023 58.518 6.869 1.00 82.94 747 LEU A CA 1
ATOM 5838 C C . LEU A 1 747 ? 73.850 57.917 8.015 1.00 82.94 747 LEU A C 1
ATOM 5840 O O . LEU A 1 747 ? 73.499 56.852 8.524 1.00 82.94 747 LEU A O 1
ATOM 5844 N N . TYR A 1 748 ? 74.929 58.592 8.415 1.00 83.25 748 TYR A N 1
ATOM 5845 C CA . TYR A 1 748 ? 75.781 58.185 9.529 1.00 83.25 748 TYR A CA 1
ATOM 5846 C C . TYR A 1 748 ? 75.102 58.426 10.886 1.00 83.25 748 TYR A C 1
ATOM 5848 O O . TYR A 1 748 ? 75.087 57.536 11.734 1.00 83.25 748 TYR A O 1
ATOM 5856 N N . ASN A 1 749 ? 74.475 59.592 11.070 1.00 81.62 749 ASN A N 1
ATOM 5857 C CA . ASN A 1 749 ? 73.890 59.984 12.355 1.00 81.62 749 ASN A CA 1
ATOM 5858 C C . ASN A 1 749 ? 72.517 59.373 12.651 1.00 81.62 749 ASN A C 1
ATOM 5860 O O . ASN A 1 749 ? 72.154 59.243 13.818 1.00 81.62 749 ASN A O 1
ATOM 5864 N N . TYR A 1 750 ? 71.749 58.993 11.627 1.00 75.75 750 TYR A N 1
ATOM 5865 C CA . TYR A 1 750 ? 70.407 58.430 11.801 1.00 75.75 750 TYR A CA 1
ATOM 5866 C C . TYR A 1 750 ? 70.283 57.050 11.130 1.00 75.75 750 TYR A C 1
ATOM 5868 O O . TYR A 1 750 ? 69.548 56.878 10.157 1.00 75.75 750 TYR A O 1
ATOM 5876 N N . PRO A 1 751 ? 70.962 56.011 11.652 1.00 66.00 751 PRO A N 1
ATOM 5877 C CA . PRO A 1 751 ? 71.005 54.690 11.023 1.00 66.00 751 PRO A CA 1
ATOM 5878 C C . PRO A 1 751 ? 69.651 53.960 11.009 1.00 66.00 751 PRO A C 1
ATOM 5880 O O . PRO A 1 751 ? 69.470 53.052 10.203 1.00 66.00 751 PRO A O 1
ATOM 5883 N N . ASN A 1 752 ? 68.687 54.357 11.847 1.00 66.88 752 ASN A N 1
ATOM 5884 C CA . ASN A 1 752 ? 67.360 53.733 11.909 1.00 66.88 752 ASN A CA 1
ATOM 5885 C C . ASN A 1 752 ? 66.313 54.399 10.993 1.00 66.88 752 ASN A C 1
ATOM 5887 O O . ASN A 1 752 ? 65.225 53.856 10.835 1.00 66.88 752 ASN A O 1
ATOM 5891 N N . SER A 1 753 ? 66.623 55.531 10.346 1.00 58.72 753 SER A N 1
ATOM 5892 C CA . SER A 1 753 ? 65.734 56.193 9.370 1.00 58.72 753 SER A CA 1
ATOM 5893 C C . SER A 1 753 ? 66.064 55.846 7.909 1.00 58.72 753 SER A C 1
ATOM 5895 O O . SER A 1 753 ? 65.564 56.498 6.990 1.00 58.72 753 SER A O 1
ATOM 5897 N N . ARG A 1 754 ? 66.874 54.796 7.686 1.00 64.62 754 ARG A N 1
ATOM 5898 C CA . ARG A 1 754 ? 67.355 54.330 6.373 1.00 64.62 754 ARG A CA 1
ATOM 5899 C C . ARG A 1 754 ? 66.206 54.080 5.399 1.00 64.62 754 ARG A C 1
ATOM 5901 O O . ARG A 1 754 ? 65.602 53.008 5.388 1.00 64.62 754 ARG A O 1
ATOM 5908 N N . LYS A 1 755 ? 65.956 55.037 4.506 1.00 68.94 755 LYS A N 1
ATOM 5909 C CA . LYS A 1 755 ? 65.140 54.789 3.315 1.00 68.94 755 LYS A CA 1
ATOM 5910 C C . LYS A 1 755 ? 66.059 54.278 2.199 1.00 68.94 755 LYS A C 1
ATOM 5912 O O . LYS A 1 755 ? 67.083 54.915 1.942 1.00 68.94 755 LYS A O 1
ATOM 5917 N N . PRO A 1 756 ? 65.709 53.185 1.491 1.00 63.22 756 PRO A N 1
ATOM 5918 C CA . PRO A 1 756 ? 66.473 52.691 0.337 1.00 63.22 756 PRO A CA 1
ATOM 5919 C C . PRO A 1 756 ? 66.791 53.785 -0.699 1.00 63.22 756 PRO A C 1
ATOM 5921 O O . PRO A 1 756 ? 67.827 53.750 -1.361 1.00 63.22 756 PRO A O 1
ATOM 5924 N N . THR A 1 757 ? 65.926 54.798 -0.784 1.00 70.31 757 THR A N 1
ATOM 5925 C CA . THR A 1 757 ? 66.061 55.962 -1.663 1.00 70.31 757 THR A CA 1
ATOM 5926 C C . THR A 1 757 ? 67.287 56.825 -1.357 1.00 70.31 757 THR A C 1
ATOM 5928 O O . THR A 1 757 ? 67.896 57.326 -2.292 1.00 70.31 757 THR A O 1
ATOM 5931 N N . GLN A 1 758 ? 67.714 56.956 -0.095 1.00 77.06 758 GLN A N 1
ATOM 5932 C CA . GLN A 1 758 ? 68.852 57.815 0.275 1.00 77.06 758 GLN A CA 1
ATOM 5933 C C . GLN A 1 758 ? 70.203 57.223 -0.156 1.00 77.06 758 GLN A C 1
ATOM 5935 O O . GLN A 1 758 ? 71.116 57.955 -0.524 1.00 77.06 758 GLN A O 1
ATOM 5940 N N . HIS A 1 759 ? 70.346 55.891 -0.158 1.00 77.19 759 HIS A N 1
ATOM 5941 C CA . HIS A 1 759 ? 71.551 55.236 -0.694 1.00 77.19 759 HIS A CA 1
ATOM 5942 C C . HIS A 1 759 ? 71.618 55.328 -2.223 1.00 77.19 759 HIS A C 1
ATOM 5944 O O . HIS A 1 759 ? 72.695 55.532 -2.785 1.00 77.19 759 HIS A O 1
ATOM 5950 N N . GLN A 1 760 ? 70.472 55.202 -2.898 1.00 77.25 760 GLN A N 1
ATOM 5951 C CA . GLN A 1 760 ? 70.382 55.411 -4.344 1.00 77.25 760 GLN A CA 1
ATOM 5952 C C . GLN A 1 760 ? 70.710 56.859 -4.714 1.00 77.25 760 GLN A C 1
ATOM 5954 O O . GLN A 1 760 ? 71.491 57.088 -5.632 1.00 77.25 760 GLN A O 1
ATOM 5959 N N . GLU A 1 761 ? 70.183 57.824 -3.961 1.00 79.81 761 GLU A N 1
ATOM 5960 C CA . GLU A 1 761 ? 70.479 59.245 -4.125 1.00 79.81 761 GLU A CA 1
ATOM 5961 C C . GLU A 1 761 ? 71.967 59.537 -3.917 1.00 79.81 761 GLU A C 1
ATOM 5963 O O . GLU A 1 761 ? 72.592 60.135 -4.788 1.00 79.81 761 GLU A O 1
ATOM 5968 N N . LEU A 1 762 ? 72.584 59.008 -2.856 1.00 83.62 762 LEU A N 1
ATOM 5969 C CA . LEU A 1 762 ? 74.026 59.142 -2.634 1.00 83.62 762 LEU A CA 1
ATOM 5970 C C . LEU A 1 762 ? 74.853 58.537 -3.782 1.00 83.62 762 LEU A C 1
ATOM 5972 O O . LEU A 1 762 ? 75.828 59.136 -4.236 1.00 83.62 762 LEU A O 1
ATOM 5976 N N . SER A 1 763 ? 74.467 57.357 -4.277 1.00 83.31 763 SER A N 1
ATOM 5977 C CA . SER A 1 763 ? 75.112 56.745 -5.442 1.00 83.31 763 SER A CA 1
ATOM 5978 C C . SER A 1 763 ? 74.956 57.602 -6.698 1.00 83.31 763 SER A C 1
ATOM 5980 O O . SER A 1 763 ? 75.890 57.665 -7.496 1.00 83.31 763 SER A O 1
ATOM 5982 N N . HIS A 1 764 ? 73.794 58.223 -6.906 1.00 82.19 764 HIS A N 1
ATOM 5983 C CA . HIS A 1 764 ? 73.555 59.108 -8.043 1.00 82.19 764 HIS A CA 1
ATOM 5984 C C . HIS A 1 764 ? 74.391 60.382 -7.927 1.00 82.19 764 HIS A C 1
ATOM 5986 O O . HIS A 1 764 ? 75.064 60.739 -8.888 1.00 82.19 764 HIS A O 1
ATOM 5992 N N . LEU A 1 765 ? 74.431 61.012 -6.751 1.00 84.19 765 LEU A N 1
ATOM 5993 C CA . LEU A 1 765 ? 75.249 62.197 -6.498 1.00 84.19 765 LEU A CA 1
ATOM 5994 C C . LEU A 1 765 ? 76.735 61.930 -6.773 1.00 84.19 765 LEU A C 1
ATOM 5996 O O . LEU A 1 765 ? 77.379 62.734 -7.436 1.00 84.19 765 LEU A O 1
ATOM 6000 N N . ARG A 1 766 ? 77.262 60.765 -6.371 1.00 86.44 766 ARG A N 1
ATOM 6001 C CA . ARG A 1 766 ? 78.642 60.356 -6.703 1.00 86.44 766 ARG A CA 1
ATOM 6002 C C . ARG A 1 766 ? 78.875 60.162 -8.204 1.00 86.44 766 ARG A C 1
ATOM 6004 O O . ARG A 1 766 ? 79.954 60.467 -8.698 1.00 86.44 766 ARG A O 1
ATOM 6011 N N . GLN A 1 767 ? 77.888 59.645 -8.940 1.00 84.88 767 GLN A N 1
ATOM 6012 C CA . GLN A 1 767 ? 77.987 59.534 -10.403 1.00 84.88 767 GLN A CA 1
ATOM 6013 C C . GLN A 1 767 ? 78.001 60.916 -11.070 1.00 84.88 767 GLN A C 1
ATOM 6015 O O . GLN A 1 767 ? 78.765 61.123 -12.012 1.00 84.88 767 GLN A O 1
ATOM 6020 N N . ILE A 1 768 ? 77.190 61.850 -10.562 1.00 85.44 768 ILE A N 1
ATOM 6021 C CA . ILE A 1 768 ? 77.124 63.240 -11.034 1.00 85.44 768 ILE A CA 1
ATOM 6022 C C . ILE A 1 768 ? 78.454 63.955 -10.770 1.00 85.44 768 ILE A C 1
ATOM 6024 O O . ILE A 1 768 ? 79.009 64.567 -11.680 1.00 85.44 768 ILE A O 1
ATOM 6028 N N . ASP A 1 769 ? 78.996 63.813 -9.560 1.00 86.38 769 ASP A N 1
ATOM 6029 C CA . ASP A 1 769 ? 80.313 64.317 -9.160 1.00 86.38 769 ASP A CA 1
ATOM 6030 C C . ASP A 1 769 ? 81.424 63.802 -10.088 1.00 86.38 769 ASP A C 1
ATOM 6032 O O . ASP A 1 769 ? 82.138 64.585 -10.713 1.00 86.38 769 ASP A O 1
ATOM 6036 N N . ALA A 1 770 ? 81.491 62.487 -10.314 1.00 84.56 770 ALA A N 1
ATOM 6037 C CA . ALA A 1 770 ? 82.474 61.890 -11.219 1.00 84.56 770 ALA A CA 1
ATOM 6038 C C . ALA A 1 770 ? 82.355 62.391 -12.674 1.00 84.56 770 ALA A C 1
ATOM 6040 O O . ALA A 1 770 ? 83.335 62.396 -13.424 1.00 84.56 770 ALA A O 1
ATOM 6041 N N . ALA A 1 771 ? 81.160 62.777 -13.124 1.00 82.88 771 ALA A N 1
ATOM 6042 C CA . ALA A 1 771 ? 80.964 63.388 -14.437 1.00 82.88 771 ALA A CA 1
ATOM 6043 C C . ALA A 1 771 ? 81.358 64.879 -14.454 1.00 82.88 771 ALA A C 1
ATOM 6045 O O . ALA A 1 771 ? 81.970 65.324 -15.426 1.00 82.88 771 ALA A O 1
ATOM 6046 N N . LEU A 1 772 ? 81.115 65.616 -13.366 1.00 83.31 772 LEU A N 1
ATOM 6047 C CA . LEU A 1 772 ? 81.574 67.000 -13.198 1.00 83.31 772 LEU A CA 1
ATOM 6048 C C . LEU A 1 772 ? 83.100 67.097 -13.154 1.00 83.31 772 LEU A C 1
ATOM 6050 O O . LEU A 1 772 ? 83.674 67.965 -13.807 1.00 83.31 772 LEU A O 1
ATOM 6054 N N . VAL A 1 773 ? 83.767 66.170 -12.460 1.00 84.81 773 VAL A N 1
ATOM 6055 C CA . VAL A 1 773 ? 85.237 66.059 -12.434 1.00 84.81 773 VAL A CA 1
ATOM 6056 C C . VAL A 1 773 ? 85.806 65.826 -13.837 1.00 84.81 773 VAL A C 1
ATOM 6058 O O . VAL A 1 773 ? 86.885 66.314 -14.160 1.00 84.81 773 VAL A O 1
ATOM 6061 N N . ARG A 1 774 ? 85.056 65.142 -14.709 1.00 82.94 774 ARG A N 1
ATOM 6062 C CA . ARG A 1 774 ? 85.402 64.943 -16.127 1.00 82.94 774 ARG A CA 1
ATOM 6063 C C . ARG A 1 774 ? 85.028 66.127 -17.030 1.00 82.94 774 ARG A C 1
ATOM 6065 O O . ARG A 1 774 ? 85.133 66.014 -18.246 1.00 82.94 774 ARG A O 1
ATOM 6072 N N . GLY A 1 775 ? 84.604 67.253 -16.456 1.00 80.06 775 GLY A N 1
ATOM 6073 C CA . GLY A 1 775 ? 84.298 68.488 -17.177 1.00 80.06 775 GLY A CA 1
ATOM 6074 C C . GLY A 1 775 ? 82.900 68.548 -17.800 1.00 80.06 775 GLY A C 1
ATOM 6075 O O . GLY A 1 775 ? 82.624 69.467 -18.568 1.00 80.06 775 GLY A O 1
ATOM 6076 N N . VAL A 1 776 ? 82.002 67.605 -17.492 1.00 83.62 776 VAL A N 1
ATOM 6077 C CA . VAL A 1 776 ? 80.627 67.624 -18.014 1.00 83.62 776 VAL A CA 1
ATOM 6078 C C . VAL A 1 776 ? 79.731 68.402 -17.055 1.00 83.62 776 VAL A C 1
ATOM 6080 O O . VAL A 1 776 ? 79.438 67.916 -15.963 1.00 83.62 776 VAL A O 1
ATOM 6083 N N . SER A 1 777 ? 79.274 69.587 -17.465 1.00 85.56 777 SER A N 1
ATOM 6084 C CA . SER A 1 777 ? 78.407 70.439 -16.635 1.00 85.56 777 SER A CA 1
ATOM 6085 C C . SER A 1 777 ? 77.090 69.752 -16.262 1.00 85.56 777 SER A C 1
ATOM 6087 O O . SER A 1 777 ? 76.596 68.882 -16.991 1.00 85.56 777 SER A O 1
ATOM 6089 N N . LEU A 1 778 ? 76.480 70.179 -15.151 1.00 86.19 778 LEU A N 1
ATOM 6090 C CA . LEU A 1 778 ? 75.178 69.664 -14.707 1.00 86.19 778 LEU A CA 1
ATOM 6091 C C . LEU A 1 778 ? 74.110 69.791 -15.809 1.00 86.19 778 LEU A C 1
ATOM 6093 O O . LEU A 1 778 ? 73.315 68.873 -16.018 1.00 86.19 778 LEU A O 1
ATOM 6097 N N . GLY A 1 779 ? 74.121 70.904 -16.553 1.00 82.88 779 GLY A N 1
ATOM 6098 C CA . GLY A 1 779 ? 73.200 71.155 -17.666 1.00 82.88 779 GLY A CA 1
ATOM 6099 C C . GLY A 1 779 ? 73.359 70.167 -18.826 1.00 82.88 779 GLY A C 1
ATOM 6100 O O . GLY A 1 779 ? 72.360 69.645 -19.321 1.00 82.88 779 GLY A O 1
ATOM 6101 N N . THR A 1 780 ? 74.597 69.849 -19.219 1.00 82.12 780 THR A N 1
ATOM 6102 C CA . THR A 1 780 ? 74.870 68.867 -20.282 1.00 82.12 780 THR A CA 1
ATOM 6103 C C . THR A 1 780 ? 74.494 67.449 -19.843 1.00 82.12 780 THR A C 1
ATOM 6105 O O . THR A 1 780 ? 73.883 66.711 -20.615 1.00 82.12 780 THR A O 1
ATOM 6108 N N . GLN A 1 781 ? 74.774 67.074 -18.587 1.00 84.25 781 GLN A N 1
ATOM 6109 C CA . GLN A 1 781 ? 74.339 65.784 -18.030 1.00 84.25 781 GLN A CA 1
ATOM 6110 C C . GLN A 1 781 ? 72.809 65.649 -18.035 1.00 84.25 781 GLN A C 1
ATOM 6112 O O . GLN A 1 781 ? 72.278 64.603 -18.414 1.00 84.25 781 GLN A O 1
ATOM 6117 N N . LEU A 1 782 ? 72.092 66.716 -17.664 1.00 84.69 782 LEU A N 1
ATOM 6118 C CA . LEU A 1 782 ? 70.631 66.752 -17.706 1.00 84.69 782 LEU A CA 1
ATOM 6119 C C . LEU A 1 782 ? 70.103 66.611 -19.143 1.00 84.69 782 LEU A C 1
ATOM 6121 O O . LEU A 1 782 ? 69.186 65.828 -19.382 1.00 84.69 782 LEU A O 1
ATOM 6125 N N . GLN A 1 783 ? 70.684 67.332 -20.105 1.00 82.12 783 GLN A N 1
ATOM 6126 C CA . GLN A 1 783 ? 70.250 67.294 -21.503 1.00 82.12 783 GLN A CA 1
ATOM 6127 C C . GLN A 1 783 ? 70.454 65.912 -22.142 1.00 82.12 783 GLN A C 1
ATOM 6129 O O . GLN A 1 783 ? 69.579 65.459 -22.885 1.00 82.12 783 GLN A O 1
ATOM 6134 N N . ASN A 1 784 ? 71.540 65.212 -21.800 1.00 82.44 784 ASN A N 1
ATOM 6135 C CA . ASN A 1 784 ? 71.793 63.841 -22.250 1.00 82.44 784 ASN A CA 1
ATOM 6136 C C . ASN A 1 784 ? 70.765 62.850 -21.679 1.00 82.44 784 ASN A C 1
ATOM 6138 O O . ASN A 1 784 ? 70.219 62.036 -22.419 1.00 82.44 784 ASN A O 1
ATOM 6142 N N . LEU A 1 785 ? 70.419 62.968 -20.392 1.00 82.88 785 LEU A N 1
ATOM 6143 C CA . LEU A 1 785 ? 69.423 62.092 -19.761 1.00 82.88 785 LEU A CA 1
ATOM 6144 C C . LEU A 1 785 ? 67.992 62.357 -20.244 1.00 82.88 785 LEU A C 1
ATOM 6146 O O . LEU A 1 785 ? 67.203 61.419 -20.335 1.00 82.88 785 LEU A O 1
ATOM 6150 N N . ILE A 1 786 ? 67.639 63.606 -20.563 1.00 83.00 786 ILE A N 1
ATOM 6151 C CA . ILE A 1 786 ? 66.321 63.938 -21.130 1.00 83.00 786 ILE A CA 1
ATOM 6152 C C . ILE A 1 786 ? 66.240 63.529 -22.615 1.00 83.00 786 ILE A C 1
ATOM 6154 O O . ILE A 1 786 ? 65.165 63.153 -23.082 1.00 83.00 786 ILE A O 1
ATOM 6158 N N . GLY A 1 787 ? 67.367 63.533 -23.338 1.00 75.00 787 GLY A N 1
ATOM 6159 C CA . GLY A 1 787 ? 67.444 63.200 -24.767 1.00 75.00 787 GLY A CA 1
ATOM 6160 C C . GLY A 1 787 ? 67.392 64.420 -25.698 1.00 75.00 787 GLY A C 1
ATOM 6161 O O . GLY A 1 787 ? 66.911 64.316 -26.820 1.00 75.00 787 GLY A O 1
ATOM 6162 N N . GLY A 1 788 ? 67.845 65.592 -25.234 1.00 60.94 788 GLY A N 1
ATOM 6163 C CA . GLY A 1 788 ? 67.762 66.866 -25.964 1.00 60.94 788 GLY A CA 1
ATOM 6164 C C . GLY A 1 788 ? 69.009 67.264 -26.767 1.00 60.94 788 GLY A C 1
ATOM 6165 O O . GLY A 1 788 ? 69.066 68.388 -27.263 1.00 60.94 788 GLY A O 1
ATOM 6166 N N . GLY A 1 789 ? 70.038 66.416 -26.848 1.00 57.94 789 GLY A N 1
ATOM 6167 C CA . GLY A 1 789 ? 71.266 66.700 -27.598 1.00 57.94 789 GLY A CA 1
ATOM 6168 C C . GLY A 1 789 ? 71.134 66.303 -29.070 1.00 57.94 789 GLY A C 1
ATOM 6169 O O . GLY A 1 789 ? 70.935 65.132 -29.369 1.00 57.94 789 GLY A O 1
ATOM 6170 N N . GLN A 1 790 ? 71.266 67.256 -29.999 1.00 54.91 790 GLN A N 1
ATOM 6171 C CA . GLN A 1 790 ? 71.142 66.990 -31.443 1.00 54.91 790 GLN A CA 1
ATOM 6172 C C . GLN A 1 790 ? 72.320 66.220 -32.059 1.00 54.91 790 GLN A C 1
ATOM 6174 O O . GLN A 1 790 ? 72.204 65.779 -33.194 1.00 54.91 790 GLN A O 1
ATOM 6179 N N . ASN A 1 791 ? 73.430 66.026 -31.346 1.00 53.19 791 ASN A N 1
ATOM 6180 C CA . ASN A 1 791 ? 74.599 65.330 -31.878 1.00 53.19 791 ASN A CA 1
ATOM 6181 C C . ASN A 1 791 ? 75.300 64.536 -30.778 1.00 53.19 791 ASN A C 1
ATOM 6183 O O . ASN A 1 791 ? 76.099 65.087 -30.027 1.00 53.19 791 ASN A O 1
ATOM 6187 N N . THR A 1 792 ? 74.970 63.252 -30.669 1.00 47.03 792 THR A N 1
ATOM 6188 C CA . THR A 1 792 ? 75.861 62.104 -30.402 1.00 47.03 792 THR A CA 1
ATOM 6189 C C . THR A 1 792 ? 74.986 60.863 -30.209 1.00 47.03 792 THR A C 1
ATOM 6191 O O . THR A 1 792 ? 73.832 60.971 -29.803 1.00 47.03 792 THR A O 1
ATOM 6194 N N . GLY A 1 793 ? 75.504 59.700 -30.613 1.00 50.56 793 GLY A N 1
ATOM 6195 C CA . GLY A 1 793 ? 74.782 58.429 -30.683 1.00 50.56 793 GLY A CA 1
ATOM 6196 C C . GLY A 1 793 ? 73.937 58.137 -29.445 1.00 50.56 793 GLY A C 1
ATOM 6197 O O . GLY A 1 793 ? 74.379 58.343 -28.319 1.00 50.56 793 GLY A O 1
ATOM 6198 N N . GLY A 1 794 ? 72.710 57.683 -29.713 1.00 53.91 794 GLY A N 1
ATOM 6199 C CA . GLY A 1 794 ? 71.634 57.530 -28.747 1.00 53.91 794 GLY A CA 1
ATOM 6200 C C . GLY A 1 794 ? 72.067 56.828 -27.473 1.00 53.91 794 GLY A C 1
ATOM 6201 O O . GLY A 1 794 ? 72.385 55.639 -27.477 1.00 53.91 794 GLY A O 1
ATOM 6202 N N . ASP A 1 795 ? 72.012 57.573 -26.377 1.00 63.72 795 ASP A N 1
ATOM 6203 C CA . ASP A 1 795 ? 72.052 56.991 -25.052 1.00 63.72 795 ASP A CA 1
ATOM 6204 C C . ASP A 1 795 ? 70.752 56.188 -24.894 1.00 63.72 795 ASP A C 1
ATOM 6206 O O . ASP A 1 795 ? 69.656 56.759 -24.773 1.00 63.72 795 ASP A O 1
ATOM 6210 N N . GLN A 1 796 ? 70.860 54.858 -25.007 1.00 70.38 796 GLN A N 1
ATOM 6211 C CA . GLN A 1 796 ? 69.727 53.925 -24.921 1.00 70.38 796 GLN A CA 1
ATOM 6212 C C . GLN A 1 796 ? 68.937 54.116 -23.615 1.00 70.38 796 GLN A C 1
ATOM 6214 O O . GLN A 1 796 ? 67.740 53.829 -23.583 1.00 70.38 796 GLN A O 1
ATOM 6219 N N . ASP A 1 797 ? 69.583 54.704 -22.605 1.00 77.88 797 ASP A N 1
ATOM 6220 C CA . ASP A 1 797 ? 69.059 54.975 -21.271 1.00 77.88 797 ASP A CA 1
ATOM 6221 C C . ASP A 1 797 ? 68.414 56.367 -21.101 1.00 77.88 797 ASP A C 1
ATOM 6223 O O . ASP A 1 797 ? 67.945 56.690 -20.003 1.00 77.88 797 ASP A O 1
ATOM 6227 N N . SER A 1 798 ? 68.365 57.203 -22.148 1.00 85.56 798 SER A N 1
ATOM 6228 C CA . SER A 1 798 ? 67.678 58.504 -22.091 1.00 85.56 798 SER A CA 1
ATOM 6229 C C . SER A 1 798 ? 66.162 58.344 -21.921 1.00 85.56 798 SER A C 1
ATOM 6231 O O . SER A 1 798 ? 65.555 57.386 -22.406 1.00 85.56 798 SER A O 1
ATOM 6233 N N . VAL A 1 799 ? 65.520 59.314 -21.257 1.00 86.94 799 VAL A N 1
ATOM 6234 C CA . VAL A 1 799 ? 64.067 59.314 -21.004 1.00 86.94 799 VAL A CA 1
ATOM 6235 C C . VAL A 1 799 ? 63.284 59.168 -22.313 1.00 86.94 799 VAL A C 1
ATOM 6237 O O . VAL A 1 799 ? 62.421 58.298 -22.406 1.00 86.94 799 VAL A O 1
ATOM 6240 N N . ALA A 1 800 ? 63.624 59.942 -23.349 1.00 84.44 800 ALA A N 1
ATOM 6241 C CA . ALA A 1 800 ? 62.946 59.881 -24.645 1.00 84.44 800 ALA A CA 1
ATOM 6242 C C . ALA A 1 800 ? 63.105 58.520 -25.359 1.00 84.44 800 ALA A C 1
ATOM 6244 O O . ALA A 1 800 ? 62.136 58.010 -25.930 1.00 84.44 800 ALA A O 1
ATOM 6245 N N . SER A 1 801 ? 64.298 57.910 -25.305 1.00 85.38 801 SER A N 1
ATOM 6246 C CA . SER A 1 801 ? 64.580 56.588 -25.894 1.00 85.38 801 SER A CA 1
ATOM 6247 C C . SER A 1 801 ? 63.828 55.465 -25.173 1.00 85.38 801 SER A C 1
ATOM 6249 O O . SER A 1 801 ? 63.195 54.616 -25.813 1.00 85.38 801 SER A O 1
ATOM 6251 N N . LEU A 1 802 ? 63.832 55.486 -23.836 1.00 87.94 802 LEU A N 1
ATOM 6252 C CA . LEU A 1 802 ? 63.107 54.522 -23.009 1.00 87.94 802 LEU A CA 1
ATOM 6253 C C . LEU A 1 802 ? 61.592 54.646 -23.209 1.00 87.94 802 LEU A C 1
ATOM 6255 O O . LEU A 1 802 ? 60.917 53.635 -23.388 1.00 87.94 802 LEU A O 1
ATOM 6259 N N . GLU A 1 803 ? 61.049 55.864 -23.265 1.00 89.25 803 GLU A N 1
ATOM 6260 C CA . GLU A 1 803 ? 59.629 56.087 -23.564 1.00 89.25 803 GLU A CA 1
ATOM 6261 C C . GLU A 1 803 ? 59.237 55.611 -24.969 1.00 89.25 803 GLU A C 1
ATOM 6263 O O . GLU A 1 803 ? 58.177 55.005 -25.139 1.00 89.25 803 GLU A O 1
ATOM 6268 N N . ALA A 1 804 ? 60.074 55.848 -25.984 1.00 87.62 804 ALA A N 1
ATOM 6269 C CA . ALA A 1 804 ? 59.836 55.347 -27.337 1.00 87.62 804 ALA A CA 1
ATOM 6270 C C . ALA A 1 804 ? 59.868 53.809 -27.392 1.00 87.62 804 ALA A C 1
ATOM 6272 O O . ALA A 1 804 ? 58.990 53.199 -28.006 1.00 87.62 804 ALA A O 1
ATOM 6273 N N . SER A 1 805 ? 60.821 53.186 -26.693 1.00 89.88 805 SER A N 1
ATOM 6274 C CA . SER A 1 805 ? 60.940 51.728 -26.584 1.00 89.88 805 SER A CA 1
ATOM 6275 C C . SER A 1 805 ? 59.744 51.111 -25.855 1.00 89.88 805 SER A C 1
ATOM 6277 O O . SER A 1 805 ? 59.192 50.118 -26.325 1.00 89.88 805 SER A O 1
ATOM 6279 N N . ILE A 1 806 ? 59.275 51.736 -24.766 1.00 91.69 806 ILE A N 1
ATOM 6280 C CA . ILE A 1 806 ? 58.048 51.331 -24.062 1.00 91.69 806 ILE A CA 1
ATOM 6281 C C . ILE A 1 806 ? 56.845 51.424 -25.001 1.00 91.69 806 ILE A C 1
ATOM 6283 O O . ILE A 1 806 ? 56.100 50.455 -25.103 1.00 91.69 806 ILE A O 1
ATOM 6287 N N . ARG A 1 807 ? 56.667 52.534 -25.734 1.00 91.38 807 ARG A N 1
ATOM 6288 C CA . ARG A 1 807 ? 55.550 52.679 -26.686 1.00 91.38 807 ARG A CA 1
ATOM 6289 C C . ARG A 1 807 ? 55.572 51.602 -27.774 1.00 91.38 807 ARG A C 1
ATOM 6291 O O . ARG A 1 807 ? 54.517 51.057 -28.083 1.00 91.38 807 ARG A O 1
ATOM 6298 N N . ASN A 1 808 ? 56.745 51.280 -28.322 1.00 91.31 808 ASN A N 1
ATOM 6299 C CA . ASN A 1 808 ? 56.893 50.239 -29.344 1.00 91.31 808 ASN A CA 1
ATOM 6300 C C . ASN A 1 808 ? 56.603 48.827 -28.796 1.00 91.31 808 ASN A C 1
ATOM 6302 O O . ASN A 1 808 ? 55.971 48.003 -29.455 1.00 91.31 808 ASN A O 1
ATOM 6306 N N . GLN A 1 809 ? 57.022 48.541 -27.562 1.00 91.75 809 GLN A N 1
ATOM 6307 C CA . GLN A 1 809 ? 56.699 47.267 -26.918 1.00 91.75 809 GLN A CA 1
ATOM 6308 C C . GLN A 1 809 ? 55.218 47.186 -26.528 1.00 91.75 809 GLN A C 1
ATOM 6310 O O . GLN A 1 809 ? 54.598 46.139 -26.678 1.00 91.75 809 GLN A O 1
ATOM 6315 N N . GLU A 1 810 ? 54.600 48.293 -26.109 1.00 90.88 810 GLU A N 1
ATOM 6316 C CA . GLU A 1 810 ? 53.161 48.354 -25.841 1.00 90.88 810 GLU A CA 1
ATOM 6317 C C . GLU A 1 810 ? 52.325 48.167 -27.121 1.00 90.88 810 GLU A C 1
ATOM 6319 O O . GLU A 1 810 ? 51.278 47.520 -27.076 1.00 90.88 810 GLU A O 1
ATOM 6324 N N . THR A 1 811 ? 52.759 48.678 -28.281 1.00 88.50 811 THR A N 1
ATOM 6325 C CA . THR A 1 811 ? 52.077 48.408 -29.561 1.00 88.50 811 THR A CA 1
ATOM 6326 C C . THR A 1 811 ? 52.217 46.949 -29.986 1.00 88.50 811 THR A C 1
ATOM 6328 O O . THR A 1 811 ? 51.216 46.359 -30.399 1.00 88.50 811 THR A O 1
ATOM 6331 N N . LYS A 1 812 ? 53.403 46.347 -29.821 1.00 89.44 812 LYS A N 1
ATOM 6332 C CA . LYS A 1 812 ? 53.630 44.907 -30.031 1.00 89.44 812 LYS A CA 1
ATOM 6333 C C . LYS A 1 812 ? 52.769 44.053 -29.093 1.00 89.44 812 LYS A C 1
ATOM 6335 O O . LYS A 1 812 ? 52.071 43.152 -29.541 1.00 89.44 812 LYS A O 1
ATOM 6340 N N . GLN A 1 813 ? 52.709 44.392 -27.807 1.00 90.12 813 GLN A N 1
ATOM 6341 C CA . GLN A 1 813 ? 51.856 43.691 -26.845 1.00 90.12 813 GLN A CA 1
ATOM 6342 C C . GLN A 1 813 ? 50.372 43.770 -27.240 1.00 90.12 813 GLN A C 1
ATOM 6344 O O . GLN A 1 813 ? 49.637 42.793 -27.104 1.00 90.12 813 GLN A O 1
ATOM 6349 N N . ARG A 1 814 ? 49.909 44.915 -27.763 1.00 87.69 814 ARG A N 1
ATOM 6350 C CA . ARG A 1 814 ? 48.525 45.061 -28.248 1.00 87.69 814 ARG A CA 1
ATOM 6351 C C . ARG A 1 814 ? 48.231 44.180 -29.461 1.00 87.69 814 ARG A C 1
ATOM 6353 O O . ARG A 1 814 ? 47.113 43.674 -29.544 1.00 87.69 814 ARG A O 1
ATOM 6360 N N . SER A 1 815 ? 49.162 44.011 -30.405 1.00 84.50 815 SER A N 1
ATOM 6361 C CA . SER A 1 815 ? 48.946 43.104 -31.542 1.00 84.50 815 SER A CA 1
ATOM 6362 C C . SER A 1 815 ? 48.934 41.642 -31.089 1.00 84.50 815 SER A C 1
ATOM 6364 O O . SER A 1 815 ? 48.013 40.912 -31.451 1.00 84.50 815 SER A O 1
ATOM 6366 N N . GLU A 1 816 ? 49.858 41.244 -30.212 1.00 86.56 816 GLU A N 1
ATOM 6367 C CA . GLU A 1 816 ? 49.893 39.903 -29.614 1.00 86.56 816 GLU A CA 1
ATOM 6368 C C . GLU A 1 816 ? 48.610 39.596 -28.824 1.00 86.56 816 GLU A C 1
ATOM 6370 O O . GLU A 1 816 ? 48.045 38.508 -28.940 1.00 86.56 816 GLU A O 1
ATOM 6375 N N . LEU A 1 817 ? 48.073 40.574 -28.087 1.00 87.12 817 LEU A N 1
ATOM 6376 C CA . LEU A 1 817 ? 46.815 40.419 -27.355 1.00 87.12 817 LEU A CA 1
ATOM 6377 C C . LEU A 1 817 ? 45.623 40.146 -28.289 1.00 87.12 817 LEU A C 1
ATOM 6379 O O . LEU A 1 817 ? 44.754 39.344 -27.947 1.00 87.12 817 LEU A O 1
ATOM 6383 N N . ARG A 1 818 ? 45.586 40.762 -29.481 1.00 83.88 818 ARG A N 1
ATOM 6384 C CA . ARG A 1 818 ? 44.553 40.472 -30.495 1.00 83.88 818 ARG A CA 1
ATOM 6385 C C . ARG A 1 818 ? 44.684 39.049 -31.038 1.00 83.88 818 ARG A C 1
ATOM 6387 O O . ARG A 1 818 ? 43.667 38.378 -31.200 1.00 83.88 818 ARG A O 1
ATOM 6394 N N . VAL A 1 819 ? 45.912 38.576 -31.269 1.00 84.00 819 VAL A N 1
ATOM 6395 C CA . VAL A 1 819 ? 46.182 37.183 -31.672 1.00 84.00 819 VAL A CA 1
ATOM 6396 C C . VAL A 1 819 ? 45.690 36.218 -30.589 1.00 84.00 819 VAL A C 1
ATOM 6398 O O . VAL A 1 819 ? 44.940 35.284 -30.877 1.00 84.00 819 VAL A O 1
ATOM 6401 N N . LEU A 1 820 ? 46.012 36.486 -29.320 1.00 86.81 820 LEU A N 1
ATOM 6402 C CA . LEU A 1 820 ? 45.535 35.680 -28.196 1.00 86.81 820 LEU A CA 1
ATOM 6403 C C . LEU A 1 820 ? 44.002 35.690 -28.085 1.00 86.81 820 LEU A C 1
ATOM 6405 O O . LEU A 1 820 ? 43.400 34.653 -27.797 1.00 86.81 820 LEU A O 1
ATOM 6409 N N . GLN A 1 821 ? 43.354 36.834 -28.321 1.00 86.12 821 GLN A N 1
ATOM 6410 C CA . GLN A 1 821 ? 41.895 36.928 -28.341 1.00 86.12 821 GLN A CA 1
ATOM 6411 C C . GLN A 1 821 ? 41.290 36.049 -29.445 1.00 86.12 821 GLN A C 1
ATOM 6413 O O . GLN A 1 821 ? 40.367 35.285 -29.159 1.00 86.12 821 GLN A O 1
ATOM 6418 N N . ALA A 1 822 ? 41.849 36.069 -30.658 1.00 82.12 822 ALA A N 1
ATOM 6419 C CA . ALA A 1 822 ? 41.406 35.200 -31.748 1.00 82.12 822 ALA A CA 1
ATOM 6420 C C . ALA A 1 822 ? 41.551 33.705 -31.390 1.00 82.12 822 ALA A C 1
ATOM 6422 O O . ALA A 1 822 ? 40.638 32.909 -31.630 1.00 82.12 822 ALA A O 1
ATOM 6423 N N . TRP A 1 823 ? 42.650 33.316 -30.735 1.00 86.00 823 TRP A N 1
ATOM 6424 C CA . TRP A 1 823 ? 42.842 31.947 -30.239 1.00 86.00 823 TRP A CA 1
ATOM 6425 C C . TRP A 1 823 ? 41.873 31.567 -29.110 1.00 86.00 823 TRP A C 1
ATOM 6427 O O . TRP A 1 823 ? 41.402 30.426 -29.047 1.00 86.00 823 TRP A O 1
ATOM 6437 N N . ASN A 1 824 ? 41.533 32.510 -28.226 1.00 86.44 824 ASN A N 1
ATOM 6438 C CA . ASN A 1 824 ? 40.514 32.312 -27.194 1.00 86.44 824 ASN A CA 1
ATOM 6439 C C . ASN A 1 824 ? 39.133 32.070 -27.821 1.00 86.44 824 ASN A C 1
ATOM 6441 O O . ASN A 1 824 ? 38.441 31.131 -27.422 1.00 86.44 824 ASN A O 1
ATOM 6445 N N . GLU A 1 825 ? 38.749 32.857 -28.826 1.00 84.75 825 GLU A N 1
ATOM 6446 C CA . GLU A 1 825 ? 37.497 32.670 -29.566 1.00 84.75 825 GLU A CA 1
ATOM 6447 C C . GLU A 1 825 ? 37.447 31.277 -30.210 1.00 84.75 825 GLU A C 1
ATOM 6449 O O . GLU A 1 825 ? 36.471 30.541 -30.027 1.00 84.75 825 GLU A O 1
ATOM 6454 N N . LEU A 1 826 ? 38.539 30.832 -30.837 1.00 84.19 826 LEU A N 1
ATOM 6455 C CA . LEU A 1 826 ? 38.619 29.502 -31.441 1.00 84.19 826 LEU A CA 1
ATOM 6456 C C . LEU A 1 826 ? 38.627 28.358 -30.399 1.00 84.19 826 LEU A C 1
ATOM 6458 O O . LEU A 1 826 ? 38.079 27.281 -30.651 1.00 84.19 826 LEU A O 1
ATOM 6462 N N . CYS A 1 827 ? 39.154 28.585 -29.188 1.00 86.50 827 CYS A N 1
ATOM 6463 C CA . CYS A 1 827 ? 38.993 27.659 -28.057 1.00 86.50 827 CYS A CA 1
ATOM 6464 C C . CYS A 1 827 ? 37.519 27.516 -27.657 1.00 86.50 827 CYS A C 1
ATOM 6466 O O . CYS A 1 827 ? 37.037 26.396 -27.452 1.00 86.50 827 CYS A O 1
ATOM 6468 N N . THR A 1 828 ? 36.790 28.635 -27.552 1.00 86.62 828 THR A N 1
ATOM 6469 C CA . THR A 1 828 ? 35.354 28.594 -27.231 1.00 86.62 828 THR A CA 1
ATOM 6470 C C . THR A 1 828 ? 34.566 27.868 -28.317 1.00 86.62 828 THR A C 1
ATOM 6472 O O . THR A 1 828 ? 33.702 27.047 -28.003 1.00 86.62 828 THR A O 1
ATOM 6475 N N . PHE A 1 829 ? 34.929 28.077 -29.583 1.00 87.81 829 PHE A N 1
ATOM 6476 C CA . PHE A 1 829 ? 34.380 27.350 -30.718 1.00 87.81 829 PHE A CA 1
ATOM 6477 C C . PHE A 1 829 ? 34.600 25.833 -30.595 1.00 87.81 829 PHE A C 1
ATOM 6479 O O . PHE A 1 829 ? 33.636 25.065 -30.647 1.00 87.81 829 PHE A O 1
ATOM 6486 N N . CYS A 1 830 ? 35.838 25.391 -30.344 1.00 86.69 830 CYS A N 1
ATOM 6487 C CA . CYS A 1 830 ? 36.166 23.971 -30.174 1.00 86.69 830 CYS A CA 1
ATOM 6488 C C . CYS A 1 830 ? 35.366 23.326 -29.032 1.00 86.69 830 CYS A C 1
ATOM 6490 O O . CYS A 1 830 ? 34.865 22.207 -29.172 1.00 86.69 830 CYS A O 1
ATOM 6492 N N . ALA A 1 831 ? 35.188 24.042 -27.916 1.00 87.62 831 ALA A N 1
ATOM 6493 C CA . ALA A 1 831 ? 34.372 23.575 -26.798 1.00 87.62 831 ALA A CA 1
ATOM 6494 C C . ALA A 1 831 ? 32.889 23.423 -27.184 1.00 87.62 831 ALA A C 1
ATOM 6496 O O . ALA A 1 831 ? 32.259 22.418 -26.842 1.00 87.62 831 ALA A O 1
ATOM 6497 N N . GLN A 1 832 ? 32.330 24.381 -27.933 1.00 88.81 832 GLN A N 1
ATOM 6498 C CA . GLN A 1 832 ? 30.942 24.324 -28.401 1.00 88.81 832 GLN A CA 1
ATOM 6499 C C . GLN A 1 832 ? 30.707 23.160 -29.372 1.00 88.81 832 GLN A C 1
ATOM 6501 O O . GLN A 1 832 ? 29.724 22.430 -29.225 1.00 88.81 832 GLN A O 1
ATOM 6506 N N . VAL A 1 833 ? 31.617 22.947 -30.326 1.00 87.69 833 VAL A N 1
ATOM 6507 C CA . VAL A 1 833 ? 31.544 21.835 -31.287 1.00 87.69 833 VAL A CA 1
ATOM 6508 C C . VAL A 1 833 ? 31.686 20.486 -30.579 1.00 87.69 833 VAL A C 1
ATOM 6510 O O . VAL A 1 833 ? 30.874 19.586 -30.804 1.00 87.69 833 VAL A O 1
ATOM 6513 N N . GLY A 1 834 ? 32.650 20.362 -29.661 1.00 88.50 834 GLY A N 1
ATOM 6514 C CA . GLY A 1 834 ? 32.834 19.158 -28.849 1.00 88.50 8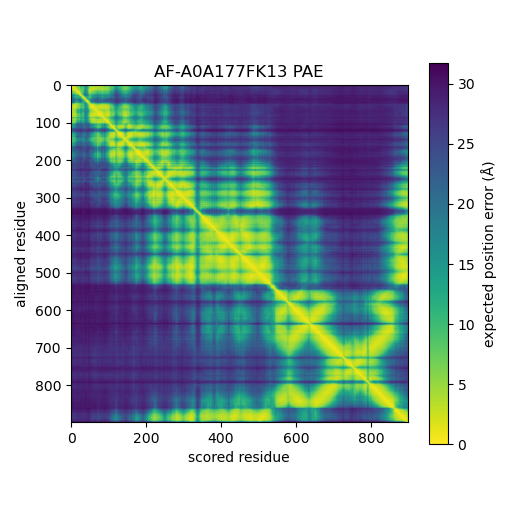34 GLY A CA 1
ATOM 6515 C C . GLY A 1 834 ? 31.595 18.814 -28.016 1.00 88.50 834 GLY A C 1
ATOM 6516 O O . GLY A 1 834 ? 31.199 17.648 -27.943 1.00 88.50 834 GLY A O 1
ATOM 6517 N N . ALA A 1 835 ? 30.925 19.821 -27.448 1.00 88.94 835 ALA A N 1
ATOM 6518 C CA . ALA A 1 835 ? 29.686 19.626 -26.700 1.00 88.94 835 ALA A CA 1
ATOM 6519 C C . ALA A 1 835 ? 28.530 19.126 -27.586 1.00 88.94 835 ALA A C 1
ATOM 6521 O O . ALA A 1 835 ? 27.806 18.210 -27.185 1.00 88.94 835 ALA A O 1
ATOM 6522 N N . GLU A 1 836 ? 28.346 19.685 -28.788 1.00 89.19 836 GLU A N 1
ATOM 6523 C CA . GLU A 1 836 ? 27.299 19.225 -29.715 1.00 89.19 836 GLU A CA 1
ATOM 6524 C C . GLU A 1 836 ? 27.585 17.810 -30.248 1.00 89.19 836 GLU A C 1
ATOM 6526 O O . GLU A 1 836 ? 26.666 16.989 -30.314 1.00 89.19 836 GLU A O 1
ATOM 6531 N N . HIS A 1 837 ? 28.848 17.485 -30.549 1.00 93.12 837 HIS A N 1
ATOM 6532 C CA . HIS A 1 837 ? 29.268 16.136 -30.951 1.00 93.12 837 HIS A CA 1
ATOM 6533 C C . HIS A 1 837 ? 28.998 15.098 -29.854 1.00 93.12 837 HIS A C 1
ATOM 6535 O O . HIS A 1 837 ? 28.330 14.086 -30.101 1.00 93.12 837 HIS A O 1
ATOM 6541 N N . ALA A 1 838 ? 29.433 15.368 -28.619 1.00 91.06 838 ALA A N 1
ATOM 6542 C CA . ALA A 1 838 ? 29.213 14.476 -27.482 1.00 91.06 838 ALA A CA 1
ATOM 6543 C C . ALA A 1 838 ? 27.717 14.273 -27.200 1.00 91.06 838 ALA A C 1
ATOM 6545 O O . ALA A 1 838 ? 27.263 13.158 -26.919 1.00 91.06 838 ALA A O 1
ATOM 6546 N N . ARG A 1 839 ? 26.923 15.345 -27.318 1.00 91.25 839 ARG A N 1
ATOM 6547 C CA . ARG A 1 839 ? 25.472 15.296 -27.129 1.00 91.25 839 ARG A CA 1
ATOM 6548 C C . ARG A 1 839 ? 24.796 14.409 -28.163 1.00 91.25 839 ARG A C 1
ATOM 6550 O O . ARG A 1 839 ? 23.991 13.556 -27.785 1.00 91.25 839 ARG A O 1
ATOM 6557 N N . LEU A 1 840 ? 25.111 14.600 -29.441 1.00 91.69 840 LEU A N 1
ATOM 6558 C CA . LEU A 1 840 ? 24.513 13.814 -30.513 1.00 91.69 840 LEU A CA 1
ATOM 6559 C C . LEU A 1 840 ? 24.921 12.339 -30.418 1.00 91.69 840 LEU A C 1
ATOM 6561 O O . LEU A 1 840 ? 24.066 11.460 -30.518 1.00 91.69 840 LEU A O 1
ATOM 6565 N N . THR A 1 841 ? 26.192 12.070 -30.109 1.00 92.31 841 THR A N 1
ATOM 6566 C CA . THR A 1 841 ? 26.704 10.712 -29.862 1.00 92.31 841 THR A CA 1
ATOM 6567 C C . THR A 1 841 ? 25.933 10.027 -28.731 1.00 92.31 841 THR A C 1
ATOM 6569 O O . THR A 1 841 ? 25.476 8.895 -28.881 1.00 92.31 841 THR A O 1
ATOM 6572 N N . LYS A 1 842 ? 25.697 10.729 -27.613 1.00 93.00 842 LYS A N 1
ATOM 6573 C CA . LYS A 1 842 ? 24.905 10.205 -26.489 1.00 93.00 842 LYS A CA 1
ATOM 6574 C C . LYS A 1 842 ? 23.463 9.884 -26.893 1.00 93.00 842 LYS A C 1
ATOM 6576 O O . LYS A 1 842 ? 22.921 8.873 -26.444 1.00 93.00 842 LYS A O 1
ATOM 6581 N N . ILE A 1 843 ? 22.840 10.725 -27.723 1.00 90.00 843 ILE A N 1
ATOM 6582 C CA . ILE A 1 843 ? 21.480 10.489 -28.226 1.00 90.00 843 ILE A CA 1
ATOM 6583 C C . ILE A 1 843 ? 21.448 9.218 -29.080 1.00 90.00 843 ILE A C 1
ATOM 6585 O O . ILE A 1 843 ? 20.633 8.334 -28.809 1.00 90.00 843 ILE A O 1
ATOM 6589 N N . TRP A 1 844 ? 22.346 9.088 -30.059 1.00 92.81 844 TRP A N 1
ATOM 6590 C CA . TRP A 1 844 ? 22.383 7.915 -30.933 1.00 92.81 844 TRP A CA 1
ATOM 6591 C C . TRP A 1 844 ? 22.727 6.622 -30.187 1.00 92.81 844 TRP A C 1
ATOM 6593 O O . TRP A 1 844 ? 22.044 5.621 -30.392 1.00 92.81 844 TRP A O 1
ATOM 6603 N N . ALA A 1 845 ? 23.677 6.644 -29.247 1.00 91.62 845 ALA A N 1
ATOM 6604 C CA . ALA A 1 845 ? 24.011 5.485 -28.410 1.00 91.62 845 ALA A CA 1
ATOM 6605 C C . ALA A 1 845 ? 22.832 5.043 -27.527 1.00 91.62 845 ALA A C 1
ATOM 6607 O O . ALA A 1 845 ? 22.548 3.851 -27.385 1.00 91.62 845 ALA A O 1
ATOM 6608 N N . GLY A 1 846 ? 22.096 6.005 -26.958 1.00 90.12 846 GLY A N 1
ATOM 6609 C CA . GLY A 1 846 ? 20.877 5.722 -26.203 1.00 90.12 846 GLY A CA 1
ATOM 6610 C C . GLY A 1 846 ? 19.784 5.094 -27.071 1.00 90.12 846 GLY A C 1
ATOM 6611 O O . GLY A 1 846 ? 19.115 4.153 -26.635 1.00 90.12 846 GLY A O 1
ATOM 6612 N N . LEU A 1 847 ? 19.621 5.585 -28.305 1.00 88.06 847 LEU A N 1
ATOM 6613 C CA . LEU A 1 847 ? 18.685 5.022 -29.275 1.00 88.06 847 LEU A CA 1
ATOM 6614 C C . LEU A 1 847 ? 19.086 3.602 -29.683 1.00 88.06 847 LEU A C 1
ATOM 6616 O O . LEU A 1 847 ? 18.240 2.716 -29.601 1.00 88.06 847 LEU A O 1
ATOM 6620 N N . GLU A 1 848 ? 20.349 3.353 -30.032 1.00 91.19 848 GLU A N 1
ATOM 6621 C CA . GLU A 1 848 ? 20.841 2.017 -30.393 1.00 91.19 848 GLU A CA 1
ATOM 6622 C C . GLU A 1 848 ? 20.601 1.005 -29.266 1.00 91.19 848 GLU A C 1
ATOM 6624 O O . GLU A 1 848 ? 19.981 -0.036 -29.489 1.00 91.19 848 GLU A O 1
ATOM 6629 N N . LYS A 1 849 ? 21.018 1.326 -28.032 1.00 89.38 849 LYS A N 1
ATOM 6630 C CA . LYS A 1 849 ? 20.822 0.446 -26.868 1.00 89.38 849 LYS A CA 1
ATOM 6631 C C . LYS A 1 849 ? 19.345 0.124 -26.651 1.00 89.38 849 LYS A C 1
ATOM 6633 O O . LYS A 1 849 ? 18.986 -1.024 -26.387 1.00 89.38 849 LYS A O 1
ATOM 6638 N N . LYS A 1 850 ? 18.479 1.134 -26.776 1.00 85.06 850 LYS A N 1
ATOM 6639 C CA . LYS A 1 850 ? 17.032 0.951 -26.666 1.00 85.06 850 LYS A CA 1
ATOM 6640 C C . LYS A 1 850 ? 16.497 0.042 -27.775 1.00 85.06 850 LYS A C 1
ATOM 6642 O O . LYS A 1 850 ? 15.710 -0.849 -27.475 1.00 85.06 850 LYS A O 1
ATOM 6647 N N . ARG A 1 851 ? 16.931 0.232 -29.026 1.00 84.94 851 ARG A N 1
ATOM 6648 C CA . ARG A 1 851 ? 16.461 -0.575 -30.162 1.00 84.94 851 ARG A CA 1
ATOM 6649 C C . ARG A 1 851 ? 16.935 -2.016 -30.089 1.00 84.94 851 ARG A C 1
ATOM 6651 O O . ARG A 1 851 ? 16.124 -2.900 -30.327 1.00 84.94 851 ARG A O 1
ATOM 6658 N N . ARG A 1 852 ? 18.183 -2.265 -29.682 1.00 83.56 852 ARG A N 1
ATOM 6659 C CA . ARG A 1 852 ? 18.681 -3.629 -29.446 1.00 83.56 852 ARG A CA 1
ATOM 6660 C C . ARG A 1 852 ? 17.859 -4.353 -28.384 1.00 83.56 852 ARG A C 1
ATOM 6662 O O . ARG A 1 852 ? 17.489 -5.498 -28.595 1.00 83.56 852 ARG A O 1
ATOM 6669 N N . LYS A 1 853 ? 17.507 -3.675 -27.284 1.00 80.44 853 LYS A N 1
ATOM 6670 C CA . LYS A 1 853 ? 16.639 -4.254 -26.248 1.00 80.44 853 LYS A CA 1
ATOM 6671 C C . LYS A 1 853 ? 15.229 -4.545 -26.772 1.00 80.44 853 LYS A C 1
ATOM 6673 O O . LYS A 1 853 ? 14.696 -5.613 -26.501 1.00 80.44 853 LYS A O 1
ATOM 6678 N N . GLU A 1 854 ? 14.634 -3.619 -27.527 1.00 74.31 854 GLU A N 1
ATOM 6679 C CA . GLU A 1 854 ? 13.315 -3.820 -28.148 1.00 74.31 854 GLU A CA 1
ATOM 6680 C C . GLU A 1 854 ? 13.328 -4.970 -29.176 1.00 74.31 854 GLU A C 1
ATOM 6682 O O . GLU A 1 854 ? 12.359 -5.723 -29.246 1.00 74.31 854 GLU A O 1
ATOM 6687 N N . ASP A 1 855 ? 14.404 -5.137 -29.952 1.00 78.25 855 ASP A N 1
ATOM 6688 C CA . ASP A 1 855 ? 14.582 -6.265 -30.880 1.00 78.25 855 ASP A CA 1
ATOM 6689 C C . ASP A 1 855 ? 14.793 -7.588 -30.136 1.00 78.25 855 ASP A C 1
ATOM 6691 O O . ASP A 1 855 ? 14.157 -8.585 -30.459 1.00 78.25 855 ASP A O 1
ATOM 6695 N N . GLU A 1 856 ? 15.597 -7.598 -29.072 1.00 78.25 856 GLU A N 1
ATOM 6696 C CA . GLU A 1 856 ? 15.792 -8.778 -28.226 1.00 78.25 856 GLU A CA 1
ATOM 6697 C C . GLU A 1 856 ? 14.482 -9.210 -27.541 1.00 78.25 856 GLU A C 1
ATOM 6699 O O . GLU A 1 856 ? 14.151 -10.395 -27.509 1.00 78.25 856 GLU A O 1
ATOM 6704 N N . GLU A 1 857 ? 13.692 -8.257 -27.035 1.00 67.88 857 GLU A N 1
ATOM 6705 C CA . GLU A 1 857 ? 12.366 -8.519 -26.464 1.00 67.88 857 GLU A CA 1
ATOM 6706 C C . GLU A 1 857 ? 11.372 -9.028 -27.520 1.00 67.88 857 GLU A C 1
ATOM 6708 O O . GLU A 1 857 ? 10.586 -9.929 -27.226 1.00 67.88 857 GLU A O 1
ATOM 6713 N N . ARG A 1 858 ? 11.429 -8.517 -28.759 1.00 66.31 858 ARG A N 1
ATOM 6714 C CA . ARG A 1 858 ? 10.614 -9.024 -29.878 1.00 66.31 858 ARG A CA 1
ATOM 6715 C C . ARG A 1 858 ? 11.039 -10.421 -30.323 1.00 66.31 858 ARG A C 1
ATOM 6717 O O . ARG A 1 858 ? 10.165 -11.253 -30.555 1.00 66.31 858 ARG A O 1
ATOM 6724 N N . ARG A 1 859 ? 12.345 -10.706 -30.381 1.00 68.69 859 ARG A N 1
ATOM 6725 C CA . ARG A 1 859 ? 12.898 -12.038 -30.689 1.00 68.69 859 ARG A CA 1
ATOM 6726 C C . ARG A 1 859 ? 12.531 -13.073 -29.629 1.00 68.69 859 ARG A C 1
ATOM 6728 O O . ARG A 1 859 ? 12.261 -14.215 -29.975 1.00 68.69 859 ARG A O 1
ATOM 6735 N N . LYS A 1 860 ? 12.442 -12.674 -28.354 1.00 61.53 860 LYS A N 1
ATOM 6736 C CA . LYS A 1 860 ? 11.952 -13.536 -27.258 1.00 61.53 860 LYS A CA 1
ATOM 6737 C C . LYS A 1 860 ? 10.453 -13.881 -27.369 1.00 61.53 860 LYS A C 1
ATOM 6739 O O . LYS A 1 860 ? 9.986 -14.771 -26.658 1.00 61.53 860 LYS A O 1
ATOM 6744 N N . GLY A 1 861 ? 9.713 -13.221 -28.266 1.00 59.38 861 GLY A N 1
ATOM 6745 C CA . GLY A 1 861 ? 8.332 -13.538 -28.629 1.00 59.38 861 GLY A CA 1
ATOM 6746 C C . GLY A 1 861 ? 7.294 -13.326 -27.516 1.00 59.38 861 GLY A C 1
ATOM 6747 O O . GLY A 1 861 ? 7.602 -13.025 -26.361 1.00 59.38 861 GLY A O 1
ATOM 6748 N N . ASN A 1 862 ? 6.018 -13.553 -27.852 1.00 56.88 862 ASN A N 1
ATOM 6749 C CA . ASN A 1 862 ? 4.897 -13.517 -26.896 1.00 56.88 862 ASN A CA 1
ATOM 6750 C C . ASN A 1 862 ? 5.032 -14.560 -25.766 1.00 56.88 862 ASN A C 1
ATOM 6752 O O . ASN A 1 862 ? 4.353 -14.450 -24.743 1.00 56.88 862 ASN A O 1
ATOM 6756 N N . GLY A 1 863 ? 5.932 -15.539 -25.917 1.00 59.38 863 GLY A N 1
ATOM 6757 C CA . GLY A 1 863 ? 6.237 -16.549 -24.907 1.00 59.38 863 GLY A CA 1
ATOM 6758 C C . GLY A 1 863 ? 6.737 -15.950 -23.591 1.00 59.38 863 GLY A C 1
ATOM 6759 O O . GLY A 1 863 ? 6.323 -16.404 -22.531 1.00 59.38 863 GLY A O 1
ATOM 6760 N N . ALA A 1 864 ? 7.546 -14.886 -23.614 1.00 63.94 864 ALA A N 1
ATOM 6761 C CA . ALA A 1 864 ? 8.029 -14.250 -22.382 1.00 63.94 864 ALA A CA 1
ATOM 6762 C C . ALA A 1 864 ? 6.908 -13.542 -21.594 1.00 63.94 864 ALA A C 1
ATOM 6764 O O . ALA A 1 864 ? 6.899 -13.561 -20.361 1.00 63.94 864 ALA A O 1
ATOM 6765 N N . LEU A 1 865 ? 5.943 -12.940 -22.297 1.00 63.75 865 LEU A N 1
ATOM 6766 C CA . LEU A 1 865 ? 4.769 -12.317 -21.681 1.00 63.75 865 LEU A CA 1
ATOM 6767 C C . LEU A 1 865 ? 3.837 -13.381 -21.089 1.00 63.75 865 LEU A C 1
ATOM 6769 O O . LEU A 1 865 ? 3.450 -13.267 -19.928 1.00 63.75 865 LEU A O 1
ATOM 6773 N N . LEU A 1 866 ? 3.550 -14.442 -21.849 1.00 65.81 866 LEU A N 1
ATOM 6774 C CA . LEU A 1 866 ? 2.786 -15.602 -21.380 1.00 65.81 866 LEU A CA 1
ATOM 6775 C C . LEU A 1 866 ? 3.436 -16.251 -20.154 1.00 65.81 866 LEU A C 1
ATOM 6777 O O . LEU A 1 866 ? 2.743 -16.525 -19.180 1.00 65.81 866 LEU A O 1
ATOM 6781 N N . LYS A 1 867 ? 4.767 -16.408 -20.146 1.00 72.38 867 LYS A N 1
ATOM 6782 C CA . LYS A 1 867 ? 5.527 -16.908 -18.990 1.00 72.38 867 LYS A CA 1
ATOM 6783 C C . LYS A 1 867 ? 5.352 -16.020 -17.758 1.00 72.38 867 LYS A C 1
ATOM 6785 O O . LYS A 1 867 ? 5.113 -16.543 -16.677 1.00 72.38 867 LYS A O 1
ATOM 6790 N N . LYS A 1 868 ? 5.421 -14.690 -17.906 1.00 75.62 868 LYS A N 1
ATOM 6791 C CA . LYS A 1 868 ? 5.213 -13.746 -16.789 1.00 75.62 868 LYS A CA 1
ATOM 6792 C C . LYS A 1 868 ? 3.785 -13.778 -16.247 1.00 75.62 868 LYS A C 1
ATOM 6794 O O . LYS A 1 868 ? 3.610 -13.734 -15.032 1.00 75.62 868 LYS A O 1
ATOM 6799 N N . ILE A 1 869 ? 2.785 -13.838 -17.127 1.00 72.75 869 ILE A N 1
ATOM 6800 C CA . ILE A 1 869 ? 1.374 -13.933 -16.727 1.00 72.75 869 ILE A CA 1
ATOM 6801 C C . ILE A 1 869 ? 1.141 -15.256 -15.993 1.00 72.75 869 ILE A C 1
ATOM 6803 O O . ILE A 1 869 ? 0.637 -15.241 -14.875 1.00 72.75 869 ILE A O 1
ATOM 6807 N N . ALA A 1 870 ? 1.600 -16.373 -16.567 1.00 75.44 870 ALA A N 1
ATOM 6808 C CA . ALA A 1 870 ? 1.498 -17.689 -15.949 1.00 75.44 870 ALA A CA 1
ATOM 6809 C C . ALA A 1 870 ? 2.170 -17.725 -14.567 1.00 75.44 870 ALA A C 1
ATOM 6811 O O . ALA A 1 870 ? 1.551 -18.193 -13.619 1.00 75.44 870 ALA A O 1
ATOM 6812 N N . LEU A 1 871 ? 3.378 -17.161 -14.415 1.00 81.19 871 LEU A N 1
ATOM 6813 C CA . LEU A 1 871 ? 4.074 -17.099 -13.121 1.00 81.19 871 LEU A CA 1
ATOM 6814 C C . LEU A 1 871 ? 3.248 -16.380 -12.046 1.00 81.19 871 LEU A C 1
ATOM 6816 O O . LEU A 1 871 ? 3.155 -16.845 -10.914 1.00 81.19 871 LEU A O 1
ATOM 6820 N N . ARG A 1 872 ? 2.657 -15.230 -12.395 1.00 81.25 872 ARG A N 1
ATOM 6821 C CA . ARG A 1 872 ? 1.857 -14.430 -11.456 1.00 81.25 872 ARG A CA 1
ATOM 6822 C C . ARG A 1 872 ? 0.578 -15.153 -11.056 1.00 81.25 872 ARG A C 1
ATOM 6824 O O . ARG A 1 872 ? 0.249 -15.173 -9.874 1.00 81.25 872 ARG A O 1
ATOM 6831 N N . SER A 1 873 ? -0.102 -15.777 -12.018 1.00 78.81 873 SER A N 1
ATOM 6832 C CA . SER A 1 873 ? -1.275 -16.604 -11.739 1.00 78.81 873 SER A CA 1
ATOM 6833 C C . SER A 1 873 ? -0.921 -17.794 -10.843 1.00 78.81 873 SER A C 1
ATOM 6835 O O . SER A 1 873 ? -1.642 -18.050 -9.888 1.00 78.81 873 SER A O 1
ATOM 6837 N N . ILE A 1 874 ? 0.212 -18.467 -11.074 1.00 84.88 874 ILE A N 1
ATOM 6838 C CA . ILE A 1 874 ? 0.702 -19.563 -10.218 1.00 84.88 874 ILE A CA 1
ATOM 6839 C C . ILE A 1 874 ? 0.935 -19.078 -8.784 1.00 84.88 874 ILE A C 1
ATOM 6841 O O . ILE A 1 874 ? 0.475 -19.726 -7.849 1.00 84.88 874 ILE A O 1
ATOM 6845 N N . ALA A 1 875 ? 1.594 -17.931 -8.599 1.00 86.88 875 ALA A N 1
ATOM 6846 C CA . ALA A 1 875 ? 1.854 -17.380 -7.269 1.00 86.88 875 ALA A CA 1
ATOM 6847 C C . ALA A 1 875 ? 0.557 -17.034 -6.512 1.00 86.88 875 ALA A C 1
ATOM 6849 O O . ALA A 1 875 ? 0.412 -17.391 -5.343 1.00 86.88 875 ALA A O 1
ATOM 6850 N N . GLY A 1 876 ? -0.406 -16.388 -7.182 1.00 86.38 876 GLY A N 1
ATOM 6851 C CA . GLY A 1 876 ? -1.709 -16.066 -6.587 1.00 86.38 876 GLY A CA 1
ATOM 6852 C C . GLY A 1 876 ? -2.519 -17.315 -6.223 1.00 86.38 876 GLY A C 1
ATOM 6853 O O . GLY A 1 876 ? -3.059 -17.403 -5.121 1.00 86.38 876 GLY A O 1
ATOM 6854 N N . MET A 1 877 ? -2.544 -18.310 -7.115 1.00 86.94 877 MET A N 1
ATOM 6855 C CA . MET A 1 877 ? -3.223 -19.588 -6.883 1.00 86.94 877 MET A CA 1
ATOM 6856 C C . MET A 1 877 ? -2.585 -20.387 -5.746 1.00 86.94 877 MET A C 1
ATOM 6858 O O . MET A 1 877 ? -3.305 -20.931 -4.912 1.00 86.94 877 MET A O 1
ATOM 6862 N N . PHE A 1 878 ? -1.253 -20.407 -5.661 1.00 90.69 878 PHE A N 1
ATOM 6863 C CA . PHE A 1 878 ? -0.536 -21.044 -4.559 1.00 90.69 878 PHE A CA 1
ATOM 6864 C C . PHE A 1 878 ? -0.877 -20.402 -3.212 1.00 90.69 878 PHE A C 1
ATOM 6866 O O . PHE A 1 878 ? -1.153 -21.112 -2.248 1.00 90.69 878 PHE A O 1
ATOM 6873 N N . GLY A 1 879 ? -0.921 -19.068 -3.146 1.00 90.56 879 GLY A N 1
ATOM 6874 C CA . GLY A 1 879 ? -1.316 -18.371 -1.923 1.00 90.56 879 GLY A CA 1
ATOM 6875 C C . GLY A 1 879 ? -2.770 -18.659 -1.521 1.00 90.56 879 GLY A C 1
ATOM 6876 O O . GLY A 1 879 ? -3.034 -18.911 -0.347 1.00 90.56 879 GLY A O 1
ATOM 6877 N N . CYS A 1 880 ? -3.705 -18.699 -2.482 1.00 91.19 880 CYS A N 1
ATOM 6878 C CA . CYS A 1 880 ? -5.099 -19.078 -2.212 1.00 91.19 880 CYS A CA 1
ATOM 6879 C C . CYS A 1 880 ? -5.190 -20.518 -1.692 1.00 91.19 880 CYS A C 1
ATOM 6881 O O . CYS A 1 880 ? -5.886 -20.779 -0.715 1.00 91.19 880 CYS A O 1
ATOM 6883 N N . TRP A 1 881 ? -4.450 -21.438 -2.311 1.00 92.06 881 TRP A N 1
ATOM 6884 C CA . TRP A 1 881 ? -4.383 -22.842 -1.916 1.00 92.06 881 TRP A CA 1
ATOM 6885 C C . TRP A 1 881 ? -3.816 -23.027 -0.504 1.00 92.06 881 TRP A C 1
ATOM 6887 O O . TRP A 1 881 ? -4.402 -23.747 0.302 1.00 92.06 881 TRP A O 1
ATOM 6897 N N . ALA A 1 882 ? -2.720 -22.340 -0.169 1.00 93.38 882 ALA A N 1
ATOM 6898 C CA . ALA A 1 882 ? -2.143 -22.372 1.172 1.00 93.38 882 ALA A CA 1
ATOM 6899 C C . ALA A 1 882 ? -3.135 -21.833 2.216 1.00 93.38 882 ALA A C 1
ATOM 6901 O O . ALA A 1 882 ? -3.322 -22.442 3.266 1.00 93.38 882 ALA A O 1
ATOM 6902 N N . ALA A 1 883 ? -3.836 -20.739 1.903 1.00 94.69 883 ALA A N 1
ATOM 6903 C CA . ALA A 1 883 ? -4.855 -20.177 2.785 1.00 94.69 883 ALA A CA 1
ATOM 6904 C C . ALA A 1 883 ? -6.061 -21.096 2.986 1.00 94.69 883 ALA A C 1
ATOM 6906 O O . ALA A 1 883 ? -6.536 -21.244 4.111 1.00 94.69 883 ALA A O 1
ATOM 6907 N N . GLN A 1 884 ? -6.505 -21.776 1.928 1.00 93.62 884 GLN A N 1
ATOM 6908 C CA . GLN A 1 884 ? -7.538 -22.805 2.024 1.00 93.62 884 GLN A CA 1
ATOM 6909 C C . GLN A 1 884 ? -7.111 -23.966 2.919 1.00 93.62 884 GLN A C 1
ATOM 6911 O O . GLN A 1 884 ? -7.934 -24.449 3.688 1.00 93.62 884 GLN A O 1
ATOM 6916 N N . TRP A 1 885 ? -5.846 -24.396 2.866 1.00 92.56 885 TRP A N 1
ATOM 6917 C CA . TRP A 1 885 ? -5.334 -25.421 3.779 1.00 92.56 885 TRP A CA 1
ATOM 6918 C C . TRP A 1 885 ? -5.322 -24.965 5.229 1.00 92.56 885 TRP A C 1
ATOM 6920 O O . TRP A 1 885 ? -5.813 -25.699 6.081 1.00 92.56 885 TRP A O 1
ATOM 6930 N N . VAL A 1 886 ? -4.807 -23.764 5.509 1.00 94.81 886 VAL A N 1
ATOM 6931 C CA . VAL A 1 886 ? -4.826 -23.198 6.867 1.00 94.81 886 VAL A CA 1
ATOM 6932 C C . VAL A 1 886 ? -6.261 -23.162 7.392 1.00 94.81 886 VAL A C 1
ATOM 6934 O O . VAL A 1 886 ? -6.534 -23.658 8.482 1.00 94.81 886 VAL A O 1
ATOM 6937 N N . TRP A 1 887 ? -7.197 -22.675 6.574 1.00 95.06 887 TRP A N 1
ATOM 6938 C CA . TRP A 1 887 ? -8.612 -22.648 6.926 1.00 95.06 887 TRP A CA 1
ATOM 6939 C C . TRP A 1 887 ? -9.180 -24.049 7.188 1.00 95.06 887 TRP A C 1
ATOM 6941 O O . TRP A 1 887 ? -9.815 -24.258 8.216 1.00 95.06 887 TRP A O 1
ATOM 6951 N N . TRP A 1 888 ? -8.927 -25.020 6.302 1.00 91.75 888 TRP A N 1
ATOM 6952 C CA . TRP A 1 888 ? -9.457 -26.384 6.422 1.00 91.75 888 TRP A CA 1
ATOM 6953 C C . TRP A 1 888 ? -8.889 -27.145 7.617 1.00 91.75 888 TRP A C 1
ATOM 6955 O O . TRP A 1 888 ? -9.638 -27.843 8.291 1.00 91.75 888 TRP A O 1
ATOM 6965 N N . VAL A 1 889 ? -7.592 -27.011 7.903 1.00 90.75 889 VAL A N 1
ATOM 6966 C CA . VAL A 1 889 ? -6.967 -27.644 9.074 1.00 90.75 889 VAL A CA 1
ATOM 6967 C C . VAL A 1 889 ? -7.582 -27.098 10.359 1.00 90.75 889 VAL A C 1
ATOM 6969 O O . VAL A 1 889 ? -7.950 -27.883 11.231 1.00 90.75 889 VAL A O 1
ATOM 6972 N N . GLY A 1 890 ? -7.742 -25.773 10.452 1.00 91.56 890 GLY A N 1
ATOM 6973 C CA . GLY A 1 890 ? -8.417 -25.144 11.585 1.00 91.56 890 GLY A CA 1
ATOM 6974 C C . GLY A 1 890 ? -9.882 -25.567 11.693 1.00 91.56 890 GLY A C 1
ATOM 6975 O O . GLY A 1 890 ? -10.329 -25.945 12.769 1.00 91.56 890 GLY A O 1
ATOM 6976 N N . TYR A 1 891 ? -10.614 -25.580 10.575 1.00 91.06 891 TYR A N 1
ATOM 6977 C CA . TYR A 1 891 ? -12.021 -25.981 10.532 1.00 91.06 891 TYR A CA 1
ATOM 6978 C C . TYR A 1 891 ? -12.225 -27.422 11.006 1.00 91.06 891 TYR A C 1
ATOM 6980 O O . TYR A 1 891 ? -13.018 -27.649 11.913 1.00 91.06 891 TYR A O 1
ATOM 6988 N N . VAL A 1 892 ? -11.498 -28.390 10.434 1.00 87.00 892 VAL A N 1
ATOM 6989 C CA . VAL A 1 892 ? -11.667 -29.812 10.777 1.00 87.00 892 VAL A CA 1
ATOM 6990 C C . VAL A 1 892 ? -11.401 -30.030 12.262 1.00 87.00 892 VAL A C 1
ATOM 6992 O O . VAL A 1 892 ? -12.217 -30.666 12.918 1.00 87.00 892 VAL A O 1
ATOM 6995 N N . ARG A 1 893 ? -10.331 -29.443 12.811 1.00 86.81 893 ARG A N 1
ATOM 6996 C CA . ARG A 1 893 ? -10.007 -29.562 14.240 1.00 86.81 893 ARG A CA 1
ATOM 6997 C C . ARG A 1 893 ? -11.004 -28.843 15.148 1.00 86.81 893 ARG A C 1
ATOM 6999 O O . ARG A 1 893 ? -11.380 -29.389 16.174 1.00 86.81 893 ARG A O 1
ATOM 7006 N N . ALA A 1 894 ? -11.483 -27.662 14.758 1.00 87.31 894 ALA A N 1
ATOM 7007 C CA . ALA A 1 894 ? -12.511 -26.951 15.518 1.00 87.31 894 ALA A CA 1
ATOM 7008 C C . ALA A 1 894 ? -13.867 -27.687 15.498 1.00 87.31 894 ALA A C 1
ATOM 7010 O O . ALA A 1 894 ? -14.625 -27.608 16.466 1.00 87.31 894 ALA A O 1
ATOM 7011 N N . SER A 1 895 ? -14.172 -28.395 14.403 1.00 82.12 895 SER A N 1
ATOM 7012 C CA . SER A 1 895 ? -15.453 -29.080 14.174 1.00 82.12 895 SER A CA 1
ATOM 7013 C C . SER A 1 895 ? -15.509 -30.550 14.598 1.00 82.12 895 SER A C 1
ATOM 7015 O O . SER A 1 895 ? -16.612 -31.069 14.728 1.00 82.12 895 SER A O 1
ATOM 7017 N N . GLY A 1 896 ? -14.369 -31.227 14.759 1.00 69.50 896 GLY A N 1
ATOM 7018 C CA . GLY A 1 896 ? -14.326 -32.654 15.088 1.00 69.50 896 GLY A CA 1
ATOM 7019 C C . GLY A 1 896 ? -14.698 -32.919 16.543 1.00 69.50 896 GLY A C 1
ATOM 7020 O O . GLY A 1 896 ? -14.350 -32.122 17.405 1.00 69.50 896 GLY A O 1
ATOM 7021 N N . ASP A 1 897 ? -15.390 -34.019 16.818 1.00 58.66 897 ASP A N 1
ATOM 7022 C CA . ASP A 1 897 ? -15.560 -34.540 18.179 1.00 58.66 897 ASP A CA 1
ATOM 7023 C C . ASP A 1 897 ? -14.287 -35.309 18.593 1.00 58.66 897 ASP A C 1
ATOM 7025 O O . ASP A 1 897 ? -13.570 -35.807 17.718 1.00 58.66 897 ASP A O 1
ATOM 7029 N N . GLU A 1 898 ? -13.960 -35.324 19.893 1.00 46.56 898 GLU A N 1
ATOM 7030 C CA . GLU A 1 898 ? -12.867 -36.165 20.421 1.00 46.56 898 GLU A CA 1
ATOM 7031 C C . GLU A 1 898 ? -13.252 -37.644 20.411 1.00 46.56 898 GLU A C 1
ATOM 7033 O O . GLU A 1 898 ? -14.414 -37.948 20.774 1.00 46.56 898 GLU A O 1
#

Mean predicted aligned error: 19.54 Å

Radius of gyration: 66.82 Å; Cα contacts (8 Å, |Δi|>4): 953; chains: 1; bounding box: 139×143×159 Å

Secondary structure (DSSP, 8-state):
-BTTHIIIIIGGGEEEHHHHHHH-TT-TT-SBPP----SSS--GGG-TTEEE-HHHHHHHHHHTHHHHB-HHHHHHHHHHHHHHH---GGGT--TTGGGGS-B--TTEEEGGG-PPP----SS-HHHHHHHHHHHTEEEEEEEETTEEEEEEEEEEHHHHHHH---TTT----HHHHHHHHHHHHHHHTT-TT---PPTTGGGG--B--TTEEESTT-PPPTTGGGGSHHHHHHHHHHHTEEEEEEE-TTTSSEEEEEEEEEHHHHHTT--TTTTSTT-S-SHHHHHHHHHHHHHHHTTSTT---S-TTHHHHTSPPGGGSSSSS----------SS--S-PPP-PPPPHHHHHHHHHHHHHHHHHHHHHHHSHHHHHHHTTTSS--TT-TTHHHHHHHHHHHHHHHHHHHHHHHHHSTT-TT--HHHHHHHHHTS--SGGGGGGGTTTSTTTTTTHHHHHHHHHHHHHHHHHHHHHHHHHHHHHHHTTTTSTTTTTTSTTHHHHHHHHHHHHHHHHHHHHHHHHHHHHHTTHHHHHHHHHHHTSHHHHHHHHHHHHHHHHHHHHHHHHHHHHS---SSHHHHHHHHHTHHHHHHHHHHHHHHHHHHHHHHHIIIIIHHHHHHHHHHHHHHHHH-S-STHHHHHHHHHHHHHHHHHHHHHHHHHHHHHHHHHHHHHHHHHHHHHHHHHHHHHHHHHHHHHHHHHHHHHHHHHHHHHHHHHHHHH-TTS---HHHHHHHHHHHHHHHHHH-GGG--HHHHHHHHHHHHHHHHHHTT--HHHHHHHHHT--SSS---TTSHHHHHHHHHHHHHHHHHHHHHHHHHHHHHHHHHHHHHHHHHHHHHHHHHHHHHHHHHHHHHTHHHHHHHHHHHHHHHHHHHHHHHHHHHHHHHHHHH---

pLDDT: mean 79.52, std 12.7, range [35.78, 97.19]